Protein AF-0000000068952227 (afdb_homodimer)

InterPro domains:
  IPR003741 LUD domain [PF02589] (68-292)
  IPR004452 L-lactate oxidation iron-sulfur protein LutB/LldF [PTHR47153] (4-468)
  IPR004452 L-lactate oxidation iron-sulfur protein LutB/LldF [TIGR00273] (17-452)
  IPR009051 Alpha-helical ferredoxin [G3DSA:1.10.1060.10] (301-396)
  IPR017896 4Fe-4S ferredoxin-type, iron-sulphur binding domain [PF13183] (306-374)
  IPR017896 4Fe-4S ferredoxin-type, iron-sulphur binding domain [PS51379] (298-331)
  IPR017900 4Fe-4S ferredoxin, iron-sulphur binding, conserved site [PS00198] (310-321)
  IPR024185 5-formyltetrahydrofolate cyclo-ligase-like domain superfamily [G3DSA:3.40.50.10420] (62-292)
  IPR024569 Lactate utilization protein B, C-terminal [PF11870] (392-466)
  IPR037171 NagB/RpiA transferase-like [SSF100950] (61-293)

pLDDT: mean 91.01, std 7.11, range [60.09, 98.81]

Radius of gyration: 35.57 Å; Cα contacts (8 Å, |Δi|>4): 1748; chains: 2; bounding box: 78×137×65 Å

Foldseek 3Di:
DDFPLVCLVVLLVVLLPDPLLLVLLVVLLVQLVVLLVVLCVVDPLVVLLVVLLVQLVVCLVPLVVLVVLLQVQQVVQPAHEAEAAALCRLLVVVLVVCVVQVWQEEEEEADLSCQRNVNQVSCVVVNHHYAYDHPQQNLCVLVVNHAAQARQRRNSSDDQVVSQVSCCVRVVDDRDRDPVVSVVSSCVVCVVSLQPGQEAEYEALAAESNNSKGKDAHQDPVVVSRFKRHQEYEYEYASSRYGHHVVSVVSCQCQQCSLQRSDSGHNDIDIGGHADDDPDDIGHNHYYYYYYHLQLVVPRPDPQVLLSSASRSCNQLSPAPLCSSRTRVSSRGSDRGLSCLLVVCSRPNCLSNVCSLVSHPLPQVSQVSGSNNRRSSVSSVVSVVVCLVVVSDDPVVNVVVVVVVVQVVPVVSVQVVVQVVLVVLCVCCPPVQWHQADPDPCRVVNVVHIDGRDDDHDPVVVVVVVVVVD/DDFDLVCLVVLLVVLLPDPLLLVLLVVLLVQLVVLLVVLCVVDPLVVLLVVLLVQLVVCLVPLVVLVVLLQVQQVVQPAHEAEAAALCRLLVVVLVVCVVQVWQEEEEEADLSCQRNVNQVSCVVVNHHYAYDHPQQNLCVLVVNHAAQARQRRNSSDDQVVSQVSCCVRVVDDRDRDPVVSVVSSCVVCVVSLQPGQEAEYEALAAESNNSKGKDAHQDPVVVSRFKRHQEYEYEYASSRYGHHVVSVVSCQCQQCSLQRSDSGHNDIDIGGHADDDPDDIGHNHYYYYYYHLQLVVPRPDPQVLLSSASRSCNQLSQAPLCSSRTRVSSRGSDGGLSCLLVVCSRPNCLSNVCSLVSHPLPQVSQVSGSNNRRSSVSSVVSVVVCLVVVSDDPVVNVVVVVVVVQVVPVVSVQVVVQVVLVVLQVCCPPVQWHQADPDPCRVVNVVHIDGRDDDGDPVVVVVVVVVVD

Organism: Cupriavidus necator (strain ATCC 17699 / DSM 428 / KCTC 22496 / NCIMB 10442 / H16 / Stanier 337) (NCBI:txid381666)

Nearest PDB structures (foldseek):
  3hpg-assembly3_C  TM=3.834E-01  e=1.490E+00  Visna/maedi virus EV1 KV1772
  3hpg-assembly3_B-2  TM=3.946E-01  e=1.490E+00  Visna/maedi virus EV1 KV1772
  3hpg-assembly2_F  TM=3.941E-01  e=2.392E+00  Visna/maedi virus EV1 KV1772
  3hpg-assembly3_C  TM=3.834E-01  e=1.506E+00  Visna/maedi virus EV1 KV1772
  3hpg-assembly3_B-2  TM=3.946E-01  e=1.506E+00  Visna/maedi virus EV1 KV1772

Secondary structure (DSSP, 8-state):
----GGGHHHHHHHHHH-HHHHHHHHHHHHHHHHHHHHHGGGTTHHHHHHHHHHHHHHHHHTHHHHHHHHHHHHHHTT-EEEEESSHHHHHHHHHHHHHHTT--EEEE---HHHHHTTHHHHHHHTT-EEEE-SHHHHHHHHTTSPPPS-SSSTTTTS-HHHHHHHHHHHH-S----SHHHHHHHHHHHHHHHHHH-SEEEE--SEEETTTTEEEEEESSTHHHHHHHSSSEEEEEEEGGGEESSHHHHHHHHHHHHHHHTS-SS-SEEEEE-SSPPTT--SS-SEEEEEEE-TTGGGGTTSTTGGGGG-----HHHHT-TTHHHH-SGGG-SS--HHHHHHHHHHHH-GGG-TTGGGS-----HHHHH-TT---HHHHHHHHHHHHHHTT-S-HHHHHHHHHHHHHHT-HHHHHHHHHHHHHHHHHHTTTTTEE----GGGHHHHTTSPEEPP-SS-HHHHHHHHHHH-/----GGGHHHHHHHHHH-HHHHHHHHHHHHHHHHHHHHHGGGTTHHHHHHHHHHHHHHHHHTHHHHHHHHHHHHHHTT-EEEEESSHHHHHHHHHHHHHHTT--EEEE---HHHHHTTHHHHHHHTT-EEEE-SHHHHHHHHTTSPPPS-SSSTTTTS-HHHHHHHHHHHH-S----SHHHHHHHHHHHHHHHHHH-SEEEE--SEEETTTTEEEEEESSTHHHHHHHSSSEEEEEEEGGGEESSHHHHHHHHHHHHHHHTS-SS-SEEEEE-SSPPTT--SS-SEEEEEEE-TTGGGGTTSTTGGGGG-----HHHHT-TTHHHH-SGGG-SS--HHHHHHHHHHHH-GGG-TTGGGS-----HHHHH-TT---HHHHHHHHHHHHHHTT-S-HHHHHHHHHHHHHHT-HHHHHHHHHHHHHHHHHHTTTTTEE----THHHHHHTT-PEEPP-SS-HHHHHHHHHHH-

Structure (mmCIF, N/CA/C/O backbone):
data_AF-0000000068952227-model_v1
#
loop_
_entity.id
_entity.type
_entity.pdbx_description
1 polymer 'Iron-sulfur cluster-binding protein'
#
loop_
_atom_site.group_PDB
_atom_site.id
_atom_site.type_symbol
_atom_site.label_atom_id
_atom_site.label_alt_id
_atom_site.label_comp_id
_atom_site.label_asym_id
_atom_site.label_entity_id
_atom_site.label_seq_id
_atom_site.pdbx_PDB_ins_code
_atom_site.Cartn_x
_atom_site.Cartn_y
_atom_site.Cartn_z
_atom_site.occupancy
_atom_site.B_iso_or_equiv
_atom_site.auth_seq_id
_atom_site.auth_comp_id
_atom_site.auth_asym_id
_atom_site.auth_atom_id
_atom_site.pdbx_PDB_model_num
ATOM 1 N N . MET A 1 1 ? 6.074 18.766 21.266 1 69.19 1 MET A N 1
ATOM 2 C CA . MET A 1 1 ? 6.312 20.203 21.172 1 69.19 1 MET A CA 1
ATOM 3 C C . MET A 1 1 ? 5.527 20.969 22.25 1 69.19 1 MET A C 1
ATOM 5 O O . MET A 1 1 ? 4.391 20.609 22.547 1 69.19 1 MET A O 1
ATOM 9 N N . GLN A 1 2 ? 6.215 21.953 22.828 1 68.75 2 GLN A N 1
ATOM 10 C CA . GLN A 1 2 ? 5.523 22.812 23.797 1 68.75 2 GLN A CA 1
ATOM 11 C C . GLN A 1 2 ? 4.562 23.766 23.094 1 68.75 2 GLN A C 1
ATOM 13 O O . GLN A 1 2 ? 4.824 24.203 21.969 1 68.75 2 GLN A O 1
ATOM 18 N N . VAL A 1 3 ? 3.49 24.031 23.766 1 80.5 3 VAL A N 1
ATOM 19 C CA . VAL A 1 3 ? 2.461 24.891 23.188 1 80.5 3 VAL A CA 1
ATOM 20 C C . VAL A 1 3 ? 2.838 26.359 23.406 1 80.5 3 VAL A C 1
ATOM 22 O O . VAL A 1 3 ? 3.051 26.781 24.547 1 80.5 3 VAL A O 1
ATOM 25 N N . HIS A 1 4 ? 2.994 27.109 22.344 1 80.19 4 HIS A N 1
ATOM 26 C CA . HIS A 1 4 ? 3.307 28.531 22.406 1 80.19 4 HIS A CA 1
ATOM 27 C C . HIS A 1 4 ? 2.24 29.359 21.703 1 80.19 4 HIS A C 1
ATOM 29 O O . HIS A 1 4 ? 2.537 30.422 21.141 1 80.19 4 HIS A O 1
ATOM 35 N N . SER A 1 5 ? 1.084 28.953 21.766 1 82 5 SER A N 1
ATOM 36 C CA . SER A 1 5 ? 0.002 29.578 21.016 1 82 5 SER A CA 1
ATOM 37 C C . SER A 1 5 ? -0.412 30.906 21.625 1 82 5 SER A C 1
ATOM 39 O O . SER A 1 5 ? -1.033 31.75 20.969 1 82 5 SER A O 1
ATOM 41 N N . MET A 1 6 ? -0.014 31.109 22.859 1 77.69 6 MET A N 1
ATOM 42 C CA . MET A 1 6 ? -0.333 32.375 23.531 1 77.69 6 MET A CA 1
ATOM 43 C C . MET A 1 6 ? 0.535 33.5 22.984 1 77.69 6 MET A C 1
ATOM 45 O O . MET A 1 6 ? 0.228 34.688 23.203 1 77.69 6 MET A O 1
ATOM 49 N N . GLU A 1 7 ? 1.501 33.156 22.25 1 80.62 7 GLU A N 1
ATOM 50 C CA . GLU A 1 7 ? 2.412 34.156 21.688 1 80.62 7 GLU A CA 1
ATOM 51 C C . GLU A 1 7 ? 2.104 34.406 20.219 1 80.62 7 GLU A C 1
ATOM 53 O O . GLU A 1 7 ? 2.947 34.938 19.484 1 80.62 7 GLU A O 1
ATOM 58 N N . PHE A 1 8 ? 0.999 34.125 19.797 1 85.5 8 PHE A N 1
ATOM 59 C CA . PHE A 1 8 ? 0.621 34.125 18.391 1 85.5 8 PHE A CA 1
ATOM 60 C C . PHE A 1 8 ? 0.834 35.531 17.797 1 85.5 8 PHE A C 1
ATOM 62 O O . PHE A 1 8 ? 1.459 35.656 16.734 1 85.5 8 PHE A O 1
ATOM 69 N N . LYS A 1 9 ? 0.343 36.562 18.422 1 82.62 9 LYS A N 1
ATOM 70 C CA . LYS A 1 9 ? 0.411 37.906 17.875 1 82.62 9 LYS A CA 1
ATOM 71 C C . LYS A 1 9 ? 1.858 38.375 17.719 1 82.62 9 LYS A C 1
ATOM 73 O O . LYS A 1 9 ? 2.232 38.906 16.672 1 82.62 9 LYS A O 1
ATOM 78 N N . ALA A 1 10 ? 2.576 38.156 18.703 1 81.94 10 ALA A N 1
ATOM 79 C CA . ALA A 1 10 ? 3.984 38.531 18.656 1 81.94 10 ALA A CA 1
ATOM 80 C C . ALA A 1 10 ? 4.723 37.75 17.562 1 81.94 10 ALA A C 1
ATOM 82 O O . ALA A 1 10 ? 5.52 38.344 16.828 1 81.94 10 ALA A O 1
ATOM 83 N N . ARG A 1 11 ? 4.461 36.531 17.5 1 86.06 11 ARG A N 1
ATOM 84 C CA . ARG A 1 11 ? 5.113 35.688 16.5 1 86.06 11 ARG A CA 1
ATOM 85 C C . ARG A 1 11 ? 4.676 36.062 15.094 1 86.06 11 ARG A C 1
ATOM 87 O O . ARG A 1 11 ? 5.488 36.094 14.172 1 86.06 11 ARG A O 1
ATOM 94 N N . ALA A 1 12 ? 3.467 36.375 14.961 1 86.12 12 ALA A N 1
ATOM 95 C CA . ALA A 1 12 ? 2.945 36.781 13.656 1 86.12 12 ALA A CA 1
ATOM 96 C C . ALA A 1 12 ? 3.641 38.062 13.172 1 86.12 12 ALA A C 1
ATOM 98 O O . ALA A 1 12 ? 3.979 38.156 11.984 1 86.12 12 ALA A O 1
ATOM 99 N N . GLY A 1 13 ? 3.795 39 14.047 1 83.94 13 GLY A N 1
ATOM 100 C CA . GLY A 1 13 ? 4.488 40.219 13.68 1 83.94 13 GLY A CA 1
ATOM 101 C C . GLY A 1 13 ? 5.898 39.969 13.18 1 83.94 13 GLY A C 1
ATOM 102 O O . GLY A 1 13 ? 6.316 40.562 12.18 1 83.94 13 GLY A O 1
ATOM 103 N N . GLN A 1 14 ? 6.539 39.156 13.844 1 84.56 14 GLN A N 1
ATOM 104 C CA . GLN A 1 14 ? 7.902 38.812 13.453 1 84.56 14 GLN A CA 1
ATOM 105 C C . GLN A 1 14 ? 7.934 38.125 12.086 1 84.56 14 GLN A C 1
ATOM 107 O O . GLN A 1 14 ? 8.812 38.406 11.273 1 84.56 14 GLN A O 1
ATOM 112 N N . LYS A 1 15 ? 7.055 37.312 11.859 1 87.88 15 LYS A N 1
ATOM 113 C CA . LYS A 1 15 ? 7.023 36.562 10.609 1 87.88 15 LYS A CA 1
ATOM 114 C C . LYS A 1 15 ? 6.633 37.438 9.43 1 87.88 15 LYS A C 1
ATOM 116 O O . LYS A 1 15 ? 7.121 37.25 8.312 1 87.88 15 LYS A O 1
ATOM 121 N N . LEU A 1 16 ? 5.781 38.438 9.648 1 87 16 LEU A N 1
ATOM 122 C CA . LEU A 1 16 ? 5.371 39.344 8.602 1 87 16 LEU A CA 1
ATOM 123 C C . LEU A 1 16 ? 6.547 40.219 8.148 1 87 16 LEU A C 1
ATOM 125 O O . LEU A 1 16 ? 6.602 40.625 6.996 1 87 16 LEU A O 1
ATOM 129 N N . ALA A 1 17 ? 7.473 40.344 9 1 86.31 17 ALA A N 1
ATOM 130 C CA . ALA A 1 17 ? 8.625 41.188 8.703 1 86.31 17 ALA A CA 1
ATOM 131 C C . ALA A 1 17 ? 9.734 40.375 8.031 1 86.31 17 ALA A C 1
ATOM 133 O O . ALA A 1 17 ? 10.68 40.938 7.484 1 86.31 17 ALA A O 1
ATOM 134 N N . ASP A 1 18 ? 9.602 39.094 8.062 1 89.69 18 ASP A N 1
ATOM 135 C CA . ASP A 1 18 ? 10.609 38.219 7.492 1 89.69 18 ASP A CA 1
ATOM 136 C C . ASP A 1 18 ? 10.453 38.125 5.977 1 89.69 18 ASP A C 1
ATOM 138 O O . ASP A 1 18 ? 9.688 37.281 5.484 1 89.69 18 ASP A O 1
ATOM 142 N N . GLN A 1 19 ? 11.312 38.844 5.234 1 88.38 19 GLN A N 1
ATOM 143 C CA . GLN A 1 19 ? 11.188 38.938 3.785 1 88.38 19 GLN A CA 1
ATOM 144 C C . GLN A 1 19 ? 11.453 37.562 3.123 1 88.38 19 GLN A C 1
ATOM 146 O O . GLN A 1 19 ? 10.812 37.219 2.137 1 88.38 19 GLN A O 1
ATOM 151 N N . ARG A 1 20 ? 12.367 36.938 3.598 1 87.81 20 ARG A N 1
ATOM 152 C CA . ARG A 1 20 ? 12.688 35.625 3.049 1 87.81 20 ARG A CA 1
ATOM 153 C C . ARG A 1 20 ? 11.516 34.656 3.215 1 87.81 20 ARG A C 1
ATOM 155 O O . ARG A 1 20 ? 11.18 33.906 2.293 1 87.81 20 ARG A O 1
ATOM 162 N N . LEU A 1 21 ? 10.922 34.656 4.336 1 88.62 21 LEU A N 1
ATOM 163 C CA . LEU A 1 21 ? 9.758 33.812 4.59 1 88.62 21 LEU A CA 1
ATOM 164 C C . LEU A 1 21 ? 8.617 34.156 3.65 1 88.62 21 LEU A C 1
ATOM 166 O O . LEU A 1 21 ? 7.934 33.281 3.129 1 88.62 21 LEU A O 1
ATOM 170 N N . GLN A 1 22 ? 8.414 35.469 3.461 1 89.69 22 GLN A N 1
ATOM 171 C CA . GLN A 1 22 ? 7.336 35.938 2.59 1 89.69 22 GLN A CA 1
ATOM 172 C C . GLN A 1 22 ? 7.512 35.375 1.171 1 89.69 22 GLN A C 1
ATOM 174 O O . GLN A 1 22 ? 6.543 35 0.526 1 89.69 22 GLN A O 1
ATOM 179 N N . GLN A 1 23 ? 8.688 35.375 0.732 1 89 23 GLN A N 1
ATOM 180 C CA . GLN A 1 23 ? 8.977 34.906 -0.608 1 89 23 GLN A CA 1
ATOM 181 C C . GLN A 1 23 ? 8.734 33.375 -0.702 1 89 23 GLN A C 1
ATOM 183 O O . GLN A 1 23 ? 8.18 32.906 -1.689 1 89 23 GLN A O 1
ATOM 188 N N . ASN A 1 24 ? 9.156 32.688 0.295 1 87.12 24 ASN A N 1
ATOM 189 C CA . ASN A 1 24 ? 8.977 31.234 0.316 1 87.12 24 ASN A CA 1
ATOM 190 C C . ASN A 1 24 ? 7.504 30.844 0.334 1 87.12 24 ASN A C 1
ATOM 192 O O . ASN A 1 24 ? 7.082 29.938 -0.387 1 87.12 24 ASN A O 1
ATOM 196 N N . LEU A 1 25 ? 6.762 31.516 1.122 1 88.44 25 LEU A N 1
ATOM 197 C CA . LEU A 1 25 ? 5.344 31.188 1.28 1 88.44 25 LEU A CA 1
ATOM 198 C C . LEU A 1 25 ? 4.574 31.5 0.001 1 88.44 25 LEU A C 1
ATOM 200 O O . LEU A 1 25 ? 3.652 30.766 -0.365 1 88.44 25 LEU A O 1
ATOM 204 N N . LYS A 1 26 ? 4.926 32.562 -0.626 1 86.12 26 LYS A N 1
ATOM 205 C CA . LYS A 1 26 ? 4.273 32.906 -1.886 1 86.12 26 LYS A CA 1
ATOM 206 C C . LYS A 1 26 ? 4.492 31.828 -2.936 1 86.12 26 LYS A C 1
ATOM 208 O O . LYS A 1 26 ? 3.555 31.438 -3.635 1 86.12 26 LYS A O 1
ATOM 213 N N . LYS A 1 27 ? 5.625 31.391 -3.021 1 83.5 27 LYS A N 1
ATOM 214 C CA . LYS A 1 27 ? 5.961 30.344 -3.986 1 83.5 27 LYS A CA 1
ATOM 215 C C . LYS A 1 27 ? 5.211 29.047 -3.682 1 83.5 27 LYS A C 1
ATOM 217 O O . LYS A 1 27 ? 4.699 28.391 -4.59 1 83.5 27 LYS A O 1
ATOM 222 N N . LEU A 1 28 ? 5.199 28.688 -2.504 1 80.88 28 LEU A N 1
ATOM 223 C CA . LEU A 1 28 ? 4.586 27.438 -2.076 1 80.88 28 LEU A CA 1
ATOM 224 C C . LEU A 1 28 ? 3.08 27.453 -2.322 1 80.88 28 LEU A C 1
ATOM 226 O O . LEU A 1 28 ? 2.518 26.484 -2.838 1 80.88 28 LEU A O 1
ATOM 230 N N . SER A 1 29 ? 2.564 28.547 -1.882 1 80.62 29 SER A N 1
ATOM 231 C CA . SER A 1 29 ? 1.116 28.656 -2.02 1 80.62 29 SER A CA 1
ATOM 232 C C . SER A 1 29 ? 0.691 28.547 -3.48 1 80.62 29 SER A C 1
ATOM 234 O O . SER A 1 29 ? -0.261 27.844 -3.809 1 80.62 29 SER A O 1
ATOM 236 N N . THR A 1 30 ? 1.425 29.172 -4.293 1 84.12 30 THR A N 1
ATOM 237 C CA . THR A 1 30 ? 1.101 29.141 -5.715 1 84.12 30 THR A CA 1
ATOM 238 C C . THR A 1 30 ? 1.24 27.719 -6.27 1 84.12 30 THR A C 1
ATOM 240 O O . THR A 1 30 ? 0.386 27.25 -7.027 1 84.12 30 THR A O 1
ATOM 243 N N . LYS A 1 31 ? 2.186 27.094 -5.828 1 87.75 31 LYS A N 1
ATOM 244 C CA . LYS A 1 31 ? 2.449 25.75 -6.332 1 87.75 31 LYS A CA 1
ATOM 245 C C . LYS A 1 31 ? 1.376 24.766 -5.867 1 87.75 31 LYS A C 1
ATOM 247 O O . LYS A 1 31 ? 0.794 24.047 -6.68 1 87.75 31 LYS A O 1
ATOM 252 N N . PHE A 1 32 ? 1.093 24.719 -4.621 1 90.69 32 PHE A N 1
ATOM 253 C CA . PHE A 1 32 ? 0.146 23.766 -4.062 1 90.69 32 PHE A CA 1
ATOM 254 C C . PHE A 1 32 ? -1.274 24.078 -4.52 1 90.69 32 PHE A C 1
ATOM 256 O O . PHE A 1 32 ? -2.047 23.172 -4.832 1 90.69 32 PHE A O 1
ATOM 263 N N . VAL A 1 33 ? -1.568 25.375 -4.527 1 93.81 33 VAL A N 1
ATOM 264 C CA . VAL A 1 33 ? -2.92 25.797 -4.883 1 93.81 33 VAL A CA 1
ATOM 265 C C . VAL A 1 33 ? -3.191 25.484 -6.352 1 93.81 33 VAL A C 1
ATOM 267 O O . VAL A 1 33 ? -4.242 24.922 -6.688 1 93.81 33 VAL A O 1
ATOM 270 N N . THR A 1 34 ? -2.26 25.781 -7.184 1 93.88 34 THR A N 1
ATOM 271 C CA . THR A 1 34 ? -2.426 25.547 -8.609 1 93.88 34 THR A CA 1
ATOM 272 C C . THR A 1 34 ? -2.441 24.047 -8.906 1 93.88 34 THR A C 1
ATOM 274 O O . THR A 1 34 ? -3.256 23.578 -9.703 1 93.88 34 THR A O 1
ATOM 277 N N . ALA A 1 35 ? -1.554 23.344 -8.312 1 92.81 35 ALA A N 1
ATOM 278 C CA . ALA A 1 35 ? -1.483 21.906 -8.531 1 92.81 35 ALA A CA 1
ATOM 279 C C . ALA A 1 35 ? -2.779 21.219 -8.102 1 92.81 35 ALA A C 1
ATOM 281 O O . ALA A 1 35 ? -3.277 20.328 -8.789 1 92.81 35 ALA A O 1
ATOM 282 N N . ARG A 1 36 ? -3.283 21.578 -6.984 1 95.75 36 ARG A N 1
ATOM 283 C CA . ARG A 1 36 ? -4.543 21.016 -6.512 1 95.75 36 ARG A CA 1
ATOM 284 C C . ARG A 1 36 ? -5.684 21.328 -7.473 1 95.75 36 ARG A C 1
ATOM 286 O O . ARG A 1 36 ? -6.52 20.469 -7.758 1 95.75 36 ARG A O 1
ATOM 293 N N . ALA A 1 37 ? -5.719 22.594 -7.875 1 95.19 37 ALA A N 1
ATOM 294 C CA . ALA A 1 37 ? -6.785 23.031 -8.773 1 95.19 37 ALA A CA 1
ATOM 295 C C . ALA A 1 37 ? -6.82 22.172 -10.039 1 95.19 37 ALA A C 1
ATOM 297 O O . ALA A 1 37 ? -7.898 21.812 -10.523 1 95.19 37 ALA A O 1
ATOM 298 N N . ASP A 1 38 ? -5.715 21.828 -10.492 1 93.62 38 ASP A N 1
ATOM 299 C CA . ASP A 1 38 ? -5.617 21 -11.695 1 93.62 38 ASP A CA 1
ATOM 300 C C . ASP A 1 38 ? -5.988 19.547 -11.398 1 93.62 38 ASP A C 1
ATOM 302 O O . ASP A 1 38 ? -6.719 18.922 -12.164 1 93.62 38 ASP A O 1
ATOM 306 N N . ALA A 1 39 ? -5.539 19.078 -10.328 1 93.38 39 ALA A N 1
ATOM 307 C CA . ALA A 1 39 ? -5.691 17.672 -9.984 1 93.38 39 ALA A CA 1
ATOM 308 C C . ALA A 1 39 ? -7.152 17.328 -9.711 1 93.38 39 ALA A C 1
ATOM 310 O O . ALA A 1 39 ? -7.613 16.234 -10.023 1 93.38 39 ALA A O 1
ATOM 311 N N . ILE A 1 40 ? -7.918 18.188 -9.156 1 94.56 40 ILE A N 1
ATOM 312 C CA . ILE A 1 40 ? -9.273 17.859 -8.734 1 94.56 40 ILE A CA 1
ATOM 313 C C . ILE A 1 40 ? -10.211 17.906 -9.938 1 94.56 40 ILE A C 1
ATOM 315 O O . ILE A 1 40 ? -11.344 17.422 -9.867 1 94.56 40 ILE A O 1
ATOM 319 N N . ARG A 1 41 ? -9.75 18.375 -11.039 1 92.5 41 ARG A N 1
ATOM 320 C CA . ARG A 1 41 ? -10.555 18.406 -12.258 1 92.5 41 ARG A CA 1
ATOM 321 C C . ARG A 1 41 ? -10.742 16.984 -12.812 1 92.5 41 ARG A C 1
ATOM 323 O O . ARG A 1 41 ? -11.695 16.734 -13.555 1 92.5 41 ARG A O 1
ATOM 330 N N . ASP A 1 42 ? -9.883 16.141 -12.469 1 89.25 42 ASP A N 1
ATOM 331 C CA . ASP A 1 42 ? -9.883 14.789 -13.008 1 89.25 42 ASP A CA 1
ATOM 332 C C . ASP A 1 42 ? -11 13.953 -12.383 1 89.25 42 ASP A C 1
ATOM 334 O O . ASP A 1 42 ? -11.289 12.852 -12.844 1 89.25 42 ASP A O 1
ATOM 338 N N . ILE A 1 43 ? -11.664 14.5 -11.344 1 91.5 43 ILE A N 1
ATOM 339 C CA . ILE A 1 43 ? -12.719 13.758 -10.664 1 91.5 43 ILE A CA 1
ATOM 340 C C . ILE A 1 43 ? -13.914 14.672 -10.414 1 91.5 43 ILE A C 1
ATOM 342 O O . ILE A 1 43 ? -13.82 15.891 -10.602 1 91.5 43 ILE A O 1
ATOM 346 N N . ASP A 1 44 ? -15.031 14.062 -10.094 1 95.25 44 ASP A N 1
ATOM 347 C CA . ASP A 1 44 ? -16.125 14.852 -9.523 1 95.25 44 ASP A CA 1
ATOM 348 C C . ASP A 1 44 ? -15.859 15.164 -8.055 1 95.25 44 ASP A C 1
ATOM 350 O O . ASP A 1 44 ? -16.328 14.453 -7.164 1 95.25 44 ASP A O 1
ATOM 354 N N . PHE A 1 45 ? -15.188 16.219 -7.867 1 96.75 45 PHE A N 1
ATOM 355 C CA . PHE A 1 45 ? -14.688 16.562 -6.543 1 96.75 45 PHE A CA 1
ATOM 356 C C . PHE A 1 45 ? -15.836 16.672 -5.543 1 96.75 45 PHE A C 1
ATOM 358 O O . PHE A 1 45 ? -15.758 16.125 -4.445 1 96.75 45 PHE A O 1
ATOM 365 N N . ASP A 1 46 ? -16.891 17.297 -5.922 1 96.69 46 ASP A N 1
ATOM 366 C CA . ASP A 1 46 ? -18 17.547 -5.004 1 96.69 46 ASP A CA 1
ATOM 367 C C . ASP A 1 46 ? -18.672 16.234 -4.609 1 96.69 46 ASP A C 1
ATOM 369 O O . ASP A 1 46 ? -18.953 16 -3.432 1 96.69 46 ASP A O 1
ATOM 373 N N . ALA A 1 47 ? -18.828 15.406 -5.543 1 97.19 47 ALA A N 1
ATOM 374 C CA . ALA A 1 47 ? -19.453 14.117 -5.242 1 97.19 47 ALA A CA 1
ATOM 375 C C . ALA A 1 47 ? -18.531 13.258 -4.375 1 97.19 47 ALA A C 1
ATOM 377 O O . ALA A 1 47 ? -19 12.555 -3.475 1 97.19 47 ALA A O 1
ATOM 378 N N . THR A 1 48 ? -17.281 13.289 -4.68 1 96.5 48 THR A N 1
ATOM 379 C CA . THR A 1 48 ? -16.328 12.461 -3.949 1 96.5 48 THR A CA 1
ATOM 380 C C . THR A 1 48 ? -16.172 12.961 -2.516 1 96.5 48 THR A C 1
ATOM 382 O O . THR A 1 48 ? -16.031 12.164 -1.587 1 96.5 48 THR A O 1
ATOM 385 N N . ARG A 1 49 ? -16.125 14.281 -2.307 1 97.44 49 ARG A N 1
ATOM 386 C CA . ARG A 1 49 ? -15.969 14.805 -0.951 1 97.44 49 ARG A CA 1
ATOM 387 C C . ARG A 1 49 ? -17.203 14.492 -0.105 1 97.44 49 ARG A C 1
ATOM 389 O O . ARG A 1 49 ? -17.078 14.242 1.097 1 97.44 49 ARG A O 1
ATOM 396 N N . GLU A 1 50 ? -18.406 14.477 -0.766 1 97.88 50 GLU A N 1
ATOM 397 C CA . GLU A 1 50 ? -19.609 14.094 -0.032 1 97.88 50 GLU A CA 1
ATOM 398 C C . GLU A 1 50 ? -19.562 12.617 0.362 1 97.88 50 GLU A C 1
ATOM 400 O O . GLU A 1 50 ? -20.016 12.25 1.446 1 97.88 50 GLU A O 1
ATOM 405 N N . ALA A 1 51 ? -19.078 11.859 -0.531 1 97.38 51 ALA A N 1
ATOM 406 C CA . ALA A 1 51 ? -18.906 10.445 -0.216 1 97.38 51 ALA A CA 1
ATOM 407 C C . ALA A 1 51 ? -17.938 10.258 0.953 1 97.38 51 ALA A C 1
ATOM 409 O O . ALA A 1 51 ? -18.172 9.43 1.835 1 97.38 51 ALA A O 1
ATOM 410 N N . LEU A 1 52 ? -16.891 11 0.958 1 98.12 52 LEU A N 1
ATOM 411 C CA . LEU A 1 52 ? -15.922 10.906 2.045 1 98.12 52 LEU A CA 1
ATOM 412 C C . LEU A 1 52 ? -16.547 11.359 3.363 1 98.12 52 LEU A C 1
ATOM 414 O O . LEU A 1 52 ? -16.328 10.727 4.402 1 98.12 52 LEU A O 1
ATOM 418 N N . LYS A 1 53 ? -17.266 12.453 3.279 1 98.38 53 LYS A N 1
ATOM 419 C CA . LYS A 1 53 ? -17.953 12.938 4.469 1 98.38 53 LYS A CA 1
ATOM 420 C C . LYS A 1 53 ? -18.828 11.836 5.082 1 98.38 53 LYS A C 1
ATOM 422 O O . LYS A 1 53 ? -18.766 11.594 6.289 1 98.38 53 LYS A O 1
ATOM 427 N N . GLU A 1 54 ? -19.562 11.195 4.246 1 98.06 54 GLU A N 1
ATOM 428 C CA . GLU A 1 54 ? -20.469 10.141 4.715 1 98.06 54 GLU A CA 1
ATOM 429 C C . GLU A 1 54 ? -19.688 8.992 5.348 1 98.06 54 GLU A C 1
ATOM 431 O O . GLU A 1 54 ? -20.078 8.469 6.395 1 98.06 54 GLU A O 1
ATOM 436 N N . ARG A 1 55 ? -18.656 8.633 4.789 1 97.06 55 ARG A N 1
ATOM 437 C CA . ARG A 1 55 ? -17.844 7.512 5.266 1 97.06 55 ARG A CA 1
ATOM 438 C C . ARG A 1 55 ? -17.156 7.852 6.578 1 97.06 55 ARG A C 1
ATOM 440 O O . ARG A 1 55 ? -17.078 7.02 7.484 1 97.06 55 ARG A O 1
ATOM 447 N N . ARG A 1 56 ? -16.672 9.062 6.676 1 98.12 56 ARG A N 1
ATOM 448 C CA . ARG A 1 56 ? -16.016 9.484 7.91 1 98.12 56 ARG A CA 1
ATOM 449 C C . ARG A 1 56 ? -17.031 9.602 9.055 1 98.12 56 ARG A C 1
ATOM 451 O O . ARG A 1 56 ? -16.734 9.227 10.188 1 98.12 56 ARG A O 1
ATOM 458 N N . ASP A 1 57 ? -18.156 10.086 8.727 1 97.75 57 ASP A N 1
ATOM 459 C CA . ASP A 1 57 ? -19.203 10.188 9.742 1 97.75 57 ASP A CA 1
ATOM 460 C C . ASP A 1 57 ? -19.609 8.805 10.258 1 97.75 57 ASP A C 1
ATOM 462 O O . ASP A 1 57 ? -19.781 8.609 11.461 1 97.75 57 ASP A O 1
ATOM 466 N N . ARG A 1 58 ? -19.734 7.922 9.375 1 96 58 ARG A N 1
ATOM 467 C CA . ARG A 1 58 ? -20.078 6.559 9.766 1 96 58 ARG A CA 1
ATOM 468 C C . ARG A 1 58 ? -19.016 5.973 10.695 1 96 58 ARG A C 1
ATOM 470 O O . ARG A 1 58 ? -19.344 5.305 11.68 1 96 58 ARG A O 1
ATOM 477 N N . ALA A 1 59 ? -17.828 6.176 10.406 1 97.25 59 ALA A N 1
ATOM 478 C CA . ALA A 1 59 ? -16.734 5.676 11.234 1 97.25 59 ALA A CA 1
ATOM 479 C C . ALA A 1 59 ? -16.75 6.32 12.617 1 97.25 59 ALA A C 1
ATOM 481 O O . ALA A 1 59 ? -16.547 5.641 13.633 1 97.25 59 ALA A O 1
ATOM 482 N N . LEU A 1 60 ? -17.031 7.641 12.656 1 97.56 60 LEU A N 1
ATOM 483 C CA . LEU A 1 60 ? -16.969 8.391 13.906 1 97.56 60 LEU A CA 1
ATOM 484 C C . LEU A 1 60 ? -18.188 8.086 14.773 1 97.56 60 LEU A C 1
ATOM 486 O O . LEU A 1 60 ? -18.094 8.102 16 1 97.56 60 LEU A O 1
ATOM 490 N N . GLU A 1 61 ? -19.297 7.766 14.164 1 95.5 61 GLU A N 1
ATOM 491 C CA . GLU A 1 61 ? -20.531 7.473 14.898 1 95.5 61 GLU A CA 1
ATOM 492 C C . GLU A 1 61 ? -20.406 6.156 15.656 1 95.5 61 GLU A C 1
ATOM 494 O O . GLU A 1 61 ? -21.031 5.98 16.703 1 95.5 61 GLU A O 1
ATOM 499 N N . ASN A 1 62 ? -19.641 5.246 15.156 1 96.25 62 ASN A N 1
ATOM 500 C CA . ASN A 1 62 ? -19.422 3.953 15.797 1 96.25 62 ASN A CA 1
ATOM 501 C C . ASN A 1 62 ? -17.938 3.709 16.047 1 96.25 62 ASN A C 1
ATOM 503 O O . ASN A 1 62 ? -17.406 2.631 15.75 1 96.25 62 ASN A O 1
ATOM 507 N N . LEU A 1 63 ? -17.344 4.738 16.547 1 97.62 63 LEU A N 1
ATOM 508 C CA . LEU A 1 63 ? -15.883 4.727 16.703 1 97.62 63 LEU A CA 1
ATOM 509 C C . LEU A 1 63 ? -15.438 3.562 17.578 1 97.62 63 LEU A C 1
ATOM 511 O O . LEU A 1 63 ? -14.469 2.869 17.25 1 97.62 63 LEU A O 1
ATOM 515 N N . ASP A 1 64 ? -16.125 3.328 18.672 1 96.94 64 ASP A N 1
ATOM 516 C CA . ASP A 1 64 ? -15.766 2.273 19.609 1 96.94 64 ASP A CA 1
ATOM 517 C C . ASP A 1 64 ? -15.844 0.898 18.953 1 96.94 64 ASP A C 1
ATOM 519 O O . ASP A 1 64 ? -14.961 0.061 19.141 1 96.94 64 ASP A O 1
ATOM 523 N N . VAL A 1 65 ? -16.828 0.69 18.094 1 97.94 65 VAL A N 1
ATOM 524 C CA . VAL A 1 65 ? -17.016 -0.584 17.422 1 97.94 65 VAL A CA 1
ATOM 525 C C . VAL A 1 65 ? -15.883 -0.822 16.422 1 97.94 65 VAL A C 1
ATOM 527 O O . VAL A 1 65 ? -15.312 -1.915 16.375 1 97.94 65 VAL A O 1
ATOM 530 N N . TRP A 1 66 ? -15.594 0.177 15.711 1 98.25 66 TRP A N 1
ATOM 531 C CA . TRP A 1 66 ? -14.57 0.025 14.688 1 98.25 66 TRP A CA 1
ATOM 532 C C . TRP A 1 66 ? -13.188 -0.132 15.305 1 98.25 66 TRP A C 1
ATOM 534 O O . TRP A 1 66 ? -12.336 -0.861 14.781 1 98.25 66 TRP A O 1
ATOM 544 N N . LEU A 1 67 ? -12.93 0.564 16.406 1 98.62 67 LEU A N 1
ATOM 545 C CA . LEU A 1 67 ? -11.656 0.406 17.094 1 98.62 67 LEU A CA 1
ATOM 546 C C . LEU A 1 67 ? -11.523 -0.999 17.672 1 98.62 67 LEU A C 1
ATOM 548 O O . LEU A 1 67 ? -10.445 -1.591 17.641 1 98.62 67 LEU A O 1
ATOM 552 N N . ALA A 1 68 ? -12.609 -1.518 18.203 1 98.62 68 ALA A N 1
ATOM 553 C CA . ALA A 1 68 ? -12.594 -2.887 18.719 1 98.62 68 ALA A CA 1
ATOM 554 C C . ALA A 1 68 ? -12.359 -3.889 17.594 1 98.62 68 ALA A C 1
ATOM 556 O O . ALA A 1 68 ? -11.602 -4.852 17.766 1 98.62 68 ALA A O 1
ATOM 557 N N . THR A 1 69 ? -13.062 -3.648 16.469 1 97.81 69 THR A N 1
ATOM 558 C CA . THR A 1 69 ? -12.875 -4.5 15.297 1 97.81 69 THR A CA 1
ATOM 559 C C . THR A 1 69 ? -11.438 -4.441 14.805 1 97.81 69 THR A C 1
ATOM 561 O O . THR A 1 69 ? -10.852 -5.465 14.453 1 97.81 69 THR A O 1
ATOM 564 N N . PHE A 1 70 ? -10.906 -3.303 14.82 1 98.44 70 PHE A N 1
ATOM 565 C CA . PHE A 1 70 ? -9.508 -3.123 14.422 1 98.44 70 PHE A CA 1
ATOM 566 C C . PHE A 1 70 ? -8.578 -3.906 15.336 1 98.44 70 PHE A C 1
ATOM 568 O O . PHE A 1 70 ? -7.699 -4.625 14.867 1 98.44 70 PHE A O 1
ATOM 575 N N . GLU A 1 71 ? -8.734 -3.695 16.594 1 98.62 71 GLU A N 1
ATOM 576 C CA . GLU A 1 71 ? -7.883 -4.387 17.562 1 98.62 71 GLU A CA 1
ATOM 577 C C . GLU A 1 71 ? -7.957 -5.898 17.375 1 98.62 71 GLU A C 1
ATOM 579 O O . GLU A 1 71 ? -6.93 -6.582 17.406 1 98.62 71 GLU A O 1
ATOM 584 N N . GLU A 1 72 ? -9.117 -6.406 17.219 1 97.69 72 GLU A N 1
ATOM 585 C CA . GLU A 1 72 ? -9.312 -7.84 17.031 1 97.69 72 GLU A CA 1
ATOM 586 C C . GLU A 1 72 ? -8.57 -8.344 15.805 1 97.69 72 GLU A C 1
ATOM 588 O O . GLU A 1 72 ? -7.824 -9.328 15.875 1 97.69 72 GLU A O 1
ATOM 593 N N . ASN A 1 73 ? -8.75 -7.645 14.727 1 95.81 73 ASN A N 1
ATOM 594 C CA . ASN A 1 73 ? -8.156 -8.094 13.477 1 95.81 73 ASN A CA 1
ATOM 595 C C . ASN A 1 73 ? -6.641 -7.91 13.477 1 95.81 73 ASN A C 1
ATOM 597 O O . ASN A 1 73 ? -5.91 -8.734 12.93 1 95.81 73 ASN A O 1
ATOM 601 N N . ALA A 1 74 ? -6.164 -6.816 14.055 1 97.62 74 ALA A N 1
ATOM 602 C CA . ALA A 1 74 ? -4.727 -6.59 14.164 1 97.62 74 ALA A CA 1
ATOM 603 C C . ALA A 1 74 ? -4.07 -7.641 15.047 1 97.62 74 ALA A C 1
ATOM 605 O O . ALA A 1 74 ? -2.99 -8.148 14.727 1 97.62 74 ALA A O 1
ATOM 606 N N . THR A 1 75 ? -4.73 -7.945 16.125 1 97.19 75 THR A N 1
ATOM 607 C CA . THR A 1 75 ? -4.203 -8.945 17.047 1 97.19 75 THR A CA 1
ATOM 608 C C . THR A 1 75 ? -4.188 -10.328 16.406 1 97.19 75 THR A C 1
ATOM 610 O O . THR A 1 75 ? -3.238 -11.094 16.594 1 97.19 75 THR A O 1
ATOM 613 N N . LYS A 1 76 ? -5.23 -10.633 15.695 1 93 76 LYS A N 1
ATOM 614 C CA . LYS A 1 76 ? -5.293 -11.898 14.977 1 93 76 LYS A CA 1
ATOM 615 C C . LYS A 1 76 ? -4.109 -12.055 14.023 1 93 76 LYS A C 1
ATOM 617 O O . LYS A 1 76 ? -3.641 -13.172 13.789 1 93 76 LYS A O 1
ATOM 622 N N . ARG A 1 77 ? -3.615 -10.984 13.609 1 92.38 77 ARG A N 1
ATOM 623 C CA . ARG A 1 77 ? -2.512 -11.008 12.656 1 92.38 77 ARG A CA 1
ATOM 624 C C . ARG A 1 77 ? -1.169 -10.906 13.375 1 92.38 77 ARG A C 1
ATOM 626 O O . ARG A 1 77 ? -0.127 -10.766 12.727 1 92.38 77 ARG A O 1
ATOM 633 N N . GLY A 1 78 ? -1.177 -10.828 14.688 1 93.62 78 GLY A N 1
ATOM 634 C CA . GLY A 1 78 ? 0.056 -10.93 15.453 1 93.62 78 GLY A CA 1
ATOM 635 C C . GLY A 1 78 ? 0.541 -9.602 15.992 1 93.62 78 GLY A C 1
ATOM 636 O O . GLY A 1 78 ? 1.571 -9.531 16.672 1 93.62 78 GLY A O 1
ATOM 637 N N . ALA A 1 79 ? -0.189 -8.531 15.719 1 97.38 79 ALA A N 1
ATOM 638 C CA . ALA A 1 79 ? 0.21 -7.227 16.234 1 97.38 79 ALA A CA 1
ATOM 639 C C . ALA A 1 79 ? -0.372 -6.988 17.625 1 97.38 79 ALA A C 1
ATOM 641 O O . ALA A 1 79 ? -1.293 -7.688 18.047 1 97.38 79 ALA A O 1
ATOM 642 N N . THR A 1 80 ? 0.24 -6.078 18.297 1 98.5 80 THR A N 1
ATOM 643 C CA . THR A 1 80 ? -0.285 -5.621 19.578 1 98.5 80 THR A CA 1
ATOM 644 C C . THR A 1 80 ? -0.856 -4.211 19.469 1 98.5 80 THR A C 1
ATOM 646 O O . THR A 1 80 ? -0.19 -3.307 18.953 1 98.5 80 THR A O 1
ATOM 649 N N . VAL A 1 81 ? -2.076 -4.074 19.953 1 98.81 81 VAL A N 1
ATOM 650 C CA . VAL A 1 81 ? -2.721 -2.766 19.906 1 98.81 81 VAL A CA 1
ATOM 651 C C . VAL A 1 81 ? -2.781 -2.166 21.312 1 98.81 81 VAL A C 1
ATOM 653 O O . VAL A 1 81 ? -3.297 -2.793 22.234 1 98.81 81 VAL A O 1
ATOM 656 N N . LEU A 1 82 ? -2.242 -0.994 21.438 1 98.81 82 LEU A N 1
ATOM 657 C CA . LEU A 1 82 ? -2.248 -0.269 22.703 1 98.81 82 LEU A CA 1
ATOM 658 C C . LEU A 1 82 ? -2.996 1.053 22.578 1 98.81 82 LEU A C 1
ATOM 660 O O . LEU A 1 82 ? -2.893 1.729 21.547 1 98.81 82 LEU A O 1
ATOM 664 N N . PHE A 1 83 ? -3.732 1.403 23.594 1 98.56 83 PHE A N 1
ATOM 665 C CA . PHE A 1 83 ? -4.492 2.648 23.609 1 98.56 83 PHE A CA 1
ATOM 666 C C . PHE A 1 83 ? -3.906 3.625 24.625 1 98.56 83 PHE A C 1
ATOM 668 O O . PHE A 1 83 ? -3.539 3.229 25.734 1 98.56 83 PHE A O 1
ATOM 675 N N . ALA A 1 84 ? -3.756 4.82 24.172 1 98.5 84 ALA A N 1
ATOM 676 C CA . ALA A 1 84 ? -3.268 5.887 25.047 1 98.5 84 ALA A CA 1
ATOM 677 C C . ALA A 1 84 ? -4.324 6.973 25.219 1 98.5 84 ALA A C 1
ATOM 679 O O . ALA A 1 84 ? -4.855 7.5 24.25 1 98.5 84 ALA A O 1
ATOM 680 N N . GLU A 1 85 ? -4.578 7.324 26.406 1 97.25 85 GLU A N 1
ATOM 681 C CA . GLU A 1 85 ? -5.555 8.367 26.688 1 97.25 85 GLU A CA 1
ATOM 682 C C . GLU A 1 85 ? -4.984 9.758 26.406 1 97.25 85 GLU A C 1
ATOM 684 O O . GLU A 1 85 ? -5.676 10.609 25.844 1 97.25 85 GLU A O 1
ATOM 689 N N . THR A 1 86 ? -3.756 9.961 26.891 1 96.38 86 THR A N 1
ATOM 690 C CA . THR A 1 86 ? -3.084 11.234 26.656 1 96.38 86 THR A CA 1
ATOM 691 C C . THR A 1 86 ? -1.864 11.047 25.75 1 96.38 86 THR A C 1
ATOM 693 O O . THR A 1 86 ? -1.423 9.922 25.531 1 96.38 86 THR A O 1
ATOM 696 N N . THR A 1 87 ? -1.38 12.156 25.266 1 95.44 87 THR A N 1
ATOM 697 C CA . THR A 1 87 ? -0.163 12.094 24.469 1 95.44 87 THR A CA 1
ATOM 698 C C . THR A 1 87 ? 1.024 11.656 25.312 1 95.44 87 THR A C 1
ATOM 700 O O . THR A 1 87 ? 1.93 10.977 24.828 1 95.44 87 THR A O 1
ATOM 703 N N . ALA A 1 88 ? 1.039 12.039 26.531 1 96.19 88 ALA A N 1
ATOM 704 C CA . ALA A 1 88 ? 2.076 11.586 27.453 1 96.19 88 ALA A CA 1
ATOM 705 C C . ALA A 1 88 ? 2.021 10.07 27.641 1 96.19 88 ALA A C 1
ATOM 707 O O . ALA A 1 88 ? 3.061 9.406 27.703 1 96.19 88 ALA A O 1
ATOM 708 N N . ASP A 1 89 ? 0.788 9.594 27.781 1 97.94 89 ASP A N 1
ATOM 709 C CA . ASP A 1 89 ? 0.609 8.148 27.859 1 97.94 89 ASP A CA 1
ATOM 710 C C . ASP A 1 89 ? 1.163 7.453 26.625 1 97.94 89 ASP A C 1
ATOM 712 O O . ASP A 1 89 ? 1.788 6.395 26.719 1 97.94 89 ASP A O 1
ATOM 716 N N . ALA A 1 90 ? 0.879 8.016 25.5 1 98.12 90 ALA A N 1
ATOM 717 C CA . ALA A 1 90 ? 1.354 7.438 24.25 1 98.12 90 ALA A CA 1
ATOM 718 C C . ALA A 1 90 ? 2.877 7.375 24.219 1 98.12 90 ALA A C 1
ATOM 720 O O . ALA A 1 90 ? 3.455 6.359 23.812 1 98.12 90 ALA A O 1
ATOM 721 N N . ALA A 1 91 ? 3.521 8.453 24.578 1 98.06 91 ALA A N 1
ATOM 722 C CA . ALA A 1 91 ? 4.98 8.492 24.625 1 98.06 91 ALA A CA 1
ATOM 723 C C . ALA A 1 91 ? 5.523 7.434 25.594 1 98.06 91 ALA A C 1
ATOM 725 O O . ALA A 1 91 ? 6.52 6.77 25.297 1 98.06 91 ALA A O 1
ATOM 726 N N . ARG A 1 92 ? 4.887 7.309 26.688 1 97.69 92 ARG A N 1
ATOM 727 C CA . ARG A 1 92 ? 5.293 6.316 27.672 1 97.69 92 ARG A CA 1
ATOM 728 C C . ARG A 1 92 ? 5.188 4.902 27.094 1 97.69 92 ARG A C 1
ATOM 730 O O . ARG A 1 92 ? 6.074 4.078 27.312 1 97.69 92 ARG A O 1
ATOM 737 N N . LEU A 1 93 ? 4.078 4.648 26.438 1 98.56 93 LEU A N 1
ATOM 738 C CA . LEU A 1 93 ? 3.881 3.328 25.859 1 98.56 93 LEU A CA 1
ATOM 739 C C . LEU A 1 93 ? 4.98 3.006 24.859 1 98.56 93 LEU A C 1
ATOM 741 O O . LEU A 1 93 ? 5.512 1.892 24.844 1 98.56 93 LEU A O 1
ATOM 745 N N . VAL A 1 94 ? 5.32 3.934 24 1 98.56 94 VAL A N 1
ATOM 746 C CA . VAL A 1 94 ? 6.379 3.709 23.016 1 98.56 94 VAL A CA 1
ATOM 747 C C . VAL A 1 94 ? 7.711 3.5 23.734 1 98.56 94 VAL A C 1
ATOM 749 O O . VAL A 1 94 ? 8.508 2.65 23.344 1 98.56 94 VAL A O 1
ATOM 752 N N . ALA A 1 95 ? 7.961 4.266 24.781 1 98.19 95 ALA A N 1
ATOM 753 C CA . ALA A 1 95 ? 9.164 4.109 25.594 1 98.19 95 ALA A CA 1
ATOM 754 C C . ALA A 1 95 ? 9.242 2.713 26.203 1 98.19 95 ALA A C 1
ATOM 756 O O . ALA A 1 95 ? 10.312 2.102 26.234 1 98.19 95 ALA A O 1
ATOM 757 N N . GLU A 1 96 ? 8.148 2.262 26.703 1 98.44 96 GLU A N 1
ATOM 758 C CA . GLU A 1 96 ? 8.102 0.928 27.297 1 98.44 96 GLU A CA 1
ATOM 759 C C . GLU A 1 96 ? 8.398 -0.148 26.25 1 98.44 96 GLU A C 1
ATOM 761 O O . GLU A 1 96 ? 9.062 -1.144 26.562 1 98.44 96 GLU A O 1
ATOM 766 N N . ILE A 1 97 ? 7.848 0.013 25.047 1 98.56 97 ILE A N 1
ATOM 767 C CA . ILE A 1 97 ? 8.148 -0.909 23.953 1 98.56 97 ILE A CA 1
ATOM 768 C C . ILE A 1 97 ? 9.648 -0.923 23.703 1 98.56 97 ILE A C 1
ATOM 770 O O . ILE A 1 97 ? 10.25 -1.989 23.547 1 98.56 97 ILE A O 1
ATOM 774 N N . ALA A 1 98 ? 10.273 0.258 23.594 1 98.38 98 ALA A N 1
ATOM 775 C CA . ALA A 1 98 ? 11.719 0.365 23.375 1 98.38 98 ALA A CA 1
ATOM 776 C C . ALA A 1 98 ? 12.5 -0.345 24.469 1 98.38 98 ALA A C 1
ATOM 778 O O . ALA A 1 98 ? 13.469 -1.058 24.203 1 98.38 98 ALA A O 1
ATOM 779 N N . GLN A 1 99 ? 12.062 -0.151 25.688 1 97.94 99 GLN A N 1
ATOM 780 C CA . GLN A 1 99 ? 12.719 -0.793 26.828 1 97.94 99 GLN A CA 1
ATOM 781 C C . GLN A 1 99 ? 12.57 -2.311 26.766 1 97.94 99 GLN A C 1
ATOM 783 O O . GLN A 1 99 ? 13.539 -3.043 26.953 1 97.94 99 GLN A O 1
ATOM 788 N N . LYS A 1 100 ? 11.406 -2.732 26.547 1 98.19 100 LYS A N 1
ATOM 789 C CA . LYS A 1 100 ? 11.094 -4.156 26.484 1 98.19 100 LYS A CA 1
ATOM 790 C C . LYS A 1 100 ? 11.984 -4.879 25.484 1 98.19 100 LYS A C 1
ATOM 792 O O . LYS A 1 100 ? 12.406 -6.012 25.719 1 98.19 100 LYS A O 1
ATOM 797 N N . HIS A 1 101 ? 12.242 -4.242 24.391 1 97.88 101 HIS A N 1
ATOM 798 C CA . HIS A 1 101 ? 12.953 -4.922 23.312 1 97.88 101 HIS A CA 1
ATOM 799 C C . HIS A 1 101 ? 14.414 -4.473 23.234 1 97.88 101 HIS A C 1
ATOM 801 O O . HIS A 1 101 ? 15.102 -4.727 22.25 1 97.88 101 HIS A O 1
ATOM 807 N N . GLY A 1 102 ? 14.859 -3.68 24.172 1 97.69 102 GLY A N 1
ATOM 808 C CA . GLY A 1 102 ? 16.25 -3.264 24.25 1 97.69 102 GLY A CA 1
ATOM 809 C C . GLY A 1 102 ? 16.672 -2.379 23.078 1 97.69 102 GLY A C 1
ATOM 810 O O . GLY A 1 102 ? 17.75 -2.553 22.516 1 97.69 102 GLY A O 1
ATOM 811 N N . VAL A 1 103 ? 15.789 -1.449 22.688 1 97.94 103 VAL A N 1
ATOM 812 C CA . VAL A 1 103 ? 16.016 -0.582 21.531 1 97.94 103 VAL A CA 1
ATOM 813 C C . VAL A 1 103 ? 17.047 0.492 21.891 1 97.94 103 VAL A C 1
ATOM 815 O O . VAL A 1 103 ? 16.922 1.156 22.922 1 97.94 103 VAL A O 1
ATOM 818 N N . LYS A 1 104 ? 18.047 0.646 21.031 1 97.69 104 LYS A N 1
ATOM 819 C CA . LYS A 1 104 ? 19.047 1.69 21.219 1 97.69 104 LYS A CA 1
ATOM 820 C C . LYS A 1 104 ? 18.875 2.801 20.172 1 97.69 104 LYS A C 1
ATOM 822 O O . LYS A 1 104 ? 19.266 3.945 20.422 1 97.69 104 LYS A O 1
ATOM 827 N N . LYS A 1 105 ? 18.391 2.461 19.078 1 97.81 105 LYS A N 1
ATOM 828 C CA . LYS A 1 105 ? 18.234 3.41 17.984 1 97.81 105 LYS A CA 1
ATOM 829 C C . LYS A 1 105 ? 16.875 3.254 17.312 1 97.81 105 LYS A C 1
ATOM 831 O O . LYS A 1 105 ? 16.484 2.143 16.953 1 97.81 105 LYS A O 1
ATOM 836 N N . VAL A 1 106 ? 16.156 4.363 17.109 1 98 106 VAL A N 1
ATOM 837 C CA . VAL A 1 106 ? 14.852 4.43 16.453 1 98 106 VAL A CA 1
ATOM 838 C C . VAL A 1 106 ? 14.953 5.281 15.195 1 98 106 VAL A C 1
ATOM 840 O O . VAL A 1 106 ? 15.625 6.316 15.188 1 98 106 VAL A O 1
ATOM 843 N N . ILE A 1 107 ? 14.414 4.844 14.109 1 96.94 107 ILE A N 1
ATOM 844 C CA . ILE A 1 107 ? 14.227 5.688 12.938 1 96.94 107 ILE A CA 1
ATOM 845 C C . ILE A 1 107 ? 12.734 5.977 12.734 1 96.94 107 ILE A C 1
ATOM 847 O O . ILE A 1 107 ? 11.891 5.109 12.977 1 96.94 107 ILE A O 1
ATOM 851 N N . LYS A 1 108 ? 12.438 7.168 12.359 1 95.81 108 LYS A N 1
ATOM 852 C CA . LYS A 1 108 ? 11.062 7.609 12.18 1 95.81 108 LYS A CA 1
ATOM 853 C C . LYS A 1 108 ? 10.789 8.008 10.734 1 95.81 108 LYS A C 1
ATOM 855 O O . LYS A 1 108 ? 11.586 8.734 10.125 1 95.81 108 LYS A O 1
ATOM 860 N N . SER A 1 109 ? 9.766 7.477 10.164 1 92.19 109 SER A N 1
ATOM 861 C CA . SER A 1 109 ? 9.391 7.898 8.812 1 92.19 109 SER A CA 1
ATOM 862 C C . SER A 1 109 ? 8.82 9.312 8.812 1 92.19 109 SER A C 1
ATOM 864 O O . SER A 1 109 ? 9.398 10.227 8.219 1 92.19 109 SER A O 1
ATOM 866 N N . LYS A 1 110 ? 7.582 9.711 9.125 1 87.94 110 LYS A N 1
ATOM 867 C CA . LYS A 1 110 ? 6.898 10.984 9.344 1 87.94 110 LYS A CA 1
ATOM 868 C C . LYS A 1 110 ? 5.609 10.781 10.141 1 87.94 110 LYS A C 1
ATOM 870 O O . LYS A 1 110 ? 4.805 9.906 9.812 1 87.94 110 LYS A O 1
ATOM 875 N N . SER A 1 111 ? 5.578 11.602 11.164 1 90.81 111 SER A N 1
ATOM 876 C CA . SER A 1 111 ? 4.371 11.5 11.977 1 90.81 111 SER A CA 1
ATOM 877 C C . SER A 1 111 ? 4.141 12.773 12.781 1 90.81 111 SER A C 1
ATOM 879 O O . SER A 1 111 ? 4.977 13.156 13.609 1 90.81 111 SER A O 1
ATOM 881 N N . MET A 1 112 ? 3.008 13.328 12.625 1 89.38 112 MET A N 1
ATOM 882 C CA . MET A 1 112 ? 2.654 14.523 13.391 1 89.38 112 MET A CA 1
ATOM 883 C C . MET A 1 112 ? 2.25 14.156 14.812 1 89.38 112 MET A C 1
ATOM 885 O O . MET A 1 112 ? 2.5 14.922 15.742 1 89.38 112 MET A O 1
ATOM 889 N N . VAL A 1 113 ? 1.731 13.047 14.961 1 93.31 113 VAL A N 1
ATOM 890 C CA . VAL A 1 113 ? 1.297 12.617 16.281 1 93.31 113 VAL A CA 1
ATOM 891 C C . VAL A 1 113 ? 2.512 12.422 17.188 1 93.31 113 VAL A C 1
ATOM 893 O O . VAL A 1 113 ? 2.445 12.68 18.391 1 93.31 113 VAL A O 1
ATOM 896 N N . THR A 1 114 ? 3.592 12 16.609 1 94 114 THR A N 1
ATOM 897 C CA . THR A 1 114 ? 4.793 11.828 17.422 1 94 114 THR A CA 1
ATOM 898 C C . THR A 1 114 ? 5.328 13.172 17.891 1 94 114 THR A C 1
ATOM 900 O O . THR A 1 114 ? 6.027 13.25 18.906 1 94 114 THR A O 1
ATOM 903 N N . GLU A 1 115 ? 4.969 14.219 17.125 1 90 115 GLU A N 1
ATOM 904 C CA . GLU A 1 115 ? 5.297 15.562 17.578 1 90 115 GLU A CA 1
ATOM 905 C C . GLU A 1 115 ? 4.41 15.984 18.75 1 90 115 GLU A C 1
ATOM 907 O O . GLU A 1 115 ? 4.883 16.625 19.703 1 90 115 GLU A O 1
ATOM 912 N N . GLU A 1 116 ? 3.16 15.602 18.625 1 89.44 116 GLU A N 1
ATOM 913 C CA . GLU A 1 116 ? 2.248 15.883 19.734 1 89.44 116 GLU A CA 1
ATOM 914 C C . GLU A 1 116 ? 2.771 15.289 21.047 1 89.44 116 GLU A C 1
ATOM 916 O O . GLU A 1 116 ? 2.607 15.891 22.109 1 89.44 116 GLU A O 1
ATOM 921 N N . MET A 1 117 ? 3.414 14.203 20.891 1 93.06 117 MET A N 1
ATOM 922 C CA . MET A 1 117 ? 3.76 13.453 22.094 1 93.06 117 MET A CA 1
ATOM 923 C C . MET A 1 117 ? 5.219 13.68 22.469 1 93.06 117 MET A C 1
ATOM 925 O O . MET A 1 117 ? 5.715 13.078 23.422 1 93.06 117 MET A O 1
ATOM 929 N N . ARG A 1 118 ? 5.953 14.461 21.766 1 93.06 118 ARG A N 1
ATOM 930 C CA . ARG A 1 118 ? 7.359 14.758 22.031 1 93.06 118 ARG A CA 1
ATOM 931 C C . ARG A 1 118 ? 8.18 13.484 22.156 1 93.06 118 ARG A C 1
ATOM 933 O O . ARG A 1 118 ? 8.922 13.312 23.125 1 93.06 118 ARG A O 1
ATOM 940 N N . LEU A 1 119 ? 7.945 12.68 21.219 1 95.81 119 LEU A N 1
ATOM 941 C CA . LEU A 1 119 ? 8.5 11.328 21.297 1 95.81 119 LEU A CA 1
ATOM 942 C C . LEU A 1 119 ? 10.023 11.367 21.312 1 95.81 119 LEU A C 1
ATOM 944 O O . LEU A 1 119 ? 10.656 10.656 22.094 1 95.81 119 LEU A O 1
ATOM 948 N N . ASN A 1 120 ? 10.625 12.203 20.438 1 95.5 120 ASN A N 1
ATOM 949 C CA . ASN A 1 120 ? 12.086 12.266 20.375 1 95.5 120 ASN A CA 1
ATOM 950 C C . ASN A 1 120 ? 12.695 12.633 21.719 1 95.5 120 ASN A C 1
ATOM 952 O O . ASN A 1 120 ? 13.727 12.078 22.109 1 95.5 120 ASN A O 1
ATOM 956 N N . GLN A 1 121 ? 12.102 13.547 22.359 1 94.44 121 GLN A N 1
ATOM 957 C CA . GLN A 1 121 ? 12.594 13.977 23.672 1 94.44 121 GLN A CA 1
ATOM 958 C C . GLN A 1 121 ? 12.477 12.852 24.688 1 94.44 121 GLN A C 1
ATOM 960 O O . GLN A 1 121 ? 13.414 12.586 25.453 1 94.44 121 GLN A O 1
ATOM 965 N N . VAL A 1 122 ? 11.336 12.227 24.734 1 96.69 122 VAL A N 1
ATOM 966 C CA . VAL A 1 122 ? 11.07 11.164 25.688 1 96.69 122 VAL A CA 1
ATOM 967 C C . VAL A 1 122 ? 12.062 10.016 25.469 1 96.69 122 VAL A C 1
ATOM 969 O O . VAL A 1 122 ? 12.641 9.5 26.438 1 96.69 122 VAL A O 1
ATOM 972 N N . LEU A 1 123 ? 12.273 9.617 24.281 1 97.31 123 LEU A N 1
ATOM 973 C CA . LEU A 1 123 ? 13.219 8.547 23.984 1 97.31 123 LEU A CA 1
ATOM 974 C C . LEU A 1 123 ? 14.648 8.969 24.328 1 97.31 123 LEU A C 1
ATOM 976 O O . LEU A 1 123 ? 15.43 8.164 24.828 1 97.31 123 LEU A O 1
ATOM 980 N N . GLY A 1 124 ? 14.977 10.211 24.062 1 96.38 124 GLY A N 1
ATOM 981 C CA . GLY A 1 124 ? 16.297 10.727 24.406 1 96.38 124 GLY A CA 1
ATOM 982 C C . GLY A 1 124 ? 16.594 10.656 25.891 1 96.38 124 GLY A C 1
ATOM 983 O O . GLY A 1 124 ? 17.734 10.359 26.281 1 96.38 124 GLY A O 1
ATOM 984 N N . GLU A 1 125 ? 15.648 10.93 26.609 1 95.62 125 GLU A N 1
ATOM 985 C CA . GLU A 1 125 ? 15.805 10.906 28.062 1 95.62 125 GLU A CA 1
ATOM 986 C C . GLU A 1 125 ? 16.094 9.5 28.562 1 95.62 125 GLU A C 1
ATOM 988 O O . GLU A 1 125 ? 16.672 9.32 29.641 1 95.62 125 GLU A O 1
ATOM 993 N N . MET A 1 126 ? 15.82 8.555 27.781 1 95.44 126 MET A N 1
ATOM 994 C CA . MET A 1 126 ? 16.062 7.164 28.156 1 95.44 126 MET A CA 1
ATOM 995 C C . MET A 1 126 ? 17.328 6.633 27.469 1 95.44 126 MET A C 1
ATOM 997 O O . MET A 1 126 ? 17.625 5.441 27.578 1 95.44 126 MET A O 1
ATOM 1001 N N . GLY A 1 127 ? 17.938 7.469 26.703 1 96.19 127 GLY A N 1
ATOM 1002 C CA . GLY A 1 127 ? 19.188 7.078 26.062 1 96.19 127 GLY A CA 1
ATOM 1003 C C . GLY A 1 127 ? 18.984 6.41 24.719 1 96.19 127 GLY A C 1
ATOM 1004 O O . GLY A 1 127 ? 19.875 5.734 24.219 1 96.19 127 GLY A O 1
ATOM 1005 N N . VAL A 1 128 ? 17.812 6.516 24.188 1 97.5 128 VAL A N 1
ATOM 1006 C CA . VAL A 1 128 ? 17.516 5.969 22.875 1 97.5 128 VAL A CA 1
ATOM 1007 C C . VAL A 1 128 ? 17.656 7.059 21.812 1 97.5 128 VAL A C 1
ATOM 1009 O O . VAL A 1 128 ? 17.062 8.133 21.938 1 97.5 128 VAL A O 1
ATOM 1012 N N . GLN A 1 129 ? 18.438 6.789 20.828 1 97.06 129 GLN A N 1
ATOM 1013 C CA . GLN A 1 129 ? 18.625 7.742 19.75 1 97.06 129 GLN A CA 1
ATOM 1014 C C . GLN A 1 129 ? 17.469 7.676 18.75 1 97.06 129 GLN A C 1
ATOM 1016 O O . GLN A 1 129 ? 17.109 6.594 18.281 1 97.06 129 GLN A O 1
ATOM 1021 N N . SER A 1 130 ? 16.875 8.781 18.516 1 96.81 130 SER A N 1
ATOM 1022 C CA . SER A 1 130 ? 15.812 8.875 17.516 1 96.81 130 SER A CA 1
ATOM 1023 C C . SER A 1 130 ? 16.25 9.703 16.312 1 96.81 130 SER A C 1
ATOM 1025 O O . SER A 1 130 ? 16.719 10.836 16.453 1 96.81 130 SER A O 1
ATOM 1027 N N . ILE A 1 131 ? 16.047 9.148 15.125 1 96.5 131 ILE A N 1
ATOM 1028 C CA . ILE A 1 131 ? 16.484 9.82 13.906 1 96.5 131 ILE A CA 1
ATOM 1029 C C . ILE A 1 131 ? 15.305 9.984 12.953 1 96.5 131 ILE A C 1
ATOM 1031 O O . ILE A 1 131 ? 14.625 9.008 12.625 1 96.5 131 ILE A O 1
ATOM 1035 N N . GLU A 1 132 ? 15.102 11.234 12.539 1 95.12 132 GLU A N 1
ATOM 1036 C CA . GLU A 1 132 ? 14.117 11.5 11.492 1 95.12 132 GLU A CA 1
ATOM 1037 C C . GLU A 1 132 ? 14.648 11.078 10.117 1 95.12 132 GLU A C 1
ATOM 1039 O O . GLU A 1 132 ? 15.789 11.367 9.773 1 95.12 132 GLU A O 1
ATOM 1044 N N . THR A 1 133 ? 13.766 10.398 9.32 1 92.81 133 THR A N 1
ATOM 1045 C CA . THR A 1 133 ? 14.273 9.922 8.039 1 92.81 133 THR A CA 1
ATOM 1046 C C . THR A 1 133 ? 13.508 10.57 6.883 1 92.81 133 THR A C 1
ATOM 1048 O O . THR A 1 133 ? 13.898 10.422 5.723 1 92.81 133 THR A O 1
ATOM 1051 N N . ASP A 1 134 ? 12.461 11.219 7.176 1 90.94 134 ASP A N 1
ATOM 1052 C CA . ASP A 1 134 ? 11.898 12.156 6.203 1 90.94 134 ASP A CA 1
ATOM 1053 C C . ASP A 1 134 ? 12.82 13.352 6 1 90.94 134 ASP A C 1
ATOM 1055 O O . ASP A 1 134 ? 13.289 13.953 6.973 1 90.94 134 ASP A O 1
ATOM 1059 N N . LEU A 1 135 ? 13.047 13.742 4.805 1 90 135 LEU A N 1
ATOM 1060 C CA . LEU A 1 135 ? 14.047 14.773 4.535 1 90 135 LEU A CA 1
ATOM 1061 C C . LEU A 1 135 ? 13.695 16.078 5.262 1 90 135 LEU A C 1
ATOM 1063 O O . LEU A 1 135 ? 14.555 16.688 5.887 1 90 135 LEU A O 1
ATOM 1067 N N . GLY A 1 136 ? 12.43 16.484 5.117 1 91.38 136 GLY A N 1
ATOM 1068 C CA . GLY A 1 136 ? 12.016 17.703 5.805 1 91.38 136 GLY A CA 1
ATOM 1069 C C . GLY A 1 136 ? 12.188 17.625 7.309 1 91.38 136 GLY A C 1
ATOM 1070 O O . GLY A 1 136 ? 12.703 18.562 7.93 1 91.38 136 GLY A O 1
ATOM 1071 N N . GLU A 1 137 ? 11.781 16.547 7.855 1 92.81 137 GLU A N 1
ATOM 1072 C CA . GLU A 1 137 ? 11.875 16.359 9.297 1 92.81 137 GLU A CA 1
ATOM 1073 C C . GLU A 1 137 ? 13.328 16.234 9.742 1 92.81 137 GLU A C 1
ATOM 1075 O O . GLU A 1 137 ? 13.688 16.656 10.844 1 92.81 137 GLU A O 1
ATOM 1080 N N . TYR A 1 138 ? 14.125 15.586 8.938 1 94.44 138 TYR A N 1
ATOM 1081 C CA . TYR A 1 138 ? 15.547 15.461 9.234 1 94.44 138 TYR A CA 1
ATOM 1082 C C . TYR A 1 138 ? 16.219 16.828 9.305 1 94.44 138 TYR A C 1
ATOM 1084 O O . TYR A 1 138 ? 16.984 17.109 10.234 1 94.44 138 TYR A O 1
ATOM 1092 N N . ILE A 1 139 ? 15.906 17.641 8.32 1 94.62 139 ILE A N 1
ATOM 1093 C CA . ILE A 1 139 ? 16.469 18.984 8.266 1 94.62 139 ILE A CA 1
ATOM 1094 C C . ILE A 1 139 ? 16.109 19.75 9.539 1 94.62 139 ILE A C 1
ATOM 1096 O O . ILE A 1 139 ? 16.969 20.422 10.133 1 94.62 139 ILE A O 1
ATOM 1100 N N . LEU A 1 140 ? 14.891 19.594 9.961 1 94.44 140 LEU A N 1
ATOM 1101 C CA . LEU A 1 140 ? 14.445 20.266 11.172 1 94.44 140 LEU A CA 1
ATOM 1102 C C . LEU A 1 140 ? 15.156 19.703 12.398 1 94.44 140 LEU A C 1
ATOM 1104 O O . LEU A 1 140 ? 15.531 20.453 13.305 1 94.44 140 LEU A O 1
ATOM 1108 N N . GLN A 1 141 ? 15.32 18.422 12.414 1 94.44 141 GLN A N 1
ATOM 1109 C CA . GLN A 1 141 ? 15.961 17.766 13.555 1 94.44 141 GLN A CA 1
ATOM 1110 C C . GLN A 1 141 ? 17.391 18.25 13.727 1 94.44 141 GLN A C 1
ATOM 1112 O O . GLN A 1 141 ? 17.828 18.562 14.844 1 94.44 141 GLN A O 1
ATOM 1117 N N . ILE A 1 142 ? 18.109 18.344 12.602 1 95.69 142 ILE A N 1
ATOM 1118 C CA . ILE A 1 142 ? 19.531 18.688 12.719 1 95.69 142 ILE A CA 1
ATOM 1119 C C . ILE A 1 142 ? 19.672 20.203 12.891 1 95.69 142 ILE A C 1
ATOM 1121 O O . ILE A 1 142 ? 20.75 20.703 13.195 1 95.69 142 ILE A O 1
ATOM 1125 N N . ASN A 1 143 ? 18.609 20.891 12.656 1 95.19 143 ASN A N 1
ATOM 1126 C CA . ASN A 1 143 ? 18.562 22.312 12.969 1 95.19 143 ASN A CA 1
ATOM 1127 C C . ASN A 1 143 ? 18.016 22.578 14.359 1 95.19 143 ASN A C 1
ATOM 1129 O O . ASN A 1 143 ? 17.062 23.344 14.523 1 95.19 143 ASN A O 1
ATOM 1133 N N . ASP A 1 144 ? 18.531 21.891 15.312 1 92.75 144 ASP A N 1
ATOM 1134 C CA . ASP A 1 144 ? 18.219 22.062 16.734 1 92.75 144 ASP A CA 1
ATOM 1135 C C . ASP A 1 144 ? 16.766 21.688 17.016 1 92.75 144 ASP A C 1
ATOM 1137 O O . ASP A 1 144 ? 16.078 22.359 17.781 1 92.75 144 ASP A O 1
ATOM 1141 N N . SER A 1 145 ? 16.234 20.734 16.297 1 91.31 145 SER A N 1
ATOM 1142 C CA . SER A 1 145 ? 14.891 20.188 16.516 1 91.31 145 SER A CA 1
ATOM 1143 C C . SER A 1 145 ? 13.828 21.281 16.375 1 91.31 145 SER A C 1
ATOM 1145 O O . SER A 1 145 ? 12.961 21.422 17.25 1 91.31 145 SER A O 1
ATOM 1147 N N . GLU A 1 146 ? 13.992 22.016 15.336 1 89.25 146 GLU A N 1
ATOM 1148 C CA . GLU A 1 146 ? 12.984 23.031 15.008 1 89.25 146 GLU A CA 1
ATOM 1149 C C . GLU A 1 146 ? 11.641 22.391 14.688 1 89.25 146 GLU A C 1
ATOM 1151 O O . GLU A 1 146 ? 11.586 21.328 14.07 1 89.25 146 GLU A O 1
ATOM 1156 N N . PRO A 1 147 ? 10.57 23 15.148 1 88.25 147 PRO A N 1
ATOM 1157 C CA . PRO A 1 147 ? 9.258 22.453 14.805 1 88.25 147 PRO A CA 1
ATOM 1158 C C . PRO A 1 147 ? 8.898 22.641 13.336 1 88.25 147 PRO A C 1
ATOM 1160 O O . PRO A 1 147 ? 9.375 23.578 12.695 1 88.25 147 PRO A O 1
ATOM 1163 N N . PRO A 1 148 ? 8.07 21.766 12.883 1 89.5 148 PRO A N 1
ATOM 1164 C CA . PRO A 1 148 ? 7.633 21.922 11.492 1 89.5 148 PRO A CA 1
ATOM 1165 C C . PRO A 1 148 ? 6.723 23.125 11.289 1 89.5 148 PRO A C 1
ATOM 1167 O O . PRO A 1 148 ? 5.965 23.5 12.195 1 89.5 148 PRO A O 1
ATOM 1170 N N . SER A 1 149 ? 6.82 23.703 10.078 1 89.31 149 SER A N 1
ATOM 1171 C CA . SER A 1 149 ? 5.996 24.875 9.781 1 89.31 149 SER A CA 1
ATOM 1172 C C . SER A 1 149 ? 4.828 24.5 8.867 1 89.31 149 SER A C 1
ATOM 1174 O O . SER A 1 149 ? 3.975 25.344 8.578 1 89.31 149 SER A O 1
ATOM 1176 N N . HIS A 1 150 ? 4.812 23.312 8.398 1 88.62 150 HIS A N 1
ATOM 1177 C CA . HIS A 1 150 ? 3.785 22.781 7.512 1 88.62 150 HIS A CA 1
ATOM 1178 C C . HIS A 1 150 ? 3.615 21.281 7.715 1 88.62 150 HIS A C 1
ATOM 1180 O O . HIS A 1 150 ? 4.582 20.578 8.016 1 88.62 150 HIS A O 1
ATOM 1186 N N . ILE A 1 151 ? 2.463 20.75 7.453 1 85.81 151 ILE A N 1
ATOM 1187 C CA . ILE A 1 151 ? 2.217 19.359 7.789 1 85.81 151 ILE A CA 1
ATOM 1188 C C . ILE A 1 151 ? 2.719 18.453 6.66 1 85.81 151 ILE A C 1
ATOM 1190 O O . ILE A 1 151 ? 3.072 17.297 6.895 1 85.81 151 ILE A O 1
ATOM 1194 N N . ILE A 1 152 ? 2.729 18.938 5.418 1 85.69 152 ILE A N 1
ATOM 1195 C CA . ILE A 1 152 ? 3.162 18.156 4.27 1 85.69 152 ILE A CA 1
ATOM 1196 C C . ILE A 1 152 ? 4.617 18.484 3.939 1 85.69 152 ILE A C 1
ATOM 1198 O O . ILE A 1 152 ? 5.43 17.578 3.742 1 85.69 152 ILE A O 1
ATOM 1202 N N . ALA A 1 153 ? 4.965 19.766 3.912 1 86.38 153 ALA A N 1
ATOM 1203 C CA . ALA A 1 153 ? 6.305 20.281 3.65 1 86.38 153 ALA A CA 1
ATOM 1204 C C . ALA A 1 153 ? 6.875 20.969 4.879 1 86.38 153 ALA A C 1
ATOM 1206 O O . ALA A 1 153 ? 6.898 22.203 4.945 1 86.38 153 ALA A O 1
ATOM 1207 N N . PRO A 1 154 ? 7.508 20.25 5.672 1 85.94 154 PRO A N 1
ATOM 1208 C CA . PRO A 1 154 ? 7.824 20.766 7.004 1 85.94 154 PRO A CA 1
ATOM 1209 C C . PRO A 1 154 ? 8.836 21.906 6.965 1 85.94 154 PRO A C 1
ATOM 1211 O O . PRO A 1 154 ? 8.852 22.766 7.859 1 85.94 154 PRO A O 1
ATOM 1214 N N . VAL A 1 155 ? 9.641 22.031 5.945 1 88.06 155 VAL A N 1
ATOM 1215 C CA . VAL A 1 155 ? 10.75 22.969 5.961 1 88.06 155 VAL A CA 1
ATOM 1216 C C . VAL A 1 155 ? 10.484 24.094 4.949 1 88.06 155 VAL A C 1
ATOM 1218 O O . VAL A 1 155 ? 11.422 24.75 4.484 1 88.06 155 VAL A O 1
ATOM 1221 N N . VAL A 1 156 ? 9.266 24.328 4.715 1 84.94 156 VAL A N 1
ATOM 1222 C CA . VAL A 1 156 ? 8.898 25.266 3.666 1 84.94 156 VAL A CA 1
ATOM 1223 C C . VAL A 1 156 ? 9.391 26.672 4.035 1 84.94 156 VAL A C 1
ATOM 1225 O O . VAL A 1 156 ? 9.57 27.516 3.16 1 84.94 156 VAL A O 1
ATOM 1228 N N . HIS A 1 157 ? 9.68 26.938 5.281 1 86.94 157 HIS A N 1
ATOM 1229 C CA . HIS A 1 157 ? 10.094 28.25 5.75 1 86.94 157 HIS A CA 1
ATOM 1230 C C . HIS A 1 157 ? 11.562 28.516 5.465 1 86.94 157 HIS A C 1
ATOM 1232 O O . HIS A 1 157 ? 12.047 29.641 5.625 1 86.94 157 HIS A O 1
ATOM 1238 N N . LYS A 1 158 ? 12.195 27.516 5.016 1 89.19 158 LYS A N 1
ATOM 1239 C CA . LYS A 1 158 ? 13.609 27.656 4.691 1 89.19 158 LYS A CA 1
ATOM 1240 C C . LYS A 1 158 ? 13.844 27.547 3.189 1 89.19 158 LYS A C 1
ATOM 1242 O O . LYS A 1 158 ? 13.141 26.797 2.502 1 89.19 158 LYS A O 1
ATOM 1247 N N . ASP A 1 159 ? 14.844 28.266 2.723 1 89 159 ASP A N 1
ATOM 1248 C CA . ASP A 1 159 ? 15.188 28.141 1.309 1 89 159 ASP A CA 1
ATOM 1249 C C . ASP A 1 159 ? 16.375 27.219 1.106 1 89 159 ASP A C 1
ATOM 1251 O O . ASP A 1 159 ? 16.953 26.719 2.074 1 89 159 ASP A O 1
ATOM 1255 N N . LYS A 1 160 ? 16.703 27.031 -0.122 1 89.81 160 LYS A N 1
ATOM 1256 C CA . LYS A 1 160 ? 17.734 26.062 -0.506 1 89.81 160 LYS A CA 1
ATOM 1257 C C . LYS A 1 160 ? 19.094 26.453 0.055 1 89.81 160 LYS A C 1
ATOM 1259 O O . LYS A 1 160 ? 19.875 25.594 0.464 1 89.81 160 LYS A O 1
ATOM 1264 N N . ASP A 1 161 ? 19.375 27.719 0.08 1 92.25 161 ASP A N 1
ATOM 1265 C CA . ASP A 1 161 ? 20.688 28.188 0.539 1 92.25 161 ASP A CA 1
ATOM 1266 C C . ASP A 1 161 ? 20.859 27.953 2.037 1 92.25 161 ASP A C 1
ATOM 1268 O O . ASP A 1 161 ? 21.938 27.562 2.492 1 92.25 161 ASP A O 1
ATOM 1272 N N . GLU A 1 162 ? 19.812 28.203 2.756 1 92.56 162 GLU A N 1
ATOM 1273 C CA . GLU A 1 162 ? 19.844 27.953 4.195 1 92.56 162 GLU A CA 1
ATOM 1274 C C . GLU A 1 162 ? 20.094 26.469 4.488 1 92.56 162 GLU A C 1
ATOM 1276 O O . GLU A 1 162 ? 20.844 26.125 5.406 1 92.56 162 GLU A O 1
ATOM 1281 N N . ILE A 1 163 ? 19.516 25.641 3.758 1 93.94 163 ILE A N 1
ATOM 1282 C CA . ILE A 1 163 ? 19.641 24.203 3.951 1 93.94 163 ILE A CA 1
ATOM 1283 C C . ILE A 1 163 ? 21.047 23.75 3.557 1 93.94 163 ILE A C 1
ATOM 1285 O O . ILE A 1 163 ? 21.641 22.906 4.223 1 93.94 163 ILE A O 1
ATOM 1289 N N . ALA A 1 164 ? 21.531 24.328 2.479 1 95.69 164 ALA A N 1
ATOM 1290 C CA . ALA A 1 164 ? 22.891 24.031 2.045 1 95.69 164 ALA A CA 1
ATOM 1291 C C . ALA A 1 164 ? 23.891 24.375 3.139 1 95.69 164 ALA A C 1
ATOM 1293 O O . ALA A 1 164 ? 24.812 23.594 3.404 1 95.69 164 ALA A O 1
ATOM 1294 N N . ASP A 1 165 ? 23.703 25.484 3.721 1 96.12 165 ASP A N 1
ATOM 1295 C CA . ASP A 1 165 ? 24.578 25.906 4.805 1 96.12 165 ASP A CA 1
ATOM 1296 C C . ASP A 1 165 ? 24.484 24.969 5.996 1 96.12 165 ASP A C 1
ATOM 1298 O O . ASP A 1 165 ? 25.5 24.625 6.617 1 96.12 165 ASP A O 1
ATOM 1302 N N . LEU A 1 166 ? 23.281 24.641 6.289 1 96.06 166 LEU A N 1
ATOM 1303 C CA . LEU A 1 166 ? 23.047 23.719 7.395 1 96.06 166 LEU A CA 1
ATOM 1304 C C . LEU A 1 166 ? 23.734 22.375 7.145 1 96.06 166 LEU A C 1
ATOM 1306 O O . LEU A 1 166 ? 24.375 21.828 8.039 1 96.06 166 LEU A O 1
ATOM 1310 N N . PHE A 1 167 ? 23.594 21.828 5.98 1 96.44 167 PHE A N 1
ATOM 1311 C CA . PHE A 1 167 ? 24.219 20.562 5.629 1 96.44 167 PHE A CA 1
ATOM 1312 C C . PHE A 1 167 ? 25.734 20.641 5.754 1 96.44 167 PHE A C 1
ATOM 1314 O O . PHE A 1 167 ? 26.359 19.734 6.309 1 96.44 167 PHE A O 1
ATOM 1321 N N . ALA A 1 168 ? 26.25 21.672 5.258 1 96.69 168 ALA A N 1
ATOM 1322 C CA . ALA A 1 168 ? 27.703 21.844 5.336 1 96.69 168 ALA A CA 1
ATOM 1323 C C . ALA A 1 168 ? 28.172 21.875 6.789 1 96.69 168 ALA A C 1
ATOM 1325 O O . ALA A 1 168 ? 29.188 21.266 7.129 1 96.69 168 ALA A O 1
ATOM 1326 N N . ARG A 1 169 ? 27.5 22.531 7.562 1 96.38 169 ARG A N 1
ATOM 1327 C CA . ARG A 1 169 ? 27.859 22.688 8.969 1 96.38 169 ARG A CA 1
ATOM 1328 C C . ARG A 1 169 ? 27.734 21.375 9.727 1 96.38 169 ARG A C 1
ATOM 1330 O O . ARG A 1 169 ? 28.609 21.016 10.508 1 96.38 169 ARG A O 1
ATOM 1337 N N . VAL A 1 170 ? 26.656 20.641 9.484 1 96.06 170 VAL A N 1
ATOM 1338 C CA . VAL A 1 170 ? 26.312 19.484 10.297 1 96.06 170 VAL A CA 1
ATOM 1339 C C . VAL A 1 170 ? 26.984 18.234 9.727 1 96.06 170 VAL A C 1
ATOM 1341 O O . VAL A 1 170 ? 27.422 17.359 10.477 1 96.06 170 VAL A O 1
ATOM 1344 N N . HIS A 1 171 ? 26.984 18.109 8.398 1 95.38 171 HIS A N 1
ATOM 1345 C CA . HIS A 1 171 ? 27.531 16.922 7.762 1 95.38 171 HIS A CA 1
ATOM 1346 C C . HIS A 1 171 ? 29.047 16.984 7.648 1 95.38 171 HIS A C 1
ATOM 1348 O O . HIS A 1 171 ? 29.703 15.977 7.41 1 95.38 171 HIS A O 1
ATOM 1354 N N . HIS A 1 172 ? 29.594 18.203 7.785 1 95.44 172 HIS A N 1
ATOM 1355 C CA . HIS A 1 172 ? 31.031 18.422 7.652 1 95.44 172 HIS A CA 1
ATOM 1356 C C . HIS A 1 172 ? 31.531 17.984 6.281 1 95.44 172 HIS A C 1
ATOM 1358 O O . HIS A 1 172 ? 32.531 17.266 6.18 1 95.44 172 HIS A O 1
ATOM 1364 N N . LYS A 1 173 ? 30.781 18.234 5.293 1 94.81 173 LYS A N 1
ATOM 1365 C CA . LYS A 1 173 ? 31.094 18.016 3.887 1 94.81 173 LYS A CA 1
ATOM 1366 C C . LYS A 1 173 ? 31.078 19.312 3.096 1 94.81 173 LYS A C 1
ATOM 1368 O O . LYS A 1 173 ? 30.547 20.328 3.57 1 94.81 173 LYS A O 1
ATOM 1373 N N . PRO A 1 174 ? 31.719 19.328 1.917 1 95.38 174 PRO A N 1
ATOM 1374 C CA . PRO A 1 174 ? 31.672 20.547 1.103 1 95.38 174 PRO A CA 1
ATOM 1375 C C . PRO A 1 174 ? 30.234 21 0.794 1 95.38 174 PRO A C 1
ATOM 1377 O O . PRO A 1 174 ? 29.359 20.156 0.546 1 95.38 174 PRO A O 1
ATOM 1380 N N . ARG A 1 175 ? 30.078 22.312 0.83 1 95.75 175 ARG A N 1
ATOM 1381 C CA . ARG A 1 175 ? 28.766 22.891 0.564 1 95.75 175 ARG A CA 1
ATOM 1382 C C . ARG A 1 175 ? 28.312 22.594 -0.861 1 95.75 175 ARG A C 1
ATOM 1384 O O . ARG A 1 175 ? 29.062 22.812 -1.815 1 95.75 175 ARG A O 1
ATOM 1391 N N . LEU A 1 176 ? 27.109 22.094 -0.983 1 93.31 176 LEU A N 1
ATOM 1392 C CA . LEU A 1 176 ? 26.5 21.828 -2.279 1 93.31 176 LEU A CA 1
ATOM 1393 C C . LEU A 1 176 ? 25.391 22.828 -2.578 1 93.31 176 LEU A C 1
ATOM 1395 O O . LEU A 1 176 ? 24.859 23.453 -1.662 1 93.31 176 LEU A O 1
ATOM 1399 N N . THR A 1 177 ? 25.094 23.078 -3.877 1 88.75 177 THR A N 1
ATOM 1400 C CA . THR A 1 177 ? 24.109 24.109 -4.199 1 88.75 177 THR A CA 1
ATOM 1401 C C . THR A 1 177 ? 22.984 23.516 -5.039 1 88.75 177 THR A C 1
ATOM 1403 O O . THR A 1 177 ? 21.953 24.172 -5.23 1 88.75 177 THR A O 1
ATOM 1406 N N . GLU A 1 178 ? 23.141 22.359 -5.508 1 89.69 178 GLU A N 1
ATOM 1407 C CA . GLU A 1 178 ? 22.094 21.75 -6.32 1 89.69 178 GLU A CA 1
ATOM 1408 C C . GLU A 1 178 ? 21.266 20.781 -5.504 1 89.69 178 GLU A C 1
ATOM 1410 O O . GLU A 1 178 ? 21.812 19.938 -4.789 1 89.69 178 GLU A O 1
ATOM 1415 N N . ILE A 1 179 ? 19.922 20.844 -5.641 1 86.62 179 ILE A N 1
ATOM 1416 C CA . ILE A 1 179 ? 18.969 20.109 -4.824 1 86.62 179 ILE A CA 1
ATOM 1417 C C . ILE A 1 179 ? 19.203 18.594 -4.988 1 86.62 179 ILE A C 1
ATOM 1419 O O . ILE A 1 179 ? 19.281 17.859 -4.004 1 86.62 179 ILE A O 1
ATOM 1423 N N . PRO A 1 180 ? 19.406 18.078 -6.203 1 82.62 180 PRO A N 1
ATOM 1424 C CA . PRO A 1 180 ? 19.609 16.641 -6.328 1 82.62 180 PRO A CA 1
ATOM 1425 C C . PRO A 1 180 ? 20.859 16.156 -5.598 1 82.62 180 PRO A C 1
ATOM 1427 O O . PRO A 1 180 ? 20.859 15.086 -4.996 1 82.62 180 PRO A O 1
ATOM 1430 N N . GLU A 1 181 ? 21.875 16.984 -5.645 1 88.38 181 GLU A N 1
ATOM 1431 C CA . GLU A 1 181 ? 23.109 16.625 -4.965 1 88.38 181 GLU A CA 1
ATOM 1432 C C . GLU A 1 181 ? 22.953 16.672 -3.449 1 88.38 181 GLU A C 1
ATOM 1434 O O . GLU A 1 181 ? 23.484 15.828 -2.732 1 88.38 181 GLU A O 1
ATOM 1439 N N . MET A 1 182 ? 22.266 17.656 -2.986 1 90.5 182 MET A N 1
ATOM 1440 C CA . MET A 1 182 ? 22.016 17.797 -1.555 1 90.5 182 MET A CA 1
ATOM 1441 C C . MET A 1 182 ? 21.188 16.625 -1.033 1 90.5 182 MET A C 1
ATOM 1443 O O . MET A 1 182 ? 21.453 16.109 0.052 1 90.5 182 MET A O 1
ATOM 1447 N N . THR A 1 183 ? 20.219 16.25 -1.783 1 87.12 183 THR A N 1
ATOM 1448 C CA . THR A 1 183 ? 19.375 15.117 -1.411 1 87.12 183 THR A CA 1
ATOM 1449 C C . THR A 1 183 ? 20.188 13.828 -1.365 1 87.12 183 THR A C 1
ATOM 1451 O O . THR A 1 183 ? 20 13 -0.467 1 87.12 183 THR A O 1
ATOM 1454 N N . ARG A 1 184 ? 21.031 13.641 -2.32 1 84.69 184 ARG A N 1
ATOM 1455 C CA . ARG A 1 184 ? 21.906 12.469 -2.338 1 84.69 184 ARG A CA 1
ATOM 1456 C C . ARG A 1 184 ? 22.797 12.438 -1.104 1 84.69 184 ARG A C 1
ATOM 1458 O O . ARG A 1 184 ? 23.016 11.375 -0.516 1 84.69 184 ARG A O 1
ATOM 1465 N N . GLU A 1 185 ? 23.312 13.539 -0.77 1 90.56 185 GLU A N 1
ATOM 1466 C CA . GLU A 1 185 ? 24.156 13.641 0.424 1 90.56 185 GLU A CA 1
ATOM 1467 C C . GLU A 1 185 ? 23.391 13.227 1.673 1 90.56 185 GLU A C 1
ATOM 1469 O O . GLU A 1 185 ? 23.891 12.453 2.49 1 90.56 185 GLU A O 1
ATOM 1474 N N . ALA A 1 186 ? 22.188 13.758 1.796 1 90.31 186 ALA A N 1
ATOM 1475 C CA . ALA A 1 186 ? 21.359 13.398 2.939 1 90.31 186 ALA A CA 1
ATOM 1476 C C . ALA A 1 186 ? 21.109 11.891 2.98 1 90.31 186 ALA A C 1
ATOM 1478 O O . ALA A 1 186 ? 21.109 11.281 4.055 1 90.31 186 ALA A O 1
ATOM 1479 N N . ARG A 1 187 ? 20.922 11.328 1.854 1 85.31 187 ARG A N 1
ATOM 1480 C CA . ARG A 1 187 ? 20.719 9.883 1.744 1 85.31 187 ARG A CA 1
ATOM 1481 C C . ARG A 1 187 ? 21.938 9.117 2.24 1 85.31 187 ARG A C 1
ATOM 1483 O O . ARG A 1 187 ? 21.797 8.133 2.971 1 85.31 187 ARG A O 1
ATOM 1490 N N . GLU A 1 188 ? 23.016 9.555 1.805 1 87 188 GLU A N 1
ATOM 1491 C CA . GLU A 1 188 ? 24.266 8.891 2.18 1 87 188 GLU A CA 1
ATOM 1492 C C . GLU A 1 188 ? 24.484 8.961 3.686 1 87 188 GLU A C 1
ATOM 1494 O O . GLU A 1 188 ? 24.969 8 4.293 1 87 188 GLU A O 1
ATOM 1499 N N . VAL A 1 189 ? 24.109 10.023 4.176 1 91.12 189 VAL A N 1
ATOM 1500 C CA . VAL A 1 189 ? 24.328 10.242 5.605 1 91.12 189 VAL A CA 1
ATOM 1501 C C . VAL A 1 189 ? 23.344 9.383 6.406 1 91.12 189 VAL A C 1
ATOM 1503 O O . VAL A 1 189 ? 23.688 8.867 7.473 1 91.12 189 VAL A O 1
ATOM 1506 N N . LEU A 1 190 ? 22.172 9.164 5.875 1 90.75 190 LEU A N 1
ATOM 1507 C CA . LEU A 1 190 ? 21.094 8.531 6.645 1 90.75 190 LEU A CA 1
ATOM 1508 C C . LEU A 1 190 ? 21.094 7.027 6.426 1 90.75 190 LEU A C 1
ATOM 1510 O O . LEU A 1 190 ? 20.5 6.281 7.215 1 90.75 190 LEU A O 1
ATOM 1514 N N . ARG A 1 191 ? 21.656 6.516 5.371 1 85.19 191 ARG A N 1
ATOM 1515 C CA . ARG A 1 191 ? 21.578 5.109 4.992 1 85.19 191 ARG A CA 1
ATOM 1516 C C . ARG A 1 191 ? 22.094 4.211 6.117 1 85.19 191 ARG A C 1
ATOM 1518 O O . ARG A 1 191 ? 21.438 3.236 6.48 1 85.19 191 ARG A O 1
ATOM 1525 N N . PRO A 1 192 ? 23.234 4.562 6.695 1 88 192 PRO A N 1
ATOM 1526 C CA . PRO A 1 192 ? 23.703 3.717 7.793 1 88 192 PRO A CA 1
ATOM 1527 C C . PRO A 1 192 ? 22.734 3.693 8.977 1 88 192 PRO A C 1
ATOM 1529 O O . PRO A 1 192 ? 22.688 2.703 9.711 1 88 192 PRO A O 1
ATOM 1532 N N . GLU A 1 193 ? 22.031 4.785 9.141 1 90.69 193 GLU A N 1
ATOM 1533 C CA . GLU A 1 193 ? 21.078 4.863 10.242 1 90.69 193 GLU A CA 1
ATOM 1534 C C . GLU A 1 193 ? 19.938 3.871 10.047 1 90.69 193 GLU A C 1
ATOM 1536 O O . GLU A 1 193 ? 19.469 3.26 11.008 1 90.69 193 GLU A O 1
ATOM 1541 N N . PHE A 1 194 ? 19.516 3.688 8.836 1 87.38 194 PHE A N 1
ATOM 1542 C CA . PHE A 1 194 ? 18.469 2.719 8.516 1 87.38 194 PHE A CA 1
ATOM 1543 C C . PHE A 1 194 ? 18.922 1.305 8.852 1 87.38 194 PHE A C 1
ATOM 1545 O O . PHE A 1 194 ? 18.156 0.52 9.422 1 87.38 194 PHE A O 1
ATOM 1552 N N . LEU A 1 195 ? 20.109 1.007 8.602 1 83.62 195 LEU A N 1
ATOM 1553 C CA . LEU A 1 195 ? 20.641 -0.348 8.719 1 83.62 195 LEU A CA 1
ATOM 1554 C C . LEU A 1 195 ? 20.875 -0.715 10.18 1 83.62 195 LEU A C 1
ATOM 1556 O O . LEU A 1 195 ? 20.812 -1.891 10.547 1 83.62 195 LEU A O 1
ATOM 1560 N N . SER A 1 196 ? 21.078 0.269 10.953 1 91 196 SER A N 1
ATOM 1561 C CA . SER A 1 196 ? 21.453 -0.012 12.328 1 91 196 SER A CA 1
ATOM 1562 C C . SER A 1 196 ? 20.281 0.19 13.281 1 91 196 SER A C 1
ATOM 1564 O O . SER A 1 196 ? 20.391 -0.045 14.484 1 91 196 SER A O 1
ATOM 1566 N N . ALA A 1 197 ? 19.172 0.564 12.773 1 94.81 197 ALA A N 1
ATOM 1567 C CA . ALA A 1 197 ? 18.031 0.881 13.633 1 94.81 197 ALA A CA 1
ATOM 1568 C C . ALA A 1 197 ? 17.391 -0.39 14.18 1 94.81 197 ALA A C 1
ATOM 1570 O O . ALA A 1 197 ? 17.266 -1.39 13.469 1 94.81 197 ALA A O 1
ATOM 1571 N N . ASP A 1 198 ? 16.953 -0.3 15.414 1 96.75 198 ASP A N 1
ATOM 1572 C CA . ASP A 1 198 ? 16.297 -1.416 16.078 1 96.75 198 ASP A CA 1
ATOM 1573 C C . ASP A 1 198 ? 14.773 -1.328 15.914 1 96.75 198 ASP A C 1
ATOM 1575 O O . ASP A 1 198 ? 14.078 -2.348 15.953 1 96.75 198 ASP A O 1
ATOM 1579 N N . MET A 1 199 ? 14.305 -0.119 15.805 1 97.88 199 MET A N 1
ATOM 1580 C CA . MET A 1 199 ? 12.867 0.118 15.797 1 97.88 199 MET A CA 1
ATOM 1581 C C . MET A 1 199 ? 12.5 1.205 14.797 1 97.88 199 MET A C 1
ATOM 1583 O O . MET A 1 199 ? 13.188 2.221 14.695 1 97.88 199 MET A O 1
ATOM 1587 N N . GLY A 1 200 ? 11.562 0.875 14.016 1 97.44 200 GLY A N 1
ATOM 1588 C CA . GLY A 1 200 ? 10.969 1.87 13.141 1 97.44 200 GLY A CA 1
ATOM 1589 C C . GLY A 1 200 ? 9.641 2.402 13.656 1 97.44 200 GLY A C 1
ATOM 1590 O O . GLY A 1 200 ? 8.805 1.637 14.141 1 97.44 200 GLY A O 1
ATOM 1591 N N . VAL A 1 201 ? 9.477 3.723 13.641 1 97.75 201 VAL A N 1
ATOM 1592 C CA . VAL A 1 201 ? 8.227 4.348 14.039 1 97.75 201 VAL A CA 1
ATOM 1593 C C . VAL A 1 201 ? 7.598 5.062 12.844 1 97.75 201 VAL A C 1
ATOM 1595 O O . VAL A 1 201 ? 8.258 5.863 12.18 1 97.75 201 VAL A O 1
ATOM 1598 N N . THR A 1 202 ? 6.441 4.695 12.633 1 96 202 THR A N 1
ATOM 1599 C CA . THR A 1 202 ? 5.711 5.355 11.555 1 96 202 THR A CA 1
ATOM 1600 C C . THR A 1 202 ? 4.445 6.023 12.094 1 96 202 THR A C 1
ATOM 1602 O O . THR A 1 202 ? 4.039 5.773 13.234 1 96 202 THR A O 1
ATOM 1605 N N . GLY A 1 203 ? 3.891 6.953 11.344 1 95.25 203 GLY A N 1
ATOM 1606 C CA . GLY A 1 203 ? 2.527 7.395 11.586 1 95.25 203 GLY A CA 1
ATOM 1607 C C . GLY A 1 203 ? 1.484 6.473 10.992 1 95.25 203 GLY A C 1
ATOM 1608 O O . GLY A 1 203 ? 1.725 5.27 10.836 1 95.25 203 GLY A O 1
ATOM 1609 N N . GLY A 1 204 ? 0.394 6.898 10.859 1 96.5 204 GLY A N 1
ATOM 1610 C CA . GLY A 1 204 ? -0.728 6.238 10.211 1 96.5 204 GLY A CA 1
ATOM 1611 C C . GLY A 1 204 ? -1.765 7.211 9.672 1 96.5 204 GLY A C 1
ATOM 1612 O O . GLY A 1 204 ? -2.477 7.852 10.453 1 96.5 204 GLY A O 1
ATOM 1613 N N . ASN A 1 205 ? -1.729 7.25 8.359 1 97.5 205 ASN A N 1
ATOM 1614 C CA . ASN A 1 205 ? -2.756 8.109 7.777 1 97.5 205 ASN A CA 1
ATOM 1615 C C . ASN A 1 205 ? -4.16 7.613 8.117 1 97.5 205 ASN A C 1
ATOM 1617 O O . ASN A 1 205 ? -5.047 8.414 8.414 1 97.5 205 ASN A O 1
ATOM 1621 N N . PHE A 1 206 ? -4.297 6.312 8.039 1 98.38 206 PHE A N 1
ATOM 1622 C CA . PHE A 1 206 ? -5.52 5.656 8.484 1 98.38 206 PHE A CA 1
ATOM 1623 C C . PHE A 1 206 ? -5.227 4.242 8.977 1 98.38 206 PHE A C 1
ATOM 1625 O O . PHE A 1 206 ? -4.203 3.654 8.617 1 98.38 206 PHE A O 1
ATOM 1632 N N . ILE A 1 207 ? -6.047 3.791 9.797 1 98.44 207 ILE A N 1
ATOM 1633 C CA . ILE A 1 207 ? -6.074 2.373 10.141 1 98.44 207 ILE A CA 1
ATOM 1634 C C . ILE A 1 207 ? -7.379 1.747 9.641 1 98.44 207 ILE A C 1
ATOM 1636 O O . ILE A 1 207 ? -8.43 2.391 9.664 1 98.44 207 ILE A O 1
ATOM 1640 N N . ILE A 1 208 ? -7.32 0.551 9.18 1 98.06 208 ILE A N 1
ATOM 1641 C CA . ILE A 1 208 ? -8.461 -0.104 8.555 1 98.06 208 ILE A CA 1
ATOM 1642 C C . ILE A 1 208 ? -8.977 -1.219 9.461 1 98.06 208 ILE A C 1
ATOM 1644 O O . ILE A 1 208 ? -8.281 -2.211 9.695 1 98.06 208 ILE A O 1
ATOM 1648 N N . ALA A 1 209 ? -10.203 -1.142 9.875 1 98 209 ALA A N 1
ATOM 1649 C CA . ALA A 1 209 ? -10.781 -2.053 10.859 1 98 209 ALA A CA 1
ATOM 1650 C C . ALA A 1 209 ? -10.891 -3.469 10.297 1 98 209 ALA A C 1
ATOM 1652 O O . ALA A 1 209 ? -10.531 -4.438 10.977 1 98 209 ALA A O 1
ATOM 1653 N N . GLU A 1 210 ? -11.289 -3.664 9.086 1 93.94 210 GLU A N 1
ATOM 1654 C CA . GLU A 1 210 ? -11.594 -4.984 8.539 1 93.94 210 GLU A CA 1
ATOM 1655 C C . GLU A 1 210 ? -10.32 -5.809 8.352 1 93.94 210 GLU A C 1
ATOM 1657 O O . GLU A 1 210 ? -10.367 -7.043 8.383 1 93.94 210 GLU A O 1
ATOM 1662 N N . THR A 1 211 ? -9.203 -5.098 8.227 1 95 211 THR A N 1
ATOM 1663 C CA . THR A 1 211 ? -8 -5.852 7.898 1 95 211 THR A CA 1
ATOM 1664 C C . THR A 1 211 ? -6.996 -5.793 9.047 1 95 211 THR A C 1
ATOM 1666 O O . THR A 1 211 ? -6.047 -6.574 9.094 1 95 211 THR A O 1
ATOM 1669 N N . GLY A 1 212 ? -7.188 -4.84 9.945 1 97.06 212 GLY A N 1
ATOM 1670 C CA . GLY A 1 212 ? -6.195 -4.641 10.984 1 97.06 212 GLY A CA 1
ATOM 1671 C C . GLY A 1 212 ? -4.898 -4.047 10.469 1 97.06 212 GLY A C 1
ATOM 1672 O O . GLY A 1 212 ? -3.814 -4.391 10.953 1 97.06 212 GLY A O 1
ATOM 1673 N N . SER A 1 213 ? -4.992 -3.125 9.469 1 97.56 213 SER A N 1
ATOM 1674 C CA . SER A 1 213 ? -3.824 -2.584 8.781 1 97.56 213 SER A CA 1
ATOM 1675 C C . SER A 1 213 ? -3.658 -1.095 9.062 1 97.56 213 SER A C 1
ATOM 1677 O O . SER A 1 213 ? -4.617 -0.421 9.453 1 97.56 213 SER A O 1
ATOM 1679 N N . VAL A 1 214 ? -2.463 -0.618 8.898 1 97.94 214 VAL A N 1
ATOM 1680 C CA . VAL A 1 214 ? -2.219 0.82 8.867 1 97.94 214 VAL A CA 1
ATOM 1681 C C . VAL A 1 214 ? -1.859 1.249 7.441 1 97.94 214 VAL A C 1
ATOM 1683 O O . VAL A 1 214 ? -1.129 0.545 6.742 1 97.94 214 VAL A O 1
ATOM 1686 N N . ALA A 1 215 ? -2.514 2.32 7.012 1 97.5 215 ALA A N 1
ATOM 1687 C CA . ALA A 1 215 ? -2.223 2.916 5.711 1 97.5 215 ALA A CA 1
ATOM 1688 C C . ALA A 1 215 ? -1.232 4.07 5.844 1 97.5 215 ALA A C 1
ATOM 1690 O O . ALA A 1 215 ? -1.428 4.973 6.664 1 97.5 215 ALA A O 1
ATOM 1691 N N . VAL A 1 216 ? -0.17 4.012 5.07 1 95.75 216 VAL A N 1
ATOM 1692 C CA . VAL A 1 216 ? 0.833 5.07 5.07 1 95.75 216 VAL A CA 1
ATOM 1693 C C . VAL A 1 216 ? 0.955 5.664 3.668 1 95.75 216 VAL A C 1
ATOM 1695 O O . VAL A 1 216 ? 1.171 4.938 2.695 1 95.75 216 VAL A O 1
ATOM 1698 N N . VAL A 1 217 ? 0.799 6.953 3.57 1 94.31 217 VAL A N 1
ATOM 1699 C CA . VAL A 1 217 ? 0.842 7.699 2.318 1 94.31 217 VAL A CA 1
ATOM 1700 C C . VAL A 1 217 ? 2.035 8.648 2.324 1 94.31 217 VAL A C 1
ATOM 1702 O O . VAL A 1 217 ? 2.131 9.531 3.182 1 94.31 217 VAL A O 1
ATOM 1705 N N . THR A 1 218 ? 3.002 8.438 1.393 1 91.19 218 THR A N 1
ATOM 1706 C CA . THR A 1 218 ? 4.191 9.281 1.387 1 91.19 218 THR A CA 1
ATOM 1707 C C . THR A 1 218 ? 4.793 9.359 -0.014 1 91.19 218 THR A C 1
ATOM 1709 O O . THR A 1 218 ? 4.5 8.523 -0.869 1 91.19 218 THR A O 1
ATOM 1712 N N . ASN A 1 219 ? 5.504 10.422 -0.242 1 87.75 219 ASN A N 1
ATOM 1713 C CA . ASN A 1 219 ? 6.195 10.562 -1.519 1 87.75 219 ASN A CA 1
ATOM 1714 C C . ASN A 1 219 ? 7.66 10.148 -1.414 1 87.75 219 ASN A C 1
ATOM 1716 O O . ASN A 1 219 ? 8.359 10.055 -2.426 1 87.75 219 ASN A O 1
ATOM 1720 N N . GLU A 1 220 ? 8.055 9.852 -0.201 1 84.94 220 GLU A N 1
ATOM 1721 C CA . GLU A 1 220 ? 9.43 9.406 0.019 1 84.94 220 GLU A CA 1
ATOM 1722 C C . GLU A 1 220 ? 9.477 7.91 0.32 1 84.94 220 GLU A C 1
ATOM 1724 O O . GLU A 1 220 ? 8.625 7.383 1.034 1 84.94 220 GLU A O 1
ATOM 1729 N N . GLY A 1 221 ? 10.484 7.277 -0.155 1 82.94 221 GLY A N 1
ATOM 1730 C CA . GLY A 1 221 ? 10.617 5.836 -0.009 1 82.94 221 GLY A CA 1
ATOM 1731 C C . GLY A 1 221 ? 11.133 5.422 1.357 1 82.94 221 GLY A C 1
ATOM 1732 O O . GLY A 1 221 ? 11.203 4.227 1.663 1 82.94 221 GLY A O 1
ATOM 1733 N N . ASN A 1 222 ? 11.391 6.355 2.25 1 85.81 222 ASN A N 1
ATOM 1734 C CA . ASN A 1 222 ? 11.938 6.043 3.566 1 85.81 222 ASN A CA 1
ATOM 1735 C C . ASN A 1 222 ? 11 5.129 4.359 1 85.81 222 ASN A C 1
ATOM 1737 O O . ASN A 1 222 ? 11.453 4.375 5.219 1 85.81 222 ASN A O 1
ATOM 1741 N N . GLU A 1 223 ? 9.758 5.195 4.074 1 87.25 223 GLU A N 1
ATOM 1742 C CA . GLU A 1 223 ? 8.789 4.375 4.789 1 87.25 223 GLU A CA 1
ATOM 1743 C C . GLU A 1 223 ? 9.07 2.889 4.598 1 87.25 223 GLU A C 1
ATOM 1745 O O . GLU A 1 223 ? 8.969 2.105 5.543 1 87.25 223 GLU A O 1
ATOM 1750 N N . GLY A 1 224 ? 9.406 2.531 3.412 1 83.88 224 GLY A N 1
ATOM 1751 C CA . GLY A 1 224 ? 9.703 1.136 3.133 1 83.88 224 GLY A CA 1
ATOM 1752 C C . GLY A 1 224 ? 10.859 0.598 3.947 1 83.88 224 GLY A C 1
ATOM 1753 O O . GLY A 1 224 ? 10.82 -0.539 4.422 1 83.88 224 GLY A O 1
ATOM 1754 N N . MET A 1 225 ? 11.789 1.375 4.145 1 85.56 225 MET A N 1
ATOM 1755 C CA . MET A 1 225 ? 12.953 0.96 4.93 1 85.56 225 MET A CA 1
ATOM 1756 C C . MET A 1 225 ? 12.641 0.996 6.422 1 85.56 225 MET A C 1
ATOM 1758 O O . MET A 1 225 ? 13.062 0.111 7.168 1 85.56 225 MET A O 1
ATOM 1762 N N . CYS A 1 226 ? 11.82 1.946 6.789 1 90.06 226 CYS A N 1
ATOM 1763 C CA . CYS A 1 226 ? 11.492 2.146 8.195 1 90.06 226 CYS A CA 1
ATOM 1764 C C . CYS A 1 226 ? 10.617 1.015 8.719 1 90.06 226 CYS A C 1
ATOM 1766 O O . CYS A 1 226 ? 10.633 0.709 9.914 1 90.06 226 CYS A O 1
ATOM 1768 N N . THR A 1 227 ? 9.938 0.359 7.867 1 91 227 THR A N 1
ATOM 1769 C CA . THR A 1 227 ? 8.938 -0.606 8.328 1 91 227 THR A CA 1
ATOM 1770 C C . THR A 1 227 ? 9.461 -2.033 8.164 1 91 227 THR A C 1
ATOM 1772 O O . THR A 1 227 ? 8.93 -2.963 8.773 1 91 227 THR A O 1
ATOM 1775 N N . VAL A 1 228 ? 10.531 -2.191 7.383 1 85.94 228 VAL A N 1
ATOM 1776 C CA . VAL A 1 228 ? 10.93 -3.553 7.039 1 85.94 228 VAL A CA 1
ATOM 1777 C C . VAL A 1 228 ? 12.25 -3.891 7.727 1 85.94 228 VAL A C 1
ATOM 1779 O O . VAL A 1 228 ? 12.469 -5.031 8.141 1 85.94 228 VAL A O 1
ATOM 1782 N N . MET A 1 229 ? 13.117 -2.967 7.875 1 86.75 229 MET A N 1
ATOM 1783 C CA . MET A 1 229 ? 14.492 -3.254 8.281 1 86.75 229 MET A CA 1
ATOM 1784 C C . MET A 1 229 ? 14.586 -3.455 9.789 1 86.75 229 MET A C 1
ATOM 1786 O O . MET A 1 229 ? 15.234 -4.395 10.25 1 86.75 229 MET A O 1
ATOM 1790 N N . PRO A 1 230 ? 13.93 -2.6 10.578 1 92.38 230 PRO A N 1
ATOM 1791 C CA . PRO A 1 230 ? 14.047 -2.775 12.023 1 92.38 230 PRO A CA 1
ATOM 1792 C C . PRO A 1 230 ? 13.281 -3.998 12.531 1 92.38 230 PRO A C 1
ATOM 1794 O O . PRO A 1 230 ? 12.281 -4.395 11.938 1 92.38 230 PRO A O 1
ATOM 1797 N N . ARG A 1 231 ? 13.711 -4.516 13.602 1 93.31 231 ARG A N 1
ATOM 1798 C CA . ARG A 1 231 ? 13.086 -5.707 14.156 1 93.31 231 ARG A CA 1
ATOM 1799 C C . ARG A 1 231 ? 11.758 -5.367 14.82 1 93.31 231 ARG A C 1
ATOM 1801 O O . ARG A 1 231 ? 10.914 -6.246 15.023 1 93.31 231 ARG A O 1
ATOM 1808 N N . VAL A 1 232 ? 11.586 -4.07 15.219 1 97.06 232 VAL A N 1
ATOM 1809 C CA . VAL A 1 232 ? 10.344 -3.619 15.844 1 97.06 232 VAL A CA 1
ATOM 1810 C C . VAL A 1 232 ? 9.734 -2.486 15.016 1 97.06 232 VAL A C 1
ATOM 1812 O O . VAL A 1 232 ? 10.438 -1.558 14.609 1 97.06 232 VAL A O 1
ATOM 1815 N N . HIS A 1 233 ? 8.461 -2.607 14.727 1 97.5 233 HIS A N 1
ATOM 1816 C CA . HIS A 1 233 ? 7.727 -1.539 14.055 1 97.5 233 HIS A CA 1
ATOM 1817 C C . HIS A 1 233 ? 6.59 -1.023 14.93 1 97.5 233 HIS A C 1
ATOM 1819 O O . HIS A 1 233 ? 5.762 -1.806 15.406 1 97.5 233 HIS A O 1
ATOM 1825 N N . VAL A 1 234 ? 6.551 0.272 15.148 1 98.5 234 VAL A N 1
ATOM 1826 C CA . VAL A 1 234 ? 5.484 0.902 15.922 1 98.5 234 VAL A CA 1
ATOM 1827 C C . VAL A 1 234 ? 4.762 1.934 15.055 1 98.5 234 VAL A C 1
ATOM 1829 O O . VAL A 1 234 ? 5.367 2.906 14.602 1 98.5 234 VAL A O 1
ATOM 1832 N N . ALA A 1 235 ? 3.549 1.716 14.828 1 98.25 235 ALA A N 1
ATOM 1833 C CA . ALA A 1 235 ? 2.705 2.709 14.164 1 98.25 235 ALA A CA 1
ATOM 1834 C C . ALA A 1 235 ? 1.903 3.512 15.188 1 98.25 235 ALA A C 1
ATOM 1836 O O . ALA A 1 235 ? 1.183 2.939 16 1 98.25 235 ALA A O 1
ATOM 1837 N N . VAL A 1 236 ? 1.995 4.844 15.109 1 98.38 236 VAL A N 1
ATOM 1838 C CA . VAL A 1 236 ? 1.298 5.719 16.047 1 98.38 236 VAL A CA 1
ATOM 1839 C C . VAL A 1 236 ? 0.315 6.609 15.289 1 98.38 236 VAL A C 1
ATOM 1841 O O . VAL A 1 236 ? 0.689 7.273 14.32 1 98.38 236 VAL A O 1
ATOM 1844 N N . THR A 1 237 ? -0.929 6.617 15.719 1 98 237 THR A N 1
ATOM 1845 C CA . THR A 1 237 ? -1.903 7.488 15.07 1 98 237 THR A CA 1
ATOM 1846 C C . THR A 1 237 ? -3.084 7.766 16 1 98 237 THR A C 1
ATOM 1848 O O . THR A 1 237 ? -3.152 7.227 17.109 1 98 237 THR A O 1
ATOM 1851 N N . GLY A 1 238 ? -3.904 8.695 15.648 1 97.62 238 GLY A N 1
ATOM 1852 C CA . GLY A 1 238 ? -5.086 9.023 16.422 1 97.62 238 GLY A CA 1
ATOM 1853 C C . GLY A 1 238 ? -6.223 8.031 16.234 1 97.62 238 GLY A C 1
ATOM 1854 O O . GLY A 1 238 ? -6.355 7.434 15.172 1 97.62 238 GLY A O 1
ATOM 1855 N N . ILE A 1 239 ? -7.051 7.93 17.203 1 98.12 239 ILE A N 1
ATOM 1856 C CA . ILE A 1 239 ? -8.156 6.973 17.203 1 98.12 239 ILE A CA 1
ATOM 1857 C C . ILE A 1 239 ? -9.172 7.352 16.141 1 98.12 239 ILE A C 1
ATOM 1859 O O . ILE A 1 239 ? -9.883 6.492 15.609 1 98.12 239 ILE A O 1
ATOM 1863 N N . GLU A 1 240 ? -9.227 8.625 15.773 1 97.44 240 GLU A N 1
ATOM 1864 C CA . GLU A 1 240 ? -10.234 9.102 14.828 1 97.44 240 GLU A CA 1
ATOM 1865 C C . GLU A 1 240 ? -9.891 8.672 13.406 1 97.44 240 GLU A C 1
ATOM 1867 O O . GLU A 1 240 ? -10.734 8.766 12.508 1 97.44 240 GLU A O 1
ATOM 1872 N N . LYS A 1 241 ? -8.703 8.109 13.203 1 97.9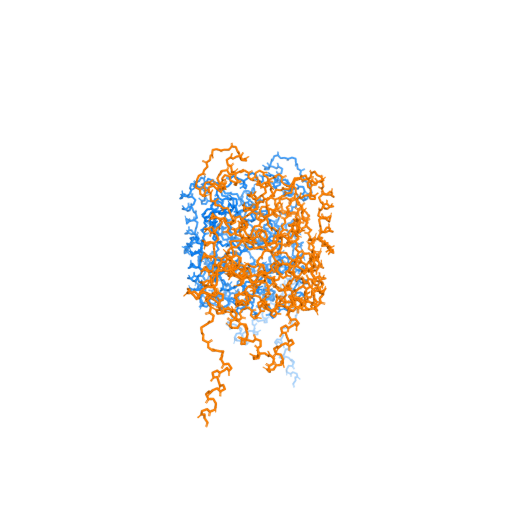4 241 LYS A N 1
ATOM 1873 C CA . LYS A 1 241 ? -8.219 7.777 11.867 1 97.94 241 LYS A CA 1
ATOM 1874 C C . LYS A 1 241 ? -8.68 6.387 11.445 1 97.94 241 LYS A C 1
ATOM 1876 O O . LYS A 1 241 ? -8.211 5.852 10.438 1 97.94 241 LYS A O 1
ATOM 1881 N N . VAL A 1 242 ? -9.625 5.789 12.086 1 98.38 242 VAL A N 1
ATOM 1882 C CA . VAL A 1 242 ? -10.086 4.445 11.758 1 98.38 242 VAL A CA 1
ATOM 1883 C C . VAL A 1 242 ? -11.102 4.512 10.617 1 98.38 242 VAL A C 1
ATOM 1885 O O . VAL A 1 242 ? -11.945 5.402 10.578 1 98.38 242 VAL A O 1
ATOM 1888 N N . LEU A 1 243 ? -10.945 3.723 9.617 1 98.06 243 LEU A N 1
ATOM 1889 C CA . LEU A 1 243 ? -11.914 3.459 8.562 1 98.06 243 LEU A CA 1
ATOM 1890 C C . LEU A 1 243 ? -12.391 2.012 8.617 1 98.06 243 LEU A C 1
ATOM 1892 O O . LEU A 1 243 ? -11.609 1.101 8.883 1 98.06 243 LEU A O 1
ATOM 1896 N N . PRO A 1 244 ? -13.656 1.771 8.352 1 96.88 244 PRO A N 1
ATOM 1897 C CA . PRO A 1 244 ? -14.195 0.414 8.469 1 96.88 244 PRO A CA 1
ATOM 1898 C C . PRO A 1 244 ? -13.641 -0.537 7.414 1 96.88 244 PRO A C 1
ATOM 1900 O O . PRO A 1 244 ? -13.289 -1.678 7.73 1 96.88 244 PRO A O 1
ATOM 1903 N N . THR A 1 245 ? -13.562 -0.024 6.078 1 94.12 245 THR A N 1
ATOM 1904 C CA . THR A 1 245 ? -13.281 -0.964 5 1 94.12 245 THR A CA 1
ATOM 1905 C C . THR A 1 245 ? -12.227 -0.399 4.051 1 94.12 245 THR A C 1
ATOM 1907 O O . THR A 1 245 ? -11.922 0.794 4.094 1 94.12 245 THR A O 1
ATOM 1910 N N . LEU A 1 246 ? -11.758 -1.243 3.129 1 92.69 246 LEU A N 1
ATOM 1911 C CA . LEU A 1 246 ? -10.828 -0.845 2.076 1 92.69 246 LEU A CA 1
ATOM 1912 C C . LEU A 1 246 ? -11.508 0.088 1.078 1 92.69 246 LEU A C 1
ATOM 1914 O O . LEU A 1 246 ? -10.859 0.975 0.512 1 92.69 246 LEU A O 1
ATOM 1918 N N . GLU A 1 247 ? -12.727 -0.078 0.862 1 90.06 247 GLU A N 1
ATOM 1919 C CA . GLU A 1 247 ? -13.477 0.817 -0.017 1 90.06 247 GLU A CA 1
ATOM 1920 C C . GLU A 1 247 ? -13.5 2.24 0.536 1 90.06 247 GLU A C 1
ATOM 1922 O O . GLU A 1 247 ? -13.422 3.207 -0.224 1 90.06 247 GLU A O 1
ATOM 1927 N N . ASP A 1 248 ? -13.664 2.322 1.888 1 95.88 248 ASP A N 1
ATOM 1928 C CA . ASP A 1 248 ? -13.586 3.637 2.518 1 95.88 248 ASP A CA 1
ATOM 1929 C C . ASP A 1 248 ? -12.227 4.285 2.252 1 95.88 248 ASP A C 1
ATOM 1931 O O . ASP A 1 248 ? -12.148 5.477 1.942 1 95.88 248 ASP A O 1
ATOM 1935 N N . LEU A 1 249 ? -11.203 3.461 2.365 1 96.81 249 LEU A N 1
ATOM 1936 C CA . LEU A 1 249 ? -9.852 3.951 2.135 1 96.81 249 LEU A CA 1
ATOM 1937 C C . LEU A 1 249 ? -9.68 4.414 0.692 1 96.81 249 LEU A C 1
ATOM 1939 O O . LEU A 1 249 ? -9.016 5.418 0.433 1 96.81 249 LEU A O 1
ATOM 1943 N N . ALA A 1 250 ? -10.234 3.703 -0.253 1 93.62 250 ALA A N 1
ATOM 1944 C CA . ALA A 1 250 ? -10.141 4.082 -1.659 1 93.62 250 ALA A CA 1
ATOM 1945 C C . ALA A 1 250 ? -10.711 5.477 -1.892 1 93.62 250 ALA A C 1
ATOM 1947 O O . ALA A 1 250 ? -10.164 6.258 -2.676 1 93.62 250 ALA A O 1
ATOM 1948 N N . THR A 1 251 ? -11.766 5.789 -1.229 1 95.06 251 THR A N 1
ATOM 1949 C CA . THR A 1 251 ? -12.391 7.105 -1.353 1 95.06 251 THR A CA 1
ATOM 1950 C C . THR A 1 251 ? -11.469 8.188 -0.807 1 95.06 251 THR A C 1
ATOM 1952 O O . THR A 1 251 ? -11.305 9.242 -1.428 1 95.06 251 THR A O 1
ATOM 1955 N N . VAL A 1 252 ? -10.859 7.91 0.342 1 97.06 252 VAL A N 1
ATOM 1956 C CA . VAL A 1 252 ? -9.914 8.852 0.93 1 97.06 252 VAL A CA 1
ATOM 1957 C C . VAL A 1 252 ? -8.766 9.109 -0.041 1 97.06 252 VAL A C 1
ATOM 1959 O O . VAL A 1 252 ? -8.359 10.25 -0.25 1 97.06 252 VAL A O 1
ATOM 1962 N N . MET A 1 253 ? -8.281 8.062 -0.672 1 95.62 253 MET A N 1
ATOM 1963 C CA . MET A 1 253 ? -7.078 8.141 -1.493 1 95.62 253 MET A CA 1
ATOM 1964 C C . MET A 1 253 ? -7.355 8.883 -2.797 1 95.62 253 MET A C 1
ATOM 1966 O O . MET A 1 253 ? -6.434 9.406 -3.424 1 95.62 253 MET A O 1
ATOM 1970 N N . ARG A 1 254 ? -8.578 9.008 -3.188 1 94.31 254 ARG A N 1
ATOM 1971 C CA . ARG A 1 254 ? -8.93 9.773 -4.375 1 94.31 254 ARG A CA 1
ATOM 1972 C C . ARG A 1 254 ? -8.875 11.273 -4.094 1 94.31 254 ARG A C 1
ATOM 1974 O O . ARG A 1 254 ? -8.797 12.078 -5.023 1 94.31 254 ARG A O 1
ATOM 1981 N N . LEU A 1 255 ? -8.891 11.594 -2.814 1 97.06 255 LEU A N 1
ATOM 1982 C CA . LEU A 1 255 ? -8.977 13.008 -2.455 1 97.06 255 LEU A CA 1
ATOM 1983 C C . LEU A 1 255 ? -7.688 13.484 -1.789 1 97.06 255 LEU A C 1
ATOM 1985 O O . LEU A 1 255 ? -7.219 14.586 -2.055 1 97.06 255 LEU A O 1
ATOM 1989 N N . LEU A 1 256 ? -7.051 12.648 -0.971 1 97.38 256 LEU A N 1
ATOM 1990 C CA . LEU A 1 256 ? -5.961 13.062 -0.096 1 97.38 256 LEU A CA 1
ATOM 1991 C C . LEU A 1 256 ? -4.766 13.555 -0.91 1 97.38 256 LEU A C 1
ATOM 1993 O O . LEU A 1 256 ? -4.352 14.703 -0.776 1 97.38 256 LEU A O 1
ATOM 1997 N N . PRO A 1 257 ? -4.227 12.758 -1.842 1 95.44 257 PRO A N 1
ATOM 1998 C CA . PRO A 1 257 ? -3.051 13.242 -2.574 1 95.44 257 PRO A CA 1
ATOM 1999 C C . PRO A 1 257 ? -3.365 14.43 -3.477 1 95.44 257 PRO A C 1
ATOM 2001 O O . PRO A 1 257 ? -2.541 15.336 -3.617 1 95.44 257 PRO A O 1
ATOM 2004 N N . ARG A 1 258 ? -4.574 14.508 -4.066 1 95.88 258 ARG A N 1
ATOM 2005 C CA . ARG A 1 258 ? -4.973 15.617 -4.926 1 95.88 258 ARG A CA 1
ATOM 2006 C C . ARG A 1 258 ? -5.059 16.922 -4.137 1 95.88 258 ARG A C 1
ATOM 2008 O O . ARG A 1 258 ? -4.645 17.969 -4.625 1 95.88 258 ARG A O 1
ATOM 2015 N N . SER A 1 259 ? -5.523 16.781 -2.93 1 96.94 259 SER A N 1
ATOM 2016 C CA . SER A 1 259 ? -5.727 17.969 -2.109 1 96.94 259 SER A CA 1
ATOM 2017 C C . SER A 1 259 ? -4.43 18.406 -1.44 1 96.94 259 SER A C 1
ATOM 2019 O O . SER A 1 259 ? -4.246 19.594 -1.15 1 96.94 259 SER A O 1
ATOM 2021 N N . ALA A 1 260 ? -3.564 17.453 -1.188 1 94.94 260 ALA A N 1
ATOM 2022 C CA . ALA A 1 260 ? -2.326 17.75 -0.468 1 94.94 260 ALA A CA 1
ATOM 2023 C C . ALA A 1 260 ? -1.259 18.297 -1.408 1 94.94 260 ALA A C 1
ATOM 2025 O O . ALA A 1 260 ? -0.755 19.406 -1.203 1 94.94 260 ALA A O 1
ATOM 2026 N N . THR A 1 261 ? -0.931 17.531 -2.494 1 91.5 261 THR A N 1
ATOM 2027 C CA . THR A 1 261 ? 0.207 17.891 -3.336 1 91.5 261 THR A CA 1
ATOM 2028 C C . THR A 1 261 ? -0.214 18 -4.797 1 91.5 261 THR A C 1
ATOM 2030 O O . THR A 1 261 ? 0.63 18.156 -5.684 1 91.5 261 THR A O 1
ATOM 2033 N N . GLY A 1 262 ? -1.472 17.812 -5.051 1 92.44 262 GLY A N 1
ATOM 2034 C CA . GLY A 1 262 ? -1.954 17.922 -6.418 1 92.44 262 GLY A CA 1
ATOM 2035 C C . GLY A 1 262 ? -1.629 16.719 -7.266 1 92.44 262 GLY A C 1
ATOM 2036 O O . GLY A 1 262 ? -1.538 16.812 -8.492 1 92.44 262 GLY A O 1
ATOM 2037 N N . GLN A 1 263 ? -1.432 15.617 -6.664 1 89.19 263 GLN A N 1
ATOM 2038 C CA . GLN A 1 263 ? -1.145 14.359 -7.348 1 89.19 263 GLN A CA 1
ATOM 2039 C C . GLN A 1 263 ? -2.354 13.43 -7.32 1 89.19 263 GLN A C 1
ATOM 2041 O O . GLN A 1 263 ? -3.102 13.406 -6.34 1 89.19 263 GLN A O 1
ATOM 2046 N N . ALA A 1 264 ? -2.525 12.711 -8.367 1 88.56 264 ALA A N 1
ATOM 2047 C CA . ALA A 1 264 ? -3.602 11.719 -8.352 1 88.56 264 ALA A CA 1
ATOM 2048 C C . ALA A 1 264 ? -3.406 10.711 -7.223 1 88.56 264 ALA A C 1
ATOM 2050 O O . ALA A 1 264 ? -4.379 10.258 -6.617 1 88.56 264 ALA A O 1
ATOM 2051 N N . ILE A 1 265 ? -2.143 10.328 -6.953 1 90.25 265 ILE A N 1
ATOM 2052 C CA . ILE A 1 265 ? -1.737 9.445 -5.867 1 90.25 265 ILE A CA 1
ATOM 2053 C C . ILE A 1 265 ? -0.286 9.727 -5.488 1 90.25 265 ILE A C 1
ATOM 2055 O O . ILE A 1 265 ? 0.467 10.312 -6.273 1 90.25 265 ILE A O 1
ATOM 2059 N N . SER A 1 266 ? 0.017 9.383 -4.328 1 89.38 266 SER A N 1
ATOM 2060 C CA . SER A 1 266 ? 1.397 9.562 -3.889 1 89.38 266 SER A CA 1
ATOM 2061 C C . SER A 1 266 ? 2.316 8.523 -4.512 1 89.38 266 SER A C 1
ATOM 2063 O O . SER A 1 266 ? 1.849 7.512 -5.047 1 89.38 266 SER A O 1
ATOM 2065 N N . ASN A 1 267 ? 3.611 8.766 -4.422 1 88.44 267 ASN A N 1
ATOM 2066 C CA . ASN A 1 267 ? 4.586 7.844 -4.988 1 88.44 267 ASN A CA 1
ATOM 2067 C C . ASN A 1 267 ? 4.527 6.48 -4.309 1 88.44 267 ASN A C 1
ATOM 2069 O O . ASN A 1 267 ? 4.676 5.445 -4.961 1 88.44 267 ASN A O 1
ATOM 2073 N N . TYR A 1 268 ? 4.305 6.574 -3 1 89 268 TYR A N 1
ATOM 2074 C CA . TYR A 1 268 ? 4.215 5.359 -2.199 1 89 268 TYR A CA 1
ATOM 2075 C C . TYR A 1 268 ? 2.936 5.348 -1.368 1 89 268 TYR A C 1
ATOM 2077 O O . TYR A 1 268 ? 2.668 6.285 -0.616 1 89 268 TYR A O 1
ATOM 2085 N N . PHE A 1 269 ? 2.18 4.402 -1.591 1 91.94 269 PHE A N 1
ATOM 2086 C CA . PHE A 1 269 ? 1.02 4.082 -0.769 1 91.94 269 PHE A CA 1
ATOM 2087 C C . PHE A 1 269 ? 1.072 2.637 -0.292 1 91.94 269 PHE A C 1
ATOM 2089 O O . PHE A 1 269 ? 1.093 1.71 -1.104 1 91.94 269 PHE A O 1
ATOM 2096 N N . SER A 1 270 ? 1.073 2.473 1.085 1 93 270 SER A N 1
ATOM 2097 C CA . SER A 1 270 ? 1.278 1.132 1.627 1 93 270 SER A CA 1
ATOM 2098 C C . SER A 1 270 ? 0.233 0.798 2.686 1 93 270 SER A C 1
ATOM 2100 O O . SER A 1 270 ? -0.164 1.664 3.469 1 93 270 SER A O 1
ATOM 2102 N N . LEU A 1 271 ? -0.214 -0.427 2.637 1 93.81 271 LEU A N 1
ATOM 2103 C CA . LEU A 1 271 ? -0.946 -1.034 3.744 1 93.81 271 LEU A CA 1
ATOM 2104 C C . LEU A 1 271 ? -0.081 -2.059 4.469 1 93.81 271 LEU A C 1
ATOM 2106 O O . LEU A 1 271 ? 0.381 -3.029 3.865 1 93.81 271 LEU A O 1
ATOM 2110 N N . LEU A 1 272 ? 0.176 -1.832 5.707 1 94.31 272 LEU A N 1
ATOM 2111 C CA . LEU A 1 272 ? 1.021 -2.691 6.531 1 94.31 272 LEU A CA 1
ATOM 2112 C C . LEU A 1 272 ? 0.188 -3.439 7.566 1 94.31 272 LEU A C 1
ATOM 2114 O O . LEU A 1 272 ? -0.549 -2.822 8.336 1 94.31 272 LEU A O 1
ATOM 2118 N N . THR A 1 273 ? 0.377 -4.758 7.562 1 93.19 273 THR A N 1
ATOM 2119 C CA . THR A 1 273 ? -0.481 -5.598 8.391 1 93.19 273 THR A CA 1
ATOM 2120 C C . THR A 1 273 ? 0.345 -6.629 9.156 1 93.19 273 THR A C 1
ATOM 2122 O O . THR A 1 273 ? 0.899 -7.555 8.555 1 93.19 273 THR A O 1
ATOM 2125 N N . GLY A 1 274 ? 0.475 -6.496 10.445 1 91.12 274 GLY A N 1
ATOM 2126 C CA . GLY A 1 274 ? 1.114 -7.484 11.297 1 91.12 274 GLY A CA 1
ATOM 2127 C C . GLY A 1 274 ? 2.6 -7.637 11.031 1 91.12 274 GLY A C 1
ATOM 2128 O O . GLY A 1 274 ? 3.119 -7.082 10.062 1 91.12 274 GLY A O 1
ATOM 2129 N N . PRO A 1 275 ? 3.244 -8.297 11.938 1 90.94 275 PRO A N 1
ATOM 2130 C CA . PRO A 1 275 ? 4.664 -8.617 11.766 1 90.94 275 PRO A CA 1
ATOM 2131 C C . PRO A 1 275 ? 4.895 -9.781 10.812 1 90.94 275 PRO A C 1
ATOM 2133 O O . PRO A 1 275 ? 3.936 -10.375 10.312 1 90.94 275 PRO A O 1
ATOM 2136 N N . ARG A 1 276 ? 6.133 -10 10.539 1 81.94 276 ARG A N 1
ATOM 2137 C CA . ARG A 1 276 ? 6.469 -11.125 9.672 1 81.94 276 ARG A CA 1
ATOM 2138 C C . ARG A 1 276 ? 6.031 -12.445 10.289 1 81.94 276 ARG A C 1
ATOM 2140 O O . ARG A 1 276 ? 6.094 -12.617 11.508 1 81.94 276 ARG A O 1
ATOM 2147 N N . ALA A 1 277 ? 5.473 -13.312 9.438 1 73.88 277 ALA A N 1
ATOM 2148 C CA . ALA A 1 277 ? 5.078 -14.641 9.898 1 73.88 277 ALA A CA 1
ATOM 2149 C C . ALA A 1 277 ? 6.297 -15.531 10.102 1 73.88 277 ALA A C 1
ATOM 2151 O O . ALA A 1 277 ? 7.418 -15.156 9.758 1 73.88 277 ALA A O 1
ATOM 2152 N N . GLU A 1 278 ? 5.836 -16.703 10.742 1 67.38 278 GLU A N 1
ATOM 2153 C CA . GLU A 1 278 ? 6.906 -17.688 10.93 1 67.38 278 GLU A CA 1
ATOM 2154 C C . GLU A 1 278 ? 7.453 -18.156 9.586 1 67.38 278 GLU A C 1
ATOM 2156 O O . GLU A 1 278 ? 6.688 -18.5 8.688 1 67.38 278 GLU A O 1
ATOM 2161 N N . GLY A 1 279 ? 8.656 -17.969 9.242 1 64.75 279 GLY A N 1
ATOM 2162 C CA . GLY A 1 279 ? 9.266 -18.438 8 1 64.75 279 GLY A CA 1
ATOM 2163 C C . GLY A 1 279 ? 9.523 -17.312 7.012 1 64.75 279 GLY A C 1
ATOM 2164 O O . GLY A 1 279 ? 10.203 -17.5 6.008 1 64.75 279 GLY A O 1
ATOM 2165 N N . GLU A 1 280 ? 8.859 -16.203 7.324 1 69 280 GLU A N 1
ATOM 2166 C CA . GLU A 1 280 ? 9.117 -15.062 6.449 1 69 280 GLU A CA 1
ATOM 2167 C C . GLU A 1 280 ? 10.414 -14.359 6.824 1 69 280 GLU A C 1
ATOM 2169 O O . GLU A 1 280 ? 10.727 -14.211 8.008 1 69 280 GLU A O 1
ATOM 2174 N N . ARG A 1 281 ? 11.141 -13.961 5.793 1 67.62 281 ARG A N 1
ATOM 2175 C CA . ARG A 1 281 ? 12.5 -13.469 6.004 1 67.62 281 ARG A CA 1
ATOM 2176 C C . ARG A 1 281 ? 12.492 -11.984 6.371 1 67.62 281 ARG A C 1
ATOM 2178 O O . ARG A 1 281 ? 13.227 -11.562 7.266 1 67.62 281 ARG A O 1
ATOM 2185 N N . ASP A 1 282 ? 11.688 -11.25 5.648 1 75.06 282 ASP A N 1
ATOM 2186 C CA . ASP A 1 282 ? 11.781 -9.805 5.797 1 75.06 282 ASP A CA 1
ATOM 2187 C C . ASP A 1 282 ? 10.531 -9.242 6.477 1 75.06 282 ASP A C 1
ATOM 2189 O O . ASP A 1 282 ? 9.445 -9.82 6.371 1 75.06 282 ASP A O 1
ATOM 2193 N N . GLY A 1 283 ? 10.852 -8.148 7.324 1 81.19 283 GLY A N 1
ATOM 2194 C CA . GLY A 1 283 ? 9.797 -7.512 8.102 1 81.19 283 GLY A CA 1
ATOM 2195 C C . GLY A 1 283 ? 10.078 -7.508 9.594 1 81.19 283 GLY A C 1
ATOM 2196 O O . GLY A 1 283 ? 10.969 -8.219 10.062 1 81.19 283 GLY A O 1
ATOM 2197 N N . PRO A 1 284 ? 9.289 -6.758 10.281 1 90.75 284 PRO A N 1
ATOM 2198 C CA . PRO A 1 284 ? 9.516 -6.664 11.727 1 90.75 284 PRO A CA 1
ATOM 2199 C C . PRO A 1 284 ? 9.109 -7.934 12.469 1 90.75 284 PRO A C 1
ATOM 2201 O O . PRO A 1 284 ? 8.141 -8.594 12.086 1 90.75 284 PRO A O 1
ATOM 2204 N N . GLU A 1 285 ? 9.875 -8.266 13.492 1 91.38 285 GLU A N 1
ATOM 2205 C CA . GLU A 1 285 ? 9.547 -9.383 14.375 1 91.38 285 GLU A CA 1
ATOM 2206 C C . GLU A 1 285 ? 8.344 -9.047 15.258 1 91.38 285 GLU A C 1
ATOM 2208 O O . GLU A 1 285 ? 7.578 -9.938 15.633 1 91.38 285 GLU A O 1
ATOM 2213 N N . HIS A 1 286 ? 8.297 -7.789 15.578 1 95.31 286 HIS A N 1
ATOM 2214 C CA . HIS A 1 286 ? 7.203 -7.293 16.406 1 95.31 286 HIS A CA 1
ATOM 2215 C C . HIS A 1 286 ? 6.562 -6.055 15.797 1 95.31 286 HIS A C 1
ATOM 2217 O O . HIS A 1 286 ? 7.258 -5.199 15.242 1 95.31 286 HIS A O 1
ATOM 2223 N N . MET A 1 287 ? 5.266 -6.043 15.891 1 97.25 287 MET A N 1
ATOM 2224 C CA . MET A 1 287 ? 4.547 -4.871 15.406 1 97.25 287 MET A CA 1
ATOM 2225 C C . MET A 1 287 ? 3.57 -4.355 16.453 1 97.25 287 MET A C 1
ATOM 2227 O O . MET A 1 287 ? 2.836 -5.137 17.062 1 97.25 287 MET A O 1
ATOM 2231 N N . TYR A 1 288 ? 3.572 -3.041 16.703 1 98.62 288 TYR A N 1
ATOM 2232 C CA . TYR A 1 288 ? 2.686 -2.391 17.656 1 98.62 288 TYR A CA 1
ATOM 2233 C C . TYR A 1 288 ? 1.89 -1.273 16.984 1 98.62 288 TYR A C 1
ATOM 2235 O O . TYR A 1 288 ? 2.402 -0.579 16.109 1 98.62 288 TYR A O 1
ATOM 2243 N N . PHE A 1 289 ? 0.676 -1.193 17.406 1 98.75 289 PHE A N 1
ATOM 2244 C CA . PHE A 1 289 ? -0.129 -0.004 17.156 1 98.75 289 PHE A CA 1
ATOM 2245 C C . PHE A 1 289 ? -0.364 0.774 18.438 1 98.75 289 PHE A C 1
ATOM 2247 O O . PHE A 1 289 ? -0.829 0.212 19.438 1 98.75 289 PHE A O 1
ATOM 2254 N N . VAL A 1 290 ? 0.006 2.008 18.422 1 98.81 290 VAL A N 1
ATOM 2255 C CA . VAL A 1 290 ? -0.34 2.891 19.531 1 98.81 290 VAL A CA 1
ATOM 2256 C C . VAL A 1 290 ? -1.388 3.904 19.078 1 98.81 290 VAL A C 1
ATOM 2258 O O . VAL A 1 290 ? -1.082 4.824 18.312 1 98.81 290 VAL A O 1
ATOM 2261 N N . LEU A 1 291 ? -2.592 3.768 19.547 1 98.75 291 LEU A N 1
ATOM 2262 C CA . LEU A 1 291 ? -3.717 4.621 19.188 1 98.75 291 LEU A CA 1
ATOM 2263 C C . LEU A 1 291 ? -3.957 5.691 20.25 1 98.75 291 LEU A C 1
ATOM 2265 O O . LEU A 1 291 ? -4.238 5.371 21.406 1 98.75 291 LEU A O 1
ATOM 2269 N N . VAL A 1 292 ? -3.932 6.926 19.781 1 98.19 292 VAL A N 1
ATOM 2270 C CA . VAL A 1 292 ? -3.893 8.047 20.719 1 98.19 292 VAL A CA 1
ATOM 2271 C C . VAL A 1 292 ? -5.242 8.758 20.734 1 98.19 292 VAL A C 1
ATOM 2273 O O . VAL A 1 292 ? -5.742 9.172 19.672 1 98.19 292 VAL A O 1
ATOM 2276 N N . ASP A 1 293 ? -5.863 8.898 21.844 1 97.12 293 ASP A N 1
ATOM 2277 C CA . ASP A 1 293 ? -7.035 9.75 22 1 97.12 293 ASP A CA 1
ATOM 2278 C C . ASP A 1 293 ? -6.637 11.227 22.062 1 97.12 293 ASP A C 1
ATOM 2280 O O . ASP A 1 293 ? -6.918 12 21.156 1 97.12 293 ASP A O 1
ATOM 2284 N N . GLY A 1 294 ? -5.781 11.539 23.141 1 93.62 294 GLY A N 1
ATOM 2285 C CA . GLY A 1 294 ? -5.246 12.891 23.234 1 93.62 294 GLY A CA 1
ATOM 2286 C C . GLY A 1 294 ? -6.32 13.961 23.188 1 93.62 294 GLY A C 1
ATOM 2287 O O . GLY A 1 294 ? -6.102 15.047 22.656 1 93.62 294 GLY A O 1
ATOM 2288 N N . GLY A 1 295 ? -7.527 13.703 23.625 1 93.44 295 GLY A N 1
ATOM 2289 C CA . GLY A 1 295 ? -8.609 14.672 23.641 1 93.44 295 GLY A CA 1
ATOM 2290 C C . GLY A 1 295 ? -9.594 14.5 22.5 1 93.44 295 GLY A C 1
ATOM 2291 O O . GLY A 1 295 ? -10.648 15.141 22.484 1 93.44 295 GLY A O 1
ATOM 2292 N N . ARG A 1 296 ? -9.359 13.617 21.609 1 95.25 296 ARG A N 1
ATOM 2293 C CA . ARG A 1 296 ? -10.172 13.43 20.406 1 95.25 296 ARG A CA 1
ATOM 2294 C C . ARG A 1 296 ? -11.578 12.953 20.766 1 95.25 296 ARG A C 1
ATOM 2296 O O . ARG A 1 296 ? -12.555 13.406 20.188 1 95.25 296 ARG A O 1
ATOM 2303 N N . THR A 1 297 ? -11.695 12.078 21.719 1 94.44 297 THR A N 1
ATOM 2304 C CA . THR A 1 297 ? -13.008 11.57 22.125 1 94.44 297 THR A CA 1
ATOM 2305 C C . THR A 1 297 ? -13.883 12.703 22.656 1 94.44 297 THR A C 1
ATOM 2307 O O . THR A 1 297 ? -15.109 12.648 22.547 1 94.44 297 THR A O 1
ATOM 2310 N N . GLY A 1 298 ? -13.266 13.719 23.203 1 92.69 298 GLY A N 1
ATOM 2311 C CA . GLY A 1 298 ? -14 14.852 23.75 1 92.69 298 GLY A CA 1
ATOM 2312 C C . GLY A 1 298 ? -14.758 15.633 22.688 1 92.69 298 GLY A C 1
ATOM 2313 O O . GLY A 1 298 ? -15.703 16.359 23 1 92.69 298 GLY A O 1
ATOM 2314 N N . LEU A 1 299 ? -14.367 15.445 21.453 1 95.56 299 LEU A N 1
ATOM 2315 C CA . LEU A 1 299 ? -15.008 16.172 20.375 1 95.56 299 LEU A CA 1
ATOM 2316 C C . LEU A 1 299 ? -16.234 15.414 19.859 1 95.56 299 LEU A C 1
ATOM 2318 O O . LEU A 1 299 ? -17.078 15.992 19.172 1 95.56 299 LEU A O 1
ATOM 2322 N N . ILE A 1 300 ? -16.266 14.164 20.125 1 95.19 300 ILE A N 1
ATOM 2323 C CA . ILE A 1 300 ? -17.344 13.32 19.609 1 95.19 300 ILE A CA 1
ATOM 2324 C C . ILE A 1 300 ? -18.672 13.727 20.234 1 95.19 300 ILE A C 1
ATOM 2326 O O . ILE A 1 300 ? -18.766 13.875 21.453 1 95.19 300 ILE A O 1
ATOM 2330 N N . GLY A 1 301 ? -19.688 13.898 19.469 1 93.62 301 GLY A N 1
ATOM 2331 C CA . GLY A 1 301 ? -21.016 14.25 19.953 1 93.62 301 GLY A CA 1
ATOM 2332 C C . GLY A 1 301 ? -21.156 15.734 20.234 1 93.62 301 GLY A C 1
ATOM 2333 O O . GLY A 1 301 ? -22.25 16.203 20.578 1 93.62 301 GLY A O 1
ATOM 2334 N N . GLY A 1 302 ? -20.094 16.516 20.078 1 93.44 302 GLY A N 1
ATOM 2335 C CA . GLY A 1 302 ? -20.125 17.938 20.375 1 93.44 302 GLY A CA 1
ATOM 2336 C C . GLY A 1 302 ? -20.094 18.812 19.141 1 93.44 302 GLY A C 1
ATOM 2337 O O . GLY A 1 302 ? -20.25 18.312 18.016 1 93.44 302 GLY A O 1
ATOM 2338 N N . ASP A 1 303 ? -19.828 20.109 19.375 1 94.12 303 ASP A N 1
ATOM 2339 C CA . ASP A 1 303 ? -19.875 21.141 18.344 1 94.12 303 ASP A CA 1
ATOM 2340 C C . ASP A 1 303 ? -18.719 20.969 17.344 1 94.12 303 ASP A C 1
ATOM 2342 O O . ASP A 1 303 ? -18.797 21.422 16.203 1 94.12 303 ASP A O 1
ATOM 2346 N N . PHE A 1 304 ? -17.734 20.266 17.812 1 96.75 304 PHE A N 1
ATOM 2347 C CA . PHE A 1 304 ? -16.516 20.281 17.016 1 96.75 304 PHE A CA 1
ATOM 2348 C C . PHE A 1 304 ? -16.219 18.906 16.453 1 96.75 304 PHE A C 1
ATOM 2350 O O . PHE A 1 304 ? -15.109 18.641 15.969 1 96.75 304 PHE A O 1
ATOM 2357 N N . GLN A 1 305 ? -17.156 18 16.438 1 96.94 305 GLN A N 1
ATOM 2358 C CA . GLN A 1 305 ? -16.984 16.625 15.961 1 96.94 305 GLN A CA 1
ATOM 2359 C C . GLN A 1 305 ? -16.547 16.594 14.5 1 96.94 305 GLN A C 1
ATOM 2361 O O . GLN A 1 305 ? -15.75 15.734 14.109 1 96.94 305 GLN A O 1
ATOM 2366 N N . GLU A 1 306 ? -17.031 17.516 13.734 1 97.5 306 GLU A N 1
ATOM 2367 C CA . GLU A 1 306 ? -16.75 17.531 12.297 1 97.5 306 GLU A CA 1
ATOM 2368 C C . GLU A 1 306 ? -15.258 17.672 12.023 1 97.5 306 GLU A C 1
ATOM 2370 O O . GLU A 1 306 ? -14.773 17.266 10.969 1 97.5 306 GLU A O 1
ATOM 2375 N N . MET A 1 307 ? -14.57 18.219 13 1 97.88 307 MET A N 1
ATOM 2376 C CA . MET A 1 307 ? -13.133 18.406 12.828 1 97.88 307 MET A CA 1
ATOM 2377 C C . MET A 1 307 ? -12.422 17.047 12.742 1 97.88 307 MET A C 1
ATOM 2379 O O . MET A 1 307 ? -11.344 16.953 12.164 1 97.88 307 MET A O 1
ATOM 2383 N N . LEU A 1 308 ? -13.023 16.016 13.273 1 98 308 LEU A N 1
ATOM 2384 C CA . LEU A 1 308 ? -12.406 14.688 13.336 1 98 308 LEU A CA 1
ATOM 2385 C C . LEU A 1 308 ? -12.453 14 11.977 1 98 308 LEU A C 1
ATOM 2387 O O . LEU A 1 308 ? -11.797 12.977 11.773 1 98 308 LEU A O 1
ATOM 2391 N N . ARG A 1 309 ? -13.125 14.625 10.969 1 98.12 309 ARG A N 1
ATOM 2392 C CA . ARG A 1 309 ? -13.133 14.094 9.609 1 98.12 309 ARG A CA 1
ATOM 2393 C C . ARG A 1 309 ? -11.812 14.383 8.898 1 98.12 309 ARG A C 1
ATOM 2395 O O . ARG A 1 309 ? -11.539 13.812 7.844 1 98.12 309 ARG A O 1
ATOM 2402 N N . CYS A 1 310 ? -11 15.219 9.477 1 97.69 310 CYS A N 1
ATOM 2403 C CA . CYS A 1 310 ? -9.805 15.742 8.82 1 97.69 310 CYS A CA 1
ATOM 2404 C C . CYS A 1 310 ? -8.906 14.609 8.344 1 97.69 310 CYS A C 1
ATOM 2406 O O . CYS A 1 310 ? -8.641 13.664 9.086 1 97.69 310 CYS A O 1
ATOM 2408 N N . ILE A 1 311 ? -8.422 14.742 7.117 1 97.44 311 ILE A N 1
ATOM 2409 C CA . ILE A 1 311 ? -7.562 13.703 6.57 1 97.44 311 ILE A CA 1
ATOM 2410 C C . ILE A 1 311 ? -6.129 14.219 6.473 1 97.44 311 ILE A C 1
ATOM 2412 O O . ILE A 1 311 ? -5.281 13.602 5.824 1 97.44 311 ILE A O 1
ATOM 2416 N N . ARG A 1 312 ? -5.902 15.422 6.992 1 96.38 312 ARG A N 1
ATOM 2417 C CA . ARG A 1 312 ? -4.586 16.031 7.156 1 96.38 312 ARG A CA 1
ATOM 2418 C C . ARG A 1 312 ? -3.92 16.266 5.801 1 96.38 312 ARG A C 1
ATOM 2420 O O . ARG A 1 312 ? -2.734 15.977 5.629 1 96.38 312 ARG A O 1
ATOM 2427 N N . CYS A 1 313 ? -4.695 16.812 4.859 1 96.38 313 CYS A N 1
ATOM 2428 C CA . CYS A 1 313 ? -4.152 17.047 3.525 1 96.38 313 CYS A CA 1
ATOM 2429 C C . CYS A 1 313 ? -3.473 18.406 3.436 1 96.38 313 CYS A C 1
ATOM 2431 O O . CYS A 1 313 ? -2.678 18.641 2.525 1 96.38 313 CYS A O 1
ATOM 2433 N N . GLY A 1 314 ? -3.9 19.359 4.309 1 95.19 314 GLY A N 1
ATOM 2434 C CA . GLY A 1 314 ? -3.25 20.656 4.332 1 95.19 314 GLY A CA 1
ATOM 2435 C C . GLY A 1 314 ? -3.828 21.641 3.326 1 95.19 314 GLY A C 1
ATOM 2436 O O . GLY A 1 314 ? -3.371 22.781 3.225 1 95.19 314 GLY A O 1
ATOM 2437 N N . ALA A 1 315 ? -4.887 21.281 2.605 1 96.75 315 ALA A N 1
ATOM 2438 C CA . ALA A 1 315 ? -5.48 22.188 1.623 1 96.75 315 ALA A CA 1
ATOM 2439 C C . ALA A 1 315 ? -5.98 23.469 2.285 1 96.75 315 ALA A C 1
ATOM 2441 O O . ALA A 1 315 ? -5.867 24.562 1.715 1 96.75 315 ALA A O 1
ATOM 2442 N N . CYS A 1 316 ? -6.52 23.359 3.469 1 96.38 316 CYS A N 1
ATOM 2443 C CA . CYS A 1 316 ? -7.035 24.531 4.184 1 96.38 316 CYS A CA 1
ATOM 2444 C C . CYS A 1 316 ? -5.918 25.516 4.488 1 96.38 316 CYS A C 1
ATOM 2446 O O . CYS A 1 316 ? -6.121 26.734 4.395 1 96.38 316 CYS A O 1
ATOM 2448 N N . MET A 1 317 ? -4.793 25.031 4.801 1 94.5 317 MET A N 1
ATOM 2449 C CA . MET A 1 317 ? -3.648 25.891 5.098 1 94.5 317 MET A CA 1
ATOM 2450 C C . MET A 1 317 ? -3.143 26.578 3.832 1 94.5 317 MET A C 1
ATOM 2452 O O . MET A 1 317 ? -2.914 27.781 3.83 1 94.5 317 MET A O 1
ATOM 2456 N N . ASN A 1 318 ? -3.068 25.797 2.809 1 94.31 318 ASN A N 1
ATOM 2457 C CA . ASN A 1 318 ? -2.498 26.312 1.564 1 94.31 318 ASN A CA 1
ATOM 2458 C C . ASN A 1 318 ? -3.355 27.406 0.959 1 94.31 318 ASN A C 1
ATOM 2460 O O . ASN A 1 318 ? -2.848 28.281 0.251 1 94.31 318 ASN A O 1
ATOM 2464 N N . HIS A 1 319 ? -4.617 27.422 1.275 1 95.12 319 HIS A N 1
ATOM 2465 C CA . HIS A 1 319 ? -5.535 28.391 0.681 1 95.12 319 HIS A CA 1
ATOM 2466 C C . HIS A 1 319 ? -5.887 29.484 1.669 1 95.12 319 HIS A C 1
ATOM 2468 O O . HIS A 1 319 ? -6.676 30.391 1.353 1 95.12 319 HIS A O 1
ATOM 2474 N N . CYS A 1 320 ? -5.383 29.422 2.859 1 95 320 CYS A N 1
ATOM 2475 C CA . CYS A 1 320 ? -5.684 30.406 3.898 1 95 320 CYS A CA 1
ATOM 2476 C C . CYS A 1 320 ? -4.836 31.656 3.729 1 95 320 CYS A C 1
ATOM 2478 O O . CYS A 1 320 ? -3.607 31.594 3.799 1 95 320 CYS A O 1
ATOM 2480 N N . PRO A 1 321 ? -5.41 32.781 3.543 1 92.19 321 PRO A N 1
ATOM 2481 C CA . PRO A 1 321 ? -4.637 34.031 3.363 1 92.19 321 PRO A CA 1
ATOM 2482 C C . PRO A 1 321 ? -3.785 34.375 4.586 1 92.19 321 PRO A C 1
ATOM 2484 O O . PRO A 1 321 ? -2.695 34.938 4.445 1 92.19 321 PRO A O 1
ATOM 2487 N N . VAL A 1 322 ? -4.273 34.062 5.762 1 93 322 VAL A N 1
ATOM 2488 C CA . VAL A 1 322 ? -3.525 34.344 6.984 1 93 322 VAL A CA 1
ATOM 2489 C C . VAL A 1 322 ? -2.271 33.469 7.031 1 93 322 VAL A C 1
ATOM 2491 O O . VAL A 1 322 ? -1.165 33.969 7.238 1 93 322 VAL A O 1
ATOM 2494 N N . TYR A 1 323 ? -2.426 32.156 6.828 1 93.25 323 TYR A N 1
ATOM 2495 C CA . TYR A 1 323 ? -1.279 31.25 6.824 1 93.25 323 TYR A CA 1
ATOM 2496 C C . TYR A 1 323 ? -0.254 31.688 5.781 1 93.25 323 TYR A C 1
ATOM 2498 O O . TYR A 1 323 ? 0.953 31.641 6.035 1 93.25 323 TYR A O 1
ATOM 2506 N N . GLN A 1 324 ? -0.697 32.062 4.629 1 92.06 324 GLN A N 1
ATOM 2507 C CA . GLN A 1 324 ? 0.175 32.438 3.516 1 92.06 324 GLN A CA 1
ATOM 2508 C C . GLN A 1 324 ? 1.055 33.625 3.871 1 92.06 324 GLN A C 1
ATOM 2510 O O . GLN A 1 324 ? 2.07 33.875 3.217 1 92.06 324 GLN A O 1
ATOM 2515 N N . LYS A 1 325 ? 0.665 34.312 4.902 1 90.62 325 LYS A N 1
ATOM 2516 C CA . LYS A 1 325 ? 1.425 35.5 5.266 1 90.62 325 LYS A CA 1
ATOM 2517 C C . LYS A 1 325 ? 2.289 35.25 6.496 1 90.62 325 LYS A C 1
ATOM 2519 O O . LYS A 1 325 ? 3.387 35.781 6.617 1 90.62 325 LYS A O 1
ATOM 2524 N N . ILE A 1 326 ? 1.811 34.406 7.398 1 91.19 326 ILE A N 1
ATOM 2525 C CA . ILE A 1 326 ? 2.527 34.344 8.664 1 91.19 326 ILE A CA 1
ATOM 2526 C C . ILE A 1 326 ? 3.221 33 8.797 1 91.19 326 ILE A C 1
ATOM 2528 O O . ILE A 1 326 ? 4.078 32.812 9.664 1 91.19 326 ILE A O 1
ATOM 2532 N N . GLY A 1 327 ? 2.859 32 8.016 1 90.31 327 GLY A N 1
ATOM 2533 C CA . GLY A 1 327 ? 3.482 30.703 8.078 1 90.31 327 GLY A CA 1
ATOM 2534 C C . GLY A 1 327 ? 3.016 29.875 9.266 1 90.31 327 GLY A C 1
ATOM 2535 O O . GLY A 1 327 ? 2.166 30.312 10.039 1 90.31 327 GLY A O 1
ATOM 2536 N N . GLY A 1 328 ? 3.627 28.75 9.484 1 91.19 328 GLY A N 1
ATOM 2537 C CA . GLY A 1 328 ? 3.139 27.781 10.453 1 91.19 328 GLY A CA 1
ATOM 2538 C C . GLY A 1 328 ? 3.668 28.016 11.852 1 91.19 328 GLY A C 1
ATOM 2539 O O . GLY A 1 328 ? 3.002 27.688 12.836 1 91.19 328 GLY A O 1
ATOM 2540 N N . HIS A 1 329 ? 4.816 28.578 12 1 90.19 329 HIS A N 1
ATOM 2541 C CA . HIS A 1 329 ? 5.453 28.734 13.297 1 90.19 329 HIS A CA 1
ATOM 2542 C C . HIS A 1 329 ? 4.672 29.688 14.195 1 90.19 329 HIS A C 1
ATOM 2544 O O . HIS A 1 329 ? 4.664 29.531 15.422 1 90.19 329 HIS A O 1
ATOM 2550 N N . ALA A 1 330 ? 4.02 30.531 13.586 1 90.44 330 ALA A N 1
ATOM 2551 C CA . ALA A 1 330 ? 3.279 31.531 14.352 1 90.44 330 ALA A CA 1
ATOM 2552 C C . ALA A 1 330 ? 2.152 30.875 15.156 1 90.44 330 ALA A C 1
ATOM 2554 O O . ALA A 1 330 ? 1.767 31.391 16.203 1 90.44 330 ALA A O 1
ATOM 2555 N N . TYR A 1 331 ? 1.699 29.797 14.719 1 91.62 331 TYR A N 1
ATOM 2556 C CA . TYR A 1 331 ? 0.566 29.141 15.367 1 91.62 331 TYR A CA 1
ATOM 2557 C C . TYR A 1 331 ? 0.991 28.469 16.672 1 91.62 331 TYR A C 1
ATOM 2559 O O . TYR A 1 331 ? 0.153 28.172 17.516 1 91.62 331 TYR A O 1
ATOM 2567 N N . GLY A 1 332 ? 2.254 28.125 16.797 1 87.75 332 GLY A N 1
ATOM 2568 C CA . GLY A 1 332 ? 2.842 27.859 18.109 1 87.75 332 GLY A CA 1
ATOM 2569 C C . GLY A 1 332 ? 2.703 26.406 18.531 1 87.75 332 GLY A C 1
ATOM 2570 O O . GLY A 1 332 ? 2.975 26.078 19.688 1 87.75 332 GLY A O 1
ATOM 2571 N N . TRP A 1 333 ? 2.193 25.594 17.734 1 87.44 333 TRP A N 1
ATOM 2572 C CA . TRP A 1 333 ? 2.105 24.172 18.078 1 87.44 333 TRP A CA 1
ATOM 2573 C C . TRP A 1 333 ? 2.148 23.312 16.812 1 87.44 333 TRP A C 1
ATOM 2575 O O . TRP A 1 333 ? 2.602 23.766 15.758 1 87.44 333 TRP A O 1
ATOM 2585 N N . VAL A 1 334 ? 1.723 22.078 16.906 1 85.56 334 VAL A N 1
ATOM 2586 C CA . VAL A 1 334 ? 1.947 21.031 15.914 1 85.56 334 VAL A CA 1
ATOM 2587 C C . VAL A 1 334 ? 1.143 21.328 14.648 1 85.56 334 VAL A C 1
ATOM 2589 O O . VAL A 1 334 ? 1.624 21.125 13.531 1 85.56 334 VAL A O 1
ATOM 2592 N N . TYR A 1 335 ? -0.062 21.859 14.844 1 90.81 335 TYR A N 1
ATOM 2593 C CA . TYR A 1 335 ? -0.954 22.016 13.703 1 90.81 335 TYR A CA 1
ATOM 2594 C C . TYR A 1 335 ? -1.127 23.484 13.352 1 90.81 335 TYR A C 1
ATOM 2596 O O . TYR A 1 335 ? -1.607 24.281 14.172 1 90.81 335 TYR A O 1
ATOM 2604 N N . PRO A 1 336 ? -0.746 23.844 12.188 1 92.75 336 PRO A N 1
ATOM 2605 C CA . PRO A 1 336 ? -0.923 25.234 11.742 1 92.75 336 PRO A CA 1
ATOM 2606 C C . PRO A 1 336 ? -2.176 25.422 10.891 1 92.75 336 PRO A C 1
ATOM 2608 O O . PRO A 1 336 ? -2.885 24.453 10.609 1 92.75 336 PRO A O 1
ATOM 2611 N N . GLY A 1 337 ? -2.459 26.688 10.656 1 93.56 337 GLY A N 1
ATOM 2612 C CA . GLY A 1 337 ? -3.539 26.984 9.727 1 93.56 337 GLY A CA 1
ATOM 2613 C C . GLY A 1 337 ? -4.914 26.828 10.344 1 93.56 337 GLY A C 1
ATOM 2614 O O . GLY A 1 337 ? -5.043 26.688 11.562 1 93.56 337 GLY A O 1
ATOM 2615 N N . PRO A 1 338 ? -5.895 26.875 9.445 1 95.69 338 PRO A N 1
ATOM 2616 C CA . PRO A 1 338 ? -7.273 26.766 9.93 1 95.69 338 PRO A CA 1
ATOM 2617 C C . PRO A 1 338 ? -7.527 25.484 10.719 1 95.69 338 PRO A C 1
ATOM 2619 O O . PRO A 1 338 ? -8.18 25.516 11.766 1 95.69 338 PRO A O 1
ATOM 2622 N N . MET A 1 339 ? -7.047 24.422 10.219 1 95.25 339 MET A N 1
ATOM 2623 C CA . MET A 1 339 ? -7.25 23.172 10.945 1 95.25 339 MET A CA 1
ATOM 2624 C C . MET A 1 339 ? -6.609 23.234 12.328 1 95.25 339 MET A C 1
ATOM 2626 O O . MET A 1 339 ? -7.215 22.828 13.312 1 95.25 339 MET A O 1
ATOM 2630 N N . GLY A 1 340 ? -5.414 23.766 12.383 1 94.44 340 GLY A N 1
ATOM 2631 C CA . GLY A 1 340 ? -4.742 23.891 13.664 1 94.44 340 GLY A CA 1
ATOM 2632 C C . GLY A 1 340 ? -5.449 24.844 14.617 1 94.44 340 GLY A C 1
ATOM 2633 O O . GLY A 1 340 ? -5.465 24.625 15.828 1 94.44 340 GLY A O 1
ATOM 2634 N N . SER A 1 341 ? -6.023 25.891 14.07 1 95.75 341 SER A N 1
ATOM 2635 C CA . SER A 1 341 ? -6.719 26.891 14.875 1 95.75 341 SER A CA 1
ATOM 2636 C C . SER A 1 341 ? -7.969 26.312 15.523 1 95.75 341 SER A C 1
ATOM 2638 O O . SER A 1 341 ? -8.484 26.859 16.5 1 95.75 341 SER A O 1
ATOM 2640 N N . VAL A 1 342 ? -8.43 25.219 14.977 1 95.44 342 VAL A N 1
ATOM 2641 C CA . VAL A 1 342 ? -9.578 24.547 15.586 1 95.44 342 VAL A CA 1
ATOM 2642 C C . VAL A 1 342 ? -9.086 23.406 16.469 1 95.44 342 VAL A C 1
ATOM 2644 O O . VAL A 1 342 ? -9.562 23.234 17.594 1 95.44 342 VAL A O 1
ATOM 2647 N N . LEU A 1 343 ? -8.094 22.672 16.031 1 93.69 343 LEU A N 1
ATOM 2648 C CA . LEU A 1 343 ? -7.645 21.469 16.703 1 93.69 343 LEU A CA 1
ATOM 2649 C C . LEU A 1 343 ? -6.871 21.812 17.984 1 93.69 343 LEU A C 1
ATOM 2651 O O . LEU A 1 343 ? -7.055 21.172 19.016 1 93.69 343 LEU A O 1
ATOM 2655 N N . THR A 1 344 ? -5.996 22.812 17.891 1 92.75 344 THR A N 1
ATOM 2656 C CA . THR A 1 344 ? -5.129 23.125 19.016 1 92.75 344 THR A CA 1
ATOM 2657 C C . THR A 1 344 ? -5.949 23.5 20.25 1 92.75 344 THR A C 1
ATOM 2659 O O . THR A 1 344 ? -5.789 22.906 21.312 1 92.75 344 THR A O 1
ATOM 2662 N N . PRO A 1 345 ? -6.875 24.422 20.141 1 92.75 345 PRO A N 1
ATOM 2663 C CA . PRO A 1 345 ? -7.699 24.719 21.312 1 92.75 345 PRO A CA 1
ATOM 2664 C C . PRO A 1 345 ? -8.516 23.531 21.781 1 92.75 345 PRO A C 1
ATOM 2666 O O . PRO A 1 345 ? -8.773 23.375 22.984 1 92.75 345 PRO A O 1
ATOM 2669 N N . SER A 1 346 ? -8.867 22.656 20.891 1 90.56 346 SER A N 1
ATOM 2670 C CA . SER A 1 346 ? -9.641 21.469 21.25 1 90.56 346 SER A CA 1
ATOM 2671 C C . SER A 1 346 ? -8.805 20.484 22.062 1 90.56 346 SER A C 1
ATOM 2673 O O . SER A 1 346 ? -9.328 19.781 22.922 1 90.56 346 SER A O 1
ATOM 2675 N N . TYR A 1 347 ? -7.559 20.453 21.766 1 88.94 347 TYR A N 1
ATOM 2676 C CA . TYR A 1 347 ? -6.695 19.469 22.391 1 88.94 347 TYR A CA 1
ATOM 2677 C C . TYR A 1 347 ? -6.07 20.016 23.672 1 88.94 347 TYR A C 1
ATOM 2679 O O . TYR A 1 347 ? -5.914 19.281 24.656 1 88.94 347 TYR A O 1
ATOM 2687 N N . VAL A 1 348 ? -5.75 21.312 23.672 1 88.56 348 VAL A N 1
ATOM 2688 C CA . VAL A 1 348 ? -4.98 21.844 24.797 1 88.56 348 VAL A CA 1
ATOM 2689 C C . VAL A 1 348 ? -5.863 22.766 25.625 1 88.56 348 VAL A C 1
ATOM 2691 O O . VAL A 1 348 ? -5.445 23.234 26.688 1 88.56 348 VAL A O 1
ATOM 2694 N N . GLY A 1 349 ? -7.004 23.031 25.188 1 89.81 349 GLY A N 1
ATOM 2695 C CA . GLY A 1 349 ? -7.902 23.938 25.875 1 89.81 349 GLY A CA 1
ATOM 2696 C C . GLY A 1 349 ? -7.941 25.328 25.25 1 89.81 349 GLY A C 1
ATOM 2697 O O . GLY A 1 349 ? -6.902 25.875 24.859 1 89.81 349 GLY A O 1
ATOM 2698 N N . LEU A 1 350 ? -9.07 25.859 25.219 1 91.75 350 LEU A N 1
ATOM 2699 C CA . LEU A 1 350 ? -9.305 27.156 24.578 1 91.75 350 LEU A CA 1
ATOM 2700 C C . LEU A 1 350 ? -8.539 28.266 25.297 1 91.75 350 LEU A C 1
ATOM 2702 O O . LEU A 1 350 ? -8.047 29.188 24.672 1 91.75 350 LEU A O 1
ATOM 2706 N N . ALA A 1 351 ? -8.336 28.141 26.609 1 91.38 351 ALA A N 1
ATOM 2707 C CA . ALA A 1 351 ? -7.648 29.141 27.422 1 91.38 351 ALA A CA 1
ATOM 2708 C C . ALA A 1 351 ? -6.156 29.172 27.109 1 91.38 351 ALA A C 1
ATOM 2710 O O . ALA A 1 351 ? -5.492 30.188 27.328 1 91.38 351 ALA A O 1
ATOM 2711 N N . ASN A 1 352 ? -5.711 28.109 26.547 1 90.5 352 ASN A N 1
ATOM 2712 C CA . ASN A 1 352 ? -4.289 28.016 26.234 1 90.5 352 ASN A CA 1
ATOM 2713 C C . ASN A 1 352 ? -4.008 28.359 24.781 1 90.5 352 ASN A C 1
ATOM 2715 O O . ASN A 1 352 ? -2.871 28.25 24.312 1 90.5 352 ASN A O 1
ATOM 2719 N N . ALA A 1 353 ? -4.992 28.766 24.078 1 91.94 353 ALA A N 1
ATOM 2720 C CA . ALA A 1 353 ? -4.867 29.109 22.672 1 91.94 353 ALA A CA 1
ATOM 2721 C C . ALA A 1 353 ? -5.844 30.219 22.281 1 91.94 353 ALA A C 1
ATOM 2723 O O . ALA A 1 353 ? -6.562 30.109 21.297 1 91.94 353 ALA A O 1
ATOM 2724 N N . ILE A 1 354 ? -5.875 31.25 22.984 1 89.5 354 ILE A N 1
ATOM 2725 C CA . ILE A 1 354 ? -6.918 32.25 22.953 1 89.5 354 ILE A CA 1
ATOM 2726 C C . ILE A 1 354 ? -6.867 33 21.609 1 89.5 354 ILE A C 1
ATOM 2728 O O . ILE A 1 354 ? -7.898 33.469 21.109 1 89.5 354 ILE A O 1
ATOM 2732 N N . ASP A 1 355 ? -5.766 33.125 21 1 90.56 355 ASP A N 1
ATOM 2733 C CA . ASP A 1 355 ? -5.613 33.969 19.828 1 90.56 355 ASP A CA 1
ATOM 2734 C C . ASP A 1 355 ? -5.887 33.156 18.547 1 90.56 355 ASP A C 1
ATOM 2736 O O . ASP A 1 355 ? -6.137 33.75 17.484 1 90.56 355 ASP A O 1
ATOM 2740 N N . LEU A 1 356 ? -5.828 31.859 18.594 1 93.19 356 LEU A N 1
ATOM 2741 C CA . LEU A 1 356 ? -5.871 31.031 17.391 1 93.19 356 LEU A CA 1
ATOM 2742 C C . LEU A 1 356 ? -7.215 31.156 16.688 1 93.19 356 LEU A C 1
ATOM 2744 O O . LEU A 1 356 ? -7.273 31.25 15.461 1 93.19 356 LEU A O 1
ATOM 2748 N N . PRO A 1 357 ? -8.336 31.219 17.453 1 92.88 357 PRO A N 1
ATOM 2749 C CA . PRO A 1 357 ? -9.617 31.406 16.766 1 92.88 357 PRO A CA 1
ATOM 2750 C C . PRO A 1 357 ? -9.688 32.719 16.016 1 92.88 357 PRO A C 1
ATOM 2752 O O . PRO A 1 357 ? -10.492 32.875 15.086 1 92.88 357 PRO A O 1
ATOM 2755 N N . GLN A 1 358 ? -8.812 33.688 16.359 1 90.31 358 GLN A N 1
ATOM 2756 C CA . GLN A 1 358 ? -8.805 35 15.719 1 90.31 358 GLN A CA 1
ATOM 2757 C C . GLN A 1 358 ? -7.895 35.031 14.5 1 90.31 358 GLN A C 1
ATOM 2759 O O . GLN A 1 358 ? -7.91 35.969 13.719 1 90.31 358 GLN A O 1
ATOM 2764 N N . ALA A 1 359 ? -7.152 33.969 14.312 1 91.31 359 ALA A N 1
ATOM 2765 C CA . ALA A 1 359 ? -6.215 33.875 13.195 1 91.31 359 ALA A CA 1
ATOM 2766 C C . ALA A 1 359 ? -6.938 33.5 11.898 1 91.31 359 ALA A C 1
ATOM 2768 O O . ALA A 1 359 ? -6.539 32.562 11.203 1 91.31 359 ALA A O 1
ATOM 2769 N N . ALA A 1 360 ? -8.008 34.25 11.641 1 91.38 360 ALA A N 1
ATOM 2770 C CA . ALA A 1 360 ? -8.844 33.938 10.477 1 91.38 360 ALA A CA 1
ATOM 2771 C C . ALA A 1 360 ? -9.594 35.188 10 1 91.38 360 ALA A C 1
ATOM 2773 O O . ALA A 1 360 ? -10.055 36 10.812 1 91.38 360 ALA A O 1
ATOM 2774 N N . THR A 1 361 ? -9.719 35.312 8.703 1 88.31 361 THR A N 1
ATOM 2775 C CA . THR A 1 361 ? -10.516 36.375 8.125 1 88.31 361 THR A CA 1
ATOM 2776 C C . THR A 1 361 ? -11.984 35.969 8.023 1 88.31 361 THR A C 1
ATOM 2778 O O . THR A 1 361 ? -12.852 36.812 7.812 1 88.31 361 THR A O 1
ATOM 2781 N N . MET A 1 362 ? -12.219 34.781 8.172 1 90.94 362 MET A N 1
ATOM 2782 C CA . MET A 1 362 ? -13.555 34.188 8.078 1 90.94 362 MET A CA 1
ATOM 2783 C C . MET A 1 362 ? -14.062 34.219 6.641 1 90.94 362 MET A C 1
ATOM 2785 O O . MET A 1 362 ? -15.266 34.375 6.406 1 90.94 362 MET A O 1
ATOM 2789 N N . CYS A 1 363 ? -13.164 34.125 5.605 1 92.25 363 CYS A N 1
ATOM 2790 C CA . CYS A 1 363 ? -13.516 34.219 4.191 1 92.25 363 CYS A CA 1
ATOM 2791 C C . CYS A 1 363 ? -14.18 32.938 3.697 1 92.25 363 CYS A C 1
ATOM 2793 O O . CYS A 1 363 ? -14.82 32.938 2.645 1 92.25 363 CYS A O 1
ATOM 2795 N N . GLY A 1 364 ? -13.922 31.844 4.418 1 93.94 364 GLY A N 1
ATOM 2796 C CA . GLY A 1 364 ? -14.625 30.609 4.094 1 93.94 364 GLY A CA 1
ATOM 2797 C C . GLY A 1 364 ? -13.906 29.781 3.045 1 93.94 364 GLY A C 1
ATOM 2798 O O . GLY A 1 364 ? -14.375 28.703 2.678 1 93.94 364 GLY A O 1
ATOM 2799 N N . GLU A 1 365 ? -12.781 30.172 2.543 1 95 365 GLU A N 1
ATOM 2800 C CA . GLU A 1 365 ? -12.055 29.422 1.527 1 95 365 GLU A CA 1
ATOM 2801 C C . GLU A 1 365 ? -11.719 28.016 2.021 1 95 365 GLU A C 1
ATOM 2803 O O . GLU A 1 365 ? -11.766 27.047 1.253 1 95 365 GLU A O 1
ATOM 2808 N N . CYS A 1 366 ? -11.344 27.953 3.266 1 96.62 366 CYS A N 1
ATOM 2809 C CA . CYS A 1 366 ? -11.016 26.656 3.842 1 96.62 366 CYS A CA 1
ATOM 2810 C C . CYS A 1 366 ? -12.211 25.703 3.773 1 96.62 366 CYS A C 1
ATOM 2812 O O . CYS A 1 366 ? -12.039 24.5 3.566 1 96.62 366 CYS A O 1
ATOM 2814 N N . ASN A 1 367 ? -13.461 26.188 3.906 1 97.25 367 ASN A N 1
ATOM 2815 C CA . ASN A 1 367 ? -14.664 25.391 3.729 1 97.25 367 ASN A CA 1
ATOM 2816 C C . ASN A 1 367 ? -14.773 24.844 2.311 1 97.25 367 ASN A C 1
ATOM 2818 O O . ASN A 1 367 ? -15.109 23.672 2.117 1 97.25 367 ASN A O 1
ATOM 2822 N N . ARG A 1 368 ? -14.477 25.672 1.431 1 96.19 368 ARG A N 1
ATOM 2823 C CA . ARG A 1 368 ? -14.68 25.344 0.02 1 96.19 368 ARG A CA 1
ATOM 2824 C C . ARG A 1 368 ? -13.695 24.281 -0.445 1 96.19 368 ARG A C 1
ATOM 2826 O O . ARG A 1 368 ? -14.055 23.391 -1.212 1 96.19 368 ARG A O 1
ATOM 2833 N N . VAL A 1 369 ? -12.516 24.312 0.021 1 97.19 369 VAL A N 1
ATOM 2834 C CA . VAL A 1 369 ? -11.469 23.469 -0.547 1 97.19 369 VAL A CA 1
ATOM 2835 C C . VAL A 1 369 ? -11.344 22.188 0.261 1 97.19 369 VAL A C 1
ATOM 2837 O O . VAL A 1 369 ? -10.695 21.219 -0.18 1 97.19 369 VAL A O 1
ATOM 2840 N N . CYS A 1 370 ? -11.953 22.094 1.429 1 98.19 370 CYS A N 1
ATOM 2841 C CA . CYS A 1 370 ? -11.781 20.922 2.287 1 98.19 370 CYS A CA 1
ATOM 2842 C C . CYS A 1 370 ? -12.344 19.672 1.625 1 98.19 370 CYS A C 1
ATOM 2844 O O . CYS A 1 370 ? -13.547 19.594 1.354 1 98.19 370 CYS A O 1
ATOM 2846 N N . PRO A 1 371 ? -11.539 18.672 1.421 1 98.25 371 PRO A N 1
ATOM 2847 C CA . PRO A 1 371 ? -12.047 17.453 0.801 1 98.25 371 PRO A CA 1
ATOM 2848 C C . PRO A 1 371 ? -12.93 16.625 1.743 1 98.25 371 PRO A C 1
ATOM 2850 O O . PRO A 1 371 ? -13.641 15.727 1.3 1 98.25 371 PRO A O 1
ATOM 2853 N N . ALA A 1 372 ? -12.914 16.891 2.998 1 98.25 372 ALA A N 1
ATOM 2854 C CA . ALA A 1 372 ? -13.688 16.141 3.982 1 98.25 372 ALA A CA 1
ATOM 2855 C C . ALA A 1 372 ? -14.906 16.938 4.441 1 98.25 372 ALA A C 1
ATOM 2857 O O . ALA A 1 372 ? -15.555 16.594 5.43 1 98.25 372 ALA A O 1
ATOM 2858 N N . SER A 1 373 ? -15.172 18.094 3.822 1 98.06 373 SER A N 1
ATOM 2859 C CA . SER A 1 373 ? -16.359 18.922 4.043 1 98.06 373 SER A CA 1
ATOM 2860 C C . SER A 1 373 ? -16.422 19.422 5.484 1 98.06 373 SER A C 1
ATOM 2862 O O . SER A 1 373 ? -17.484 19.391 6.113 1 98.06 373 SER A O 1
ATOM 2864 N N . ILE A 1 374 ? -15.352 19.766 6.016 1 98.38 374 ILE A N 1
ATOM 2865 C CA . ILE A 1 374 ? -15.32 20.359 7.352 1 98.38 374 ILE A CA 1
ATOM 2866 C C . ILE A 1 374 ? -15.602 21.844 7.273 1 98.38 374 ILE A C 1
ATOM 2868 O O . ILE A 1 374 ? -14.953 22.578 6.516 1 98.38 374 ILE A O 1
ATOM 2872 N N . PRO A 1 375 ? -16.562 22.312 7.965 1 97.94 375 PRO A N 1
ATOM 2873 C CA . PRO A 1 375 ? -16.844 23.75 7.973 1 97.94 375 PRO A CA 1
ATOM 2874 C C . PRO A 1 375 ? -15.945 24.531 8.922 1 97.94 375 PRO A C 1
ATOM 2876 O O . PRO A 1 375 ? -16.406 25.031 9.938 1 97.94 375 PRO A O 1
ATOM 2879 N N . LEU A 1 376 ? -14.742 24.703 8.523 1 97.94 376 LEU A N 1
ATOM 2880 C CA . LEU A 1 376 ? -13.703 25.25 9.391 1 97.94 376 LEU A CA 1
ATOM 2881 C C . LEU A 1 376 ? -14.031 26.672 9.828 1 97.94 376 LEU A C 1
ATOM 2883 O O . LEU A 1 376 ? -13.875 27 11.008 1 97.94 376 LEU A O 1
ATOM 2887 N N . SER A 1 377 ? -14.523 27.484 8.891 1 96.81 377 SER A N 1
ATOM 2888 C CA . SER A 1 377 ? -14.852 28.859 9.25 1 96.81 377 SER A CA 1
ATOM 2889 C C . SER A 1 377 ? -15.977 28.906 10.281 1 96.81 377 SER A C 1
ATOM 2891 O O . SER A 1 377 ? -15.953 29.734 11.195 1 96.81 377 SER A O 1
ATOM 2893 N N . ASP A 1 378 ? -16.875 28.016 10.148 1 96.81 378 ASP A N 1
ATOM 2894 C CA . ASP A 1 378 ? -17.984 27.938 11.109 1 96.81 378 ASP A CA 1
ATOM 2895 C C . ASP A 1 378 ? -17.484 27.469 12.477 1 96.81 378 ASP A C 1
ATOM 2897 O O . ASP A 1 378 ? -17.953 27.969 13.508 1 96.81 378 ASP A O 1
ATOM 2901 N N . LEU A 1 379 ? -16.625 26.562 12.453 1 97.69 379 LEU A N 1
ATOM 2902 C CA . LEU A 1 379 ? -16.062 26.062 13.711 1 97.69 379 LEU A CA 1
ATOM 2903 C C . LEU A 1 379 ? -15.258 27.141 14.414 1 97.69 379 LEU A C 1
ATOM 2905 O O . LEU A 1 379 ? -15.297 27.25 15.641 1 97.69 379 LEU A O 1
ATOM 2909 N N . LEU A 1 380 ? -14.539 27.891 13.641 1 97.06 380 LEU A N 1
ATOM 2910 C CA . LEU A 1 380 ? -13.781 29 14.211 1 97.06 380 LEU A CA 1
ATOM 2911 C C . LEU A 1 380 ? -14.711 30.031 14.828 1 97.06 380 LEU A C 1
ATOM 2913 O O . LEU A 1 380 ? -14.422 30.578 15.898 1 97.06 380 LEU A O 1
ATOM 2917 N N . ARG A 1 381 ? -15.758 30.344 14.164 1 95.81 381 ARG A N 1
ATOM 2918 C CA . ARG A 1 381 ? -16.75 31.266 14.711 1 95.81 381 ARG A CA 1
ATOM 2919 C C . ARG A 1 381 ? -17.312 30.734 16.031 1 95.81 381 ARG A C 1
ATOM 2921 O O . ARG A 1 381 ? -17.484 31.5 16.984 1 95.81 381 ARG A O 1
ATOM 2928 N N . LYS A 1 382 ? -17.562 29.484 16.062 1 96.06 382 LYS A N 1
ATOM 2929 C CA . LYS A 1 382 ? -18.062 28.875 17.281 1 96.06 382 LYS A CA 1
ATOM 2930 C C . LYS A 1 382 ? -17.062 29 18.422 1 96.06 382 LYS A C 1
ATOM 2932 O O . LYS A 1 382 ? -17.438 29.203 19.578 1 96.06 382 LYS A O 1
ATOM 2937 N N . LEU A 1 383 ? -15.82 28.875 18.109 1 96.19 383 LEU A N 1
ATOM 2938 C CA . LEU A 1 383 ? -14.781 29.031 19.125 1 96.19 383 LEU A CA 1
ATOM 2939 C C . LEU A 1 383 ? -14.75 30.453 19.656 1 96.19 383 LEU A C 1
ATOM 2941 O O . LEU A 1 383 ? -14.555 30.672 20.859 1 96.19 383 LEU A O 1
ATOM 2945 N N . ARG A 1 384 ? -14.922 31.406 18.797 1 93.62 384 ARG A N 1
ATOM 2946 C CA . ARG A 1 384 ? -14.984 32.812 19.234 1 93.62 384 ARG A CA 1
ATOM 2947 C C . ARG A 1 384 ? -16.172 33.031 20.156 1 93.62 384 ARG A C 1
ATOM 2949 O O . ARG A 1 384 ? -16.047 33.75 21.156 1 93.62 384 ARG A O 1
ATOM 2956 N N . GLU A 1 385 ? -17.234 32.406 19.828 1 93.94 385 GLU A N 1
ATOM 2957 C CA . GLU A 1 385 ? -18.422 32.5 20.672 1 93.94 385 GLU A CA 1
ATOM 2958 C C . GLU A 1 385 ? -18.156 31.906 22.047 1 93.94 385 GLU A C 1
ATOM 2960 O O . GLU A 1 385 ? -18.516 32.5 23.062 1 93.94 385 GLU A O 1
ATOM 2965 N N . LYS A 1 386 ? -17.562 30.812 22.031 1 94.56 386 LYS A N 1
ATOM 2966 C CA . LYS A 1 386 ? -17.25 30.156 23.297 1 94.56 386 LYS A CA 1
ATOM 2967 C C . LYS A 1 386 ? -16.297 31 24.125 1 94.56 386 LYS A C 1
ATOM 2969 O O . LYS A 1 386 ? -16.375 30.984 25.359 1 94.56 386 LYS A O 1
ATOM 2974 N N . GLN A 1 387 ? -15.398 31.672 23.516 1 92.94 387 GLN A N 1
ATOM 2975 C CA . GLN A 1 387 ? -14.477 32.562 24.219 1 92.94 387 GLN A CA 1
ATOM 2976 C C . GLN A 1 387 ? -15.242 33.656 24.938 1 92.94 387 GLN A C 1
ATOM 2978 O O . GLN A 1 387 ? -14.914 34 26.062 1 92.94 387 GLN A O 1
ATOM 2983 N N . MET A 1 388 ? -16.203 34.156 24.266 1 90 388 MET A N 1
ATOM 2984 C CA . MET A 1 388 ? -17 35.219 24.844 1 90 388 MET A CA 1
ATOM 2985 C C . MET A 1 388 ? -17.859 34.719 25.984 1 90 388 MET A C 1
ATOM 2987 O O . MET A 1 388 ? -17.938 35.344 27.047 1 90 388 MET A O 1
ATOM 2991 N N . GLU A 1 389 ? -18.375 33.594 25.812 1 91.31 389 GLU A N 1
ATOM 2992 C CA . GLU A 1 389 ? -19.234 33 26.844 1 91.31 389 GLU A CA 1
ATOM 2993 C C . GLU A 1 389 ? -18.438 32.688 28.109 1 91.31 389 GLU A C 1
ATOM 2995 O O . GLU A 1 389 ? -18.969 32.812 29.219 1 91.31 389 GLU A O 1
ATOM 3000 N N . ARG A 1 390 ? -17.219 32.344 27.906 1 92.62 390 ARG A N 1
ATOM 3001 C CA . ARG A 1 390 ? -16.406 31.922 29.031 1 92.62 390 ARG A CA 1
ATOM 3002 C C . ARG A 1 390 ? -15.617 33.094 29.609 1 92.62 390 ARG A C 1
ATOM 3004 O O . ARG A 1 390 ? -14.836 32.906 30.547 1 92.62 390 ARG A O 1
ATOM 3011 N N . GLY A 1 391 ? -15.703 34.188 29 1 90.62 391 GLY A N 1
ATOM 3012 C CA . GLY A 1 391 ? -15.031 35.375 29.516 1 90.62 391 GLY A CA 1
ATOM 3013 C C . GLY A 1 391 ? -13.531 35.344 29.25 1 90.62 391 GLY A C 1
ATOM 3014 O O . GLY A 1 391 ? -12.758 35.875 30.062 1 90.62 391 GLY A O 1
ATOM 3015 N N . LEU A 1 392 ? -13.164 34.75 28.203 1 90.88 392 LEU A N 1
ATOM 3016 C CA . LEU A 1 392 ? -11.734 34.625 27.922 1 90.88 392 LEU A CA 1
ATOM 3017 C C . LEU A 1 392 ? -11.227 35.812 27.094 1 90.88 392 LEU A C 1
ATOM 3019 O O . LEU A 1 392 ? -10.039 35.906 26.797 1 90.88 392 LEU A O 1
ATOM 3023 N N . ARG A 1 393 ? -12.094 36.781 26.844 1 87.94 393 ARG A N 1
ATOM 3024 C CA . ARG A 1 393 ? -11.719 38 26.156 1 87.94 393 ARG A CA 1
ATOM 3025 C C . ARG A 1 393 ? -11.586 39.156 27.125 1 87.94 393 ARG A C 1
ATOM 3027 O O . ARG A 1 393 ? -12.188 39.156 28.203 1 87.94 393 ARG A O 1
ATOM 3034 N N . PRO A 1 394 ? -10.797 40.094 26.656 1 84.62 394 PRO A N 1
ATOM 3035 C CA . PRO A 1 394 ? -10.672 41.25 27.562 1 84.62 394 PRO A CA 1
ATOM 3036 C C . PRO A 1 394 ? -12.016 41.906 27.891 1 84.62 394 PRO A C 1
ATOM 3038 O O . PRO A 1 394 ? -12.883 42 27.016 1 84.62 394 PRO A O 1
ATOM 3041 N N . TRP A 1 395 ? -12.07 42.281 29.156 1 86.25 395 TRP A N 1
ATOM 3042 C CA . TRP A 1 395 ? -13.336 42.844 29.641 1 86.25 395 TRP A CA 1
ATOM 3043 C C . TRP A 1 395 ? -13.711 44.094 28.875 1 86.25 395 TRP A C 1
ATOM 3045 O O . TRP A 1 395 ? -14.891 44.375 28.656 1 86.25 395 TRP A O 1
ATOM 3055 N N . GLN A 1 396 ? -12.758 44.875 28.422 1 86.25 396 GLN A N 1
ATOM 3056 C CA . GLN A 1 396 ? -13.023 46.094 27.656 1 86.25 396 GLN A CA 1
ATOM 3057 C C . GLN A 1 396 ? -13.758 45.75 26.344 1 86.25 396 GLN A C 1
ATOM 3059 O O . GLN A 1 396 ? -14.664 46.5 25.953 1 86.25 396 GLN A O 1
ATOM 3064 N N . GLU A 1 397 ? -13.32 44.719 25.859 1 84.88 397 GLU A N 1
ATOM 3065 C CA . GLU A 1 397 ? -13.953 44.281 24.609 1 84.88 397 GLU A CA 1
ATOM 3066 C C . GLU A 1 397 ? -15.391 43.844 24.844 1 84.88 397 GLU A C 1
ATOM 3068 O O . GLU A 1 397 ? -16.281 44.188 24.062 1 84.88 397 GLU A O 1
ATOM 3073 N N . ARG A 1 398 ? -15.578 43.125 25.828 1 86.12 398 ARG A N 1
ATOM 3074 C CA . ARG A 1 398 ? -16.906 42.625 26.156 1 86.12 398 ARG A CA 1
ATOM 3075 C C . ARG A 1 398 ? -17.859 43.781 26.484 1 86.12 398 ARG A C 1
ATOM 3077 O O . ARG A 1 398 ? -19 43.812 26.031 1 86.12 398 ARG A O 1
ATOM 3084 N N . PHE A 1 399 ? -17.328 44.688 27.141 1 88.19 399 PHE A N 1
ATOM 3085 C CA . PHE A 1 399 ? -18.125 45.844 27.5 1 88.19 399 PHE A CA 1
ATOM 3086 C C . PHE A 1 399 ? -18.438 46.688 26.266 1 88.19 399 PHE A C 1
ATOM 3088 O O . PHE A 1 399 ? -19.562 47.156 26.094 1 88.19 399 PHE A O 1
ATOM 3095 N N . ALA A 1 400 ? -17.469 46.938 25.516 1 87.19 400 ALA A N 1
ATOM 3096 C CA . ALA A 1 400 ? -17.641 47.688 24.297 1 87.19 400 ALA A CA 1
ATOM 3097 C C . ALA A 1 400 ? -18.719 47.094 23.406 1 87.19 400 ALA A C 1
ATOM 3099 O O . ALA A 1 400 ? -19.547 47.812 22.828 1 87.19 400 ALA A O 1
ATOM 3100 N N . LEU A 1 401 ? -18.688 45.844 23.312 1 87.56 401 LEU A N 1
ATOM 3101 C CA . LEU A 1 401 ? -19.672 45.156 22.469 1 87.56 401 LEU A CA 1
ATOM 3102 C C . LEU A 1 401 ? -21.062 45.25 23.078 1 87.56 401 LEU A C 1
ATOM 3104 O O . LEU A 1 401 ? -22.047 45.375 22.344 1 87.56 401 LEU A O 1
ATOM 3108 N N . GLN A 1 402 ? -21.109 45.125 24.328 1 86.94 402 GLN A N 1
ATOM 3109 C CA . GLN A 1 402 ? -22.391 45.281 25.016 1 86.94 402 GLN A CA 1
ATOM 3110 C C . GLN A 1 402 ? -22.938 46.719 24.812 1 86.94 402 GLN A C 1
ATOM 3112 O O . GLN A 1 402 ? -24.125 46.875 24.562 1 86.94 402 GLN A O 1
ATOM 3117 N N . ALA A 1 403 ? -22.078 47.625 24.953 1 90.69 403 ALA A N 1
ATOM 3118 C CA . ALA A 1 403 ? -22.469 49 24.75 1 90.69 403 ALA A CA 1
ATOM 3119 C C . ALA A 1 403 ? -22.938 49.25 23.312 1 90.69 403 ALA A C 1
ATOM 3121 O O . ALA A 1 403 ? -23.922 49.938 23.094 1 90.69 403 ALA A O 1
ATOM 3122 N N . TRP A 1 404 ? -22.188 48.75 22.5 1 89.06 404 TRP A N 1
ATOM 3123 C CA . TRP A 1 404 ? -22.578 48.844 21.094 1 89.06 404 TRP A CA 1
ATOM 3124 C C . TRP A 1 404 ? -23.938 48.219 20.859 1 89.06 404 TRP A C 1
ATOM 3126 O O . TRP A 1 404 ? -24.781 48.781 20.156 1 89.06 404 TRP A O 1
ATOM 3136 N N . GLY A 1 405 ? -24.094 47.094 21.406 1 90.31 405 GLY A N 1
ATOM 3137 C CA . GLY A 1 405 ? -25.391 46.438 21.281 1 90.31 405 GLY A CA 1
ATOM 3138 C C . GLY A 1 405 ? -26.531 47.25 21.844 1 90.31 405 GLY A C 1
ATOM 3139 O O . GLY A 1 405 ? -27.625 47.281 21.266 1 90.31 405 GLY A O 1
ATOM 3140 N N . TYR A 1 406 ? -26.297 47.812 22.922 1 91.38 406 TYR A N 1
ATOM 3141 C CA . TYR A 1 406 ? -27.281 48.656 23.578 1 91.38 406 TYR A CA 1
ATOM 3142 C C . TYR A 1 406 ? -27.672 49.812 22.688 1 91.38 406 TYR A C 1
ATOM 3144 O O . TYR A 1 406 ? -28.859 50.125 22.516 1 91.38 406 TYR A O 1
ATOM 3152 N N . VAL A 1 407 ? -26.734 50.406 22.031 1 92.06 407 VAL A N 1
ATOM 3153 C CA . VAL A 1 407 ? -26.953 51.562 21.172 1 92.06 407 VAL A CA 1
ATOM 3154 C C . VAL A 1 407 ? -27.609 51.125 19.875 1 92.06 407 VAL A C 1
ATOM 3156 O O . VAL A 1 407 ? -28.547 51.781 19.391 1 92.06 407 VAL A O 1
ATOM 3159 N N . ALA A 1 408 ? -27.219 50.062 19.422 1 91.25 408 ALA A N 1
ATOM 3160 C CA . ALA A 1 408 ? -27.672 49.594 18.109 1 91.25 408 ALA A CA 1
ATOM 3161 C C . ALA A 1 408 ? -29.125 49.125 18.156 1 91.25 408 ALA A C 1
ATOM 3163 O O . ALA A 1 408 ? -29.828 49.156 17.141 1 91.25 408 ALA A O 1
ATOM 3164 N N . LYS A 1 409 ? -29.578 48.844 19.312 1 92.38 409 LYS A N 1
ATOM 3165 C CA . LYS A 1 409 ? -30.953 48.375 19.469 1 92.38 409 LYS A CA 1
ATOM 3166 C C . LYS A 1 409 ? -31.906 49.531 19.672 1 92.38 409 LYS A C 1
ATOM 3168 O O . LYS A 1 409 ? -33.125 49.344 19.703 1 92.38 409 LYS A O 1
ATOM 3173 N N . ARG A 1 410 ? -31.344 50.656 19.797 1 93.75 410 ARG A N 1
ATOM 3174 C CA . ARG A 1 410 ? -32.125 51.875 20.031 1 93.75 410 ARG A CA 1
ATOM 3175 C C . ARG A 1 410 ? -31.953 52.875 18.922 1 93.75 410 ARG A C 1
ATOM 3177 O O . ARG A 1 410 ? -31.016 53.688 18.953 1 93.75 410 ARG A O 1
ATOM 3184 N N . PRO A 1 411 ? -32.875 52.969 18.016 1 89.62 411 PRO A N 1
ATOM 3185 C CA . PRO A 1 411 ? -32.719 53.75 16.781 1 89.62 411 PRO A CA 1
ATOM 3186 C C . PRO A 1 411 ? -32.375 55.219 17.031 1 89.62 411 PRO A C 1
ATOM 3188 O O . PRO A 1 411 ? -31.547 55.781 16.328 1 89.62 411 PRO A O 1
ATOM 3191 N N . GLU A 1 412 ? -33.094 55.875 17.953 1 89.88 412 GLU A N 1
ATOM 3192 C CA . GLU A 1 412 ? -32.844 57.281 18.219 1 89.88 412 GLU A CA 1
ATOM 3193 C C . GLU A 1 412 ? -31.438 57.5 18.781 1 89.88 412 GLU A C 1
ATOM 3195 O O . GLU A 1 412 ? -30.719 58.438 18.375 1 89.88 412 GLU A O 1
ATOM 3200 N N . LEU A 1 413 ? -31.109 56.625 19.656 1 92.44 413 LEU A N 1
ATOM 3201 C CA . LEU A 1 413 ? -29.781 56.719 20.25 1 92.44 413 LEU A CA 1
ATOM 3202 C C . LEU A 1 413 ? -28.703 56.406 19.203 1 92.44 413 LEU A C 1
ATOM 3204 O O . LEU A 1 413 ? -27.641 57.031 19.203 1 92.44 413 LEU A O 1
ATOM 3208 N N . TYR A 1 414 ? -28.953 55.438 18.422 1 91.38 414 TYR A N 1
ATOM 3209 C CA . TYR A 1 414 ? -28.047 55.062 17.344 1 91.38 414 TYR A CA 1
ATOM 3210 C C . TYR A 1 414 ? -27.828 56.219 16.391 1 91.38 414 TYR A C 1
ATOM 3212 O O . TYR A 1 414 ? -26.688 56.5 15.984 1 91.38 414 TYR A O 1
ATOM 3220 N N . ALA A 1 415 ? -28.891 56.844 16.031 1 87.81 415 ALA A N 1
ATOM 3221 C CA . ALA A 1 415 ? -28.797 58 15.117 1 87.81 415 ALA A CA 1
ATOM 3222 C C . ALA A 1 415 ? -27.969 59.125 15.727 1 87.81 415 ALA A C 1
ATOM 3224 O O . ALA A 1 415 ? -27.156 59.719 15.047 1 87.81 415 ALA A O 1
ATOM 3225 N N . PHE A 1 416 ? -28.297 59.344 16.906 1 89.44 416 PHE A N 1
ATOM 3226 C CA . PHE A 1 416 ? -27.578 60.406 17.625 1 89.44 416 PHE A CA 1
ATOM 3227 C C . PHE A 1 416 ? -26.109 60.062 17.734 1 89.44 416 PHE A C 1
ATOM 3229 O O . PHE A 1 416 ? -25.25 60.906 17.422 1 89.44 416 PHE A O 1
ATOM 3236 N N . ALA A 1 417 ? -25.797 58.844 18.125 1 90.5 417 ALA A N 1
ATOM 3237 C CA . ALA A 1 417 ? -24.422 58.406 18.312 1 90.5 417 ALA A CA 1
ATOM 3238 C C . ALA A 1 417 ? -23.656 58.406 16.984 1 90.5 417 ALA A C 1
ATOM 3240 O O . ALA A 1 417 ? -22.484 58.781 16.953 1 90.5 417 ALA A O 1
ATOM 3241 N N . THR A 1 418 ? -24.281 58.031 16 1 88.12 418 THR A N 1
ATOM 3242 C CA . THR A 1 418 ? -23.641 58 14.695 1 88.12 418 THR A CA 1
ATOM 324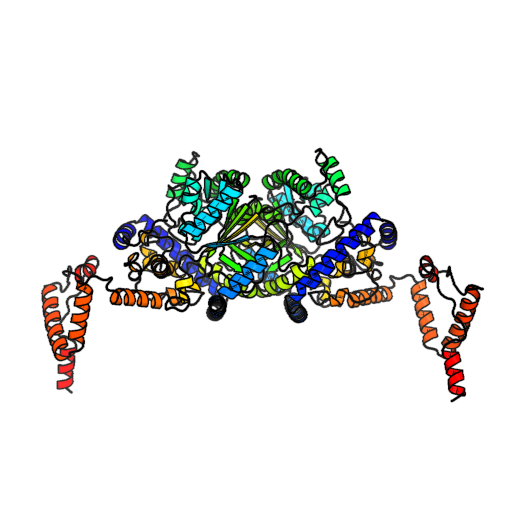3 C C . THR A 1 418 ? -23.375 59.406 14.18 1 88.12 418 THR A C 1
ATOM 3245 O O . THR A 1 418 ? -22.375 59.625 13.508 1 88.12 418 THR A O 1
ATOM 3248 N N . ARG A 1 419 ? -24.281 60.25 14.461 1 85.5 419 ARG A N 1
ATOM 3249 C CA . ARG A 1 419 ? -24.094 61.656 14.062 1 85.5 419 ARG A CA 1
ATOM 3250 C C . ARG A 1 419 ? -22.875 62.25 14.75 1 85.5 419 ARG A C 1
ATOM 3252 O O . ARG A 1 419 ? -22.047 62.906 14.109 1 85.5 419 ARG A O 1
ATOM 3259 N N . ILE A 1 420 ? -22.891 61.969 15.977 1 87.38 420 ILE A N 1
ATOM 3260 C CA . ILE A 1 420 ? -21.781 62.5 16.766 1 87.38 420 ILE A CA 1
ATOM 3261 C C . ILE A 1 420 ? -20.484 61.844 16.328 1 87.38 420 ILE A C 1
ATOM 3263 O O . ILE A 1 420 ? -19.453 62.531 16.203 1 87.38 420 ILE A O 1
ATOM 3267 N N . GLY A 1 421 ? -20.531 60.562 16.141 1 86.25 421 GLY A N 1
ATOM 3268 C CA . GLY A 1 421 ? -19.359 59.844 15.695 1 86.25 421 GLY A CA 1
ATOM 3269 C C . GLY A 1 421 ? -18.844 60.312 14.344 1 86.25 421 GLY A C 1
ATOM 3270 O O . GLY A 1 421 ? -17.641 60.5 14.164 1 86.25 421 GLY A O 1
ATOM 3271 N N . ALA A 1 422 ? -19.766 60.469 13.477 1 84.94 422 ALA A N 1
ATOM 3272 C CA . ALA A 1 422 ? -19.406 60.969 12.141 1 84.94 422 ALA A CA 1
ATOM 3273 C C . ALA A 1 422 ? -18.797 62.344 12.211 1 84.94 422 ALA A C 1
ATOM 3275 O O . ALA A 1 422 ? -17.844 62.656 11.477 1 84.94 422 ALA A O 1
ATOM 3276 N N . TRP A 1 423 ? -19.406 63.125 13.023 1 84.19 423 TRP A N 1
ATOM 3277 C CA . TRP A 1 423 ? -18.906 64.5 13.203 1 84.19 423 TRP A CA 1
ATOM 3278 C C . TRP A 1 423 ? -17.5 64.5 13.773 1 84.19 423 TRP A C 1
ATOM 3280 O O . TRP A 1 423 ? -16.609 65.188 13.273 1 84.19 423 TRP A O 1
ATOM 3290 N N . LEU A 1 424 ? -17.328 63.688 14.797 1 85.62 424 LEU A N 1
ATOM 3291 C CA . LEU A 1 424 ? -16.031 63.594 15.438 1 85.62 424 LEU A CA 1
ATOM 3292 C C . LEU A 1 424 ? -14.977 63.062 14.469 1 85.62 424 LEU A C 1
ATOM 3294 O O . LEU A 1 424 ? -13.859 63.594 14.414 1 85.62 424 LEU A O 1
ATOM 3298 N N . LEU A 1 425 ? -15.273 62.062 13.734 1 86.38 425 LEU A N 1
ATOM 3299 C CA . LEU A 1 425 ? -14.352 61.469 12.766 1 86.38 425 LEU A CA 1
ATOM 3300 C C . LEU A 1 425 ? -14.07 62.469 11.633 1 86.38 425 LEU A C 1
ATOM 3302 O O . LEU A 1 425 ? -12.953 62.5 11.109 1 86.38 425 LEU A O 1
ATOM 3306 N N . GLY A 1 426 ? -15.07 63.094 11.266 1 83.88 426 GLY A N 1
ATOM 3307 C CA . GLY A 1 426 ? -14.891 64.125 10.266 1 83.88 426 GLY A CA 1
ATOM 3308 C C . GLY A 1 426 ? -13.898 65.188 10.688 1 83.88 426 GLY A C 1
ATOM 3309 O O . GLY A 1 426 ? -13.086 65.688 9.883 1 83.88 426 GLY A O 1
ATOM 3310 N N . ARG A 1 427 ? -14.031 65.5 11.828 1 85.25 427 ARG A N 1
ATOM 3311 C CA . ARG A 1 427 ? -13.133 66.562 12.359 1 85.25 427 ARG A CA 1
ATOM 3312 C C . ARG A 1 427 ? -11.711 66 12.5 1 85.25 427 ARG A C 1
ATOM 3314 O O . ARG A 1 427 ? -10.742 66.75 12.391 1 85.25 427 ARG A O 1
ATOM 3321 N N . MET A 1 428 ? -11.625 64.75 12.844 1 85.38 428 MET A N 1
ATOM 3322 C CA . MET A 1 428 ? -10.32 64.125 13.016 1 85.38 428 MET A CA 1
ATOM 3323 C C . MET A 1 428 ? -9.586 64.062 11.68 1 85.38 428 MET A C 1
ATOM 3325 O O . MET A 1 428 ? -8.359 64 11.641 1 85.38 428 MET A O 1
ATOM 3329 N N . GLY A 1 429 ? -10.219 63.906 10.617 1 84.5 429 GLY A N 1
ATOM 3330 C CA . GLY A 1 429 ? -9.625 63.781 9.297 1 84.5 429 GLY A CA 1
ATOM 3331 C C . GLY A 1 429 ? -8.93 65.062 8.836 1 84.5 429 GLY A C 1
ATOM 3332 O O . GLY A 1 429 ? -8.07 65 7.953 1 84.5 429 GLY A O 1
ATOM 3333 N N . GLY A 1 430 ? -9.234 66.125 9.367 1 78.5 430 GLY A N 1
ATOM 3334 C CA . GLY A 1 430 ? -8.633 67.375 9 1 78.5 430 GLY A CA 1
ATOM 3335 C C . GLY A 1 430 ? -8.922 67.812 7.574 1 78.5 430 GLY A C 1
ATOM 3336 O O . GLY A 1 430 ? -9.992 67.5 7.039 1 78.5 430 GLY A O 1
ATOM 3337 N N . SER A 1 431 ? -7.93 68.5 7.082 1 79.62 431 SER A N 1
ATOM 3338 C CA . SER A 1 431 ? -8.062 69 5.719 1 79.62 431 SER A CA 1
ATOM 3339 C C . SER A 1 431 ? -7.879 67.875 4.695 1 79.62 431 SER A C 1
ATOM 3341 O O . SER A 1 431 ? -8.445 67.938 3.602 1 79.62 431 SER A O 1
ATOM 3343 N N . ASN A 1 432 ? -7.211 66.812 5.125 1 80.88 432 ASN A N 1
ATOM 3344 C CA . ASN A 1 432 ? -6.883 65.75 4.191 1 80.88 432 ASN A CA 1
ATOM 3345 C C . ASN A 1 432 ? -7.941 64.625 4.203 1 80.88 432 ASN A C 1
ATOM 3347 O O . ASN A 1 432 ? -7.879 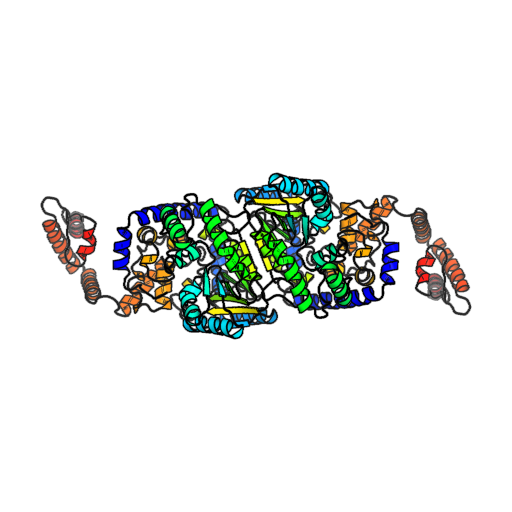63.719 3.408 1 80.88 432 ASN A O 1
ATOM 3351 N N . LYS A 1 433 ? -8.883 64.75 5.039 1 84 433 LYS A N 1
ATOM 3352 C CA . LYS A 1 433 ? -10 63.812 5.164 1 84 433 LYS A CA 1
ATOM 3353 C C . LYS A 1 433 ? -9.5 62.375 5.402 1 84 433 LYS A C 1
ATOM 3355 O O . LYS A 1 433 ? -10.078 61.438 4.891 1 84 433 LYS A O 1
ATOM 3360 N N . LEU A 1 434 ? -8.32 62.25 5.953 1 86.62 434 LEU A N 1
ATOM 3361 C CA . LEU A 1 434 ? -7.754 60.938 6.277 1 86.62 434 LEU A CA 1
ATOM 3362 C C . LEU A 1 434 ? -7.379 60.875 7.754 1 86.62 434 LEU A C 1
ATOM 3364 O O . LEU A 1 434 ? -6.828 61.812 8.312 1 86.62 434 LEU A O 1
ATOM 3368 N N . ILE A 1 435 ? -7.773 59.844 8.359 1 86.88 435 ILE A N 1
ATOM 3369 C CA . ILE A 1 435 ? -7.434 59.562 9.75 1 86.88 435 ILE A CA 1
ATOM 3370 C C . ILE A 1 435 ? -6.262 58.594 9.82 1 86.88 435 ILE A C 1
ATOM 3372 O O . ILE A 1 435 ? -6.402 57.406 9.469 1 86.88 435 ILE A O 1
ATOM 3376 N N . ALA A 1 436 ? -5.184 59 10.242 1 83.69 436 ALA A N 1
ATOM 3377 C CA . ALA A 1 436 ? -3.955 58.219 10.258 1 83.69 436 ALA A CA 1
ATOM 3378 C C . ALA A 1 436 ? -3.857 57.375 11.523 1 83.69 436 ALA A C 1
ATOM 3380 O O . ALA A 1 436 ? -3.188 56.344 11.539 1 83.69 436 ALA A O 1
ATOM 3381 N N . SER A 1 437 ? -4.391 57.875 12.602 1 81.69 437 SER A N 1
ATOM 3382 C CA . SER A 1 437 ? -4.262 57.125 13.844 1 81.69 437 SER A CA 1
ATOM 3383 C C . SER A 1 437 ? -5.527 57.219 14.688 1 81.69 437 SER A C 1
ATOM 3385 O O . SER A 1 437 ? -6.016 58.312 14.945 1 81.69 437 SER A O 1
ATOM 3387 N N . LEU A 1 438 ? -6.078 56.156 14.93 1 77.94 438 LEU A N 1
ATOM 3388 C CA . LEU A 1 438 ? -7.211 56.062 15.836 1 77.94 438 LEU A CA 1
ATOM 3389 C C . LEU A 1 438 ? -6.762 55.594 17.219 1 77.94 438 LEU A C 1
ATOM 3391 O O . LEU A 1 438 ? -5.801 54.812 17.344 1 77.94 438 LEU A O 1
ATOM 3395 N N . PRO A 1 439 ? -7.379 56.125 18.266 1 74.75 439 PRO A N 1
ATOM 3396 C CA . PRO A 1 439 ? -7.004 55.688 19.609 1 74.75 439 PRO A CA 1
ATOM 3397 C C . PRO A 1 439 ? -7.598 54.344 19.984 1 74.75 439 PRO A C 1
ATOM 3399 O O . PRO A 1 439 ? -8.477 53.844 19.281 1 74.75 439 PRO A O 1
ATOM 3402 N N . MET A 1 440 ? -6.957 53.656 20.922 1 67.06 440 MET A N 1
ATOM 3403 C CA . MET A 1 440 ? -7.465 52.469 21.578 1 67.06 440 MET A CA 1
ATOM 3404 C C . MET A 1 440 ? -7.652 51.344 20.562 1 67.06 440 MET A C 1
ATOM 3406 O O . MET A 1 440 ? -6.758 51.062 19.766 1 67.06 440 MET A O 1
ATOM 3410 N N . ALA A 1 441 ? -8.836 50.844 20.5 1 67.38 441 ALA A N 1
ATOM 3411 C CA . ALA A 1 441 ? -9.109 49.688 19.672 1 67.38 441 ALA A CA 1
ATOM 3412 C C . ALA A 1 441 ? -8.93 50 18.188 1 67.38 441 ALA A C 1
ATOM 3414 O O . ALA A 1 441 ? -8.672 49.094 17.375 1 67.38 441 ALA A O 1
ATOM 3415 N N . GLY A 1 442 ? -8.992 51.25 17.922 1 69.06 442 GLY A N 1
ATOM 3416 C CA . GLY A 1 442 ? -8.836 51.656 16.531 1 69.06 442 GLY A CA 1
ATOM 3417 C C . GLY A 1 442 ? -7.383 51.719 16.094 1 69.06 442 GLY A C 1
ATOM 3418 O O . GLY A 1 442 ? -7.094 51.781 14.891 1 69.06 442 GLY A O 1
ATOM 3419 N N . LYS A 1 443 ? -6.555 51.719 17.062 1 70.88 443 LYS A N 1
ATOM 3420 C CA . LYS A 1 443 ? -5.137 51.844 16.734 1 70.88 443 LYS A CA 1
ATOM 3421 C C . LYS A 1 443 ? -4.676 50.688 15.828 1 70.88 443 LYS A C 1
ATOM 3423 O O . LYS A 1 443 ? -3.918 50.906 14.883 1 70.88 443 LYS A O 1
ATOM 3428 N N . GLY A 1 444 ? -5.203 49.594 16.125 1 69.88 444 GLY A N 1
ATOM 3429 C CA . GLY A 1 444 ? -4.824 48.438 15.32 1 69.88 444 GLY A CA 1
ATOM 3430 C C . GLY A 1 444 ? -5.242 48.562 13.867 1 69.88 444 GLY A C 1
ATOM 3431 O O . GLY A 1 444 ? -4.504 48.156 12.969 1 69.88 444 GLY A O 1
ATOM 3432 N N . TRP A 1 445 ? -6.281 49.219 13.75 1 70.94 445 TRP A N 1
ATOM 3433 C CA . TRP A 1 445 ? -6.816 49.375 12.406 1 70.94 445 TRP A CA 1
ATOM 3434 C C . TRP A 1 445 ? -5.996 50.406 11.617 1 70.94 445 TRP A C 1
ATOM 3436 O O . TRP A 1 445 ? -5.758 50.219 10.422 1 70.94 445 TRP A O 1
ATOM 3446 N N . THR A 1 446 ? -5.543 51.375 12.289 1 72 446 THR A N 1
ATOM 3447 C CA . THR A 1 446 ? -4.883 52.469 11.586 1 72 446 THR A CA 1
ATOM 3448 C C . THR A 1 446 ? -3.371 52.25 11.57 1 72 446 THR A C 1
ATOM 3450 O O . THR A 1 446 ? -2.635 53.062 11.016 1 72 446 THR A O 1
ATOM 3453 N N . GLU A 1 447 ? -2.971 51.219 12.109 1 72.44 447 GLU A N 1
ATOM 3454 C CA . GLU A 1 447 ? -1.536 50.969 12.102 1 72.44 447 GLU A CA 1
ATOM 3455 C C . GLU A 1 447 ? -1.043 50.625 10.695 1 72.44 447 GLU A C 1
ATOM 3457 O O . GLU A 1 447 ? 0.104 50.938 10.352 1 72.44 447 GLU A O 1
ATOM 3462 N N . THR A 1 448 ? -1.948 50.125 9.93 1 71.31 448 THR A N 1
ATOM 3463 C CA . THR A 1 448 ? -1.466 49.688 8.633 1 71.31 448 THR A CA 1
ATOM 3464 C C . THR A 1 448 ? -2.199 50.406 7.504 1 71.31 448 THR A C 1
ATOM 3466 O O . THR A 1 448 ? -1.868 50.25 6.328 1 71.31 448 THR A O 1
ATOM 3469 N N . ARG A 1 449 ? -3.215 51.188 7.855 1 76.75 449 ARG A N 1
ATOM 3470 C CA . ARG A 1 449 ? -3.979 51.844 6.809 1 76.75 449 ARG A CA 1
ATOM 3471 C C . ARG A 1 449 ? -4.582 53.156 7.324 1 76.75 449 ARG A C 1
ATOM 3473 O O . ARG A 1 449 ? -4.777 53.344 8.531 1 76.75 449 ARG A O 1
ATOM 3480 N N . ASP A 1 450 ? -4.703 54 6.379 1 78 450 ASP A N 1
ATOM 3481 C CA . ASP A 1 450 ? -5.426 55.25 6.672 1 78 450 ASP A CA 1
ATOM 3482 C C . ASP A 1 450 ? -6.93 55.031 6.512 1 78 450 ASP A C 1
ATOM 3484 O O . ASP A 1 450 ? -7.379 54.344 5.598 1 78 450 ASP A O 1
ATOM 3488 N N . MET A 1 451 ? -7.613 55.562 7.449 1 83.75 451 MET A N 1
ATOM 3489 C CA . MET A 1 451 ? -9.07 55.5 7.371 1 83.75 451 MET A CA 1
ATOM 3490 C C . MET A 1 451 ? -9.641 56.781 6.789 1 83.75 451 MET A C 1
ATOM 3492 O O . MET A 1 451 ? -9.328 57.875 7.258 1 83.75 451 MET A O 1
ATOM 3496 N N . PRO A 1 452 ? -10.391 56.625 5.816 1 83.12 452 PRO A N 1
ATOM 3497 C CA . PRO A 1 452 ? -11.039 57.844 5.289 1 83.12 452 PRO A CA 1
ATOM 3498 C C . PRO A 1 452 ? -12.023 58.469 6.273 1 83.12 452 PRO A C 1
ATOM 3500 O O . PRO A 1 452 ? -12.758 57.75 6.957 1 83.12 452 PRO A O 1
ATOM 3503 N N . ALA A 1 453 ? -11.93 59.75 6.422 1 84.19 453 ALA A N 1
ATOM 3504 C CA . ALA A 1 453 ? -12.891 60.469 7.258 1 84.19 453 ALA A CA 1
ATOM 3505 C C . ALA A 1 453 ? -14.258 60.531 6.578 1 84.19 453 ALA A C 1
ATOM 3507 O O . ALA A 1 453 ? -14.336 60.656 5.355 1 84.19 453 ALA A O 1
ATOM 3508 N N . PRO A 1 454 ? -15.266 60.219 7.387 1 81.25 454 PRO A N 1
ATOM 3509 C CA . PRO A 1 454 ? -16.594 60.344 6.785 1 81.25 454 PRO A CA 1
ATOM 3510 C C . PRO A 1 454 ? -16.859 61.719 6.227 1 81.25 454 PRO A C 1
ATOM 3512 O O . PRO A 1 454 ? -16.391 62.719 6.777 1 81.25 454 PRO A O 1
ATOM 3515 N N . SER A 1 455 ? -17.297 61.625 4.941 1 73.69 455 SER A N 1
ATOM 3516 C CA . SER A 1 455 ? -17.656 62.875 4.293 1 73.69 455 SER A CA 1
ATOM 3517 C C . SER A 1 455 ? -19.172 63.062 4.293 1 73.69 455 SER A C 1
ATOM 3519 O O . SER A 1 455 ? -19.922 62.156 3.957 1 73.69 455 SER A O 1
ATOM 3521 N N . GLY A 1 456 ? -19.562 64.125 5.031 1 71.31 456 GLY A N 1
ATOM 3522 C CA . GLY A 1 456 ? -20.938 64.562 4.801 1 71.31 456 GLY A CA 1
ATOM 3523 C C . GLY A 1 456 ? -21.875 64.062 5.895 1 71.31 456 GLY A C 1
ATOM 3524 O O . GLY A 1 456 ? -21.484 63.969 7.059 1 71.31 456 GLY A O 1
ATOM 3525 N N . ARG A 1 457 ? -23.141 63.875 5.531 1 76.81 457 ARG A N 1
ATOM 3526 C CA . ARG A 1 457 ? -24.234 63.531 6.422 1 76.81 457 ARG A CA 1
ATOM 3527 C C . ARG A 1 457 ? -24.375 62 6.535 1 76.81 457 ARG A C 1
ATOM 3529 O O . ARG A 1 457 ? -23.906 61.281 5.672 1 76.81 457 ARG A O 1
ATOM 3536 N N . THR A 1 458 ? -24.891 61.531 7.637 1 80.62 458 THR A N 1
ATOM 3537 C CA . THR A 1 458 ? -25.125 60.094 7.848 1 80.62 458 THR A CA 1
ATOM 3538 C C . THR A 1 458 ? -26.234 59.594 6.934 1 80.62 458 THR A C 1
ATOM 3540 O O . THR A 1 458 ? -27.047 60.375 6.445 1 80.62 458 THR A O 1
ATOM 3543 N N . PHE A 1 459 ? -26.219 58.406 6.605 1 80.69 459 PHE A N 1
ATOM 3544 C CA . PHE A 1 459 ? -27.266 57.781 5.793 1 80.69 459 PHE A CA 1
ATOM 3545 C C . PHE A 1 459 ? -28.641 58.094 6.371 1 80.69 459 PHE A C 1
ATOM 3547 O O . PHE A 1 459 ? -29.578 58.375 5.633 1 80.69 459 PHE A O 1
ATOM 3554 N N . ARG A 1 460 ? -28.766 57.969 7.66 1 80.31 460 ARG A N 1
ATOM 3555 C CA . ARG A 1 460 ? -30.047 58.188 8.305 1 80.31 460 ARG A CA 1
ATOM 3556 C C . ARG A 1 460 ? -30.547 59.625 8.078 1 80.31 460 ARG A C 1
ATOM 3558 O O . ARG A 1 460 ? -31.75 59.844 7.871 1 80.31 460 ARG A O 1
ATOM 3565 N N . GLU A 1 461 ? -29.625 60.5 8.148 1 79.12 461 GLU A N 1
ATOM 3566 C CA . GLU A 1 461 ? -29.984 61.875 7.902 1 79.12 461 GLU A CA 1
ATOM 3567 C C . GLU A 1 461 ? -30.438 62.094 6.457 1 79.12 461 GLU A C 1
ATOM 3569 O O . GLU A 1 461 ? -31.438 62.75 6.207 1 79.12 461 GLU A O 1
ATOM 3574 N N . LEU A 1 462 ? -29.75 61.438 5.594 1 80.06 462 LEU A N 1
ATOM 3575 C CA . LEU A 1 462 ? -30.078 61.562 4.176 1 80.06 462 LEU A CA 1
ATOM 3576 C C . LEU A 1 462 ? -31.422 60.906 3.869 1 80.06 462 LEU A C 1
ATOM 3578 O O . LEU A 1 462 ? -32.219 61.406 3.078 1 80.06 462 LEU A O 1
ATOM 3582 N N . TYR A 1 463 ? -31.562 59.812 4.465 1 83.25 463 TYR A N 1
ATOM 3583 C CA . TYR A 1 463 ? -32.812 59.062 4.254 1 83.25 463 TYR A CA 1
ATOM 3584 C C . TYR A 1 463 ? -34 59.875 4.758 1 83.25 463 TYR A C 1
ATOM 3586 O O . TYR A 1 463 ? -35.031 59.906 4.098 1 83.25 463 TYR A O 1
ATOM 3594 N N . LYS A 1 464 ? -33.906 60.438 5.969 1 80 464 LYS A N 1
ATOM 3595 C CA . LYS A 1 464 ? -34.969 61.25 6.543 1 80 464 LYS A CA 1
ATOM 3596 C C . LYS A 1 464 ? -35.312 62.438 5.648 1 80 464 LYS A C 1
ATOM 3598 O O . LYS A 1 464 ? -36.469 62.781 5.461 1 80 464 LYS A O 1
ATOM 3603 N N . GLU A 1 465 ? -34.312 62.969 5.148 1 81.31 465 GLU A N 1
ATOM 3604 C CA . GLU A 1 465 ? -34.5 64.125 4.262 1 81.31 465 GLU A CA 1
ATOM 3605 C C . GLU A 1 465 ? -35.219 63.719 2.979 1 81.31 465 GLU A C 1
ATOM 3607 O O . GLU A 1 465 ? -36.062 64.438 2.477 1 81.31 465 GLU A O 1
ATOM 3612 N N . ARG A 1 466 ? -34.75 62.625 2.447 1 79.25 466 ARG A N 1
ATOM 3613 C CA . ARG A 1 466 ? -35.344 62.125 1.207 1 79.25 466 ARG A CA 1
ATOM 3614 C C . ARG A 1 466 ? -36.812 61.719 1.431 1 79.25 466 ARG A C 1
ATOM 3616 O O . ARG A 1 466 ? -37.656 61.938 0.57 1 79.25 466 ARG A O 1
ATOM 3623 N N . ARG A 1 467 ? -37 61.156 2.547 1 76.75 467 ARG A N 1
ATOM 3624 C CA . ARG A 1 467 ? -38.344 60.75 2.838 1 76.75 467 ARG A CA 1
ATOM 3625 C C . ARG A 1 467 ? -39.25 61.938 3.066 1 76.75 467 ARG A C 1
ATOM 3627 O O . ARG A 1 467 ? -40.438 61.906 2.754 1 76.75 467 ARG A O 1
ATOM 3634 N N . ALA A 1 468 ? -38.781 63.031 3.637 1 72.69 468 ALA A N 1
ATOM 3635 C CA . ALA A 1 468 ? -39.594 64.25 3.814 1 72.69 468 ALA A CA 1
ATOM 3636 C C . ALA A 1 468 ? -39.906 64.875 2.471 1 72.69 468 ALA A C 1
ATOM 3638 O O . ALA A 1 468 ? -40.844 65.688 2.355 1 72.69 468 ALA A O 1
ATOM 3639 N N . ARG A 1 469 ? -39.094 64.438 1.637 1 69.38 469 ARG A N 1
ATOM 3640 C CA . ARG A 1 469 ? -39.344 65 0.302 1 69.38 469 ARG A CA 1
ATOM 3641 C C . ARG A 1 469 ? -40.281 64.062 -0.496 1 69.38 469 ARG A C 1
ATOM 3643 O O . ARG A 1 469 ? -40.875 64.5 -1.47 1 69.38 469 ARG A O 1
ATOM 3650 N N . LEU A 1 470 ? -40.5 62.906 -0.135 1 61.06 470 LEU A N 1
ATOM 3651 C CA . LEU A 1 470 ? -41.469 62.062 -0.787 1 61.06 470 LEU A CA 1
ATOM 3652 C C . LEU A 1 470 ? -42.844 62.188 -0.121 1 61.06 470 LEU A C 1
ATOM 3654 O O . LEU A 1 470 ? -43.875 62.156 -0.796 1 61.06 470 LEU A O 1
ATOM 3658 N N . MET B 1 1 ? 11.758 -20.047 -18.484 1 69.12 1 MET B N 1
ATOM 3659 C CA . MET B 1 1 ? 11.742 -21.5 -18.344 1 69.12 1 MET B CA 1
ATOM 3660 C C . MET B 1 1 ? 11.359 -22.172 -19.656 1 69.12 1 MET B C 1
ATOM 3662 O O . MET B 1 1 ? 10.5 -21.672 -20.375 1 69.12 1 MET B O 1
ATOM 3666 N N . GLN B 1 2 ? 12.078 -23.266 -19.953 1 68.25 2 GLN B N 1
ATOM 3667 C CA . GLN B 1 2 ? 11.727 -24.047 -21.141 1 68.25 2 GLN B CA 1
ATOM 3668 C C . GLN B 1 2 ? 10.445 -24.844 -20.906 1 68.25 2 GLN B C 1
ATOM 3670 O O . GLN B 1 2 ? 10.18 -25.281 -19.781 1 68.25 2 GLN B O 1
ATOM 3675 N N . VAL B 1 3 ? 9.711 -24.984 -21.953 1 80.12 3 VAL B N 1
ATOM 3676 C CA . VAL B 1 3 ? 8.438 -25.688 -21.859 1 80.12 3 VAL B CA 1
ATOM 3677 C C . VAL B 1 3 ? 8.672 -27.188 -21.953 1 80.12 3 VAL B C 1
ATOM 3679 O O . VAL B 1 3 ? 9.258 -27.672 -22.922 1 80.12 3 VAL B O 1
ATOM 3682 N N . HIS B 1 4 ? 8.289 -27.922 -20.938 1 80.19 4 HIS B N 1
ATOM 3683 C CA . HIS B 1 4 ? 8.406 -29.375 -20.906 1 80.19 4 HIS B CA 1
ATOM 3684 C C . HIS B 1 4 ? 7.051 -30.047 -20.703 1 80.19 4 HIS B C 1
ATOM 3686 O O . HIS B 1 4 ? 6.961 -31.109 -20.109 1 80.19 4 HIS B O 1
ATOM 3692 N N . SER B 1 5 ? 6.082 -29.5 -21.219 1 81.88 5 SER B N 1
ATOM 3693 C CA . SER B 1 5 ? 4.715 -29.953 -20.969 1 81.88 5 SER B CA 1
ATOM 3694 C C . SER B 1 5 ? 4.41 -31.234 -21.75 1 81.88 5 SER B C 1
ATOM 3696 O O . SER B 1 5 ? 3.471 -31.953 -21.406 1 81.88 5 SER B O 1
ATOM 3698 N N . MET B 1 6 ? 5.242 -31.516 -22.719 1 77.5 6 MET B N 1
ATOM 3699 C CA . MET B 1 6 ? 5.051 -32.719 -23.5 1 77.5 6 MET B CA 1
ATOM 3700 C C . MET B 1 6 ? 5.477 -33.969 -22.688 1 77.5 6 MET B C 1
ATOM 3702 O O . MET B 1 6 ? 5.133 -35.094 -23.047 1 77.5 6 MET B O 1
ATOM 3706 N N . GLU B 1 7 ? 6.109 -33.719 -21.625 1 80.44 7 GLU B N 1
ATOM 3707 C CA . GLU B 1 7 ? 6.582 -34.812 -20.766 1 80.44 7 GLU B CA 1
ATOM 3708 C C . GLU B 1 7 ? 5.688 -34.969 -19.547 1 80.44 7 GLU B C 1
ATOM 3710 O O . GLU B 1 7 ? 6.098 -35.594 -18.547 1 80.44 7 GLU B O 1
ATOM 3715 N N . PHE B 1 8 ? 4.555 -34.562 -19.609 1 85.31 8 PHE B N 1
ATOM 3716 C CA . PHE B 1 8 ? 3.652 -34.469 -18.469 1 85.31 8 PHE B CA 1
ATOM 3717 C C . PHE B 1 8 ? 3.428 -35.875 -17.875 1 85.31 8 PHE B C 1
ATOM 3719 O O . PHE B 1 8 ? 3.559 -36.062 -16.656 1 85.31 8 PHE B O 1
ATOM 3726 N N . LYS B 1 9 ? 3.086 -36.844 -18.672 1 82.38 9 LYS B N 1
ATOM 3727 C CA . LYS B 1 9 ? 2.756 -38.188 -18.172 1 82.38 9 LYS B CA 1
ATOM 3728 C C . LYS B 1 9 ? 3.947 -38.812 -17.469 1 82.38 9 LYS B C 1
ATOM 3730 O O . LYS B 1 9 ? 3.803 -39.375 -16.375 1 82.38 9 LYS B O 1
ATOM 3735 N N . ALA B 1 10 ? 5.027 -38.719 -18.078 1 81.69 10 ALA B N 1
ATOM 3736 C CA . ALA B 1 10 ? 6.238 -39.281 -17.484 1 81.69 10 ALA B CA 1
ATOM 3737 C C . ALA B 1 10 ? 6.574 -38.562 -16.172 1 81.69 10 ALA B C 1
ATOM 3739 O O . ALA B 1 10 ? 6.926 -39.219 -15.18 1 81.69 10 ALA B O 1
ATOM 3740 N N . ARG B 1 11 ? 6.473 -37.344 -16.172 1 85.81 11 ARG B N 1
ATOM 3741 C CA . ARG B 1 11 ? 6.773 -36.531 -14.984 1 85.81 11 ARG B CA 1
ATOM 3742 C C . ARG B 1 11 ? 5.77 -36.844 -13.875 1 85.81 11 ARG B C 1
ATOM 3744 O O . ARG B 1 11 ? 6.137 -36.906 -12.703 1 85.81 11 ARG B O 1
ATOM 3751 N N . ALA B 1 12 ? 4.574 -36.969 -14.242 1 85.81 12 ALA B N 1
ATOM 3752 C CA . ALA B 1 12 ? 3.527 -37.281 -13.266 1 85.81 12 ALA B CA 1
ATOM 3753 C C . ALA B 1 12 ? 3.803 -38.594 -12.578 1 85.81 12 ALA B C 1
ATOM 3755 O O . ALA B 1 12 ? 3.625 -38.719 -11.359 1 85.81 12 ALA B O 1
ATOM 3756 N N . GLY B 1 13 ? 4.176 -39.594 -13.336 1 83.5 13 GLY B N 1
ATOM 3757 C CA . GLY B 1 13 ? 4.5 -40.875 -12.758 1 83.5 13 GLY B CA 1
ATOM 3758 C C . GLY B 1 13 ? 5.613 -40.812 -11.727 1 83.5 13 GLY B C 1
ATOM 3759 O O . GLY B 1 13 ? 5.52 -41.406 -10.664 1 83.5 13 GLY B O 1
ATOM 3760 N N . GLN B 1 14 ? 6.566 -40.094 -12.062 1 84.25 14 GLN B N 1
ATOM 3761 C CA . GLN B 1 14 ? 7.695 -39.906 -11.156 1 84.25 14 GLN B CA 1
ATOM 3762 C C . GLN B 1 14 ? 7.266 -39.219 -9.867 1 84.25 14 GLN B C 1
ATOM 3764 O O . GLN B 1 14 ? 7.711 -39.594 -8.781 1 84.25 14 GLN B O 1
ATOM 3769 N N . LYS B 1 15 ? 6.477 -38.281 -9.984 1 87.5 15 LYS B N 1
ATOM 3770 C CA . LYS B 1 15 ? 6.047 -37.5 -8.836 1 87.5 15 LYS B CA 1
ATOM 3771 C C . LYS B 1 15 ? 5.113 -38.312 -7.934 1 87.5 15 LYS B C 1
ATOM 3773 O O . LYS B 1 15 ? 5.137 -38.156 -6.711 1 87.5 15 LYS B O 1
ATOM 3778 N N . LEU B 1 16 ? 4.293 -39.156 -8.5 1 86.81 16 LEU B N 1
ATOM 3779 C CA . LEU B 1 16 ? 3.389 -40 -7.727 1 86.81 16 LEU B CA 1
ATOM 3780 C C . LEU B 1 16 ? 4.168 -41 -6.867 1 86.81 16 LEU B C 1
ATOM 3782 O O . LEU B 1 16 ? 3.705 -41.375 -5.797 1 86.81 16 LEU B O 1
ATOM 3786 N N . ALA B 1 17 ? 5.324 -41.25 -7.281 1 85.81 17 ALA B N 1
ATOM 3787 C CA . ALA B 1 17 ? 6.145 -42.219 -6.57 1 85.81 17 ALA B CA 1
ATOM 3788 C C . ALA B 1 17 ? 6.992 -41.562 -5.496 1 85.81 17 ALA B C 1
ATOM 3790 O O . ALA B 1 17 ? 7.562 -42.219 -4.633 1 85.81 17 ALA B O 1
ATOM 3791 N N . ASP B 1 18 ? 7.047 -40.281 -5.539 1 89.5 18 ASP B N 1
ATOM 3792 C CA . ASP B 1 18 ? 7.852 -39.531 -4.59 1 89.5 18 ASP B CA 1
ATOM 3793 C C . ASP B 1 18 ? 7.121 -39.375 -3.258 1 89.5 18 ASP B C 1
ATOM 3795 O O . ASP B 1 18 ? 6.34 -38.438 -3.088 1 89.5 18 ASP B O 1
ATOM 3799 N N . GLN B 1 19 ? 7.512 -40.156 -2.246 1 88.12 19 GLN B N 1
ATOM 3800 C CA . GLN B 1 19 ? 6.809 -40.188 -0.968 1 88.12 19 GLN B CA 1
ATOM 3801 C C . GLN B 1 19 ? 6.965 -38.875 -0.219 1 88.12 19 GLN B C 1
ATOM 3803 O O . GLN B 1 19 ? 6.031 -38.406 0.438 1 88.12 19 GLN B O 1
ATOM 3808 N N . ARG B 1 20 ? 8.07 -38.375 -0.272 1 87.81 20 ARG B N 1
ATOM 3809 C CA . ARG B 1 20 ? 8.305 -37.094 0.389 1 87.81 20 ARG B CA 1
ATOM 3810 C C . ARG B 1 20 ? 7.434 -36 -0.207 1 87.81 20 ARG B C 1
ATOM 3812 O O . ARG B 1 20 ? 6.863 -35.188 0.523 1 87.81 20 ARG B O 1
ATOM 3819 N N . LEU B 1 21 ? 7.348 -35.938 -1.469 1 88.56 21 LEU B N 1
ATOM 3820 C CA . LEU B 1 21 ? 6.5 -34.969 -2.146 1 88.56 21 LEU B CA 1
ATOM 3821 C C . LEU B 1 21 ? 5.039 -35.156 -1.752 1 88.56 21 LEU B C 1
ATOM 3823 O O . LEU B 1 21 ? 4.328 -34.156 -1.521 1 88.56 21 LEU B O 1
ATOM 3827 N N . GLN B 1 22 ? 4.609 -36.406 -1.692 1 89.56 22 GLN B N 1
ATOM 3828 C CA . GLN B 1 22 ? 3.225 -36.688 -1.334 1 89.56 22 GLN B CA 1
ATOM 3829 C C . GLN B 1 22 ? 2.891 -36.156 0.052 1 89.56 22 GLN B C 1
ATOM 3831 O O . GLN B 1 22 ? 1.804 -35.594 0.265 1 89.56 22 GLN B O 1
ATOM 3836 N N . GLN B 1 23 ? 3.783 -36.281 0.918 1 88.88 23 GLN B N 1
ATOM 3837 C CA . GLN B 1 23 ? 3.576 -35.781 2.275 1 88.88 23 GLN B CA 1
ATOM 3838 C C . GLN B 1 23 ? 3.518 -34.281 2.305 1 88.88 23 GLN B C 1
ATOM 3840 O O . GLN B 1 23 ? 2.682 -33.688 3 1 88.88 23 GLN B O 1
ATOM 3845 N N . ASN B 1 24 ? 4.383 -33.656 1.581 1 87.19 24 ASN B N 1
ATOM 3846 C CA . ASN B 1 24 ? 4.418 -32.188 1.527 1 87.19 24 ASN B CA 1
ATOM 3847 C C . ASN B 1 24 ? 3.133 -31.625 0.933 1 87.19 24 ASN B C 1
ATOM 3849 O O . ASN B 1 24 ? 2.582 -30.641 1.452 1 87.19 24 ASN B O 1
ATOM 3853 N N . LEU B 1 25 ? 2.691 -32.188 -0.106 1 88.5 25 LEU B N 1
ATOM 3854 C CA . LEU B 1 25 ? 1.509 -31.703 -0.807 1 88.5 25 LEU B CA 1
ATOM 3855 C C . LEU B 1 25 ? 0.259 -31.875 0.049 1 88.5 25 LEU B C 1
ATOM 3857 O O . LEU B 1 25 ? -0.63 -31.031 0.035 1 88.5 25 LEU B O 1
ATOM 3861 N N . LYS B 1 26 ? 0.186 -32.969 0.736 1 86.12 26 LYS B N 1
ATOM 3862 C CA . LYS B 1 26 ? -0.951 -33.188 1.623 1 86.12 26 LYS B CA 1
ATOM 3863 C C . LYS B 1 26 ? -1.03 -32.125 2.701 1 86.12 26 LYS B C 1
ATOM 3865 O O . LYS B 1 26 ? -2.109 -31.594 2.977 1 86.12 26 LYS B O 1
ATOM 3870 N N . LYS B 1 27 ? 0.017 -31.812 3.254 1 83.5 27 LYS B N 1
ATOM 3871 C CA . LYS B 1 27 ? 0.074 -30.797 4.297 1 83.5 27 LYS B CA 1
ATOM 3872 C C . LYS B 1 27 ? -0.316 -29.422 3.75 1 83.5 27 LYS B C 1
ATOM 3874 O O . LYS B 1 27 ? -1.057 -28.688 4.395 1 83.5 27 LYS B O 1
ATOM 3879 N N . LEU B 1 28 ? 0.194 -29.094 2.66 1 80.81 28 LEU B N 1
ATOM 3880 C CA . LEU B 1 28 ? -0.032 -27.797 2.051 1 80.81 28 LEU B CA 1
ATOM 3881 C C . LEU B 1 28 ? -1.501 -27.609 1.683 1 80.81 28 LEU B C 1
ATOM 3883 O O . LEU B 1 28 ? -2.09 -26.562 1.958 1 80.81 28 LEU B O 1
ATOM 3887 N N . SER B 1 29 ? -1.943 -28.641 1.055 1 80.62 29 SER B N 1
ATOM 3888 C CA . SER B 1 29 ? -3.33 -28.547 0.606 1 80.62 29 SER B CA 1
ATOM 3889 C C . SER B 1 29 ? -4.281 -28.359 1.781 1 80.62 29 SER B C 1
ATOM 3891 O O . SER B 1 29 ? -5.184 -27.516 1.722 1 80.62 29 SER B O 1
ATOM 3893 N N . THR B 1 30 ? -4.02 -29.047 2.805 1 83.94 30 THR B N 1
ATOM 3894 C CA . THR B 1 30 ? -4.875 -28.922 3.982 1 83.94 30 THR B CA 1
ATOM 3895 C C . THR B 1 30 ? -4.781 -27.516 4.578 1 83.94 30 THR B C 1
ATOM 3897 O O . THR B 1 30 ? -5.801 -26.922 4.941 1 83.94 30 THR B O 1
ATOM 3900 N N . LYS B 1 31 ? -3.662 -27.047 4.57 1 87.88 31 LYS B N 1
ATOM 3901 C CA . LYS B 1 31 ? -3.449 -25.719 5.168 1 87.88 31 LYS B CA 1
ATOM 3902 C C . LYS B 1 31 ? -4.113 -24.625 4.34 1 87.88 31 LYS B C 1
ATOM 3904 O O . LYS B 1 31 ? -4.871 -23.812 4.871 1 87.88 31 LYS B O 1
ATOM 3909 N N . PHE B 1 32 ? -3.865 -24.578 3.08 1 90.88 32 PHE B N 1
ATOM 3910 C CA . PHE B 1 32 ? -4.379 -23.516 2.211 1 90.88 32 PHE B CA 1
ATOM 3911 C C . PHE B 1 32 ? -5.891 -23.641 2.057 1 90.88 32 PHE B C 1
ATOM 3913 O O . PHE B 1 32 ? -6.598 -22.625 2.059 1 90.88 32 PHE B O 1
ATOM 3920 N N . VAL B 1 33 ? -6.34 -24.891 1.915 1 93.88 33 VAL B N 1
ATOM 3921 C CA . VAL B 1 33 ? -7.762 -25.125 1.694 1 93.88 33 VAL B CA 1
ATOM 3922 C C . VAL B 1 33 ? -8.547 -24.719 2.941 1 93.88 33 VAL B C 1
ATOM 3924 O O . VAL B 1 33 ? -9.562 -24.031 2.846 1 93.88 33 VAL B O 1
ATOM 3927 N N . THR B 1 34 ? -8.078 -25.125 4.066 1 94 34 THR B N 1
ATOM 3928 C CA . THR B 1 34 ? -8.766 -24.812 5.316 1 94 34 THR B CA 1
ATOM 3929 C C . THR B 1 34 ? -8.703 -23.328 5.621 1 94 34 THR B C 1
ATOM 3931 O O . THR B 1 34 ? -9.695 -22.719 6.039 1 94 34 THR B O 1
ATOM 3934 N N . ALA B 1 35 ? -7.566 -22.766 5.445 1 92.94 35 ALA B N 1
ATOM 3935 C CA . ALA B 1 35 ? -7.398 -21.344 5.707 1 92.94 35 ALA B CA 1
ATOM 3936 C C . ALA B 1 35 ? -8.312 -20.516 4.816 1 92.94 35 ALA B C 1
ATOM 3938 O O . ALA B 1 35 ? -8.922 -19.547 5.277 1 92.94 35 ALA B O 1
ATOM 3939 N N . ARG B 1 36 ? -8.383 -20.828 3.58 1 95.81 36 ARG B N 1
ATOM 3940 C CA . ARG B 1 36 ? -9.266 -20.125 2.662 1 95.81 36 ARG B CA 1
ATOM 3941 C C . ARG B 1 36 ? -10.727 -20.266 3.082 1 95.81 36 ARG B C 1
ATOM 3943 O O . ARG B 1 36 ? -11.484 -19.297 3.035 1 95.81 36 ARG B O 1
ATOM 3950 N N . ALA B 1 37 ? -11.078 -21.484 3.402 1 95.25 37 ALA B N 1
ATOM 3951 C CA . ALA B 1 37 ? -12.461 -21.75 3.791 1 95.25 37 ALA B CA 1
ATOM 3952 C C . ALA B 1 37 ? -12.883 -20.875 4.961 1 95.25 37 ALA B C 1
ATOM 3954 O O . ALA B 1 37 ? -14.008 -20.359 4.988 1 95.25 37 ALA B O 1
ATOM 3955 N N . ASP B 1 38 ? -12.016 -20.672 5.828 1 93.62 38 ASP B N 1
ATOM 3956 C CA . ASP B 1 38 ? -12.297 -19.828 6.992 1 93.62 38 ASP B CA 1
ATOM 3957 C C . ASP B 1 38 ? -12.328 -18.359 6.613 1 93.62 38 ASP B C 1
ATOM 3959 O O . ASP B 1 38 ? -13.219 -17.625 7.051 1 93.62 38 ASP B O 1
ATOM 3963 N N . ALA B 1 39 ? -11.43 -17.969 5.828 1 93.44 39 ALA B N 1
ATOM 3964 C CA . ALA B 1 39 ? -11.258 -16.562 5.492 1 93.44 39 ALA B CA 1
ATOM 3965 C C . ALA B 1 39 ? -12.43 -16.047 4.668 1 93.44 39 ALA B C 1
ATOM 3967 O O . ALA B 1 39 ? -12.828 -14.883 4.809 1 93.44 39 ALA B O 1
ATOM 3968 N N . ILE B 1 40 ? -13.008 -16.812 3.828 1 94.62 40 ILE B N 1
ATOM 3969 C CA . ILE B 1 40 ? -14.031 -16.328 2.912 1 94.62 40 ILE B CA 1
ATOM 3970 C C . ILE B 1 40 ? -15.367 -16.203 3.645 1 94.62 40 ILE B C 1
ATOM 3972 O O . ILE B 1 40 ? -16.297 -15.586 3.141 1 94.62 40 ILE B O 1
ATOM 3976 N N . ARG B 1 41 ? -15.445 -16.703 4.82 1 92.56 41 ARG B N 1
ATOM 3977 C CA . ARG B 1 41 ? -16.656 -16.594 5.617 1 92.56 41 ARG B CA 1
ATOM 3978 C C . ARG B 1 41 ? -16.875 -15.156 6.09 1 92.56 41 ARG B C 1
ATOM 3980 O O . ARG B 1 41 ? -18 -14.758 6.402 1 92.56 41 ARG B O 1
ATOM 3987 N N . ASP B 1 42 ? -15.836 -14.453 6.148 1 89.25 42 ASP B N 1
ATOM 3988 C CA . ASP B 1 42 ? -15.883 -13.094 6.68 1 89.25 42 ASP B CA 1
ATOM 3989 C C . ASP B 1 42 ? -16.547 -12.133 5.691 1 89.25 42 ASP B C 1
ATOM 3991 O O . ASP B 1 42 ? -16.844 -10.984 6.031 1 89.25 42 ASP B O 1
ATOM 3995 N N . ILE B 1 43 ? -16.797 -12.602 4.457 1 91.5 43 ILE B N 1
ATOM 3996 C CA . ILE B 1 43 ? -17.391 -11.742 3.434 1 91.5 43 ILE B CA 1
ATOM 3997 C C . ILE B 1 43 ? -18.5 -12.5 2.701 1 91.5 43 ILE B C 1
ATOM 3999 O O . ILE B 1 43 ? -18.641 -13.719 2.875 1 91.5 43 ILE B O 1
ATOM 4003 N N . ASP B 1 44 ? -19.297 -11.766 1.979 1 95.25 44 ASP B N 1
ATOM 4004 C CA . ASP B 1 44 ? -20.172 -12.414 0.997 1 95.25 44 ASP B CA 1
ATOM 4005 C C . ASP B 1 44 ? -19.375 -12.805 -0.255 1 95.25 44 ASP B C 1
ATOM 4007 O O . ASP B 1 44 ? -19.359 -12.055 -1.236 1 95.25 44 ASP B O 1
ATOM 4011 N N . PHE B 1 45 ? -18.828 -13.938 -0.184 1 96.69 45 PHE B N 1
ATOM 4012 C CA . PHE B 1 45 ? -17.891 -14.383 -1.208 1 96.69 45 PHE B CA 1
ATOM 4013 C C . PHE B 1 45 ? -18.547 -14.367 -2.584 1 96.69 45 PHE B C 1
ATOM 4015 O O . PHE B 1 45 ? -17.969 -13.867 -3.547 1 96.69 45 PHE B O 1
ATOM 4022 N N . ASP B 1 46 ? -19.75 -14.836 -2.682 1 96.75 46 ASP B N 1
ATOM 4023 C CA . ASP B 1 46 ? -20.422 -14.953 -3.971 1 96.75 46 ASP B CA 1
ATOM 4024 C C . ASP B 1 46 ? -20.703 -13.578 -4.566 1 96.75 46 ASP B C 1
ATOM 4026 O O . ASP B 1 46 ? -20.469 -13.352 -5.754 1 96.75 46 ASP B O 1
ATOM 4030 N N . ALA B 1 47 ? -21.109 -12.727 -3.748 1 97.25 47 ALA B N 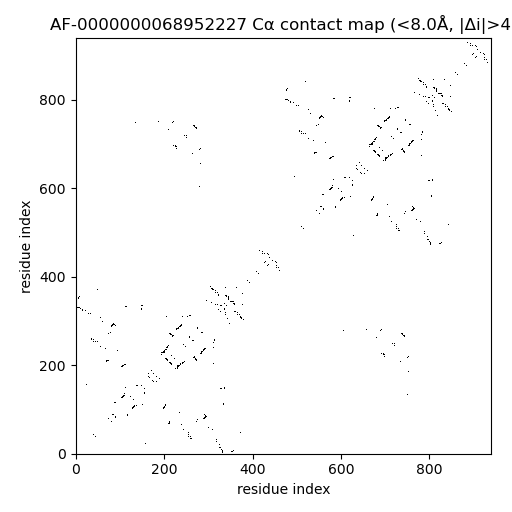1
ATOM 4031 C CA . ALA B 1 47 ? -21.391 -11.375 -4.234 1 97.25 47 ALA B CA 1
ATOM 4032 C C . ALA B 1 47 ? -20.094 -10.664 -4.641 1 97.25 47 ALA B C 1
ATOM 4034 O O . ALA B 1 47 ? -20.078 -9.938 -5.633 1 97.25 47 ALA B O 1
ATOM 4035 N N . THR B 1 48 ? -19.094 -10.852 -3.861 1 96.5 48 THR B N 1
ATOM 4036 C CA . THR B 1 48 ? -17.828 -10.18 -4.129 1 96.5 48 THR B CA 1
ATOM 4037 C C . THR B 1 48 ? -17.172 -10.734 -5.391 1 96.5 48 THR B C 1
ATOM 4039 O O . THR B 1 48 ? -16.578 -9.984 -6.168 1 96.5 48 THR B O 1
ATOM 4042 N N . ARG B 1 49 ? -17.219 -12.055 -5.602 1 97.44 49 ARG B N 1
ATOM 4043 C CA . ARG B 1 49 ? -16.609 -12.625 -6.797 1 97.44 49 ARG B CA 1
ATOM 4044 C C . ARG B 1 49 ? -17.344 -12.18 -8.055 1 97.44 49 ARG B C 1
ATOM 4046 O O . ARG B 1 49 ? -16.734 -11.984 -9.102 1 97.44 49 ARG B O 1
ATOM 4053 N N . GLU B 1 50 ? -18.719 -11.992 -7.926 1 97.88 50 GLU B N 1
ATOM 4054 C CA . GLU B 1 50 ? -19.469 -11.477 -9.07 1 97.88 50 GLU B CA 1
ATOM 4055 C C . GLU B 1 50 ? -19.078 -10.031 -9.375 1 97.88 50 GLU B C 1
ATOM 4057 O O . GLU B 1 50 ? -19 -9.633 -10.539 1 97.88 50 GLU B O 1
ATOM 4062 N N . ALA B 1 51 ? -18.875 -9.32 -8.344 1 97.38 51 ALA B N 1
ATOM 4063 C CA . ALA B 1 51 ? -18.406 -7.949 -8.523 1 97.38 51 ALA B CA 1
ATOM 4064 C C . ALA B 1 51 ? -17.047 -7.926 -9.211 1 97.38 51 ALA B C 1
ATOM 4066 O O . ALA B 1 51 ? -16.797 -7.098 -10.094 1 97.38 51 ALA B O 1
ATOM 4067 N N . LEU B 1 52 ? -16.188 -8.789 -8.82 1 98.12 52 LEU B N 1
ATOM 4068 C CA . LEU B 1 52 ? -14.859 -8.859 -9.43 1 98.12 52 LEU B CA 1
ATOM 4069 C C . LEU B 1 52 ? -14.961 -9.266 -10.898 1 98.12 52 LEU B C 1
ATOM 4071 O O . LEU B 1 52 ? -14.266 -8.695 -11.742 1 98.12 52 LEU B O 1
ATOM 4075 N N . LYS B 1 53 ? -15.789 -10.258 -11.141 1 98.38 53 LYS B N 1
ATOM 4076 C CA . LYS B 1 53 ? -16.016 -10.672 -12.523 1 98.38 53 LYS B CA 1
ATOM 4077 C C . LYS B 1 53 ? -16.406 -9.492 -13.398 1 98.38 53 LYS B C 1
ATOM 4079 O O . LYS B 1 53 ? -15.844 -9.289 -14.477 1 98.38 53 LYS B O 1
ATOM 4084 N N . GLU B 1 54 ? -17.344 -8.734 -12.906 1 98.06 54 GLU B N 1
ATOM 4085 C CA . GLU B 1 54 ? -17.828 -7.59 -13.664 1 98.06 54 GLU B CA 1
ATOM 4086 C C . GLU B 1 54 ? -16.719 -6.57 -13.898 1 98.06 54 GLU B C 1
ATOM 4088 O O . GLU B 1 54 ? -16.578 -6.031 -15 1 98.06 54 GLU B O 1
ATOM 4093 N N . ARG B 1 55 ? -15.961 -6.328 -12.969 1 97 55 ARG B N 1
ATOM 4094 C CA . ARG B 1 55 ? -14.891 -5.332 -13.055 1 97 55 ARG B CA 1
ATOM 4095 C C . ARG B 1 55 ? -13.781 -5.793 -13.992 1 97 55 ARG B C 1
ATOM 4097 O O . ARG B 1 55 ? -13.258 -5 -14.773 1 97 55 ARG B O 1
ATOM 4104 N N . ARG B 1 56 ? -13.453 -7.059 -13.922 1 98.12 56 ARG B N 1
ATOM 4105 C CA . ARG B 1 56 ? -12.43 -7.602 -14.812 1 98.12 56 ARG B CA 1
ATOM 4106 C C . ARG B 1 56 ? -12.906 -7.613 -16.25 1 98.12 56 ARG B C 1
ATOM 4108 O O . ARG B 1 56 ? -12.133 -7.312 -17.172 1 98.12 56 ARG B O 1
ATOM 4115 N N . ASP B 1 57 ? -14.125 -7.941 -16.422 1 97.75 57 ASP B N 1
ATOM 4116 C CA . ASP B 1 57 ? -14.688 -7.934 -17.781 1 97.75 57 ASP B CA 1
ATOM 4117 C C . ASP B 1 57 ? -14.664 -6.527 -18.375 1 97.75 57 ASP B C 1
ATOM 4119 O O . ASP B 1 57 ? -14.32 -6.348 -19.547 1 97.75 57 ASP B O 1
ATOM 4123 N N . ARG B 1 58 ? -15.016 -5.617 -17.594 1 95.88 58 ARG B N 1
ATOM 4124 C CA . ARG B 1 58 ? -15 -4.234 -18.047 1 95.88 58 ARG B CA 1
ATOM 4125 C C . ARG B 1 58 ? -13.586 -3.816 -18.469 1 95.88 58 ARG B C 1
ATOM 4127 O O . ARG B 1 58 ? -13.414 -3.139 -19.484 1 95.88 58 ARG B O 1
ATOM 4134 N N . ALA B 1 59 ? -12.648 -4.16 -17.734 1 97.19 59 ALA B N 1
ATOM 4135 C CA . ALA B 1 59 ? -11.258 -3.828 -18.031 1 97.19 59 ALA B CA 1
ATOM 4136 C C . ALA B 1 59 ? -10.812 -4.5 -19.328 1 97.19 59 ALA B C 1
ATOM 4138 O O . ALA B 1 59 ? -10.141 -3.881 -20.156 1 97.19 59 ALA B O 1
ATOM 4139 N N . LEU B 1 60 ? -11.219 -5.773 -19.516 1 97.5 60 LEU B N 1
ATOM 4140 C CA . LEU B 1 60 ? -10.766 -6.559 -20.656 1 97.5 60 LEU B CA 1
ATOM 4141 C C . LEU B 1 60 ? -11.484 -6.121 -21.938 1 97.5 60 LEU B C 1
ATOM 4143 O O . LEU B 1 60 ? -10.906 -6.184 -23.016 1 97.5 60 LEU B O 1
ATOM 4147 N N . GLU B 1 61 ? -12.695 -5.648 -21.797 1 95.44 61 GLU B N 1
ATOM 4148 C CA . GLU B 1 61 ? -13.484 -5.219 -22.953 1 95.44 61 GLU B CA 1
ATOM 4149 C C . GLU B 1 61 ? -12.898 -3.951 -23.578 1 95.44 61 GLU B C 1
ATOM 4151 O O . GLU B 1 61 ? -13.039 -3.727 -24.781 1 95.44 61 GLU B O 1
ATOM 4156 N N . ASN B 1 62 ? -12.289 -3.137 -22.781 1 96.19 62 ASN B N 1
ATOM 4157 C CA . ASN B 1 62 ? -11.664 -1.905 -23.25 1 96.19 62 ASN B CA 1
ATOM 4158 C C . ASN B 1 62 ? -10.18 -1.861 -22.891 1 96.19 62 ASN B C 1
ATOM 4160 O O . ASN B 1 62 ? -9.695 -0.849 -22.375 1 96.19 62 ASN B O 1
ATOM 4164 N N . LEU B 1 63 ? -9.57 -2.967 -23.125 1 97.62 63 LEU B N 1
ATOM 4165 C CA . LEU B 1 63 ? -8.195 -3.145 -22.688 1 97.62 63 LEU B CA 1
ATOM 4166 C C . LEU B 1 63 ? -7.281 -2.074 -23.281 1 97.62 63 LEU B C 1
ATOM 4168 O O . LEU B 1 63 ? -6.449 -1.5 -22.562 1 97.62 63 LEU B O 1
ATOM 4172 N N . ASP B 1 64 ? -7.449 -1.78 -24.547 1 96.94 64 ASP B N 1
ATOM 4173 C CA . ASP B 1 64 ? -6.602 -0.81 -25.234 1 96.94 64 ASP B CA 1
ATOM 4174 C C . ASP B 1 64 ? -6.758 0.583 -24.625 1 96.94 64 ASP B C 1
ATOM 4176 O O . ASP B 1 64 ? -5.77 1.293 -24.422 1 96.94 64 ASP B O 1
ATOM 4180 N N . VAL B 1 65 ? -7.957 0.942 -24.234 1 97.94 65 VAL B N 1
ATOM 4181 C CA . VAL B 1 65 ? -8.242 2.25 -23.656 1 97.94 65 VAL B CA 1
ATOM 4182 C C . VAL B 1 65 ? -7.57 2.365 -22.297 1 97.94 65 VAL B C 1
ATOM 4184 O O . VAL B 1 65 ? -6.934 3.377 -21.984 1 97.94 65 VAL B O 1
ATOM 4187 N N . TRP B 1 66 ? -7.719 1.352 -21.547 1 98.25 66 TRP B N 1
ATOM 4188 C CA . TRP B 1 66 ? -7.18 1.399 -20.188 1 98.25 66 TRP B CA 1
ATOM 4189 C C . TRP B 1 66 ? -5.656 1.36 -20.219 1 98.25 66 TRP B C 1
ATOM 4191 O O . TRP B 1 66 ? -5.004 1.988 -19.375 1 98.25 66 TRP B O 1
ATOM 4201 N N . LEU B 1 67 ? -5.082 0.601 -21.141 1 98.62 67 LEU B N 1
ATOM 4202 C CA . LEU B 1 67 ? -3.627 0.572 -21.266 1 98.62 67 LEU B CA 1
ATOM 4203 C C . LEU B 1 67 ? -3.094 1.932 -21.703 1 98.62 67 LEU B C 1
ATOM 4205 O O . LEU B 1 67 ? -2.049 2.379 -21.219 1 98.62 67 LEU B O 1
ATOM 4209 N N . ALA B 1 68 ? -3.797 2.576 -22.609 1 98.62 68 ALA B N 1
ATOM 4210 C CA . ALA B 1 68 ? -3.406 3.916 -23.031 1 98.62 68 ALA B CA 1
ATOM 4211 C C . ALA B 1 68 ? -3.51 4.91 -21.875 1 98.62 68 ALA B C 1
ATOM 4213 O O . ALA B 1 68 ? -2.635 5.762 -21.703 1 98.62 68 ALA B O 1
ATOM 4214 N N . THR B 1 69 ? -4.633 4.793 -21.141 1 97.81 69 THR B N 1
ATOM 4215 C CA . THR B 1 69 ? -4.816 5.648 -19.969 1 97.81 69 THR B CA 1
ATOM 4216 C C . THR B 1 69 ? -3.713 5.414 -18.953 1 97.81 69 THR B C 1
ATOM 4218 O O . THR B 1 69 ? -3.189 6.363 -18.359 1 97.81 69 THR B O 1
ATOM 4221 N N . PHE B 1 70 ? -3.371 4.219 -18.781 1 98.44 70 PHE B N 1
ATOM 4222 C CA . PHE B 1 70 ? -2.289 3.871 -17.859 1 98.44 70 PHE B CA 1
ATOM 4223 C C . PHE B 1 70 ? -0.977 4.504 -18.312 1 98.44 70 PHE B C 1
ATOM 4225 O O . PHE B 1 70 ? -0.269 5.117 -17.516 1 98.44 70 PHE B O 1
ATOM 4232 N N . GLU B 1 71 ? -0.64 4.277 -19.516 1 98.62 71 GLU B N 1
ATOM 4233 C CA . GLU B 1 71 ? 0.604 4.828 -20.047 1 98.62 71 GLU B CA 1
ATOM 4234 C C . GLU B 1 71 ? 0.661 6.34 -19.875 1 98.62 71 GLU B C 1
ATOM 4236 O O . GLU B 1 71 ? 1.693 6.887 -19.484 1 98.62 71 GLU B O 1
ATOM 4241 N N . GLU B 1 72 ? -0.394 6.996 -20.188 1 97.69 72 GLU B N 1
ATOM 42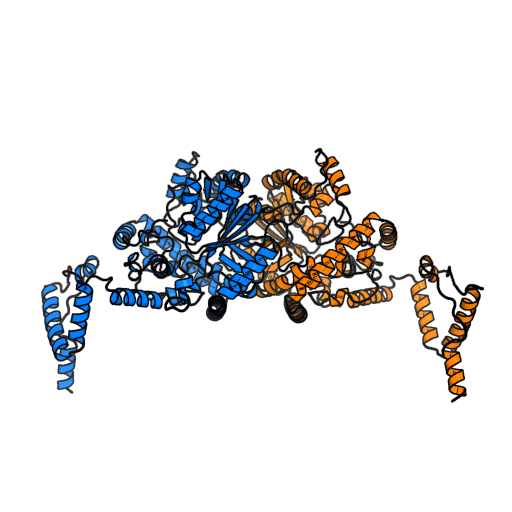42 C CA . GLU B 1 72 ? -0.461 8.445 -20.047 1 97.69 72 GLU B CA 1
ATOM 4243 C C . GLU B 1 72 ? -0.21 8.883 -18.609 1 97.69 72 GLU B C 1
ATOM 4245 O O . GLU B 1 72 ? 0.621 9.758 -18.359 1 97.69 72 GLU B O 1
ATOM 4250 N N . ASN B 1 73 ? -0.897 8.242 -17.719 1 95.81 73 ASN B N 1
ATOM 4251 C CA . ASN B 1 73 ? -0.795 8.648 -16.328 1 95.81 73 ASN B CA 1
ATOM 4252 C C . ASN B 1 73 ? 0.557 8.266 -15.727 1 95.81 73 ASN B C 1
ATOM 4254 O O . ASN B 1 73 ? 1.111 9.008 -14.914 1 95.81 73 ASN B O 1
ATOM 4258 N N . ALA B 1 74 ? 1.077 7.105 -16.094 1 97.62 74 ALA B N 1
ATOM 4259 C CA . ALA B 1 74 ? 2.396 6.691 -15.625 1 97.62 74 ALA B CA 1
ATOM 4260 C C . ALA B 1 74 ? 3.484 7.625 -16.156 1 97.62 74 ALA B C 1
ATOM 4262 O O . ALA B 1 74 ? 4.402 7.992 -15.414 1 97.62 74 ALA B O 1
ATOM 4263 N N . THR B 1 75 ? 3.354 7.992 -17.375 1 97.19 75 THR B N 1
ATOM 4264 C CA . THR B 1 75 ? 4.328 8.891 -18 1 97.19 75 THR B CA 1
ATOM 4265 C C . THR B 1 75 ? 4.266 10.273 -17.359 1 97.19 75 THR B C 1
ATOM 4267 O O . THR B 1 75 ? 5.301 10.906 -17.125 1 97.19 75 THR B O 1
ATOM 4270 N N . LYS B 1 76 ? 3.082 10.719 -17.109 1 93.06 76 LYS B N 1
ATOM 4271 C CA . LYS B 1 76 ? 2.9 12.008 -16.453 1 93.06 76 LYS B CA 1
ATOM 4272 C C . LYS B 1 76 ? 3.611 12.031 -15.094 1 93.06 76 LYS B C 1
ATOM 4274 O O . LYS B 1 76 ? 4.082 13.078 -14.656 1 93.06 76 LYS B O 1
ATOM 4279 N N . ARG B 1 77 ? 3.752 10.914 -14.555 1 92.38 77 ARG B N 1
ATOM 4280 C CA . ARG B 1 77 ? 4.375 10.82 -13.242 1 92.38 77 ARG B CA 1
ATOM 4281 C C . ARG B 1 77 ? 5.867 10.523 -13.359 1 92.38 77 ARG B C 1
ATOM 4283 O O . ARG B 1 77 ? 6.535 10.258 -12.359 1 92.38 77 ARG B O 1
ATOM 4290 N N . GLY B 1 78 ? 6.379 10.43 -14.562 1 93.62 78 GLY B N 1
ATOM 4291 C CA . GLY B 1 78 ? 7.816 10.352 -14.773 1 93.62 78 GLY B CA 1
ATOM 4292 C C . GLY B 1 78 ? 8.297 8.953 -15.109 1 93.62 78 GLY B C 1
ATOM 4293 O O . GLY B 1 78 ? 9.492 8.734 -15.32 1 93.62 78 GLY B O 1
ATOM 4294 N N . ALA B 1 79 ? 7.387 7.992 -15.18 1 97.38 79 ALA B N 1
ATOM 4295 C CA . ALA B 1 79 ? 7.785 6.629 -15.531 1 97.38 79 ALA B CA 1
ATOM 4296 C C . ALA B 1 79 ? 7.781 6.426 -17.047 1 97.38 79 ALA B C 1
ATOM 4298 O O . ALA B 1 79 ? 7.199 7.227 -17.781 1 97.38 79 ALA B O 1
ATOM 4299 N N . THR B 1 80 ? 8.492 5.43 -17.453 1 98.5 80 THR B N 1
ATOM 4300 C CA . THR B 1 80 ? 8.469 5.012 -18.844 1 98.5 80 THR B CA 1
ATOM 4301 C C . THR B 1 80 ? 7.719 3.693 -19 1 98.5 80 THR B C 1
ATOM 4303 O O . THR B 1 80 ? 8.008 2.723 -18.297 1 98.5 80 THR B O 1
ATOM 4306 N N . VAL B 1 81 ? 6.789 3.693 -19.938 1 98.81 81 VAL B N 1
ATOM 4307 C CA . VAL B 1 81 ? 6.012 2.482 -20.188 1 98.81 81 VAL B CA 1
ATOM 4308 C C . VAL B 1 81 ? 6.438 1.856 -21.516 1 98.81 81 VAL B C 1
ATOM 4310 O O . VAL B 1 81 ? 6.422 2.52 -22.547 1 98.81 81 VAL B O 1
ATOM 4313 N N . LEU B 1 82 ? 6.836 0.625 -21.453 1 98.81 82 LEU B N 1
ATOM 4314 C CA . LEU B 1 82 ? 7.242 -0.127 -22.641 1 98.81 82 LEU B CA 1
ATOM 4315 C C . LEU B 1 82 ? 6.336 -1.337 -22.844 1 98.81 82 LEU B C 1
ATOM 4317 O O . LEU B 1 82 ? 5.934 -1.992 -21.875 1 98.81 82 LEU B O 1
ATOM 4321 N N . PHE B 1 83 ? 6.027 -1.617 -24.078 1 98.56 83 PHE B N 1
ATOM 4322 C CA . PHE B 1 83 ? 5.184 -2.754 -24.438 1 98.56 83 PHE B CA 1
ATOM 4323 C C . PHE B 1 83 ? 5.992 -3.824 -25.156 1 98.56 83 PHE B C 1
ATOM 4325 O O . PHE B 1 83 ? 6.82 -3.512 -26.016 1 98.56 83 PHE B O 1
ATOM 4332 N N . ALA B 1 84 ? 5.789 -5.02 -24.703 1 98.5 84 ALA B N 1
ATOM 4333 C CA . ALA B 1 84 ? 6.441 -6.164 -25.344 1 98.5 84 ALA B CA 1
ATOM 4334 C C . ALA B 1 84 ? 5.414 -7.109 -25.953 1 98.5 84 ALA B C 1
ATOM 4336 O O . ALA B 1 84 ? 4.473 -7.535 -25.281 1 98.5 84 ALA B O 1
ATOM 4337 N N . GLU B 1 85 ? 5.605 -7.465 -27.156 1 97.25 85 GLU B N 1
ATOM 4338 C CA . GLU B 1 85 ? 4.699 -8.383 -27.844 1 97.25 85 GLU B CA 1
ATOM 4339 C C . GLU B 1 85 ? 4.922 -9.82 -27.375 1 97.25 85 GLU B C 1
ATOM 4341 O O . GLU B 1 85 ? 3.961 -10.562 -27.172 1 97.25 85 GLU B O 1
ATOM 4346 N N . THR B 1 86 ? 6.199 -10.195 -27.344 1 96.31 86 THR B N 1
ATOM 4347 C CA . THR B 1 86 ? 6.555 -11.539 -26.891 1 96.31 86 THR B CA 1
ATOM 4348 C C . THR B 1 86 ? 7.328 -11.484 -25.578 1 96.31 86 THR B C 1
ATOM 4350 O O . THR B 1 86 ? 7.781 -10.422 -25.172 1 96.31 86 THR B O 1
ATOM 4353 N N . THR B 1 87 ? 7.426 -12.648 -24.969 1 95.38 87 THR B N 1
ATOM 4354 C CA . THR B 1 87 ? 8.219 -12.719 -23.75 1 95.38 87 THR B CA 1
ATOM 4355 C C . THR B 1 87 ? 9.695 -12.461 -24.047 1 95.38 87 THR B C 1
ATOM 4357 O O . THR B 1 87 ? 10.406 -11.891 -23.219 1 95.38 87 THR B O 1
ATOM 4360 N N . ALA B 1 88 ? 10.148 -12.867 -25.156 1 96.19 88 ALA B N 1
ATOM 4361 C CA . ALA B 1 88 ? 11.516 -12.578 -25.578 1 96.19 88 ALA B CA 1
ATOM 4362 C C . ALA B 1 88 ? 11.734 -11.07 -25.719 1 96.19 88 ALA B C 1
ATOM 4364 O O . ALA B 1 88 ? 12.781 -10.555 -25.344 1 96.19 88 ALA B O 1
ATOM 4365 N N . ASP B 1 89 ? 10.742 -10.438 -26.328 1 97.94 89 ASP B N 1
ATOM 4366 C CA . ASP B 1 89 ? 10.805 -8.984 -26.438 1 97.94 89 ASP B CA 1
ATOM 4367 C C . ASP B 1 89 ? 10.898 -8.336 -25.062 1 97.94 89 ASP B C 1
ATOM 4369 O O . ASP B 1 89 ? 11.641 -7.367 -24.875 1 97.94 89 ASP B O 1
ATOM 4373 N N . ALA B 1 90 ? 10.117 -8.828 -24.172 1 98.12 90 ALA B N 1
ATOM 4374 C CA . ALA B 1 90 ? 10.125 -8.281 -22.812 1 98.12 90 ALA B CA 1
ATOM 4375 C C . ALA B 1 90 ? 11.5 -8.414 -22.172 1 98.12 90 ALA B C 1
ATOM 4377 O O . ALA B 1 90 ? 12 -7.473 -21.547 1 98.12 90 ALA B O 1
ATOM 4378 N N . ALA B 1 91 ? 12.102 -9.57 -22.281 1 98.06 91 ALA B N 1
ATOM 4379 C CA . ALA B 1 91 ? 13.438 -9.797 -21.75 1 98.06 91 ALA B CA 1
ATOM 4380 C C . ALA B 1 91 ? 14.445 -8.844 -22.391 1 98.06 91 ALA B C 1
ATOM 4382 O O . ALA B 1 91 ? 15.32 -8.305 -21.703 1 98.06 91 ALA B O 1
ATOM 4383 N N . ARG B 1 92 ? 14.32 -8.68 -23.641 1 97.69 92 ARG B N 1
ATOM 4384 C CA . ARG B 1 92 ? 15.211 -7.77 -24.359 1 97.69 92 ARG B CA 1
ATOM 4385 C C . ARG B 1 92 ? 15.07 -6.344 -23.844 1 97.69 92 ARG B C 1
ATOM 4387 O O . ARG B 1 92 ? 16.062 -5.645 -23.656 1 97.69 92 ARG B O 1
ATOM 4394 N N . LEU B 1 93 ? 13.828 -5.93 -23.672 1 98.56 93 LEU B N 1
ATOM 4395 C CA . LEU B 1 93 ? 13.586 -4.578 -23.172 1 98.56 93 LEU B CA 1
ATOM 4396 C C . LEU B 1 93 ? 14.234 -4.371 -21.812 1 98.56 93 LEU B C 1
ATOM 4398 O O . LEU B 1 93 ? 14.852 -3.334 -21.562 1 98.56 93 LEU B O 1
ATOM 4402 N N . VAL B 1 94 ? 14.078 -5.309 -20.906 1 98.56 94 VAL B N 1
ATOM 4403 C CA . VAL B 1 94 ? 14.68 -5.195 -19.594 1 98.56 94 VAL B CA 1
ATOM 4404 C C . VAL B 1 94 ? 16.203 -5.18 -19.719 1 98.56 94 VAL B C 1
ATOM 4406 O O . VAL B 1 94 ? 16.875 -4.43 -19 1 98.56 94 VAL B O 1
ATOM 4409 N N . ALA B 1 95 ? 16.75 -6 -20.594 1 98.19 95 ALA B N 1
ATOM 4410 C CA . ALA B 1 95 ? 18.188 -6.023 -20.844 1 98.19 95 ALA B CA 1
ATOM 4411 C C . ALA B 1 95 ? 18.672 -4.664 -21.344 1 98.19 95 ALA B C 1
ATOM 4413 O O . ALA B 1 95 ? 19.734 -4.199 -20.938 1 98.19 95 ALA B O 1
ATOM 4414 N N . GLU B 1 96 ? 17.953 -4.09 -22.234 1 98.44 96 GLU B N 1
ATOM 4415 C CA . GLU B 1 96 ? 18.312 -2.777 -22.766 1 98.44 96 GLU B CA 1
ATOM 4416 C C . GLU B 1 96 ? 18.297 -1.722 -21.656 1 98.44 96 GLU B C 1
ATOM 4418 O O . GLU B 1 96 ? 19.156 -0.828 -21.641 1 98.44 96 GLU B O 1
ATOM 4423 N N . ILE B 1 97 ? 17.297 -1.78 -20.781 1 98.56 97 ILE B N 1
ATOM 4424 C CA . ILE B 1 97 ? 17.266 -0.875 -19.625 1 98.56 97 ILE B CA 1
ATOM 4425 C C . ILE B 1 97 ? 18.516 -1.048 -18.781 1 98.56 97 ILE B C 1
ATOM 4427 O O . ILE B 1 97 ? 19.141 -0.063 -18.391 1 98.56 97 ILE B O 1
ATOM 4431 N N . ALA B 1 98 ? 18.891 -2.295 -18.469 1 98.38 98 ALA B N 1
ATOM 4432 C CA . ALA B 1 98 ? 20.094 -2.58 -17.703 1 98.38 98 ALA B CA 1
ATOM 4433 C C . ALA B 1 98 ? 21.328 -2.006 -18.375 1 98.38 98 ALA B C 1
ATOM 4435 O O . ALA B 1 98 ? 22.188 -1.417 -17.719 1 98.38 98 ALA B O 1
ATOM 4436 N N . GLN B 1 99 ? 21.406 -2.174 -19.672 1 97.94 99 GLN B N 1
ATOM 4437 C CA . GLN B 1 99 ? 22.531 -1.654 -20.438 1 97.94 99 GLN B CA 1
ATOM 4438 C C . GLN B 1 99 ? 22.578 -0.129 -20.391 1 97.94 99 GLN B C 1
ATOM 4440 O O . GLN B 1 99 ? 23.625 0.466 -20.156 1 97.94 99 GLN B O 1
ATOM 4445 N N . LYS B 1 100 ? 21.484 0.44 -20.641 1 98.19 100 LYS B N 1
ATOM 4446 C CA . LYS B 1 100 ? 21.359 1.896 -20.688 1 98.19 100 LYS B CA 1
ATOM 4447 C C . LYS B 1 100 ? 21.859 2.523 -19.391 1 98.19 100 LYS B C 1
ATOM 4449 O O . LYS B 1 100 ? 22.484 3.586 -19.406 1 98.19 100 LYS B O 1
ATOM 4454 N N . HIS B 1 101 ? 21.578 1.889 -18.297 1 97.81 101 HIS B N 1
ATOM 4455 C CA . HIS B 1 101 ? 21.875 2.496 -17.016 1 97.81 101 HIS B CA 1
ATOM 4456 C C . HIS B 1 101 ? 23.109 1.867 -16.375 1 97.81 101 HIS B C 1
ATOM 4458 O O . HIS B 1 101 ? 23.375 2.061 -15.188 1 97.81 101 HIS B O 1
ATOM 4464 N N . GLY B 1 102 ? 23.781 0.998 -17.078 1 97.62 102 GLY B N 1
ATOM 4465 C CA . GLY B 1 102 ? 25.031 0.405 -16.594 1 97.62 102 GLY B CA 1
ATOM 4466 C C . GLY B 1 102 ? 24.828 -0.493 -15.391 1 97.62 102 GLY B C 1
ATOM 4467 O O . GLY B 1 102 ? 25.609 -0.446 -14.445 1 97.62 102 GLY B O 1
ATOM 4468 N N . VAL B 1 103 ? 23.75 -1.296 -15.391 1 97.94 103 VAL B N 1
ATOM 4469 C CA . VAL B 1 103 ? 23.391 -2.154 -14.273 1 97.94 103 VAL B CA 1
ATOM 4470 C C . VAL B 1 103 ? 24.328 -3.361 -14.219 1 97.94 103 VAL B C 1
ATOM 4472 O O . VAL B 1 103 ? 24.547 -4.031 -15.234 1 97.94 103 VAL B O 1
ATOM 4475 N N . LYS B 1 104 ? 24.875 -3.609 -13.031 1 97.69 104 LYS B N 1
ATOM 4476 C CA . LYS B 1 104 ? 25.734 -4.781 -12.836 1 97.69 104 LYS B CA 1
ATOM 4477 C C . LYS B 1 104 ? 25.031 -5.832 -11.977 1 97.69 104 LYS B C 1
ATOM 4479 O O . LYS B 1 104 ? 25.328 -7.023 -12.086 1 97.69 104 LYS B O 1
ATOM 4484 N N . LYS B 1 105 ? 24.172 -5.398 -11.164 1 97.81 105 LYS B N 1
ATOM 4485 C CA . LYS B 1 105 ? 23.484 -6.293 -10.25 1 97.81 105 LYS B CA 1
ATOM 4486 C C . LYS B 1 105 ? 22 -5.945 -10.164 1 97.81 105 LYS B C 1
ATOM 4488 O O . LYS B 1 105 ? 21.641 -4.785 -9.961 1 97.81 105 LYS B O 1
ATOM 4493 N N . VAL B 1 106 ? 21.125 -6.945 -10.297 1 98 106 VAL B N 1
ATOM 4494 C CA . VAL B 1 106 ? 19.672 -6.828 -10.219 1 98 106 VAL B CA 1
ATOM 4495 C C . VAL B 1 106 ? 19.156 -7.652 -9.047 1 98 106 VAL B C 1
ATOM 4497 O O . VAL B 1 106 ? 19.625 -8.766 -8.805 1 98 106 VAL B O 1
ATOM 4500 N N . ILE B 1 107 ? 18.281 -7.117 -8.258 1 96.94 107 ILE B N 1
ATOM 4501 C CA . ILE B 1 107 ? 17.531 -7.895 -7.277 1 96.94 107 ILE B CA 1
ATOM 4502 C C . ILE B 1 107 ? 16.062 -7.984 -7.699 1 96.94 107 ILE B C 1
ATOM 4504 O O . ILE B 1 107 ? 15.508 -7.023 -8.242 1 96.94 107 ILE B O 1
ATOM 4508 N N . LYS B 1 108 ? 15.5 -9.117 -7.5 1 95.81 108 LYS B N 1
ATOM 4509 C CA . LYS B 1 108 ? 14.117 -9.375 -7.898 1 95.81 108 LYS B CA 1
ATOM 4510 C C . LYS B 1 108 ? 13.25 -9.695 -6.688 1 95.81 108 LYS B C 1
ATOM 4512 O O . LYS B 1 108 ? 13.625 -10.508 -5.84 1 95.81 108 LYS B O 1
ATOM 4517 N N . SER B 1 109 ? 12.148 -9.023 -6.555 1 92.25 109 SER B N 1
ATOM 4518 C CA . SER B 1 109 ? 11.227 -9.352 -5.477 1 92.25 109 SER B CA 1
ATOM 4519 C C . SER B 1 109 ? 10.516 -10.68 -5.742 1 92.25 109 SER B C 1
ATOM 4521 O O . SER B 1 109 ? 10.688 -11.641 -4.992 1 92.25 109 SER B O 1
ATOM 4523 N N . LYS B 1 110 ? 9.461 -10.914 -6.535 1 88.12 110 LYS B N 1
ATOM 4524 C CA . LYS B 1 110 ? 8.766 -12.094 -7.039 1 88.12 110 LYS B CA 1
ATOM 4525 C C . LYS B 1 110 ? 7.934 -11.758 -8.273 1 88.12 110 LYS B C 1
ATOM 4527 O O . LYS B 1 110 ? 7.191 -10.773 -8.273 1 88.12 110 LYS B O 1
ATOM 4532 N N . SER B 1 111 ? 8.211 -12.602 -9.242 1 90.88 111 SER B N 1
ATOM 4533 C CA . SER B 1 111 ? 7.453 -12.367 -10.469 1 90.88 111 SER B CA 1
ATOM 4534 C C . SER B 1 111 ? 7.398 -13.625 -11.328 1 90.88 111 SER B C 1
ATOM 4536 O O . SER B 1 111 ? 8.438 -14.133 -11.766 1 90.88 111 SER B O 1
ATOM 4538 N N . MET B 1 112 ? 6.234 -14.008 -11.656 1 89.25 112 MET B N 1
ATOM 4539 C CA . MET B 1 112 ? 6.062 -15.172 -12.531 1 89.25 112 MET B CA 1
ATOM 4540 C C . MET B 1 112 ? 6.309 -14.797 -13.984 1 89.25 112 MET B C 1
ATOM 4542 O O . MET B 1 112 ? 6.805 -15.609 -14.766 1 89.25 112 MET B O 1
ATOM 4546 N N . VAL B 1 113 ? 6.039 -13.641 -14.305 1 93.25 113 VAL B N 1
ATOM 4547 C CA . VAL B 1 113 ? 6.227 -13.188 -15.68 1 93.25 113 VAL B CA 1
ATOM 4548 C C . VAL B 1 113 ? 7.715 -13.18 -16.016 1 93.25 113 VAL B C 1
ATOM 4550 O O . VAL B 1 113 ? 8.102 -13.461 -17.156 1 93.25 113 VAL B O 1
ATOM 4553 N N . THR B 1 114 ? 8.523 -12.875 -15.047 1 94 114 THR B N 1
ATOM 4554 C CA . THR B 1 114 ? 9.961 -12.883 -15.305 1 94 114 THR B CA 1
ATOM 4555 C C . THR B 1 114 ? 10.461 -14.297 -15.555 1 94 114 THR B C 1
ATOM 4557 O O . THR B 1 114 ? 11.484 -14.492 -16.219 1 94 114 THR B O 1
ATOM 4560 N N . GLU B 1 115 ? 9.695 -15.273 -15.023 1 90 115 GLU B N 1
ATOM 4561 C CA . GLU B 1 115 ? 10 -16.656 -15.352 1 90 115 GLU B CA 1
ATOM 4562 C C . GLU B 1 115 ? 9.602 -17 -16.781 1 90 115 GLU B C 1
ATOM 4564 O O . GLU B 1 115 ? 10.328 -17.703 -17.484 1 90 115 GLU B O 1
ATOM 4569 N N . GLU B 1 116 ? 8.461 -16.469 -17.156 1 89.5 116 GLU B N 1
ATOM 4570 C CA . GLU B 1 116 ? 8.039 -16.656 -18.547 1 89.5 116 GLU B CA 1
ATOM 4571 C C . GLU B 1 116 ? 9.109 -16.172 -19.516 1 89.5 116 GLU B C 1
ATOM 4573 O O . GLU B 1 116 ? 9.305 -16.766 -20.578 1 89.5 116 GLU B O 1
ATOM 4578 N N . MET B 1 117 ? 9.773 -15.164 -19.094 1 93.06 117 MET B N 1
ATOM 4579 C CA . MET B 1 117 ? 10.656 -14.5 -20.047 1 93.06 117 MET B CA 1
ATOM 4580 C C . MET B 1 117 ? 12.109 -14.914 -19.812 1 93.06 117 MET B C 1
ATOM 4582 O O . MET B 1 117 ? 13.016 -14.414 -20.484 1 93.06 117 MET B O 1
ATOM 4586 N N . ARG B 1 118 ? 12.414 -15.766 -18.906 1 93.06 118 ARG B N 1
ATOM 4587 C CA . ARG B 1 118 ? 13.75 -16.25 -18.594 1 93.06 118 ARG B CA 1
ATOM 4588 C C . ARG B 1 118 ? 14.711 -15.094 -18.344 1 93.06 118 ARG B C 1
ATOM 4590 O O . ARG B 1 118 ? 15.797 -15.047 -18.938 1 93.06 118 ARG B O 1
ATOM 4597 N N . LEU B 1 119 ? 14.227 -14.242 -17.547 1 95.75 119 LEU B N 1
ATOM 4598 C CA . LEU B 1 119 ? 14.93 -12.984 -17.359 1 95.75 119 LEU B CA 1
ATOM 4599 C C . LEU B 1 119 ? 16.312 -13.219 -16.766 1 95.75 119 LEU B C 1
ATOM 4601 O O . LEU B 1 119 ? 17.297 -12.617 -17.203 1 95.75 119 LEU B O 1
ATOM 4605 N N . ASN B 1 120 ? 16.422 -14.094 -15.758 1 95.56 120 ASN B N 1
ATOM 4606 C CA . ASN B 1 120 ? 17.703 -14.344 -15.109 1 95.56 120 ASN B CA 1
ATOM 4607 C C . ASN B 1 120 ? 18.75 -14.828 -16.109 1 95.56 120 ASN B C 1
ATOM 4609 O O . ASN B 1 120 ? 19.906 -14.422 -16.047 1 95.56 120 ASN B O 1
ATOM 4613 N N . GLN B 1 121 ? 18.344 -15.672 -16.969 1 94.44 121 GLN B N 1
ATOM 4614 C CA . GLN B 1 121 ? 19.266 -16.203 -17.984 1 94.44 121 GLN B CA 1
ATOM 4615 C C . GLN B 1 121 ? 19.703 -15.094 -18.938 1 94.44 121 GLN B C 1
ATOM 4617 O O . GLN B 1 121 ? 20.891 -14.977 -19.234 1 94.44 121 GLN B O 1
ATOM 4622 N N . VAL B 1 122 ? 18.766 -14.336 -19.406 1 96.69 122 VAL B N 1
ATOM 4623 C CA . VAL B 1 122 ? 19.047 -13.273 -20.359 1 96.69 122 VAL B CA 1
ATOM 4624 C C . VAL B 1 122 ? 20.016 -12.266 -19.734 1 96.69 122 VAL B C 1
ATOM 4626 O O . VAL B 1 122 ? 20.984 -11.852 -20.375 1 96.69 122 VAL B O 1
ATOM 4629 N N . LEU B 1 123 ? 19.781 -11.859 -18.547 1 97.31 123 LEU B N 1
ATOM 4630 C CA . LEU B 1 123 ? 20.656 -10.914 -17.859 1 97.31 123 LEU B CA 1
ATOM 4631 C C . LEU B 1 123 ? 22.031 -11.523 -17.609 1 97.31 123 LEU B C 1
ATOM 4633 O O . LEU B 1 123 ? 23.047 -10.836 -17.75 1 97.31 123 LEU B O 1
ATOM 4637 N N . GLY B 1 124 ? 22.078 -12.781 -17.281 1 96.38 124 GLY B N 1
ATOM 4638 C CA . GLY B 1 124 ? 23.328 -13.477 -17.078 1 96.38 124 GLY B CA 1
ATOM 4639 C C . GLY B 1 124 ? 24.219 -13.484 -18.312 1 96.38 124 GLY B C 1
ATOM 4640 O O . GLY B 1 124 ? 25.438 -13.344 -18.219 1 96.38 124 GLY B O 1
ATOM 4641 N N . GLU B 1 125 ? 23.609 -13.656 -19.359 1 95.62 125 GLU B N 1
ATOM 4642 C CA . GLU B 1 125 ? 24.328 -13.695 -20.625 1 95.62 125 GLU B CA 1
ATOM 4643 C C . GLU B 1 125 ? 24.969 -12.344 -20.938 1 95.62 125 GLU B C 1
ATOM 4645 O O . GLU B 1 125 ? 25.953 -12.273 -21.688 1 95.62 125 GLU B O 1
ATOM 4650 N N . MET B 1 126 ? 24.531 -11.352 -20.312 1 95.38 126 MET B N 1
ATOM 4651 C CA . MET B 1 126 ? 25.078 -10.016 -20.531 1 95.38 126 MET B CA 1
ATOM 4652 C C . MET B 1 126 ? 26.016 -9.625 -19.391 1 95.38 126 MET B C 1
ATOM 4654 O O . MET B 1 126 ? 26.484 -8.492 -19.328 1 95.38 126 MET B O 1
ATOM 4658 N N . GLY B 1 127 ? 26.156 -10.523 -18.469 1 96.19 127 GLY B N 1
ATOM 4659 C CA . GLY B 1 127 ? 27.094 -10.281 -17.375 1 96.19 127 GLY B CA 1
ATOM 4660 C C . GLY B 1 127 ? 26.469 -9.555 -16.203 1 96.19 127 GLY B C 1
ATOM 4661 O O . GLY B 1 127 ? 27.172 -8.984 -15.367 1 96.19 127 GLY B O 1
ATOM 4662 N N . VAL B 1 128 ? 25.172 -9.5 -16.172 1 97.44 128 VAL B N 1
ATOM 4663 C CA . VAL B 1 128 ? 24.453 -8.875 -15.062 1 97.44 128 VAL B CA 1
ATOM 4664 C C . VAL B 1 128 ? 24.016 -9.945 -14.062 1 97.44 128 VAL B C 1
ATOM 4666 O O . VAL B 1 128 ? 23.391 -10.938 -14.445 1 97.44 128 VAL B O 1
ATOM 4669 N N . GLN B 1 129 ? 24.359 -9.75 -12.852 1 97.06 129 GLN B N 1
ATOM 4670 C CA . GLN B 1 129 ? 23.984 -10.688 -11.805 1 97.06 129 GLN B CA 1
ATOM 4671 C C . GLN B 1 129 ? 22.547 -10.438 -11.352 1 97.06 129 GLN B C 1
ATOM 4673 O O . GLN B 1 129 ? 22.172 -9.305 -11.039 1 97.06 129 GLN B O 1
ATOM 4678 N N . SER B 1 130 ? 21.766 -11.453 -11.398 1 96.81 130 SER B N 1
ATOM 4679 C CA . SER B 1 130 ? 20.391 -11.375 -10.914 1 96.81 130 SER B CA 1
ATOM 4680 C C . SER B 1 130 ? 20.203 -12.227 -9.656 1 96.81 130 SER B C 1
ATOM 4682 O O . SER B 1 130 ? 20.531 -13.414 -9.648 1 96.81 130 SER B O 1
ATOM 4684 N N . ILE B 1 131 ? 19.609 -11.625 -8.633 1 96.44 131 ILE B N 1
ATOM 4685 C CA . ILE B 1 131 ? 19.438 -12.32 -7.367 1 96.44 131 ILE B CA 1
ATOM 4686 C C . ILE B 1 131 ? 17.953 -12.297 -6.969 1 96.44 131 ILE B C 1
ATOM 4688 O O . ILE B 1 131 ? 17.344 -11.234 -6.914 1 96.44 131 ILE B O 1
ATOM 4692 N N . GLU B 1 132 ? 17.438 -13.508 -6.703 1 95.19 132 GLU B N 1
ATOM 4693 C CA . GLU B 1 132 ? 16.094 -13.609 -6.145 1 95.19 132 GLU B CA 1
ATOM 4694 C C . GLU B 1 132 ? 16.094 -13.227 -4.668 1 95.19 132 GLU B C 1
ATOM 4696 O O . GLU B 1 132 ? 16.953 -13.656 -3.9 1 95.19 132 GLU B O 1
ATOM 4701 N N . THR B 1 133 ? 15.062 -12.398 -4.258 1 92.81 133 THR B N 1
ATOM 4702 C CA . THR B 1 133 ? 15.078 -11.961 -2.869 1 92.81 133 THR B CA 1
ATOM 4703 C C . THR B 1 133 ? 13.844 -12.477 -2.127 1 92.81 133 THR B C 1
ATOM 4705 O O . THR B 1 133 ? 13.75 -12.352 -0.903 1 92.81 133 THR B O 1
ATOM 4708 N N . ASP B 1 134 ? 12.922 -13 -2.832 1 90.94 134 ASP B N 1
ATOM 4709 C CA . ASP B 1 134 ? 11.906 -13.82 -2.184 1 90.94 134 ASP B CA 1
ATOM 4710 C C . ASP B 1 134 ? 12.508 -15.125 -1.669 1 90.94 134 ASP B C 1
ATOM 4712 O O . ASP B 1 134 ? 13.242 -15.805 -2.391 1 90.94 134 ASP B O 1
ATOM 4716 N N . LEU B 1 135 ? 12.188 -15.508 -0.489 1 90.06 135 LEU B N 1
ATOM 4717 C CA . LEU B 1 135 ? 12.844 -16.656 0.125 1 90.06 135 LEU B CA 1
ATOM 4718 C C . LEU B 1 135 ? 12.648 -17.906 -0.716 1 90.06 135 LEU B C 1
ATOM 4720 O O . LEU B 1 135 ? 13.602 -18.656 -0.965 1 90.06 135 LEU B O 1
ATOM 4724 N N . GLY B 1 136 ? 11.383 -18.156 -1.091 1 91.31 136 GLY B N 1
ATOM 4725 C CA . GLY B 1 136 ? 11.125 -19.328 -1.913 1 91.31 136 GLY B CA 1
ATOM 4726 C C . GLY B 1 136 ? 11.891 -19.312 -3.227 1 91.31 136 GLY B C 1
ATOM 4727 O O . GLY B 1 136 ? 12.484 -20.328 -3.615 1 91.31 136 GLY B O 1
ATOM 4728 N N . GLU B 1 137 ? 11.883 -18.219 -3.869 1 92.75 137 GLU B N 1
ATOM 4729 C CA . GLU B 1 137 ? 12.562 -18.078 -5.152 1 92.75 137 GLU B CA 1
ATOM 4730 C C . GLU B 1 137 ? 14.078 -18.156 -4.977 1 92.75 137 GLU B C 1
ATOM 4732 O O . GLU B 1 137 ? 14.789 -18.656 -5.852 1 92.75 137 GLU B O 1
ATOM 4737 N N . TYR B 1 138 ? 14.57 -17.578 -3.895 1 94.44 138 TYR B N 1
ATOM 4738 C CA . TYR B 1 138 ? 15.992 -17.641 -3.605 1 94.44 138 TYR B CA 1
ATOM 4739 C C . TYR B 1 138 ? 16.453 -19.094 -3.439 1 94.44 138 TYR B C 1
ATOM 4741 O O . TYR B 1 138 ? 17.484 -19.484 -3.996 1 94.44 138 TYR B O 1
ATOM 4749 N N . ILE B 1 139 ? 15.672 -19.828 -2.676 1 94.56 139 ILE B N 1
ATOM 4750 C CA . ILE B 1 139 ? 15.992 -21.234 -2.438 1 94.56 139 ILE B CA 1
ATOM 4751 C C . ILE B 1 139 ? 16.078 -21.984 -3.77 1 94.56 139 ILE B C 1
ATOM 4753 O O . ILE B 1 139 ? 17 -22.766 -3.994 1 94.56 139 ILE B O 1
ATOM 4757 N N . LEU B 1 140 ? 15.156 -21.688 -4.637 1 94.44 140 LEU B N 1
ATOM 4758 C CA . LEU B 1 140 ? 15.148 -22.328 -5.945 1 94.44 140 LEU B CA 1
ATOM 4759 C C . LEU B 1 140 ? 16.359 -21.891 -6.77 1 94.44 140 LEU B C 1
ATOM 4761 O O . LEU B 1 140 ? 16.953 -22.719 -7.473 1 94.44 140 LEU B O 1
ATOM 4765 N N . GLN B 1 141 ? 16.672 -20.641 -6.688 1 94.44 141 GLN B N 1
ATOM 4766 C CA . GLN B 1 141 ? 17.797 -20.109 -7.465 1 94.44 141 GLN B CA 1
ATOM 4767 C C . GLN B 1 141 ? 19.109 -20.781 -7.059 1 94.44 141 GLN B C 1
ATOM 4769 O O . GLN B 1 141 ? 19.891 -21.172 -7.918 1 94.44 141 GLN B O 1
ATOM 4774 N N . ILE B 1 142 ? 19.297 -20.922 -5.738 1 95.69 142 ILE B N 1
ATOM 4775 C CA . ILE B 1 142 ? 20.578 -21.453 -5.293 1 95.69 142 ILE B CA 1
ATOM 4776 C C . ILE B 1 142 ? 20.578 -22.969 -5.438 1 95.69 142 ILE B C 1
ATOM 4778 O O . ILE B 1 142 ? 21.609 -23.625 -5.301 1 95.69 142 ILE B O 1
ATOM 4782 N N . ASN B 1 143 ? 19.438 -23.516 -5.66 1 95.19 143 ASN B N 1
ATOM 4783 C CA . ASN B 1 143 ? 19.344 -24.938 -5.996 1 95.19 143 ASN B CA 1
ATOM 4784 C C . ASN B 1 143 ? 19.359 -25.156 -7.504 1 95.19 143 ASN B C 1
ATOM 4786 O O . ASN B 1 143 ? 18.469 -25.797 -8.055 1 95.19 143 ASN B O 1
ATOM 4790 N N . ASP B 1 144 ? 20.297 -24.578 -8.148 1 92.75 144 ASP B N 1
ATOM 4791 C CA . ASP B 1 144 ? 20.562 -24.734 -9.57 1 92.75 144 ASP B CA 1
ATOM 4792 C C . ASP B 1 144 ? 19.406 -24.188 -10.414 1 92.75 144 ASP B C 1
ATOM 4794 O O . ASP B 1 144 ? 19 -24.797 -11.398 1 92.75 144 ASP B O 1
ATOM 4798 N N . SER B 1 145 ? 18.75 -23.156 -9.953 1 91.38 145 SER B N 1
ATOM 4799 C CA . SER B 1 145 ? 17.688 -22.453 -10.664 1 91.38 145 SER B CA 1
ATOM 4800 C C . SER B 1 145 ? 16.531 -23.406 -10.992 1 91.38 145 SER B C 1
ATOM 4802 O O . SER B 1 145 ? 16.078 -23.453 -12.133 1 91.38 145 SER B O 1
ATOM 4804 N N . GLU B 1 146 ? 16.172 -24.109 -9.984 1 89.38 146 GLU B N 1
ATOM 4805 C CA . GLU B 1 146 ? 15.008 -24.984 -10.109 1 89.38 146 GLU B CA 1
ATOM 4806 C C . GLU B 1 146 ? 13.734 -24.156 -10.336 1 89.38 146 GLU B C 1
ATOM 4808 O O . GLU B 1 146 ? 13.57 -23.078 -9.766 1 89.38 146 GLU B O 1
ATOM 4813 N N . PRO B 1 147 ? 12.867 -24.656 -11.203 1 88.31 147 PRO B N 1
ATOM 4814 C CA . PRO B 1 147 ? 11.609 -23.922 -11.406 1 88.31 147 PRO B CA 1
ATOM 4815 C C . PRO B 1 147 ? 10.672 -24.016 -10.203 1 88.31 147 PRO B C 1
ATOM 4817 O O . PRO B 1 147 ? 10.727 -25 -9.453 1 88.31 147 PRO B O 1
ATOM 4820 N N . PRO B 1 148 ? 9.859 -23.047 -10.094 1 89.62 148 PRO B N 1
ATOM 4821 C CA . PRO B 1 148 ? 8.883 -23.094 -9 1 89.62 148 PRO B CA 1
ATOM 4822 C C . PRO B 1 148 ? 7.816 -24.172 -9.211 1 89.62 148 PRO B C 1
ATOM 4824 O O . PRO B 1 148 ? 7.441 -24.453 -10.352 1 89.62 148 PRO B O 1
ATOM 4827 N N . SER B 1 149 ? 7.34 -24.719 -8.086 1 89.31 149 SER B N 1
ATOM 4828 C CA . SER B 1 149 ? 6.316 -25.75 -8.172 1 89.31 149 SER B CA 1
ATOM 4829 C C . SER B 1 149 ? 4.945 -25.219 -7.797 1 89.31 149 SER B C 1
ATOM 4831 O O . SER B 1 149 ? 3.941 -25.922 -7.895 1 89.31 149 SER B O 1
ATOM 4833 N N . HIS B 1 150 ? 4.891 -24.031 -7.328 1 88.69 150 HIS B N 1
ATOM 4834 C CA . HIS B 1 150 ? 3.676 -23.344 -6.91 1 88.69 150 HIS B CA 1
ATOM 4835 C C . HIS B 1 150 ? 3.797 -21.828 -7.129 1 88.69 150 HIS B C 1
ATOM 4837 O O . HIS B 1 150 ? 4.887 -21.266 -7.004 1 88.69 150 HIS B O 1
ATOM 4843 N N . ILE B 1 151 ? 2.717 -21.156 -7.336 1 85.94 151 ILE B N 1
ATOM 4844 C CA . ILE B 1 151 ? 2.811 -19.75 -7.707 1 85.94 151 ILE B CA 1
ATOM 4845 C C . ILE B 1 151 ? 2.932 -18.891 -6.449 1 85.94 151 ILE B C 1
ATOM 4847 O O . ILE B 1 151 ? 3.492 -17.781 -6.492 1 85.94 151 ILE B O 1
ATOM 4851 N N . ILE B 1 152 ? 2.391 -19.344 -5.312 1 85.62 152 ILE B N 1
ATOM 4852 C CA . ILE B 1 152 ? 2.426 -18.594 -4.062 1 85.62 152 ILE B CA 1
ATOM 4853 C C . ILE B 1 152 ? 3.57 -19.094 -3.186 1 85.62 152 ILE B C 1
ATOM 4855 O O . ILE B 1 152 ? 4.344 -18.297 -2.65 1 85.62 152 ILE B O 1
ATOM 4859 N N . ALA B 1 153 ? 3.711 -20.391 -3.062 1 86.19 153 ALA B N 1
ATOM 4860 C CA . ALA B 1 153 ? 4.758 -21.078 -2.303 1 86.19 153 ALA B CA 1
ATOM 4861 C C . ALA B 1 153 ? 5.672 -21.875 -3.225 1 86.19 153 ALA B C 1
ATOM 4863 O O . ALA B 1 153 ? 5.559 -23.109 -3.309 1 86.19 153 ALA B O 1
ATOM 4864 N N . PRO B 1 154 ? 6.648 -21.266 -3.674 1 85.81 154 PRO B N 1
ATOM 4865 C CA . PRO B 1 154 ? 7.398 -21.859 -4.785 1 85.81 154 PRO B CA 1
ATOM 4866 C C . PRO B 1 154 ? 8.156 -23.125 -4.379 1 85.81 154 PRO B C 1
ATOM 4868 O O . PRO B 1 154 ? 8.422 -23.984 -5.219 1 85.81 154 PRO B O 1
ATOM 4871 N N . VAL B 1 155 ? 8.477 -23.297 -3.131 1 87.88 155 VAL B N 1
ATOM 4872 C CA . VAL B 1 155 ? 9.359 -24.391 -2.73 1 87.88 155 VAL B CA 1
ATOM 4873 C C . VAL B 1 155 ? 8.578 -25.438 -1.939 1 87.88 155 VAL B C 1
ATOM 4875 O O . VAL B 1 155 ? 9.156 -26.188 -1.16 1 87.88 155 VAL B O 1
ATOM 4878 N N . VAL B 1 156 ? 7.352 -25.5 -2.207 1 84.88 156 VAL B N 1
ATOM 4879 C CA . VAL B 1 156 ? 6.48 -26.359 -1.414 1 84.88 156 VAL B CA 1
ATOM 4880 C C . VAL B 1 156 ? 6.891 -27.812 -1.597 1 84.88 156 VAL B C 1
ATOM 4882 O O . VAL B 1 156 ? 6.602 -28.656 -0.745 1 84.88 156 VAL B O 1
ATOM 4885 N N . HIS B 1 157 ? 7.609 -28.156 -2.635 1 86.88 157 HIS B N 1
ATOM 4886 C CA . HIS B 1 157 ? 7.996 -29.531 -2.941 1 86.88 157 HIS B CA 1
ATOM 4887 C C . HIS B 1 157 ? 9.195 -29.969 -2.1 1 86.88 157 HIS B C 1
ATOM 4889 O O . HIS B 1 157 ? 9.555 -31.141 -2.092 1 86.88 157 HIS B O 1
ATOM 4895 N N . LYS B 1 158 ? 9.711 -29.047 -1.409 1 89.25 158 LYS B N 1
ATOM 4896 C CA . LYS B 1 158 ? 10.852 -29.359 -0.553 1 89.25 158 LYS B CA 1
ATOM 4897 C C . LYS B 1 158 ? 10.477 -29.234 0.922 1 89.25 158 LYS B C 1
ATOM 4899 O O . LYS B 1 158 ? 9.656 -28.406 1.291 1 89.25 158 LYS B O 1
ATOM 4904 N N . ASP B 1 159 ? 11.094 -30.078 1.728 1 89 159 ASP B N 1
ATOM 4905 C CA . ASP B 1 159 ? 10.859 -29.969 3.164 1 89 159 ASP B CA 1
ATOM 4906 C C . ASP B 1 159 ? 11.984 -29.188 3.852 1 89 159 ASP B C 1
ATOM 4908 O O . ASP B 1 159 ? 12.953 -28.797 3.207 1 89 159 ASP B O 1
ATOM 4912 N N . LYS B 1 160 ? 11.82 -29.031 5.113 1 89.81 160 LYS B N 1
ATOM 4913 C CA . LYS B 1 160 ? 12.727 -28.188 5.898 1 89.81 160 LYS B CA 1
ATOM 4914 C C . LYS B 1 160 ? 14.133 -28.766 5.922 1 89.81 160 LYS B C 1
ATOM 4916 O O . LYS B 1 160 ? 15.117 -28.031 5.883 1 89.81 160 LYS B O 1
ATOM 4921 N N . ASP B 1 161 ? 14.234 -30.062 5.984 1 92.19 161 ASP B N 1
ATOM 4922 C CA . ASP B 1 161 ? 15.539 -30.688 6.074 1 92.19 161 ASP B CA 1
ATOM 4923 C C . ASP B 1 161 ? 16.328 -30.516 4.773 1 92.19 161 ASP B C 1
ATOM 4925 O O . ASP B 1 161 ? 17.531 -30.281 4.801 1 92.19 161 ASP B O 1
ATOM 4929 N N . GLU B 1 162 ? 15.641 -30.656 3.695 1 92.56 162 GLU B N 1
ATOM 4930 C CA . GLU B 1 162 ? 16.281 -30.453 2.4 1 92.56 162 GLU B CA 1
ATOM 4931 C C . GLU B 1 162 ? 16.797 -29.031 2.264 1 92.56 162 GLU B C 1
ATOM 4933 O O . GLU B 1 162 ? 17.891 -28.812 1.73 1 92.56 162 GLU B O 1
ATOM 4938 N N . ILE B 1 163 ? 16.094 -28.109 2.725 1 93.88 163 ILE B N 1
ATOM 4939 C CA . ILE B 1 163 ? 16.469 -26.703 2.641 1 93.88 163 ILE B CA 1
ATOM 4940 C C . ILE B 1 163 ? 17.641 -26.422 3.574 1 93.88 163 ILE B C 1
ATOM 4942 O O . ILE B 1 163 ? 18.562 -25.672 3.223 1 93.88 163 ILE B O 1
ATOM 4946 N N . ALA B 1 164 ? 17.578 -27.031 4.73 1 95.69 164 ALA B N 1
ATOM 4947 C CA . ALA B 1 164 ? 18.672 -26.906 5.68 1 95.69 164 ALA B CA 1
ATOM 4948 C C . ALA B 1 164 ? 19.984 -27.391 5.074 1 95.69 164 ALA B C 1
ATOM 4950 O O . ALA B 1 164 ? 21.031 -26.75 5.219 1 95.69 164 ALA B O 1
ATOM 4951 N N . ASP B 1 165 ? 19.891 -28.5 4.438 1 96.06 165 ASP B N 1
ATOM 4952 C CA . ASP B 1 165 ? 21.078 -29.062 3.783 1 96.06 165 ASP B CA 1
ATOM 4953 C C . ASP B 1 165 ? 21.578 -28.141 2.676 1 96.06 165 ASP B C 1
ATOM 4955 O O . ASP B 1 165 ? 22.781 -27.953 2.521 1 96.06 165 ASP B O 1
ATOM 4959 N N . LEU B 1 166 ? 20.641 -27.672 1.938 1 96 166 LEU B N 1
ATOM 4960 C CA . LEU B 1 166 ? 20.984 -26.766 0.853 1 96 166 LEU B CA 1
ATOM 4961 C C . LEU B 1 166 ? 21.688 -25.516 1.393 1 96 166 LEU B C 1
ATOM 4963 O O . LEU B 1 166 ? 22.703 -25.078 0.841 1 96 166 LEU B O 1
ATOM 4967 N N . PHE B 1 167 ? 21.172 -24.922 2.424 1 96.38 167 PHE B N 1
ATOM 4968 C CA . PHE B 1 167 ? 21.766 -23.734 3.023 1 96.38 167 PHE B CA 1
ATOM 4969 C C . PHE B 1 167 ? 23.172 -24.016 3.516 1 96.38 167 PHE B C 1
ATOM 4971 O O . PHE B 1 167 ? 24.094 -23.219 3.285 1 96.38 167 PHE B O 1
ATOM 4978 N N . ALA B 1 168 ? 23.312 -25.094 4.145 1 96.62 168 ALA B N 1
ATOM 4979 C CA . ALA B 1 168 ? 24.641 -25.453 4.645 1 96.62 168 ALA B CA 1
ATOM 4980 C C . ALA B 1 168 ? 25.641 -25.578 3.504 1 96.62 168 ALA B C 1
ATOM 4982 O O . ALA B 1 168 ? 26.781 -25.109 3.615 1 96.62 168 ALA B O 1
ATOM 4983 N N . ARG B 1 169 ? 25.266 -26.156 2.516 1 96.31 169 ARG B N 1
ATOM 4984 C CA . ARG B 1 169 ? 26.125 -26.406 1.368 1 96.31 169 ARG B CA 1
ATOM 4985 C C . ARG B 1 169 ? 26.484 -25.109 0.653 1 96.31 169 ARG B C 1
ATOM 4987 O O . ARG B 1 169 ? 27.641 -24.891 0.297 1 96.31 169 ARG B O 1
ATOM 4994 N N . VAL B 1 170 ? 25.5 -24.234 0.468 1 96 170 VAL B N 1
ATOM 4995 C CA . VAL B 1 170 ? 25.672 -23.062 -0.388 1 96 170 VAL B CA 1
ATOM 4996 C C . VAL B 1 170 ? 26.203 -21.906 0.432 1 96 170 VAL B C 1
ATOM 4998 O O . VAL B 1 170 ? 27.031 -21.109 -0.056 1 96 170 VAL B O 1
ATOM 5001 N N . HIS B 1 171 ? 25.703 -21.734 1.657 1 95.31 171 HIS B N 1
ATOM 5002 C CA . HIS B 1 171 ? 26.094 -20.609 2.484 1 95.31 171 HIS B CA 1
ATOM 5003 C C . HIS B 1 171 ? 27.422 -20.875 3.191 1 95.31 171 HIS B C 1
ATOM 5005 O O . HIS B 1 171 ? 28.047 -19.938 3.703 1 95.31 171 HIS B O 1
ATOM 5011 N N . HIS B 1 172 ? 27.812 -22.141 3.242 1 95.5 172 HIS B N 1
ATOM 5012 C CA . HIS B 1 172 ? 29.031 -22.531 3.928 1 95.5 172 HIS B CA 1
ATOM 5013 C C . HIS B 1 172 ? 29 -22.125 5.398 1 95.5 172 HIS B C 1
ATOM 5015 O O . HIS B 1 172 ? 29.953 -21.547 5.906 1 95.5 172 HIS B O 1
ATOM 5021 N N . LYS B 1 173 ? 27.906 -22.266 6.008 1 94.75 173 LYS B N 1
ATOM 5022 C CA . LYS B 1 173 ? 27.656 -22.047 7.43 1 94.75 173 LYS B CA 1
ATOM 5023 C C . LYS B 1 173 ? 27.141 -23.312 8.109 1 94.75 173 LYS B C 1
ATOM 5025 O O . LYS B 1 173 ? 26.734 -24.25 7.434 1 94.75 173 LYS B O 1
ATOM 5030 N N . PRO B 1 174 ? 27.266 -23.391 9.445 1 95.38 174 PRO B N 1
ATOM 5031 C CA . PRO B 1 174 ? 26.734 -24.562 10.133 1 95.38 174 PRO B CA 1
ATOM 5032 C C . PRO B 1 174 ? 25.25 -24.812 9.836 1 95.38 174 PRO B C 1
ATOM 5034 O O . PRO B 1 174 ? 24.469 -23.859 9.742 1 95.38 174 PRO B O 1
ATOM 5037 N N . ARG B 1 175 ? 24.953 -26.094 9.711 1 95.75 175 ARG B N 1
ATOM 5038 C CA . ARG B 1 175 ? 23.578 -26.484 9.414 1 95.75 175 ARG B CA 1
ATOM 5039 C C . ARG B 1 175 ? 22.641 -26.109 10.547 1 95.75 175 ARG B C 1
ATOM 5041 O O . ARG B 1 175 ? 22.906 -26.406 11.711 1 95.75 175 ARG B O 1
ATOM 5048 N N . LEU B 1 176 ? 21.578 -25.453 10.203 1 93.25 176 LEU B N 1
ATOM 5049 C CA . LEU B 1 176 ? 20.531 -25.062 11.156 1 93.25 176 LEU B CA 1
ATOM 5050 C C . LEU B 1 176 ? 19.281 -25.906 10.953 1 93.25 176 LEU B C 1
ATOM 5052 O O . LEU B 1 176 ? 19.078 -26.484 9.883 1 93.25 176 LEU B O 1
ATOM 5056 N N . THR B 1 177 ? 18.469 -26.094 12.016 1 88.69 177 THR B N 1
ATOM 5057 C CA . THR B 1 177 ? 17.312 -26.969 11.875 1 88.69 177 THR B CA 1
ATOM 5058 C C . THR B 1 177 ? 16.016 -26.219 12.219 1 88.69 177 THR B C 1
ATOM 5060 O O . THR B 1 177 ? 14.922 -26.734 11.961 1 88.69 177 THR B O 1
ATOM 5063 N N . GLU B 1 178 ? 16.125 -25.094 12.742 1 89.62 178 GLU B N 1
ATOM 5064 C CA . GLU B 1 178 ? 14.93 -24.328 13.094 1 89.62 178 GLU B CA 1
ATOM 5065 C C . GLU B 1 178 ? 14.625 -23.266 12.039 1 89.62 178 GLU B C 1
ATOM 5067 O O . GLU B 1 178 ? 15.516 -22.516 11.625 1 89.62 178 GLU B O 1
ATOM 5072 N N . ILE B 1 179 ? 13.344 -23.156 11.633 1 86.62 179 ILE B N 1
ATOM 5073 C CA . ILE B 1 179 ? 12.891 -22.328 10.531 1 86.62 179 ILE B CA 1
ATOM 5074 C C . ILE B 1 179 ? 13.234 -20.859 10.812 1 86.62 179 ILE B C 1
ATOM 5076 O O . ILE B 1 179 ? 13.797 -20.172 9.961 1 86.62 179 ILE B O 1
ATOM 5080 N N . PRO B 1 180 ? 13 -20.328 12.023 1 82.62 180 PRO B N 1
ATOM 5081 C CA . PRO B 1 180 ? 13.328 -18.922 12.258 1 82.62 180 PRO B CA 1
ATOM 5082 C C . PRO B 1 180 ? 14.82 -18.625 12.102 1 82.62 180 PRO B C 1
ATOM 5084 O O . PRO B 1 180 ? 15.195 -17.578 11.578 1 82.62 180 PRO B O 1
ATOM 5087 N N . GLU B 1 181 ? 15.602 -19.578 12.516 1 88.38 181 GLU B N 1
ATOM 5088 C CA . GLU B 1 181 ? 17.047 -19.406 12.398 1 88.38 181 GLU B CA 1
ATOM 5089 C C . GLU B 1 181 ? 17.5 -19.469 10.938 1 88.38 181 GLU B C 1
ATOM 5091 O O . GLU B 1 181 ? 18.375 -18.719 10.516 1 88.38 181 GLU B O 1
ATOM 5096 N N . MET B 1 182 ? 16.938 -20.359 10.219 1 90.56 182 MET B N 1
ATOM 5097 C CA . MET B 1 182 ? 17.266 -20.516 8.805 1 90.56 182 MET B CA 1
ATOM 5098 C C . MET B 1 182 ? 16.859 -19.266 8.023 1 90.56 182 MET B C 1
ATOM 5100 O O . MET B 1 182 ? 17.609 -18.812 7.148 1 90.56 182 MET B O 1
ATOM 5104 N N . THR B 1 183 ? 15.742 -18.734 8.336 1 87.19 183 THR B N 1
ATOM 5105 C CA . THR B 1 183 ? 15.266 -17.531 7.688 1 87.19 183 THR B CA 1
ATOM 5106 C C . THR B 1 183 ? 16.188 -16.344 8 1 87.19 183 THR B C 1
ATOM 5108 O O . THR B 1 183 ? 16.469 -15.531 7.129 1 87.19 183 THR B O 1
ATOM 5111 N N . ARG B 1 184 ? 16.594 -16.234 9.219 1 84.81 184 ARG B N 1
ATOM 5112 C CA . ARG B 1 184 ? 17.531 -15.195 9.617 1 84.81 184 ARG B CA 1
ATOM 5113 C C . ARG B 1 184 ? 18.844 -15.312 8.844 1 84.81 184 ARG B C 1
ATOM 5115 O O . ARG B 1 184 ? 19.406 -14.297 8.422 1 84.81 184 ARG B O 1
ATOM 5122 N N . GLU B 1 185 ? 19.312 -16.484 8.711 1 90.62 185 GLU B N 1
ATOM 5123 C CA . GLU B 1 185 ? 20.531 -16.719 7.949 1 90.62 185 GLU B CA 1
ATOM 5124 C C . GLU B 1 185 ? 20.391 -16.234 6.512 1 90.62 185 GLU B C 1
ATOM 5126 O O . GLU B 1 185 ? 21.266 -15.562 5.984 1 90.62 185 GLU B O 1
ATOM 5131 N N . ALA B 1 186 ? 19.281 -16.625 5.91 1 90.31 186 ALA B N 1
ATOM 5132 C CA . ALA B 1 186 ? 19.016 -16.188 4.539 1 90.31 186 ALA B CA 1
ATOM 5133 C C . ALA B 1 186 ? 19 -14.664 4.441 1 90.31 186 ALA B C 1
ATOM 5135 O O . ALA B 1 186 ? 19.516 -14.094 3.479 1 90.31 186 ALA B O 1
ATOM 5136 N N . ARG B 1 187 ? 18.453 -14.055 5.41 1 85.44 187 ARG B N 1
ATOM 5137 C CA . ARG B 1 187 ? 18.406 -12.602 5.469 1 85.44 187 ARG B CA 1
ATOM 5138 C C . ARG B 1 187 ? 19.797 -12.008 5.523 1 85.44 187 ARG B C 1
ATOM 5140 O O . ARG B 1 187 ? 20.094 -11.031 4.828 1 85.44 187 ARG B O 1
ATOM 5147 N N . GLU B 1 188 ? 20.562 -12.555 6.34 1 87.12 188 GLU B N 1
ATOM 5148 C CA . GLU B 1 188 ? 21.922 -12.07 6.512 1 87.12 188 GLU B CA 1
ATOM 5149 C C . GLU B 1 188 ? 22.719 -12.211 5.223 1 87.12 188 GLU B C 1
ATOM 5151 O O . GLU B 1 188 ? 23.516 -11.328 4.879 1 87.12 188 GLU B O 1
ATOM 5156 N N . VAL B 1 189 ? 22.453 -13.234 4.598 1 91.12 189 VAL B N 1
ATOM 5157 C CA . VAL B 1 189 ? 23.188 -13.508 3.365 1 91.12 189 VAL B CA 1
ATOM 5158 C C . VAL B 1 189 ? 22.719 -12.562 2.264 1 91.12 189 VAL B C 1
ATOM 5160 O O . VAL B 1 189 ? 23.516 -12.117 1.438 1 91.12 189 VAL B O 1
ATOM 5163 N N . LEU B 1 190 ? 21.469 -12.18 2.283 1 90.69 190 LEU B N 1
ATOM 5164 C CA . LEU B 1 190 ? 20.891 -11.438 1.171 1 90.69 190 LEU B CA 1
ATOM 5165 C C . LEU B 1 190 ? 20.984 -9.93 1.407 1 90.69 190 LEU B C 1
ATOM 5167 O O . LEU B 1 190 ? 20.859 -9.141 0.468 1 90.69 190 LEU B O 1
ATOM 5171 N N . ARG B 1 191 ? 21.141 -9.469 2.609 1 85.31 191 ARG B N 1
ATOM 5172 C CA . ARG B 1 191 ? 21.109 -8.055 2.965 1 85.31 191 ARG B CA 1
ATOM 5173 C C . ARG B 1 191 ? 22.125 -7.258 2.164 1 85.31 191 ARG B C 1
ATOM 5175 O O . ARG B 1 191 ? 21.812 -6.215 1.59 1 85.31 191 ARG B O 1
ATOM 5182 N N . PRO B 1 192 ? 23.359 -7.77 2.076 1 87.88 192 PRO B N 1
ATOM 5183 C CA . PRO B 1 192 ? 24.328 -7.02 1.282 1 87.88 192 PRO B CA 1
ATOM 5184 C C . PRO B 1 192 ? 23.938 -6.906 -0.188 1 87.88 192 PRO B C 1
ATOM 5186 O O . PRO B 1 192 ? 24.297 -5.934 -0.856 1 87.88 192 PRO B O 1
ATOM 5189 N N . GLU B 1 193 ? 23.219 -7.906 -0.643 1 90.56 193 GLU B N 1
ATOM 5190 C CA . GLU B 1 193 ? 22.781 -7.891 -2.035 1 90.56 193 GLU B CA 1
ATOM 5191 C C . GLU B 1 193 ? 21.797 -6.754 -2.285 1 90.56 193 GLU B C 1
ATOM 5193 O O . GLU B 1 193 ? 21.828 -6.113 -3.338 1 90.56 193 GLU B O 1
ATOM 5198 N N . PHE B 1 194 ? 20.953 -6.48 -1.339 1 87.25 194 PHE B N 1
ATOM 5199 C CA . PHE B 1 194 ? 20 -5.379 -1.438 1 87.25 194 PHE B CA 1
ATOM 5200 C C . PHE B 1 194 ? 20.734 -4.043 -1.531 1 87.25 194 PHE B C 1
ATOM 5202 O O . PHE B 1 194 ? 20.359 -3.182 -2.33 1 87.25 194 PHE B O 1
ATOM 5209 N N . LEU B 1 195 ? 21.75 -3.891 -0.828 1 83.44 195 LEU B N 1
ATOM 5210 C CA . LEU B 1 195 ? 22.453 -2.621 -0.689 1 83.44 195 LEU B CA 1
ATOM 5211 C C . LEU B 1 195 ? 23.297 -2.33 -1.924 1 83.44 195 LEU B C 1
ATOM 5213 O O . LEU B 1 195 ? 23.547 -1.169 -2.254 1 83.44 195 LEU B O 1
ATOM 5217 N N . SER B 1 196 ? 23.656 -3.357 -2.578 1 90.88 196 SER B N 1
ATOM 5218 C CA . SER B 1 196 ? 24.594 -3.17 -3.686 1 90.88 196 SER B CA 1
ATOM 5219 C C . SER B 1 196 ? 23.875 -3.244 -5.031 1 90.88 196 SER B C 1
ATOM 5221 O O . SER B 1 196 ? 24.5 -3.066 -6.078 1 90.88 196 SER B O 1
ATOM 5223 N N . ALA B 1 197 ? 22.609 -3.459 -5.016 1 94.81 197 ALA B N 1
ATOM 5224 C CA . ALA B 1 197 ? 21.875 -3.648 -6.262 1 94.81 197 ALA B CA 1
ATOM 5225 C C . ALA B 1 197 ? 21.672 -2.32 -6.984 1 94.81 197 ALA B C 1
ATOM 5227 O O . ALA B 1 197 ? 21.406 -1.295 -6.355 1 94.81 197 ALA B O 1
ATOM 5228 N N . ASP B 1 198 ? 21.766 -2.385 -8.289 1 96.69 198 ASP B N 1
ATOM 5229 C CA . ASP B 1 198 ? 21.562 -1.21 -9.141 1 96.69 198 ASP B CA 1
ATOM 5230 C C . ASP B 1 198 ? 20.109 -1.096 -9.594 1 96.69 198 ASP B C 1
ATOM 5232 O O . ASP B 1 198 ? 19.641 0.002 -9.883 1 96.69 198 ASP B O 1
ATOM 5236 N N . MET B 1 199 ? 19.5 -2.232 -9.711 1 97.81 199 MET B N 1
ATOM 5237 C CA . MET B 1 199 ? 18.156 -2.279 -10.281 1 97.81 199 MET B CA 1
ATOM 5238 C C . MET B 1 199 ? 17.281 -3.283 -9.539 1 97.81 199 MET B C 1
ATOM 5240 O O . MET B 1 199 ? 17.734 -4.375 -9.203 1 97.81 199 MET B O 1
ATOM 5244 N N . GLY B 1 200 ? 16.172 -2.809 -9.188 1 97.38 200 GLY B N 1
ATOM 5245 C CA . GLY B 1 200 ? 15.141 -3.693 -8.648 1 97.38 200 GLY B CA 1
ATOM 5246 C C . GLY B 1 200 ? 14.086 -4.066 -9.664 1 97.38 200 GLY B C 1
ATOM 5247 O O . GLY B 1 200 ? 13.617 -3.213 -10.422 1 97.38 200 GLY B O 1
ATOM 5248 N N . VAL B 1 201 ? 13.758 -5.355 -9.758 1 97.75 201 VAL B N 1
ATOM 5249 C CA . VAL B 1 201 ? 12.703 -5.824 -10.641 1 97.75 201 VAL B CA 1
ATOM 5250 C C . VAL B 1 201 ? 11.562 -6.422 -9.812 1 97.75 201 VAL B C 1
ATOM 5252 O O . VAL B 1 201 ? 11.797 -7.281 -8.961 1 97.75 201 VAL B O 1
ATOM 5255 N N . THR B 1 202 ? 10.477 -5.898 -10.07 1 96 202 THR B N 1
ATOM 5256 C CA . THR B 1 202 ? 9.297 -6.434 -9.398 1 96 202 THR B CA 1
ATOM 5257 C C . THR B 1 202 ? 8.281 -6.945 -10.406 1 96 202 THR B C 1
ATOM 5259 O O . THR B 1 202 ? 8.398 -6.676 -11.609 1 96 202 THR B O 1
ATOM 5262 N N . GLY B 1 203 ? 7.348 -7.766 -9.977 1 95.25 203 GLY B N 1
ATOM 5263 C CA . GLY B 1 203 ? 6.145 -8.031 -10.758 1 95.25 203 GLY B CA 1
ATOM 5264 C C . GLY B 1 203 ? 5.082 -6.961 -10.594 1 95.25 203 GLY B C 1
ATOM 5265 O O . GLY B 1 203 ? 5.395 -5.801 -10.32 1 95.25 203 GLY B O 1
ATOM 5266 N N . GLY B 1 204 ? 3.986 -7.242 -10.914 1 96.5 204 GLY B N 1
ATOM 5267 C CA . GLY B 1 204 ? 2.795 -6.426 -10.742 1 96.5 204 GLY B CA 1
ATOM 5268 C C . GLY B 1 204 ? 1.515 -7.238 -10.695 1 96.5 204 GLY B C 1
ATOM 5269 O O . GLY B 1 204 ? 1.091 -7.797 -11.711 1 96.5 204 GLY B O 1
ATOM 5270 N N . ASN B 1 205 ? 1.021 -7.25 -9.477 1 97.5 205 ASN B N 1
ATOM 5271 C CA . ASN B 1 205 ? -0.252 -7.957 -9.375 1 97.5 205 ASN B CA 1
ATOM 5272 C C . ASN B 1 205 ? -1.329 -7.293 -10.234 1 97.5 205 ASN B C 1
ATOM 5274 O O . ASN B 1 205 ? -2.123 -7.98 -10.875 1 97.5 205 ASN B O 1
ATOM 5278 N N . PHE B 1 206 ? -1.322 -5.977 -10.172 1 98.31 206 PHE B N 1
ATOM 5279 C CA . PHE B 1 206 ? -2.17 -5.18 -11.055 1 98.31 206 PHE B CA 1
ATOM 5280 C C . PHE B 1 206 ? -1.524 -3.832 -11.352 1 98.31 206 PHE B C 1
ATOM 5282 O O . PHE B 1 206 ? -0.663 -3.369 -10.602 1 98.31 206 PHE B O 1
ATOM 5289 N N . ILE B 1 207 ? -1.886 -3.295 -12.414 1 98.44 207 ILE B N 1
ATOM 5290 C CA . ILE B 1 207 ? -1.588 -1.896 -12.695 1 98.44 207 ILE B CA 1
ATOM 5291 C C . ILE B 1 207 ? -2.887 -1.093 -12.75 1 98.44 207 ILE B C 1
ATOM 5293 O O . ILE B 1 207 ? -3.916 -1.593 -13.211 1 98.44 207 ILE B O 1
ATOM 5297 N N . ILE B 1 208 ? -2.863 0.102 -12.273 1 98.06 208 ILE B N 1
ATOM 5298 C CA . ILE B 1 208 ? -4.066 0.916 -12.141 1 98.06 208 ILE B CA 1
ATOM 5299 C C . ILE B 1 208 ? -4.027 2.062 -13.148 1 98.06 208 ILE B C 1
ATOM 5301 O O . ILE B 1 208 ? -3.178 2.951 -13.055 1 98.06 208 ILE B O 1
ATOM 5305 N N . ALA B 1 209 ? -4.984 2.137 -14.016 1 98 209 ALA B N 1
ATOM 5306 C CA . ALA B 1 209 ? -5.004 3.086 -15.125 1 98 209 ALA B CA 1
ATOM 5307 C C . ALA B 1 209 ? -5.141 4.52 -14.617 1 98 209 ALA B C 1
ATOM 5309 O O . ALA B 1 209 ? -4.426 5.414 -15.07 1 98 209 ALA B O 1
ATOM 5310 N N . GLU B 1 210 ? -5.965 4.793 -13.656 1 93.94 210 GLU B N 1
ATOM 5311 C CA . GLU B 1 210 ? -6.285 6.156 -13.242 1 93.94 210 GLU B CA 1
ATOM 5312 C C . GLU B 1 210 ? -5.098 6.816 -12.547 1 93.94 210 GLU B C 1
ATOM 5314 O O . GLU B 1 210 ? -4.961 8.039 -12.57 1 93.94 210 GLU B O 1
ATOM 5319 N N . THR B 1 211 ? -4.227 5.965 -11.992 1 95 211 THR B N 1
ATOM 5320 C CA . THR B 1 211 ? -3.162 6.562 -11.195 1 95 211 THR B CA 1
ATOM 5321 C C . THR B 1 211 ? -1.803 6.344 -11.852 1 95 211 THR B C 1
ATOM 5323 O O . THR B 1 211 ? -0.821 6.996 -11.492 1 95 211 THR B O 1
ATOM 5326 N N . GLY B 1 212 ? -1.746 5.402 -12.781 1 97.06 212 GLY B N 1
ATOM 5327 C CA . GLY B 1 212 ? -0.454 5.047 -13.344 1 97.06 212 GLY B CA 1
ATOM 5328 C C . GLY B 1 212 ? 0.44 4.305 -12.367 1 97.06 212 GLY B C 1
ATOM 5329 O O . GLY B 1 212 ? 1.658 4.496 -12.367 1 97.06 212 GLY B O 1
ATOM 5330 N N . SER B 1 213 ? -0.162 3.432 -11.523 1 97.62 213 SER B N 1
ATOM 5331 C CA . SER B 1 213 ? 0.557 2.764 -10.438 1 97.62 213 SER B CA 1
ATOM 5332 C C . SER B 1 213 ? 0.628 1.257 -10.672 1 97.62 213 SER B C 1
ATOM 5334 O O . SER B 1 213 ? -0.174 0.702 -11.43 1 97.62 213 SER B O 1
ATOM 5336 N N . VAL B 1 214 ? 1.583 0.64 -10.055 1 97.88 214 VAL B N 1
ATOM 5337 C CA . VAL B 1 214 ? 1.607 -0.816 -9.961 1 97.88 214 VAL B CA 1
ATOM 5338 C C . VAL B 1 214 ? 1.312 -1.249 -8.523 1 97.88 214 VAL B C 1
ATOM 5340 O O . VAL B 1 214 ? 1.786 -0.627 -7.57 1 97.88 214 VAL B O 1
ATOM 5343 N N . ALA B 1 215 ? 0.407 -2.225 -8.422 1 97.5 215 ALA B N 1
ATOM 5344 C CA . ALA B 1 215 ? 0.075 -2.818 -7.129 1 97.5 215 ALA B CA 1
ATOM 5345 C C . ALA B 1 215 ? 0.876 -4.094 -6.887 1 97.5 215 ALA B C 1
ATOM 5347 O O . ALA B 1 215 ? 0.902 -4.988 -7.738 1 97.5 215 ALA B O 1
ATOM 5348 N N . VAL B 1 216 ? 1.545 -4.152 -5.758 1 95.75 216 VAL B N 1
ATOM 5349 C CA . VAL B 1 216 ? 2.318 -5.332 -5.383 1 95.75 216 VAL B CA 1
ATOM 5350 C C . VAL B 1 216 ? 1.79 -5.898 -4.066 1 95.75 216 VAL B C 1
ATOM 5352 O O . VAL B 1 216 ? 1.695 -5.18 -3.068 1 95.75 216 VAL B O 1
ATOM 5355 N N . VAL B 1 217 ? 1.447 -7.152 -4.074 1 94.38 217 VAL B N 1
ATOM 5356 C CA . VAL B 1 217 ? 0.89 -7.863 -2.93 1 94.38 217 VAL B CA 1
ATOM 5357 C C . VAL B 1 217 ? 1.855 -8.961 -2.482 1 94.38 217 VAL B C 1
ATOM 5359 O O . VAL B 1 217 ? 2.17 -9.867 -3.252 1 94.38 217 VAL B O 1
ATOM 5362 N N . THR B 1 218 ? 2.381 -8.844 -1.239 1 91.25 218 THR B N 1
ATOM 5363 C CA . THR B 1 218 ? 3.354 -9.836 -0.781 1 91.25 218 THR B CA 1
ATOM 5364 C C . THR B 1 218 ? 3.326 -9.953 0.74 1 91.25 218 THR B C 1
ATOM 5366 O O . THR B 1 218 ? 2.822 -9.062 1.43 1 91.25 218 THR B O 1
ATOM 5369 N N . ASN B 1 219 ? 3.75 -11.094 1.203 1 87.69 219 ASN B N 1
ATOM 5370 C CA . ASN B 1 219 ? 3.844 -11.289 2.645 1 87.69 219 ASN B CA 1
ATOM 5371 C C . ASN B 1 219 ? 5.266 -11.07 3.15 1 87.69 219 ASN B C 1
ATOM 5373 O O . ASN B 1 219 ? 5.504 -11.031 4.359 1 87.69 219 ASN B O 1
ATOM 5377 N N . GLU B 1 220 ? 6.156 -10.875 2.205 1 84.94 220 GLU B N 1
ATOM 5378 C CA . GLU B 1 220 ? 7.547 -10.617 2.564 1 84.94 220 GLU B CA 1
ATOM 5379 C C . GLU B 1 220 ? 7.906 -9.148 2.35 1 84.94 220 GLU B C 1
ATOM 5381 O O . GLU B 1 220 ? 7.484 -8.539 1.367 1 84.94 220 GLU B O 1
ATOM 5386 N N . GLY B 1 221 ? 8.711 -8.641 3.199 1 83 221 GLY B N 1
ATOM 5387 C CA . GLY B 1 221 ? 9.078 -7.23 3.158 1 83 221 GLY B CA 1
ATOM 5388 C C . GLY B 1 221 ? 10.141 -6.922 2.121 1 83 221 GLY B C 1
ATOM 5389 O O . GLY B 1 221 ? 10.484 -5.758 1.906 1 83 221 GLY B O 1
ATOM 5390 N N . ASN B 1 222 ? 10.602 -7.906 1.38 1 85.94 222 ASN B N 1
ATOM 5391 C CA . ASN B 1 222 ? 11.664 -7.699 0.399 1 85.94 222 ASN B CA 1
ATOM 5392 C C . ASN B 1 222 ? 11.25 -6.699 -0.675 1 85.94 222 ASN B C 1
ATOM 5394 O O . ASN B 1 222 ? 12.102 -6.027 -1.264 1 85.94 222 ASN B O 1
ATOM 5398 N N . GLU B 1 223 ? 10 -6.598 -0.917 1 87.31 223 GLU B N 1
ATOM 5399 C CA . GLU B 1 223 ? 9.5 -5.68 -1.938 1 87.31 223 GLU B CA 1
ATOM 5400 C C . GLU B 1 223 ? 9.875 -4.238 -1.609 1 87.31 223 GLU B C 1
ATOM 5402 O O . GLU B 1 223 ? 10.266 -3.473 -2.496 1 87.31 223 GLU B O 1
ATOM 5407 N N . GLY B 1 224 ? 9.75 -3.887 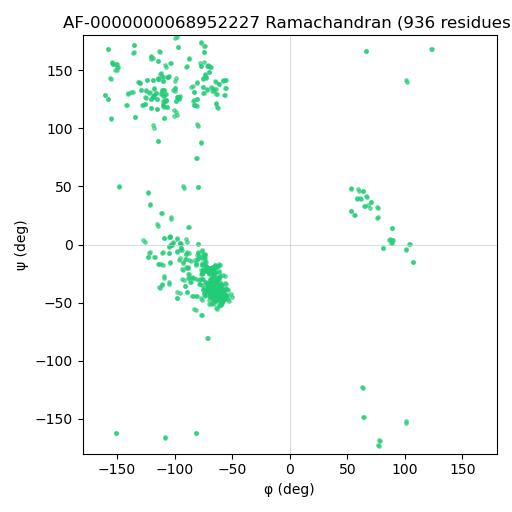-0.381 1 83.81 224 GLY B N 1
ATOM 5408 C CA . GLY B 1 224 ? 10.086 -2.533 0.033 1 83.81 224 GLY B CA 1
ATOM 5409 C C . GLY B 1 224 ? 11.539 -2.172 -0.232 1 83.81 224 GLY B C 1
ATOM 5410 O O . GLY B 1 224 ? 11.836 -1.052 -0.651 1 83.81 224 GLY B O 1
ATOM 5411 N N . MET B 1 225 ? 12.359 -3.068 -0.064 1 85.56 225 MET B N 1
ATOM 5412 C CA . MET B 1 225 ? 13.781 -2.828 -0.303 1 85.56 225 MET B CA 1
ATOM 5413 C C . MET B 1 225 ? 14.094 -2.863 -1.795 1 85.56 225 MET B C 1
ATOM 5415 O O . MET B 1 225 ? 14.898 -2.062 -2.283 1 85.56 225 MET B O 1
ATOM 5419 N N . CYS B 1 226 ? 13.375 -3.709 -2.488 1 90.06 226 CYS B N 1
ATOM 5420 C CA . CYS B 1 226 ? 13.609 -3.906 -3.914 1 90.06 226 CYS B CA 1
ATOM 5421 C C . CYS B 1 226 ? 13.172 -2.686 -4.715 1 90.06 226 CYS B C 1
ATOM 5423 O O . CYS B 1 226 ? 13.711 -2.418 -5.793 1 90.06 226 CYS B O 1
ATOM 5425 N N . THR B 1 227 ? 12.297 -1.93 -4.191 1 91 227 THR B N 1
ATOM 5426 C CA . THR B 1 227 ? 11.695 -0.86 -4.984 1 91 227 THR B CA 1
ATOM 5427 C C . THR B 1 227 ? 12.289 0.493 -4.594 1 91 227 THR B C 1
ATOM 5429 O O . THR B 1 227 ? 12.164 1.466 -5.344 1 91 227 THR B O 1
ATOM 5432 N N . VAL B 1 228 ? 12.961 0.543 -3.447 1 85.94 228 VAL B N 1
ATOM 5433 C CA . VAL B 1 228 ? 13.367 1.851 -2.938 1 85.94 228 VAL B CA 1
ATOM 5434 C C . VAL B 1 228 ? 14.883 1.999 -3.031 1 85.94 228 VAL B C 1
ATOM 5436 O O . VAL B 1 228 ? 15.391 3.092 -3.293 1 85.94 228 VAL B O 1
ATOM 5439 N N . MET B 1 229 ? 15.602 0.968 -2.854 1 86.62 229 MET B N 1
ATOM 5440 C CA . MET B 1 229 ? 17.047 1.066 -2.664 1 86.62 229 MET B CA 1
ATOM 5441 C C . MET B 1 229 ? 17.766 1.207 -4.004 1 86.62 229 MET B C 1
ATOM 5443 O O . MET B 1 229 ? 18.656 2.041 -4.148 1 86.62 229 MET B O 1
ATOM 5447 N N . PRO B 1 230 ? 17.391 0.416 -5 1 92.38 230 PRO B N 1
ATOM 5448 C CA . PRO B 1 230 ? 18.094 0.534 -6.277 1 92.38 230 PRO B CA 1
ATOM 5449 C C . PRO B 1 230 ? 17.766 1.829 -7.02 1 92.38 230 PRO B C 1
ATOM 5451 O O . PRO B 1 230 ? 16.656 2.367 -6.867 1 92.38 230 PRO B O 1
ATOM 5454 N N . ARG B 1 231 ? 18.641 2.256 -7.809 1 93.19 231 ARG B N 1
ATOM 5455 C CA . ARG B 1 231 ? 18.453 3.506 -8.531 1 93.19 231 ARG B CA 1
ATOM 5456 C C . ARG B 1 231 ? 17.469 3.324 -9.688 1 93.19 231 ARG B C 1
ATOM 5458 O O . ARG B 1 231 ? 16.891 4.297 -10.18 1 93.19 231 ARG B O 1
ATOM 5465 N N . VAL B 1 232 ? 17.297 2.051 -10.148 1 97.06 232 VAL B N 1
ATOM 5466 C CA . VAL B 1 232 ? 16.359 1.746 -11.227 1 97.06 232 VAL B CA 1
ATOM 5467 C C . VAL B 1 232 ? 15.336 0.724 -10.75 1 97.06 232 VAL B C 1
ATOM 5469 O O . VAL B 1 232 ? 15.695 -0.278 -10.125 1 97.06 232 VAL B O 1
ATOM 5472 N N . HIS B 1 233 ? 14.086 1.017 -10.984 1 97.5 233 HIS B N 1
ATOM 5473 C CA . HIS B 1 233 ? 13.016 0.071 -10.695 1 97.5 233 HIS B CA 1
ATOM 5474 C C . HIS B 1 233 ? 12.258 -0.315 -11.961 1 97.5 233 HIS B C 1
ATOM 5476 O O . HIS B 1 233 ? 11.797 0.555 -12.703 1 97.5 233 HIS B O 1
ATOM 5482 N N . VAL B 1 234 ? 12.148 -1.604 -12.211 1 98.5 234 VAL B N 1
ATOM 5483 C CA . VAL B 1 234 ? 11.406 -2.109 -13.359 1 98.5 234 VAL B CA 1
ATOM 5484 C C . VAL B 1 234 ? 10.266 -3.014 -12.883 1 98.5 234 VAL B C 1
ATOM 5486 O O . VAL B 1 234 ? 10.516 -4.047 -12.25 1 98.5 234 VAL B O 1
ATOM 5489 N N . ALA B 1 235 ? 9.102 -2.633 -13.156 1 98.25 235 ALA B N 1
ATOM 5490 C CA . ALA B 1 235 ? 7.945 -3.492 -12.914 1 98.25 235 ALA B CA 1
ATOM 5491 C C . ALA B 1 235 ? 7.52 -4.211 -14.188 1 98.25 235 ALA B C 1
ATOM 5493 O O . ALA B 1 235 ? 7.266 -3.572 -15.211 1 98.25 235 ALA B O 1
ATOM 5494 N N . VAL B 1 236 ? 7.406 -5.539 -14.117 1 98.38 236 VAL B N 1
ATOM 5495 C CA . VAL B 1 236 ? 7.031 -6.344 -15.273 1 98.38 236 VAL B CA 1
ATOM 5496 C C . VAL B 1 236 ? 5.723 -7.078 -14.992 1 98.38 236 VAL B C 1
ATOM 5498 O O . VAL B 1 236 ? 5.59 -7.758 -13.977 1 98.38 236 VAL B O 1
ATOM 5501 N N . THR B 1 237 ? 4.758 -6.934 -15.891 1 98 237 THR B N 1
ATOM 5502 C CA . THR B 1 237 ? 3.502 -7.652 -15.703 1 98 237 THR B CA 1
ATOM 5503 C C . THR B 1 237 ? 2.76 -7.801 -17.031 1 98 237 THR B C 1
ATOM 5505 O O . THR B 1 237 ? 3.203 -7.281 -18.062 1 98 237 THR B O 1
ATOM 5508 N N . GLY B 1 238 ? 1.753 -8.602 -17.062 1 97.62 238 GLY B N 1
ATOM 5509 C CA . GLY B 1 238 ? 0.944 -8.797 -18.25 1 97.62 238 GLY B CA 1
ATOM 5510 C C . GLY B 1 238 ? -0.031 -7.66 -18.5 1 97.62 238 GLY B C 1
ATOM 5511 O O . GLY B 1 238 ? -0.501 -7.02 -17.562 1 97.62 238 GLY B O 1
ATOM 5512 N N . ILE B 1 239 ? -0.384 -7.477 -19.719 1 98.12 239 ILE B N 1
ATOM 5513 C CA . ILE B 1 239 ? -1.257 -6.383 -20.125 1 98.12 239 ILE B CA 1
ATOM 5514 C C . ILE B 1 239 ? -2.658 -6.598 -19.562 1 98.12 239 ILE B C 1
ATOM 5516 O O . ILE B 1 239 ? -3.398 -5.637 -19.344 1 98.12 239 ILE B O 1
ATOM 5520 N N . GLU B 1 240 ? -3.02 -7.848 -19.297 1 97.5 240 GLU B N 1
ATOM 5521 C CA . GLU B 1 240 ? -4.371 -8.164 -18.828 1 97.5 240 GLU B CA 1
ATOM 5522 C C . GLU B 1 240 ? -4.57 -7.742 -17.375 1 97.5 240 GLU B C 1
ATOM 5524 O O . GLU B 1 240 ? -5.699 -7.703 -16.891 1 97.5 240 GLU B O 1
ATOM 5529 N N . LYS B 1 241 ? -3.502 -7.328 -16.719 1 97.94 241 LYS B N 1
ATOM 5530 C CA . LYS B 1 241 ? -3.549 -7.027 -15.281 1 97.94 241 LYS B CA 1
ATOM 5531 C C . LYS B 1 241 ? -3.957 -5.578 -15.047 1 97.94 241 LYS B C 1
ATOM 5533 O O . LYS B 1 241 ? -3.859 -5.078 -13.922 1 97.94 241 LYS B O 1
ATOM 5538 N N . VAL B 1 242 ? -4.48 -4.879 -15.992 1 98.38 242 VAL B N 1
ATOM 5539 C CA . VAL B 1 242 ? -4.855 -3.477 -15.836 1 98.38 242 VAL B CA 1
ATOM 5540 C C . VAL B 1 242 ? -6.242 -3.381 -15.195 1 98.38 242 VAL B C 1
ATOM 5542 O O . VAL B 1 242 ? -7.137 -4.16 -15.531 1 98.38 242 VAL B O 1
ATOM 5545 N N . LEU B 1 243 ? -6.387 -2.588 -14.203 1 98 243 LEU B N 1
ATOM 5546 C CA . LEU B 1 243 ? -7.656 -2.17 -13.617 1 98 243 LEU B CA 1
ATOM 5547 C C . LEU B 1 243 ? -7.883 -0.675 -13.82 1 98 243 LEU B C 1
ATOM 5549 O O . LEU B 1 243 ? -6.941 0.118 -13.727 1 98 243 LEU B O 1
ATOM 5553 N N . PRO B 1 244 ? -9.109 -0.269 -14.078 1 96.88 244 PRO B N 1
ATOM 5554 C CA . PRO B 1 244 ? -9.375 1.144 -14.359 1 96.88 244 PRO B CA 1
ATOM 5555 C C . PRO B 1 244 ? -9.164 2.041 -13.141 1 96.88 244 PRO B C 1
ATOM 5557 O O . PRO B 1 244 ? -8.57 3.115 -13.258 1 96.88 244 PRO B O 1
ATOM 5560 N N . THR B 1 245 ? -9.695 1.56 -11.898 1 94.12 245 THR B N 1
ATOM 5561 C CA . THR B 1 245 ? -9.742 2.484 -10.773 1 94.12 245 THR B CA 1
ATOM 5562 C C . THR B 1 245 ? -9.242 1.813 -9.5 1 94.12 245 THR B C 1
ATOM 5564 O O . THR B 1 245 ? -9.102 0.59 -9.453 1 94.12 245 THR B O 1
ATOM 5567 N N . LEU B 1 246 ? -9.086 2.615 -8.445 1 92.75 246 LEU B N 1
ATOM 5568 C CA . LEU B 1 246 ? -8.711 2.129 -7.117 1 92.75 246 LEU B CA 1
ATOM 5569 C C . LEU B 1 246 ? -9.844 1.317 -6.5 1 92.75 246 LEU B C 1
ATOM 5571 O O . LEU B 1 246 ? -9.594 0.372 -5.746 1 92.75 246 LEU B O 1
ATOM 5575 N N . GLU B 1 247 ? -11.016 1.648 -6.781 1 90.06 247 GLU B N 1
ATOM 5576 C CA . GLU B 1 247 ? -12.164 0.88 -6.293 1 90.06 247 GLU B CA 1
ATOM 5577 C C . GLU B 1 247 ? -12.148 -0.542 -6.848 1 90.06 247 GLU B C 1
ATOM 5579 O O . GLU B 1 247 ? -12.5 -1.492 -6.145 1 90.06 247 GLU B O 1
ATOM 5584 N N . ASP B 1 248 ? -11.773 -0.641 -8.156 1 95.94 248 ASP B N 1
ATOM 5585 C CA . ASP B 1 248 ? -11.617 -1.972 -8.734 1 95.94 248 ASP B CA 1
ATOM 5586 C C . ASP B 1 248 ? -10.57 -2.781 -7.973 1 95.94 248 ASP B C 1
ATOM 5588 O O . ASP B 1 248 ? -10.781 -3.963 -7.688 1 95.94 248 ASP B O 1
ATOM 5592 N N . LEU B 1 249 ? -9.484 -2.098 -7.645 1 96.75 249 LEU B N 1
ATOM 5593 C CA . LEU B 1 249 ? -8.414 -2.752 -6.906 1 96.75 249 LEU B CA 1
ATOM 5594 C C . LEU B 1 249 ? -8.891 -3.189 -5.527 1 96.75 249 LEU B C 1
ATOM 5596 O O . LEU B 1 249 ? -8.523 -4.266 -5.051 1 96.75 249 LEU B O 1
ATOM 5600 N N . ALA B 1 250 ? -9.68 -2.385 -4.867 1 93.62 250 ALA B N 1
ATOM 5601 C CA . ALA B 1 250 ? -10.203 -2.736 -3.549 1 93.62 250 ALA B CA 1
ATOM 5602 C C . ALA B 1 250 ? -11 -4.035 -3.602 1 93.62 250 ALA B C 1
ATOM 5604 O O . ALA B 1 250 ? -10.914 -4.859 -2.686 1 93.62 250 ALA B O 1
ATOM 5605 N N . THR B 1 251 ? -11.734 -4.227 -4.641 1 95 251 THR B N 1
ATOM 5606 C CA . THR B 1 251 ? -12.516 -5.445 -4.809 1 95 251 THR B CA 1
ATOM 5607 C C . THR B 1 251 ? -11.602 -6.656 -4.969 1 95 251 THR B C 1
ATOM 5609 O O . THR B 1 251 ? -11.836 -7.703 -4.359 1 95 251 THR B O 1
ATOM 5612 N N . VAL B 1 252 ? -10.562 -6.496 -5.777 1 97.06 252 VAL B N 1
ATOM 5613 C CA . VAL B 1 252 ? -9.594 -7.57 -5.961 1 97.06 252 VAL B CA 1
ATOM 5614 C C . VAL B 1 252 ? -8.969 -7.941 -4.617 1 97.06 252 VAL B C 1
ATOM 5616 O O . VAL B 1 252 ? -8.836 -9.125 -4.297 1 97.06 252 VAL B O 1
ATOM 5619 N N . MET B 1 253 ? -8.641 -6.953 -3.82 1 95.56 253 MET B N 1
ATOM 5620 C CA . MET B 1 253 ? -7.887 -7.164 -2.59 1 95.56 253 MET B CA 1
ATOM 5621 C C . MET B 1 253 ? -8.758 -7.824 -1.524 1 95.56 253 MET B C 1
ATOM 5623 O O . MET B 1 253 ? -8.234 -8.445 -0.592 1 95.56 253 MET B O 1
ATOM 5627 N N . ARG B 1 254 ? -10.031 -7.777 -1.653 1 94.38 254 ARG B N 1
ATOM 5628 C CA . ARG B 1 254 ? -10.93 -8.461 -0.726 1 94.38 254 ARG B CA 1
ATOM 5629 C C . ARG B 1 254 ? -10.961 -9.961 -1.004 1 94.38 254 ARG B C 1
ATOM 5631 O O . ARG B 1 254 ? -11.367 -10.75 -0.146 1 94.38 254 ARG B O 1
ATOM 5638 N N . LEU B 1 255 ? -10.508 -10.32 -2.189 1 97.06 255 LEU B N 1
ATOM 5639 C CA . LEU B 1 255 ? -10.633 -11.719 -2.592 1 97.06 255 LEU B CA 1
ATOM 5640 C C . LEU B 1 255 ? -9.258 -12.375 -2.705 1 97.06 255 LEU B C 1
ATOM 5642 O O . LEU B 1 255 ? -9.078 -13.523 -2.301 1 97.06 255 LEU B O 1
ATOM 5646 N N . LEU B 1 256 ? -8.234 -11.656 -3.178 1 97.38 256 LEU B N 1
ATOM 5647 C CA . LEU B 1 256 ? -6.953 -12.242 -3.555 1 97.38 256 LEU B CA 1
ATOM 5648 C C . LEU B 1 256 ? -6.258 -12.859 -2.346 1 97.38 256 LEU B C 1
ATOM 5650 O O . LEU B 1 256 ? -5.977 -14.055 -2.332 1 97.38 256 LEU B O 1
ATOM 5654 N N . PRO B 1 257 ? -6.039 -12.109 -1.258 1 95.44 257 PRO B N 1
ATOM 5655 C CA . PRO B 1 257 ? -5.324 -12.719 -0.131 1 95.44 257 PRO B CA 1
ATOM 5656 C C . PRO B 1 257 ? -6.125 -13.836 0.539 1 95.44 257 PRO B C 1
ATOM 5658 O O . PRO B 1 257 ? -5.547 -14.836 0.972 1 95.44 257 PRO B O 1
ATOM 5661 N N . ARG B 1 258 ? -7.461 -13.734 0.592 1 95.88 258 ARG B N 1
ATOM 5662 C CA . ARG B 1 258 ? -8.305 -14.758 1.195 1 95.88 258 ARG B CA 1
ATOM 5663 C C . ARG B 1 258 ? -8.234 -16.062 0.404 1 95.88 258 ARG B C 1
ATOM 5665 O O . ARG B 1 258 ? -8.188 -17.141 0.986 1 95.88 258 ARG B O 1
ATOM 5672 N N . SER B 1 259 ? -8.172 -15.891 -0.887 1 96.94 259 SER B N 1
ATOM 5673 C CA . SER B 1 259 ? -8.188 -17.062 -1.753 1 96.94 259 SER B CA 1
ATOM 5674 C C . SER B 1 259 ? -6.797 -17.688 -1.857 1 96.94 259 SER B C 1
ATOM 5676 O O . SER B 1 259 ? -6.668 -18.891 -2.082 1 96.94 259 SER B O 1
ATOM 5678 N N . ALA B 1 260 ? -5.781 -16.875 -1.724 1 95 260 ALA B N 1
ATOM 5679 C CA . ALA B 1 260 ? -4.406 -17.328 -1.896 1 95 260 ALA B CA 1
ATOM 5680 C C . ALA B 1 260 ? -3.887 -18 -0.622 1 95 260 ALA B C 1
ATOM 5682 O O . ALA B 1 260 ? -3.488 -19.156 -0.639 1 95 260 ALA B O 1
ATOM 5683 N N . THR B 1 261 ? -3.936 -17.25 0.529 1 91.56 261 THR B N 1
ATOM 5684 C CA . THR B 1 261 ? -3.283 -17.719 1.746 1 91.56 261 THR B CA 1
ATOM 5685 C C . THR B 1 261 ? -4.262 -17.719 2.916 1 91.56 261 THR B C 1
ATOM 5687 O O . THR B 1 261 ? -3.869 -17.969 4.059 1 91.56 261 THR B O 1
ATOM 5690 N N . GLY B 1 262 ? -5.484 -17.391 2.652 1 92.5 262 GLY B N 1
ATOM 5691 C CA . GLY B 1 262 ? -6.48 -17.391 3.713 1 92.5 262 GLY B CA 1
ATOM 5692 C C . GLY B 1 262 ? -6.363 -16.203 4.645 1 92.5 262 GLY B C 1
ATOM 5693 O O . GLY B 1 262 ? -6.785 -16.266 5.801 1 92.5 262 GLY B O 1
ATOM 5694 N N . GLN B 1 263 ? -5.789 -15.164 4.203 1 89.25 263 GLN B N 1
ATOM 5695 C CA . GLN B 1 263 ? -5.641 -13.93 4.977 1 89.25 263 GLN B CA 1
ATOM 5696 C C . GLN B 1 263 ? -6.609 -12.859 4.492 1 89.25 263 GLN B C 1
ATOM 5698 O O . GLN B 1 263 ? -6.891 -12.758 3.297 1 89.25 263 GLN B O 1
ATOM 5703 N N . ALA B 1 264 ? -7.086 -12.094 5.398 1 88.56 264 ALA B N 1
ATOM 5704 C CA . ALA B 1 264 ? -7.93 -10.977 4.98 1 88.56 264 ALA B CA 1
ATOM 5705 C C . ALA B 1 264 ? -7.172 -10.039 4.047 1 88.56 264 ALA B C 1
ATOM 5707 O O . ALA B 1 264 ? -7.75 -9.484 3.109 1 88.56 264 ALA B O 1
ATOM 5708 N N . ILE B 1 265 ? -5.875 -9.82 4.32 1 90.31 265 ILE B N 1
ATOM 5709 C CA . ILE B 1 265 ? -4.957 -9.023 3.51 1 90.31 265 ILE B CA 1
ATOM 5710 C C . ILE B 1 265 ? -3.523 -9.5 3.734 1 90.31 265 ILE B C 1
ATOM 5712 O O . ILE B 1 265 ? -3.229 -10.148 4.742 1 90.31 265 ILE B O 1
ATOM 5716 N N . SER B 1 266 ? -2.744 -9.234 2.801 1 89.5 266 SER B N 1
ATOM 5717 C CA . SER B 1 266 ? -1.339 -9.609 2.941 1 89.5 266 SER B CA 1
ATOM 5718 C C . SER B 1 266 ? -0.614 -8.672 3.904 1 89.5 266 SER B C 1
ATOM 5720 O O . SER B 1 266 ? -1.119 -7.598 4.23 1 89.5 266 SER B O 1
ATOM 5722 N N . ASN B 1 267 ? 0.569 -9.094 4.332 1 88.5 267 ASN B N 1
ATOM 5723 C CA . ASN B 1 267 ? 1.354 -8.289 5.262 1 88.5 267 ASN B CA 1
ATOM 5724 C C . ASN B 1 267 ? 1.744 -6.949 4.652 1 88.5 267 ASN B C 1
ATOM 5726 O O . ASN B 1 267 ? 1.749 -5.926 5.34 1 88.5 267 ASN B O 1
ATOM 5730 N N . TYR B 1 268 ? 2.053 -7.051 3.355 1 89.06 268 TYR B N 1
ATOM 5731 C CA . TYR B 1 268 ? 2.447 -5.855 2.619 1 89.06 268 TYR B CA 1
ATOM 5732 C C . TYR B 1 268 ? 1.622 -5.699 1.348 1 89.06 268 TYR B C 1
ATOM 5734 O O . TYR B 1 268 ? 1.558 -6.617 0.527 1 89.06 268 TYR B O 1
ATOM 5742 N N . PHE B 1 269 ? 0.966 -4.66 1.282 1 91.94 269 PHE B N 1
ATOM 5743 C CA . PHE B 1 269 ? 0.281 -4.219 0.073 1 91.94 269 PHE B CA 1
ATOM 5744 C C . PHE B 1 269 ? 0.708 -2.807 -0.305 1 91.94 269 PHE B C 1
ATOM 5746 O O . PHE B 1 269 ? 0.521 -1.866 0.471 1 91.94 269 PHE B O 1
ATOM 5753 N N . SER B 1 270 ? 1.282 -2.67 -1.562 1 93 270 SER B N 1
ATOM 5754 C CA . SER B 1 270 ? 1.857 -1.384 -1.941 1 93 270 SER B CA 1
ATOM 5755 C C . SER B 1 270 ? 1.372 -0.946 -3.318 1 93 270 SER B C 1
ATOM 5757 O O . SER B 1 270 ? 1.217 -1.772 -4.219 1 93 270 SER B O 1
ATOM 5759 N N . LEU B 1 271 ? 1.102 0.317 -3.414 1 93.75 271 LEU B N 1
ATOM 5760 C CA . LEU B 1 271 ? 0.953 0.982 -4.703 1 93.75 271 LEU B CA 1
ATOM 5761 C C . LEU B 1 271 ? 2.156 1.87 -5 1 93.75 271 LEU B C 1
ATOM 5763 O O . LEU B 1 271 ? 2.459 2.789 -4.234 1 93.75 271 LEU B O 1
ATOM 5767 N N . LEU B 1 272 ? 2.859 1.586 -6.039 1 94.31 272 LEU B N 1
ATOM 5768 C CA . LEU B 1 272 ? 4.062 2.311 -6.434 1 94.31 272 LEU B CA 1
ATOM 5769 C C . LEU B 1 272 ? 3.814 3.129 -7.699 1 94.31 272 LEU B C 1
ATOM 5771 O O . LEU B 1 272 ? 3.369 2.59 -8.711 1 94.31 272 LEU B O 1
ATOM 5775 N N . THR B 1 273 ? 4.152 4.41 -7.586 1 93.19 273 THR B N 1
ATOM 5776 C CA . THR B 1 273 ? 3.811 5.328 -8.664 1 93.19 273 THR B CA 1
ATOM 5777 C C . THR B 1 273 ? 4.996 6.227 -9.008 1 93.19 273 THR B C 1
ATOM 5779 O O . THR B 1 273 ? 5.379 7.09 -8.219 1 93.19 273 THR B O 1
ATOM 5782 N N . GLY B 1 274 ? 5.609 6.035 -10.148 1 91.12 274 GLY B N 1
ATOM 5783 C CA . GLY B 1 274 ? 6.66 6.906 -10.648 1 91.12 274 GLY B CA 1
ATOM 5784 C C . GLY B 1 274 ? 7.918 6.871 -9.805 1 91.12 274 GLY B C 1
ATOM 5785 O O . GLY B 1 274 ? 7.926 6.285 -8.719 1 91.12 274 GLY B O 1
ATOM 5786 N N . PRO B 1 275 ? 8.953 7.414 -10.359 1 90.88 275 PRO B N 1
ATOM 5787 C CA . PRO B 1 275 ? 10.219 7.551 -9.617 1 90.88 275 PRO B CA 1
ATOM 5788 C C . PRO B 1 275 ? 10.195 8.703 -8.617 1 90.88 275 PRO B C 1
ATOM 5790 O O . PRO B 1 275 ? 9.203 9.43 -8.531 1 90.88 275 PRO B O 1
ATOM 5793 N N . ARG B 1 276 ? 11.234 8.766 -7.875 1 81.56 276 ARG B N 1
ATOM 5794 C CA . ARG B 1 276 ? 11.344 9.859 -6.918 1 81.56 276 ARG B CA 1
ATOM 5795 C C . ARG B 1 276 ? 11.367 11.211 -7.629 1 81.56 276 ARG B C 1
ATOM 5797 O O . ARG B 1 276 ? 11.938 11.328 -8.719 1 81.56 276 ARG B O 1
ATOM 5804 N N . ALA B 1 277 ? 10.625 12.164 -7.043 1 73.62 277 ALA B N 1
ATOM 5805 C CA . ALA B 1 277 ? 10.625 13.516 -7.594 1 73.62 277 ALA B CA 1
ATOM 5806 C C . ALA B 1 277 ? 11.938 14.234 -7.273 1 73.62 277 ALA B C 1
ATOM 5808 O O . ALA B 1 277 ? 12.766 13.719 -6.516 1 73.62 277 ALA B O 1
ATOM 5809 N N . GLU B 1 278 ? 11.93 15.438 -8.016 1 67.25 278 GLU B N 1
ATOM 5810 C CA . GLU B 1 278 ? 13.102 16.266 -7.734 1 67.25 278 GLU B CA 1
ATOM 5811 C C . GLU B 1 278 ? 13.133 16.703 -6.273 1 67.25 278 GLU B C 1
ATOM 5813 O O . GLU B 1 278 ? 12.125 17.156 -5.738 1 67.25 278 GLU B O 1
ATOM 5818 N N . GLY B 1 279 ? 14.055 16.375 -5.48 1 64.38 279 GLY B N 1
ATOM 5819 C CA . GLY B 1 279 ? 14.18 16.781 -4.09 1 64.38 279 GLY B CA 1
ATOM 5820 C C . GLY B 1 279 ? 13.875 15.664 -3.111 1 64.38 279 GLY B C 1
ATOM 5821 O O . GLY B 1 279 ? 14.109 15.805 -1.911 1 64.38 279 GLY B O 1
ATOM 5822 N N . GLU B 1 280 ? 13.242 14.641 -3.691 1 68.56 280 GLU B N 1
ATOM 5823 C CA . GLU B 1 280 ? 12.977 13.5 -2.816 1 68.56 280 GLU B CA 1
ATOM 5824 C C . GLU B 1 280 ? 14.219 12.625 -2.666 1 68.56 280 GLU B C 1
ATOM 5826 O O . GLU B 1 280 ? 14.945 12.398 -3.635 1 68.56 280 GLU B O 1
ATOM 5831 N N . ARG B 1 281 ? 14.422 12.18 -1.446 1 67.06 281 ARG B N 1
ATOM 5832 C CA . ARG B 1 281 ? 15.672 11.508 -1.121 1 67.06 281 ARG B CA 1
ATOM 5833 C C . ARG B 1 281 ? 15.617 10.031 -1.483 1 67.06 281 ARG B C 1
ATOM 5835 O O . ARG B 1 281 ? 16.578 9.484 -2.035 1 67.06 281 ARG B O 1
ATOM 5842 N N . ASP B 1 282 ? 14.508 9.422 -1.139 1 75 282 ASP B N 1
ATOM 5843 C CA . ASP B 1 282 ? 14.461 7.973 -1.273 1 75 282 ASP B CA 1
ATOM 5844 C C . ASP B 1 282 ? 13.523 7.559 -2.406 1 75 282 ASP B C 1
ATOM 5846 O O . ASP B 1 282 ? 12.57 8.273 -2.723 1 75 282 ASP B O 1
ATOM 5850 N N . GLY B 1 283 ? 14.008 6.406 -3.1 1 81 283 GLY B N 1
ATOM 5851 C CA . GLY B 1 283 ? 13.281 5.895 -4.25 1 81 283 GLY B CA 1
ATOM 5852 C C . GLY B 1 283 ? 14.133 5.816 -5.504 1 81 283 GLY B C 1
ATOM 5853 O O . GLY B 1 283 ? 15.219 6.391 -5.562 1 81 283 GLY B O 1
ATOM 5854 N N . PRO B 1 284 ? 13.594 5.16 -6.465 1 90.75 284 PRO B N 1
ATOM 5855 C CA . PRO B 1 284 ? 14.359 4.996 -7.703 1 90.75 284 PRO B CA 1
ATOM 5856 C C . PRO B 1 284 ? 14.445 6.289 -8.516 1 90.75 284 PRO B C 1
ATOM 5858 O O . PRO B 1 284 ? 13.5 7.082 -8.531 1 90.75 284 PRO B O 1
ATOM 5861 N N . GLU B 1 285 ? 15.609 6.488 -9.141 1 91.25 285 GLU B N 1
ATOM 5862 C CA . GLU B 1 285 ? 15.805 7.613 -10.055 1 91.25 285 GLU B CA 1
ATOM 5863 C C . GLU B 1 285 ? 15.023 7.414 -11.352 1 91.25 285 GLU B C 1
ATOM 5865 O O . GLU B 1 285 ? 14.594 8.383 -11.977 1 91.25 285 GLU B O 1
ATOM 5870 N N . HIS B 1 286 ? 14.938 6.156 -11.703 1 95.19 286 HIS B N 1
ATOM 5871 C CA . HIS B 1 286 ? 14.219 5.777 -12.906 1 95.19 286 HIS B CA 1
ATOM 5872 C C . HIS B 1 286 ? 13.227 4.652 -12.633 1 95.19 286 HIS B C 1
ATOM 5874 O O . HIS B 1 286 ? 13.523 3.734 -11.867 1 95.19 286 HIS B O 1
ATOM 5880 N N . MET B 1 287 ? 12.094 4.809 -13.234 1 97.25 287 MET B N 1
ATOM 5881 C CA . MET B 1 287 ? 11.094 3.752 -13.109 1 97.25 287 MET B CA 1
ATOM 5882 C C . MET B 1 287 ? 10.555 3.34 -14.477 1 97.25 287 MET B C 1
ATOM 5884 O O . MET B 1 287 ? 10.234 4.195 -15.305 1 97.25 287 MET B O 1
ATOM 5888 N N . TYR B 1 288 ? 10.492 2.031 -14.727 1 98.62 288 TYR B N 1
ATOM 5889 C CA . TYR B 1 288 ? 9.984 1.474 -15.977 1 98.62 288 TYR B CA 1
ATOM 5890 C C . TYR B 1 288 ? 8.852 0.489 -15.711 1 98.62 288 TYR B C 1
ATOM 5892 O O . TYR B 1 288 ? 8.875 -0.244 -14.719 1 98.62 288 TYR B O 1
ATOM 5900 N N . PHE B 1 289 ? 7.898 0.556 -16.578 1 98.75 289 PHE B N 1
ATOM 5901 C CA . PHE B 1 289 ? 6.914 -0.512 -16.703 1 98.75 289 PHE B CA 1
ATOM 5902 C C . PHE B 1 289 ? 7.109 -1.286 -18 1 98.75 289 PHE B C 1
ATOM 5904 O O . PHE B 1 289 ? 7.152 -0.696 -19.078 1 98.75 289 PHE B O 1
ATOM 5911 N N . VAL B 1 290 ? 7.289 -2.559 -17.875 1 98.81 290 VAL B N 1
ATOM 5912 C CA . VAL B 1 290 ? 7.301 -3.42 -19.047 1 98.81 290 VAL B CA 1
ATOM 5913 C C .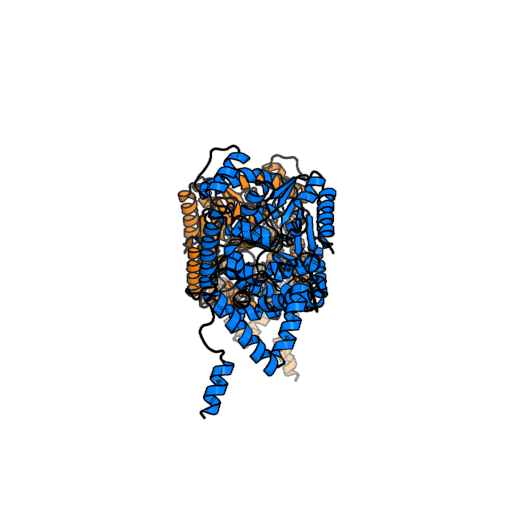 VAL B 1 290 ? 6.039 -4.277 -19.078 1 98.81 290 VAL B C 1
ATOM 5915 O O . VAL B 1 290 ? 5.891 -5.207 -18.281 1 98.81 290 VAL B O 1
ATOM 5918 N N . LEU B 1 291 ? 5.145 -3.998 -19.984 1 98.75 291 LEU B N 1
ATOM 5919 C CA . LEU B 1 291 ? 3.865 -4.688 -20.125 1 98.75 291 LEU B CA 1
ATOM 5920 C C . LEU B 1 291 ? 3.932 -5.746 -21.219 1 98.75 291 LEU B C 1
ATOM 5922 O O . LEU B 1 291 ? 4.184 -5.426 -22.375 1 98.75 291 LEU B O 1
ATOM 5926 N N . VAL B 1 292 ? 3.605 -6.957 -20.812 1 98.19 292 VAL B N 1
ATOM 5927 C CA . VAL B 1 292 ? 3.867 -8.102 -21.672 1 98.19 292 VAL B CA 1
ATOM 5928 C C . VAL B 1 292 ? 2.553 -8.633 -22.25 1 98.19 292 VAL B C 1
ATOM 5930 O O . VAL B 1 292 ? 1.629 -8.953 -21.5 1 98.19 292 VAL B O 1
ATOM 5933 N N . ASP B 1 293 ? 2.418 -8.727 -23.531 1 97.06 293 ASP B N 1
ATOM 5934 C CA . ASP B 1 293 ? 1.303 -9.43 -24.156 1 97.06 293 ASP B CA 1
ATOM 5935 C C . ASP B 1 293 ? 1.507 -10.938 -24.094 1 97.06 293 ASP B C 1
ATOM 5937 O O . ASP B 1 293 ? 0.792 -11.641 -23.391 1 97.06 293 ASP B O 1
ATOM 5941 N N . GLY B 1 294 ? 2.666 -11.391 -24.75 1 93.62 294 GLY B N 1
ATOM 5942 C CA . GLY B 1 294 ? 3.014 -12.797 -24.656 1 93.62 294 GLY B CA 1
ATOM 5943 C C . GLY B 1 294 ? 1.885 -13.719 -25.062 1 93.62 294 GLY B C 1
ATOM 5944 O O . GLY B 1 294 ? 1.729 -14.812 -24.516 1 93.62 294 GLY B O 1
ATOM 5945 N N . GLY B 1 295 ? 0.996 -13.336 -25.938 1 93.44 295 GLY B N 1
ATOM 5946 C CA . GLY B 1 295 ? -0.103 -14.156 -26.422 1 93.44 295 GLY B CA 1
ATOM 5947 C C . GLY B 1 295 ? -1.43 -13.82 -25.766 1 93.44 295 GLY B C 1
ATOM 5948 O O . GLY B 1 295 ? -2.479 -14.32 -26.188 1 93.44 295 GLY B O 1
ATOM 5949 N N . ARG B 1 296 ? -1.459 -12.945 -24.828 1 95.25 296 ARG B N 1
ATOM 5950 C CA . ARG B 1 296 ? -2.65 -12.625 -24.047 1 95.25 296 ARG B CA 1
ATOM 5951 C C . ARG B 1 296 ? -3.719 -11.977 -24.922 1 95.25 296 ARG B C 1
ATOM 5953 O O . ARG B 1 296 ? -4.906 -12.281 -24.781 1 95.25 296 ARG B O 1
ATOM 5960 N N . THR B 1 297 ? -3.334 -11.109 -25.812 1 94.38 297 THR B N 1
ATOM 5961 C CA . THR B 1 297 ? -4.297 -10.453 -26.688 1 94.38 297 THR B CA 1
ATOM 5962 C C . THR B 1 297 ? -5.023 -11.477 -27.562 1 94.38 297 THR B C 1
ATOM 5964 O O . THR B 1 297 ? -6.176 -11.258 -27.938 1 94.38 297 THR B O 1
ATOM 5967 N N . GLY B 1 298 ? -4.379 -12.57 -27.859 1 92.62 298 GLY B N 1
ATOM 5968 C CA . GLY B 1 298 ? -4.977 -13.617 -28.672 1 92.62 298 GLY B CA 1
ATOM 5969 C C . GLY B 1 298 ? -6.188 -14.258 -28.016 1 92.62 298 GLY B C 1
ATOM 5970 O O . GLY B 1 298 ? -7.02 -14.859 -28.703 1 92.62 298 GLY B O 1
ATOM 5971 N N . LEU B 1 299 ? -6.297 -14.094 -26.734 1 95.56 299 LEU B N 1
ATOM 5972 C CA . LEU B 1 299 ? -7.41 -14.695 -26.016 1 95.56 299 LEU B CA 1
ATOM 5973 C C . LEU B 1 299 ? -8.625 -13.773 -26 1 95.56 299 LEU B C 1
ATOM 5975 O O . LEU B 1 299 ? -9.742 -14.219 -25.734 1 95.56 299 LEU B O 1
ATOM 5979 N N . ILE B 1 300 ? -8.391 -12.547 -26.234 1 95.12 300 ILE B N 1
ATOM 5980 C CA . ILE B 1 300 ? -9.453 -11.555 -26.156 1 95.12 300 ILE B CA 1
ATOM 5981 C C . ILE B 1 300 ? -10.461 -11.797 -27.281 1 95.12 300 ILE B C 1
ATOM 5983 O O . ILE B 1 300 ? -10.086 -11.969 -28.438 1 95.12 300 ILE B O 1
ATOM 5987 N N . GLY B 1 301 ? -11.719 -11.82 -26.984 1 93.56 301 GLY B N 1
ATOM 5988 C CA . GLY B 1 301 ? -12.781 -12.016 -27.969 1 93.56 301 GLY B CA 1
ATOM 5989 C C . GLY B 1 301 ? -13 -13.469 -28.328 1 93.56 301 GLY B C 1
ATOM 5990 O O . GLY B 1 301 ? -13.922 -13.797 -29.078 1 93.56 301 GLY B O 1
ATOM 5991 N N . GLY B 1 302 ? -12.188 -14.359 -27.781 1 93.38 302 GLY B N 1
ATOM 5992 C CA . GLY B 1 302 ? -12.297 -15.773 -28.109 1 93.38 302 GLY B CA 1
ATOM 5993 C C . GLY B 1 302 ? -12.867 -16.609 -26.984 1 93.38 302 GLY B C 1
ATOM 5994 O O . GLY B 1 302 ? -13.383 -16.078 -26 1 93.38 302 GLY B O 1
ATOM 5995 N N . ASP B 1 303 ? -12.703 -17.953 -27.125 1 94.06 303 ASP B N 1
ATOM 5996 C CA . ASP B 1 303 ? -13.297 -18.938 -26.219 1 94.06 303 ASP B CA 1
ATOM 5997 C C . ASP B 1 303 ? -12.617 -18.891 -24.859 1 94.06 303 ASP B C 1
ATOM 5999 O O . ASP B 1 303 ? -13.203 -19.312 -23.859 1 94.06 303 ASP B O 1
ATOM 6003 N N . PHE B 1 304 ? -11.445 -18.344 -24.859 1 96.69 304 PHE B N 1
ATOM 6004 C CA . PHE B 1 304 ? -10.664 -18.5 -23.641 1 96.69 304 PHE B CA 1
ATOM 6005 C C . PHE B 1 304 ? -10.43 -17.141 -22.984 1 96.69 304 PHE B C 1
ATOM 6007 O O . PHE B 1 304 ? -9.586 -17.016 -22.094 1 96.69 304 PHE B O 1
ATOM 6014 N N . GLN B 1 305 ? -11.172 -16.125 -23.312 1 96.94 305 GLN B N 1
ATOM 6015 C CA . GLN B 1 305 ? -11.016 -14.773 -22.766 1 96.94 305 GLN B CA 1
ATOM 6016 C C . GLN B 1 305 ? -11.195 -14.758 -21.25 1 96.94 305 GLN B C 1
ATOM 6018 O O . GLN B 1 305 ? -10.523 -14.008 -20.547 1 96.94 305 GLN B O 1
ATOM 6023 N N . GLU B 1 306 ? -12.07 -15.586 -20.766 1 97.56 306 GLU B N 1
ATOM 6024 C CA . GLU B 1 306 ? -12.398 -15.594 -19.344 1 97.56 306 GLU B CA 1
ATOM 6025 C C . GLU B 1 306 ? -11.172 -15.93 -18.5 1 97.56 306 GLU B C 1
ATOM 6027 O O . GLU B 1 306 ? -11.094 -15.547 -17.328 1 97.56 306 GLU B O 1
ATOM 6032 N N . MET B 1 307 ? -10.227 -16.594 -19.141 1 97.88 307 MET B N 1
ATOM 6033 C CA . MET B 1 307 ? -9.008 -16.953 -18.422 1 97.88 307 MET B CA 1
ATOM 6034 C C . MET B 1 307 ? -8.227 -15.711 -18.016 1 97.88 307 MET B C 1
ATOM 6036 O O . MET B 1 307 ? -7.461 -15.734 -17.047 1 97.88 307 MET B O 1
ATOM 6040 N N . LEU B 1 308 ? -8.414 -14.602 -18.719 1 98 308 LEU B N 1
ATOM 6041 C CA . LEU B 1 308 ? -7.66 -13.375 -18.484 1 98 308 LEU B CA 1
ATOM 6042 C C . LEU B 1 308 ? -8.156 -12.656 -17.25 1 98 308 LEU B C 1
ATOM 6044 O O . LEU B 1 308 ? -7.508 -11.719 -16.766 1 98 308 LEU B O 1
ATOM 6048 N N . ARG B 1 309 ? -9.25 -13.156 -16.594 1 98.12 309 ARG B N 1
ATOM 6049 C CA . ARG B 1 309 ? -9.734 -12.594 -15.344 1 98.12 309 ARG B CA 1
ATOM 6050 C C . ARG B 1 309 ? -8.859 -13.039 -14.172 1 98.12 309 ARG B C 1
ATOM 6052 O O . ARG B 1 309 ? -8.945 -12.477 -13.078 1 98.12 309 ARG B O 1
ATOM 6059 N N . CYS B 1 310 ? -8 -13.977 -14.406 1 97.69 310 CYS B N 1
ATOM 6060 C CA . CYS B 1 310 ? -7.242 -14.633 -13.344 1 97.69 310 CYS B CA 1
ATOM 6061 C C . CYS B 1 310 ? -6.465 -13.617 -12.516 1 97.69 310 CYS B C 1
ATOM 6063 O O . CYS B 1 310 ? -5.801 -12.742 -13.07 1 97.69 310 CYS B O 1
ATOM 6065 N N . ILE B 1 311 ? -6.535 -13.773 -11.195 1 97.5 311 ILE B N 1
ATOM 6066 C CA . ILE B 1 311 ? -5.832 -12.844 -10.328 1 97.5 311 ILE B CA 1
ATOM 6067 C C . ILE B 1 311 ? -4.641 -13.539 -9.68 1 97.5 311 ILE B C 1
ATOM 6069 O O . ILE B 1 311 ? -4.043 -13.008 -8.734 1 97.5 311 ILE B O 1
ATOM 6073 N N . ARG B 1 312 ? -4.387 -14.773 -10.094 1 96.44 312 ARG B N 1
ATOM 6074 C CA . ARG B 1 312 ? -3.205 -15.547 -9.734 1 96.44 312 ARG B CA 1
ATOM 6075 C C . ARG B 1 312 ? -3.17 -15.828 -8.234 1 96.44 312 ARG B C 1
ATOM 6077 O O . ARG B 1 312 ? -2.125 -15.688 -7.594 1 96.44 312 ARG B O 1
ATOM 6084 N N . CYS B 1 313 ? -4.316 -16.25 -7.695 1 96.38 313 CYS B N 1
ATOM 6085 C CA . CYS B 1 313 ? -4.383 -16.5 -6.262 1 96.38 313 CYS B CA 1
ATOM 6086 C C . CYS B 1 313 ? -3.975 -17.938 -5.945 1 96.38 313 CYS B C 1
ATOM 6088 O O . CYS B 1 313 ? -3.641 -18.266 -4.801 1 96.38 313 CYS B O 1
ATOM 6090 N N . GLY B 1 314 ? -4.145 -18.859 -6.938 1 95.19 314 GLY B N 1
ATOM 6091 C CA . GLY B 1 314 ? -3.715 -20.234 -6.738 1 95.19 314 GLY B CA 1
ATOM 6092 C C . GLY B 1 314 ? -4.766 -21.094 -6.074 1 95.19 314 GLY B C 1
ATOM 6093 O O . GLY B 1 314 ? -4.539 -22.281 -5.828 1 95.19 314 GLY B O 1
ATOM 6094 N N . ALA B 1 315 ? -5.969 -20.594 -5.828 1 96.75 315 ALA B N 1
ATOM 6095 C CA . ALA B 1 315 ? -7.02 -21.391 -5.191 1 96.75 315 ALA B CA 1
ATOM 6096 C C . ALA B 1 315 ? -7.371 -22.609 -6.031 1 96.75 315 ALA B C 1
ATOM 6098 O O . ALA B 1 315 ? -7.633 -23.688 -5.492 1 96.75 315 ALA B O 1
ATOM 6099 N N . CYS B 1 316 ? -7.379 -22.469 -7.328 1 96.38 316 CYS B N 1
ATOM 6100 C CA . CYS B 1 316 ? -7.711 -23.578 -8.219 1 96.38 316 CYS B CA 1
ATOM 6101 C C . CYS B 1 316 ? -6.703 -24.703 -8.078 1 96.38 316 CYS B C 1
ATOM 6103 O O . CYS B 1 316 ? -7.078 -25.875 -8.109 1 96.38 316 CYS B O 1
ATOM 6105 N N . MET B 1 317 ? -5.488 -24.375 -7.914 1 94.44 317 MET B N 1
ATOM 6106 C CA . MET B 1 317 ? -4.441 -25.375 -7.754 1 94.44 317 MET B CA 1
ATOM 6107 C C . MET B 1 317 ? -4.574 -26.094 -6.414 1 94.44 317 MET B C 1
ATOM 6109 O O . MET B 1 317 ? -4.527 -27.328 -6.355 1 94.44 317 MET B O 1
ATOM 6113 N N . ASN B 1 318 ? -4.812 -25.312 -5.41 1 94.38 318 ASN B N 1
ATOM 6114 C CA . ASN B 1 318 ? -4.855 -25.844 -4.059 1 94.38 318 ASN B CA 1
ATOM 6115 C C . ASN B 1 318 ? -6.02 -26.812 -3.875 1 94.38 318 ASN B C 1
ATOM 6117 O O . ASN B 1 318 ? -5.949 -27.734 -3.047 1 94.38 318 ASN B O 1
ATOM 6121 N N . HIS B 1 319 ? -7.043 -26.672 -4.668 1 95.12 319 HIS B N 1
ATOM 6122 C CA . HIS B 1 319 ? -8.242 -27.484 -4.512 1 95.12 319 HIS B CA 1
ATOM 6123 C C . HIS B 1 319 ? -8.312 -28.562 -5.59 1 95.12 319 HIS B C 1
ATOM 6125 O O . HIS B 1 319 ? -9.273 -29.344 -5.641 1 95.12 319 HIS B O 1
ATOM 6131 N N . CYS B 1 320 ? -7.371 -28.594 -6.484 1 95.06 320 CYS B N 1
ATOM 6132 C CA . CYS B 1 320 ? -7.355 -29.547 -7.582 1 95.06 320 CYS B CA 1
ATOM 6133 C C . CYS B 1 320 ? -6.82 -30.906 -7.121 1 95.06 320 CYS B C 1
ATOM 6135 O O . CYS B 1 320 ? -5.668 -31 -6.695 1 95.06 320 CYS B O 1
ATOM 6137 N N . PRO B 1 321 ? -7.559 -31.953 -7.199 1 92.19 321 PRO B N 1
ATOM 6138 C CA . PRO B 1 321 ? -7.086 -33.25 -6.758 1 92.19 321 PRO B CA 1
ATOM 6139 C C . PRO B 1 321 ? -5.875 -33.75 -7.547 1 92.19 321 PRO B C 1
ATOM 6141 O O . PRO B 1 321 ? -5.016 -34.438 -7 1 92.19 321 PRO B O 1
ATOM 6144 N N . VAL B 1 322 ? -5.812 -33.438 -8.812 1 92.94 322 VAL B N 1
ATOM 6145 C CA . VAL B 1 322 ? -4.684 -33.844 -9.648 1 92.94 322 VAL B CA 1
ATOM 6146 C C . VAL B 1 322 ? -3.414 -33.125 -9.164 1 92.94 322 VAL B C 1
ATOM 6148 O O . VAL B 1 322 ? -2.391 -33.781 -8.93 1 92.94 322 VAL B O 1
ATOM 6151 N N . TYR B 1 323 ? -3.465 -31.812 -9.008 1 93.19 323 TYR B N 1
ATOM 6152 C CA . TYR B 1 323 ? -2.309 -31.062 -8.523 1 93.19 323 TYR B CA 1
ATOM 6153 C C . TYR B 1 323 ? -1.848 -31.594 -7.168 1 93.19 323 TYR B C 1
ATOM 6155 O O . TYR B 1 323 ? -0.646 -31.719 -6.918 1 93.19 323 TYR B O 1
ATOM 6163 N N . GLN B 1 324 ? -2.762 -31.875 -6.293 1 92.06 324 GLN B N 1
ATOM 6164 C CA . GLN B 1 324 ? -2.459 -32.312 -4.934 1 92.06 324 GLN B CA 1
ATOM 6165 C C . GLN B 1 324 ? -1.673 -33.625 -4.945 1 92.06 324 GLN B C 1
ATOM 6167 O O . GLN B 1 324 ? -1.043 -34 -3.949 1 92.06 324 GLN B O 1
ATOM 6172 N N . LYS B 1 325 ? -1.702 -34.281 -6.066 1 90.62 325 LYS B N 1
ATOM 6173 C CA . LYS B 1 325 ? -1.021 -35.594 -6.129 1 90.62 325 LYS B CA 1
ATOM 6174 C C . LYS B 1 325 ? 0.286 -35.469 -6.91 1 90.62 325 LYS B C 1
ATOM 6176 O O . LYS B 1 325 ? 1.262 -36.156 -6.594 1 90.62 325 LYS B O 1
ATOM 6181 N N . ILE B 1 326 ? 0.317 -34.625 -7.902 1 91.12 326 ILE B N 1
ATOM 6182 C CA . ILE B 1 326 ? 1.481 -34.688 -8.781 1 91.12 326 ILE B CA 1
ATOM 6183 C C . ILE B 1 326 ? 2.34 -33.438 -8.586 1 91.12 326 ILE B C 1
ATOM 6185 O O . ILE B 1 326 ? 3.488 -33.375 -9.031 1 91.12 326 ILE B O 1
ATOM 6189 N N . GLY B 1 327 ? 1.821 -32.375 -7.996 1 90.31 327 GLY B N 1
ATOM 6190 C CA . GLY B 1 327 ? 2.584 -31.172 -7.77 1 90.31 327 GLY B CA 1
ATOM 6191 C C . GLY B 1 327 ? 2.742 -30.328 -9.023 1 90.31 327 GLY B C 1
ATOM 6192 O O . GLY B 1 327 ? 2.225 -30.672 -10.086 1 90.31 327 GLY B O 1
ATOM 6193 N N . GLY B 1 328 ? 3.523 -29.297 -8.945 1 91.19 328 GLY B N 1
ATOM 6194 C CA . GLY B 1 328 ? 3.59 -28.297 -10 1 91.19 328 GLY B CA 1
ATOM 6195 C C . GLY B 1 328 ? 4.598 -28.641 -11.078 1 91.19 328 GLY B C 1
ATOM 6196 O O . GLY B 1 328 ? 4.43 -28.25 -12.242 1 91.19 328 GLY B O 1
ATOM 6197 N N . HIS B 1 329 ? 5.629 -29.344 -10.766 1 90.06 329 HIS B N 1
ATOM 6198 C CA . HIS B 1 329 ? 6.711 -29.609 -11.711 1 90.06 329 HIS B CA 1
ATOM 6199 C C . HIS B 1 329 ? 6.23 -30.469 -12.875 1 90.06 329 HIS B C 1
ATOM 6201 O O . HIS B 1 329 ? 6.73 -30.359 -13.992 1 90.06 329 HIS B O 1
ATOM 6207 N N . ALA B 1 330 ? 5.285 -31.203 -12.594 1 90.44 330 ALA B N 1
ATOM 6208 C CA . ALA B 1 330 ? 4.785 -32.125 -13.617 1 90.44 330 ALA B CA 1
ATOM 6209 C C . ALA B 1 330 ? 4.164 -31.359 -14.781 1 90.44 330 ALA B C 1
ATOM 6211 O O . ALA B 1 330 ? 4.168 -31.844 -15.914 1 90.44 330 ALA B O 1
ATOM 6212 N N . TYR B 1 331 ? 3.725 -30.219 -14.547 1 91.5 331 TYR B N 1
ATOM 6213 C CA . TYR B 1 331 ? 3.037 -29.453 -15.57 1 91.5 331 TYR B CA 1
ATOM 6214 C C . TYR B 1 331 ? 4.027 -28.875 -16.578 1 91.5 331 TYR B C 1
ATOM 6216 O O . TYR B 1 331 ? 3.645 -28.484 -17.672 1 91.5 331 TYR B O 1
ATOM 6224 N N . GLY B 1 332 ? 5.277 -28.688 -16.188 1 87.62 332 GLY B N 1
ATOM 6225 C CA . GLY B 1 332 ? 6.367 -28.531 -17.141 1 87.62 332 GLY B CA 1
ATOM 6226 C C . GLY B 1 332 ? 6.598 -27.094 -17.547 1 87.62 332 GLY B C 1
ATOM 6227 O O . GLY B 1 332 ? 7.344 -26.828 -18.5 1 87.62 332 GLY B O 1
ATOM 6228 N N . TRP B 1 333 ? 5.922 -26.203 -17 1 87.31 333 TRP B N 1
ATOM 6229 C CA . TRP B 1 333 ? 6.16 -24.797 -17.312 1 87.31 333 TRP B CA 1
ATOM 6230 C C . TRP B 1 333 ? 5.812 -23.906 -16.109 1 87.31 333 TRP B C 1
ATOM 6232 O O . TRP B 1 333 ? 5.746 -24.391 -14.977 1 87.31 333 TRP B O 1
ATOM 6242 N N . VAL B 1 334 ? 5.633 -22.625 -16.328 1 85.44 334 VAL B N 1
ATOM 6243 C CA . VAL B 1 334 ? 5.578 -21.609 -15.297 1 85.44 334 VAL B CA 1
ATOM 6244 C C . VAL B 1 334 ? 4.301 -21.766 -14.469 1 85.44 334 VAL B C 1
ATOM 6246 O O . VAL B 1 334 ? 4.32 -21.594 -13.25 1 85.44 334 VAL B O 1
ATOM 6249 N N . TYR B 1 335 ? 3.219 -22.125 -15.148 1 90.81 335 TYR B N 1
ATOM 6250 C CA . TYR B 1 335 ? 1.934 -22.141 -14.461 1 90.81 335 TYR B CA 1
ATOM 6251 C C . TYR B 1 335 ? 1.445 -23.562 -14.242 1 90.81 335 TYR B C 1
ATOM 6253 O O . TYR B 1 335 ? 1.23 -24.312 -15.211 1 90.81 335 TYR B O 1
ATOM 6261 N N . PRO B 1 336 ? 1.283 -23.938 -13.039 1 92.75 336 PRO B N 1
ATOM 6262 C CA . PRO B 1 336 ? 0.768 -25.266 -12.734 1 92.75 336 PRO B CA 1
ATOM 6263 C C . PRO B 1 336 ? -0.734 -25.281 -12.461 1 92.75 336 PRO B C 1
ATOM 6265 O O . PRO B 1 336 ? -1.367 -24.219 -12.453 1 92.75 336 PRO B O 1
ATOM 6268 N N . GLY B 1 337 ? -1.251 -26.484 -12.383 1 93.56 337 GLY B N 1
ATOM 6269 C CA . GLY B 1 337 ? -2.641 -26.625 -11.977 1 93.56 337 GLY B CA 1
ATOM 6270 C C . GLY B 1 337 ? -3.623 -26.297 -13.086 1 93.56 337 GLY B C 1
ATOM 6271 O O . GLY B 1 337 ? -3.234 -26.188 -14.25 1 93.56 337 GLY B O 1
ATOM 6272 N N . PRO B 1 338 ? -4.879 -26.188 -12.656 1 95.62 338 PRO B N 1
ATOM 6273 C CA . PRO B 1 338 ? -5.922 -25.922 -13.648 1 95.62 338 PRO B CA 1
ATOM 6274 C C . PRO B 1 338 ? -5.672 -24.641 -14.438 1 95.62 338 PRO B C 1
ATOM 6276 O O . PRO B 1 338 ? -5.852 -24.625 -15.656 1 95.62 338 PRO B O 1
ATOM 6279 N N . MET B 1 339 ? -5.301 -23.641 -13.758 1 95.25 339 MET B N 1
ATOM 6280 C CA . MET B 1 339 ? -5.031 -22.391 -14.461 1 95.25 339 MET B CA 1
ATOM 6281 C C . MET B 1 339 ? -3.906 -22.578 -15.477 1 95.25 339 MET B C 1
ATOM 6283 O O . MET B 1 339 ? -4.012 -22.125 -16.609 1 95.25 339 MET B O 1
ATOM 6287 N N . GLY B 1 340 ? -2.869 -23.25 -15.07 1 94.31 340 GLY B N 1
ATOM 6288 C CA . GLY B 1 340 ? -1.765 -23.516 -15.984 1 94.31 340 GLY B CA 1
ATOM 6289 C C . GLY B 1 340 ? -2.156 -24.391 -17.156 1 94.31 340 GLY B C 1
ATOM 6290 O O . GLY B 1 340 ? -1.661 -24.188 -18.281 1 94.31 340 GLY B O 1
ATOM 6291 N N . SER B 1 341 ? -3.027 -25.328 -16.922 1 95.69 341 SER B N 1
ATOM 6292 C CA . SER B 1 341 ? -3.471 -26.25 -17.969 1 95.69 341 SER B CA 1
ATOM 6293 C C . SER B 1 341 ? -4.27 -25.531 -19.047 1 95.69 341 SER B C 1
ATOM 6295 O O . SER B 1 341 ? -4.422 -26.031 -20.156 1 95.69 341 SER B O 1
ATOM 6297 N N . VAL B 1 342 ? -4.773 -24.391 -18.688 1 95.44 342 VAL B N 1
ATOM 6298 C CA . VAL B 1 342 ? -5.48 -23.578 -19.688 1 95.44 342 VAL B CA 1
ATOM 6299 C C . VAL B 1 342 ? -4.535 -22.547 -20.281 1 95.44 342 VAL B C 1
ATOM 6301 O O . VAL B 1 342 ? -4.5 -22.344 -21.484 1 95.44 342 VAL B O 1
ATOM 6304 N N . LEU B 1 343 ? -3.721 -21.938 -19.453 1 93.62 343 LEU B N 1
ATOM 6305 C CA . LEU B 1 343 ? -2.887 -20.812 -19.859 1 93.62 343 LEU B CA 1
ATOM 6306 C C . LEU B 1 343 ? -1.726 -21.297 -20.734 1 93.62 343 LEU B C 1
ATOM 6308 O O . LEU B 1 343 ? -1.394 -20.656 -21.734 1 93.62 343 LEU B O 1
ATOM 6312 N N . THR B 1 344 ? -1.089 -22.391 -20.328 1 92.56 344 THR B N 1
ATOM 6313 C CA . THR B 1 344 ? 0.108 -22.844 -21.031 1 92.56 344 THR B CA 1
ATOM 6314 C C . THR B 1 344 ? -0.198 -23.141 -22.5 1 92.56 344 THR B C 1
ATOM 6316 O O . THR B 1 344 ? 0.447 -22.594 -23.391 1 92.56 344 THR B O 1
ATOM 6319 N N . PRO B 1 345 ? -1.199 -23.922 -22.797 1 92.75 345 PRO B N 1
ATOM 6320 C CA . PRO B 1 345 ? -1.521 -24.141 -24.203 1 92.75 345 PRO B CA 1
ATOM 6321 C C . PRO B 1 345 ? -1.923 -22.859 -24.922 1 92.75 345 PRO B C 1
ATOM 6323 O O . PRO B 1 345 ? -1.669 -22.719 -26.125 1 92.75 345 PRO B O 1
ATOM 6326 N N . SER B 1 346 ? -2.494 -21.938 -24.203 1 90.5 346 SER B N 1
ATOM 6327 C CA . SER B 1 346 ? -2.906 -20.672 -24.812 1 90.5 346 SER B CA 1
ATOM 6328 C C . SER B 1 346 ? -1.699 -19.828 -25.203 1 90.5 346 SER B C 1
ATOM 6330 O O . SER B 1 346 ? -1.743 -19.078 -26.172 1 90.5 346 SER B O 1
ATOM 6332 N N . TYR B 1 347 ? -0.681 -19.938 -24.438 1 88.81 347 TYR B N 1
ATOM 6333 C CA . TYR B 1 347 ? 0.479 -19.078 -24.641 1 88.81 347 TYR B CA 1
ATOM 6334 C C . TYR B 1 347 ? 1.483 -19.75 -25.578 1 88.81 347 TYR B C 1
ATOM 6336 O O . TYR B 1 347 ? 2.105 -19.078 -26.406 1 88.81 347 TYR B O 1
ATOM 6344 N N . VAL B 1 348 ? 1.618 -21.062 -25.5 1 88.44 348 VAL B N 1
ATOM 6345 C CA . VAL B 1 348 ? 2.695 -21.719 -26.234 1 88.44 348 VAL B CA 1
ATOM 6346 C C . VAL B 1 348 ? 2.111 -22.547 -27.375 1 88.44 348 VAL B C 1
ATOM 6348 O O . VAL B 1 348 ? 2.852 -23.078 -28.203 1 88.44 348 VAL B O 1
ATOM 6351 N N . GLY B 1 349 ? 0.86 -22.656 -27.422 1 89.75 349 GLY B N 1
ATOM 6352 C CA . GLY B 1 349 ? 0.205 -23.469 -28.453 1 89.75 349 GLY B CA 1
ATOM 6353 C C . GLY B 1 349 ? -0.255 -24.812 -27.938 1 89.75 349 GLY B C 1
ATOM 6354 O O . GLY B 1 349 ? 0.461 -25.469 -27.172 1 89.75 349 GLY B O 1
ATOM 6355 N N . LEU B 1 350 ? -1.372 -25.203 -28.359 1 91.69 350 LEU B N 1
ATOM 6356 C CA . LEU B 1 350 ? -2.006 -26.422 -27.906 1 91.69 350 LEU B CA 1
ATOM 6357 C C . LEU B 1 350 ? -1.17 -27.641 -28.281 1 91.69 350 LEU B C 1
ATOM 6359 O O . LEU B 1 350 ? -1.093 -28.609 -27.531 1 91.69 350 LEU B O 1
ATOM 6363 N N . ALA B 1 351 ? -0.446 -27.578 -29.391 1 91.31 351 ALA B N 1
ATOM 6364 C CA . ALA B 1 351 ? 0.369 -28.688 -29.891 1 91.31 351 ALA B CA 1
ATOM 6365 C C . ALA B 1 351 ? 1.594 -28.906 -29.016 1 91.31 351 ALA B C 1
ATOM 6367 O O . ALA B 1 351 ? 2.152 -30 -28.984 1 91.31 351 ALA B O 1
ATOM 6368 N N . ASN B 1 352 ? 1.917 -27.891 -28.297 1 90.44 352 ASN B N 1
ATOM 6369 C CA . ASN B 1 352 ? 3.098 -27.969 -27.453 1 90.44 352 ASN B CA 1
ATOM 6370 C C . ASN B 1 352 ? 2.727 -28.312 -26 1 90.44 352 ASN B C 1
ATOM 6372 O O . ASN B 1 352 ? 3.588 -28.344 -25.125 1 90.44 352 ASN B O 1
ATOM 6376 N N . ALA B 1 353 ? 1.508 -28.578 -25.766 1 91.94 353 ALA B N 1
ATOM 6377 C CA . ALA B 1 353 ? 1.014 -28.906 -24.438 1 91.94 353 ALA B CA 1
ATOM 6378 C C . ALA B 1 353 ? -0.169 -29.875 -24.5 1 91.94 353 ALA B C 1
ATOM 6380 O O . ALA B 1 353 ? -1.203 -29.641 -23.875 1 91.94 353 ALA B O 1
ATOM 6381 N N . ILE B 1 354 ? -0.046 -30.891 -25.188 1 89.44 354 ILE B N 1
ATOM 6382 C CA . ILE B 1 354 ? -1.138 -31.766 -25.594 1 89.44 354 ILE B CA 1
ATOM 6383 C C . ILE B 1 354 ? -1.72 -32.469 -24.375 1 89.44 354 ILE B C 1
ATOM 6385 O O . ILE B 1 354 ? -2.914 -32.781 -24.344 1 89.44 354 ILE B O 1
ATOM 6389 N N . ASP B 1 355 ? -0.975 -32.719 -23.391 1 90.44 355 ASP B N 1
ATOM 6390 C CA . ASP B 1 355 ? -1.419 -33.531 -22.266 1 90.44 355 ASP B CA 1
ATOM 6391 C C . ASP B 1 355 ? -2.074 -32.688 -21.188 1 90.44 355 ASP B C 1
ATOM 6393 O O . ASP B 1 355 ? -2.799 -33.188 -20.328 1 90.44 355 ASP B O 1
ATOM 6397 N N . LEU B 1 356 ? -1.831 -31.406 -21.156 1 93.06 356 LEU B N 1
ATOM 6398 C CA . LEU B 1 356 ? -2.234 -30.547 -20.047 1 93.06 356 LEU B CA 1
ATOM 6399 C C . LEU B 1 356 ? -3.754 -30.484 -19.938 1 93.06 356 LEU B C 1
ATOM 6401 O O . LEU B 1 356 ? -4.305 -30.531 -18.844 1 93.06 356 LEU B O 1
ATOM 6405 N N . PRO B 1 357 ? -4.477 -30.406 -21.094 1 92.75 357 PRO B N 1
ATOM 6406 C CA . PRO B 1 357 ? -5.934 -30.406 -20.984 1 92.75 357 PRO B CA 1
ATOM 6407 C C . PRO B 1 357 ? -6.477 -31.703 -20.359 1 92.75 357 PRO B C 1
ATOM 6409 O O . PRO B 1 357 ? -7.59 -31.703 -19.828 1 92.75 357 PRO B O 1
ATOM 6412 N N . GLN B 1 358 ? -5.668 -32.781 -20.344 1 90.12 358 GLN B N 1
ATOM 6413 C CA . GLN B 1 358 ? -6.082 -34.062 -19.797 1 90.12 358 GLN B CA 1
ATOM 6414 C C . GLN B 1 358 ? -5.742 -34.156 -18.312 1 90.12 358 GLN B C 1
ATOM 6416 O O . GLN B 1 358 ? -6.188 -35.062 -17.625 1 90.12 358 GLN B O 1
ATOM 6421 N N . ALA B 1 359 ? -5.012 -33.188 -17.812 1 91.19 359 ALA B N 1
ATOM 6422 C CA . ALA B 1 359 ? -4.594 -33.188 -16.406 1 91.19 359 ALA B CA 1
ATOM 6423 C C . ALA B 1 359 ? -5.715 -32.719 -15.5 1 91.19 359 ALA B C 1
ATOM 6425 O O . ALA B 1 359 ? -5.512 -31.812 -14.68 1 91.19 359 ALA B O 1
ATOM 6426 N N . ALA B 1 360 ? -6.891 -33.312 -15.695 1 91.31 360 ALA B N 1
ATOM 6427 C CA . ALA B 1 360 ? -8.07 -32.875 -14.945 1 91.31 360 ALA B CA 1
ATOM 6428 C C . ALA B 1 360 ? -9.102 -33.969 -14.844 1 91.31 360 ALA B C 1
ATOM 6430 O O . ALA B 1 360 ? -9.305 -34.75 -15.805 1 91.31 360 ALA B O 1
ATOM 6431 N N . THR B 1 361 ? -9.75 -34.031 -13.727 1 88.25 361 THR B N 1
ATOM 6432 C CA . THR B 1 361 ? -10.836 -34.969 -13.539 1 88.25 361 THR B CA 1
ATOM 6433 C C . THR B 1 361 ? -12.164 -34.375 -14.016 1 88.25 361 THR B C 1
ATOM 6435 O O . THR B 1 361 ? -13.148 -35.094 -14.188 1 88.25 361 THR B O 1
ATOM 6438 N N . MET B 1 362 ? -12.172 -33.188 -14.219 1 91 362 MET B N 1
ATOM 6439 C CA . MET B 1 362 ? -13.336 -32.406 -14.648 1 91 362 MET B CA 1
ATOM 6440 C C . MET B 1 362 ? -14.383 -32.344 -13.531 1 91 362 MET B C 1
ATOM 6442 O O . MET B 1 362 ? -15.586 -32.344 -13.805 1 91 362 MET B O 1
ATOM 6446 N N . CYS B 1 363 ? -13.961 -32.312 -12.219 1 92.19 363 CYS B N 1
ATOM 6447 C CA . CYS B 1 363 ? -14.852 -32.344 -11.062 1 92.19 363 CYS B CA 1
ATOM 6448 C C . CYS B 1 363 ? -15.492 -30.984 -10.836 1 92.19 363 CYS B C 1
ATOM 6450 O O . CYS B 1 363 ? -16.484 -30.859 -10.125 1 92.19 363 CYS B O 1
ATOM 6452 N N . GLY B 1 364 ? -14.828 -29.938 -11.367 1 93.94 364 GLY B N 1
ATOM 6453 C CA . GLY B 1 364 ? -15.43 -28.609 -11.312 1 93.94 364 GLY B CA 1
ATOM 6454 C C . GLY B 1 364 ? -15.094 -27.859 -10.047 1 93.94 364 GLY B C 1
ATOM 6455 O O . GLY B 1 364 ? -15.523 -26.719 -9.867 1 93.94 364 GLY B O 1
ATOM 6456 N N . GLU B 1 365 ? -14.32 -28.375 -9.148 1 95.06 365 GLU B N 1
ATOM 6457 C CA . GLU B 1 365 ? -13.969 -27.703 -7.906 1 95.06 365 GLU B CA 1
ATOM 6458 C C . GLU B 1 365 ? -13.281 -26.359 -8.188 1 95.06 365 GLU B C 1
ATOM 6460 O O . GLU B 1 365 ? -13.508 -25.375 -7.477 1 95.06 365 GLU B O 1
ATOM 6465 N N . CYS B 1 366 ? -12.438 -26.391 -9.172 1 96.62 366 CYS B N 1
ATOM 6466 C CA . CYS B 1 366 ? -11.734 -25.156 -9.539 1 96.62 366 CYS B CA 1
ATOM 6467 C C . CYS B 1 366 ? -12.727 -24.062 -9.922 1 96.62 366 CYS B C 1
ATOM 6469 O O . CYS B 1 366 ? -12.5 -22.891 -9.633 1 96.62 366 CYS B O 1
ATOM 6471 N N . ASN B 1 367 ? -13.875 -24.375 -10.562 1 97.19 367 ASN B N 1
ATOM 6472 C CA . ASN B 1 367 ? -14.938 -23.422 -10.859 1 97.19 367 ASN B CA 1
ATOM 6473 C C . ASN B 1 367 ? -15.523 -22.828 -9.586 1 97.19 367 ASN B C 1
ATOM 6475 O O . ASN B 1 367 ? -15.766 -21.625 -9.516 1 97.19 367 ASN B O 1
ATOM 6479 N N . ARG B 1 368 ? -15.711 -23.656 -8.688 1 96.19 368 ARG B N 1
ATOM 6480 C CA . ARG B 1 368 ? -16.406 -23.281 -7.461 1 96.19 368 ARG B CA 1
ATOM 6481 C C . ARG B 1 368 ? -15.57 -22.344 -6.613 1 96.19 368 ARG B C 1
ATOM 6483 O O . ARG B 1 368 ? -16.094 -21.391 -6.027 1 96.19 368 ARG B O 1
ATOM 6490 N N . VAL B 1 369 ? -14.32 -22.531 -6.574 1 97.19 369 VAL B N 1
ATOM 6491 C CA . VAL B 1 369 ? -13.484 -21.828 -5.609 1 97.19 369 VAL B CA 1
ATOM 6492 C C . VAL B 1 369 ? -12.883 -20.578 -6.27 1 97.19 369 VAL B C 1
ATOM 6494 O O . VAL B 1 369 ? -12.336 -19.719 -5.582 1 97.19 369 VAL B O 1
ATOM 6497 N N . CYS B 1 370 ? -12.953 -20.453 -7.578 1 98.19 370 CYS B N 1
ATOM 6498 C CA . CYS B 1 370 ? -12.305 -19.344 -8.266 1 98.19 370 CYS B CA 1
ATOM 6499 C C . CYS B 1 370 ? -12.922 -18.016 -7.852 1 98.19 370 CYS B C 1
ATOM 6501 O O . CYS B 1 370 ? -14.109 -17.781 -8.078 1 98.19 370 CYS B O 1
ATOM 6503 N N . PRO B 1 371 ? -12.148 -17.109 -7.32 1 98.25 371 PRO B N 1
ATOM 6504 C CA . PRO B 1 371 ? -12.695 -15.812 -6.922 1 98.25 371 PRO B CA 1
ATOM 6505 C C . PRO B 1 371 ? -13.016 -14.914 -8.117 1 98.25 371 PRO B C 1
ATOM 6507 O O . PRO B 1 371 ? -13.719 -13.914 -7.969 1 98.25 371 PRO B O 1
ATOM 6510 N N . ALA B 1 372 ? -12.523 -15.219 -9.266 1 98.25 372 ALA B N 1
ATOM 6511 C CA . ALA B 1 372 ? -12.75 -14.406 -10.461 1 98.25 372 ALA B CA 1
ATOM 6512 C C . ALA B 1 372 ? -13.773 -15.055 -11.383 1 98.25 372 ALA B C 1
ATOM 6514 O O . ALA B 1 372 ? -13.922 -14.648 -12.539 1 98.25 372 ALA B O 1
ATOM 6515 N N . SER B 1 373 ? -14.406 -16.141 -10.945 1 98.06 373 SER B N 1
ATOM 6516 C CA . SER B 1 373 ? -15.5 -16.812 -11.641 1 98.06 373 SER B CA 1
ATOM 6517 C C . SER B 1 373 ? -15.047 -17.328 -13.008 1 98.06 373 SER B C 1
ATOM 6519 O O . SER B 1 373 ? -15.758 -17.172 -14 1 98.06 373 SER B O 1
ATOM 6521 N N . ILE B 1 374 ? -13.914 -17.828 -13.078 1 98.38 374 ILE B N 1
ATOM 6522 C CA . ILE B 1 374 ? -13.422 -18.453 -14.305 1 98.38 374 ILE B CA 1
ATOM 6523 C C . ILE B 1 374 ? -13.906 -19.891 -14.391 1 98.38 374 ILE B C 1
ATOM 6525 O O . ILE B 1 374 ? -13.711 -20.672 -13.453 1 98.38 374 ILE B O 1
ATOM 6529 N N . PRO B 1 375 ? -14.562 -20.234 -15.414 1 97.88 375 PRO B N 1
ATOM 6530 C CA . PRO B 1 375 ? -15.008 -21.625 -15.578 1 97.88 375 PRO B CA 1
ATOM 6531 C C . PRO B 1 375 ? -13.914 -22.547 -16.109 1 97.88 375 PRO B C 1
ATOM 6533 O O . PRO B 1 375 ? -14 -23.031 -17.234 1 97.88 375 PRO B O 1
ATOM 6536 N N . LEU B 1 376 ? -13 -22.875 -15.273 1 97.88 376 LEU B N 1
ATOM 6537 C CA . LEU B 1 376 ? -11.781 -23.562 -15.664 1 97.88 376 LEU B CA 1
ATOM 6538 C C . LEU B 1 376 ? -12.094 -24.938 -16.234 1 97.88 376 LEU B C 1
ATOM 6540 O O . LEU B 1 376 ? -11.523 -25.344 -17.266 1 97.88 376 LEU B O 1
ATOM 6544 N N . SER B 1 377 ? -13.016 -25.672 -15.602 1 96.81 377 SER B N 1
ATOM 6545 C CA . SER B 1 377 ? -13.352 -27 -16.094 1 96.81 377 SER B CA 1
ATOM 6546 C C . SER B 1 377 ? -13.961 -26.922 -17.5 1 96.81 377 SER B C 1
ATOM 6548 O O . SER B 1 377 ? -13.688 -27.781 -18.344 1 96.81 377 SER B O 1
ATOM 6550 N N . ASP B 1 378 ? -14.734 -25.938 -17.703 1 96.81 378 ASP B N 1
ATOM 6551 C CA . ASP B 1 378 ? -15.344 -25.75 -19.031 1 96.81 378 ASP B CA 1
ATOM 6552 C C . ASP B 1 378 ? -14.289 -25.375 -20.062 1 96.81 378 ASP B C 1
ATOM 6554 O O . ASP B 1 378 ? -14.359 -25.828 -21.219 1 96.81 378 ASP B O 1
ATOM 6558 N N . LEU B 1 379 ? -13.383 -24.578 -19.688 1 97.62 379 LEU B N 1
ATOM 6559 C CA . LEU B 1 379 ? -12.32 -24.188 -20.594 1 97.62 379 LEU B CA 1
ATOM 6560 C C . LEU B 1 379 ? -11.438 -25.391 -20.953 1 97.62 379 LEU B C 1
ATOM 6562 O O . LEU B 1 379 ? -11 -25.531 -22.094 1 97.62 379 LEU B O 1
ATOM 6566 N N . LEU B 1 380 ? -11.188 -26.203 -19.969 1 97 380 LEU B N 1
ATOM 6567 C CA . LEU B 1 380 ? -10.414 -27.406 -20.219 1 97 380 LEU B CA 1
ATOM 6568 C C . LEU B 1 380 ? -11.148 -28.344 -21.188 1 97 380 LEU B C 1
ATOM 6570 O O . LEU B 1 380 ? -10.531 -28.938 -22.062 1 97 380 LEU B O 1
ATOM 6574 N N . ARG B 1 381 ? -12.406 -28.484 -21 1 95.75 381 ARG B N 1
ATOM 6575 C CA . ARG B 1 381 ? -13.219 -29.281 -21.922 1 95.75 381 ARG B CA 1
ATOM 6576 C C . ARG B 1 381 ? -13.133 -28.734 -23.344 1 95.75 381 ARG B C 1
ATOM 6578 O O . ARG B 1 381 ? -13.016 -29.484 -24.297 1 95.75 381 ARG B O 1
ATOM 6585 N N . LYS B 1 382 ? -13.18 -27.469 -23.438 1 96 382 LYS B N 1
ATOM 6586 C CA . LYS B 1 382 ? -13.078 -26.828 -24.734 1 96 382 LYS B CA 1
ATOM 6587 C C . LYS B 1 382 ? -11.727 -27.109 -25.391 1 96 382 LYS B C 1
ATOM 6589 O O . LYS B 1 382 ? -11.641 -27.297 -26.594 1 96 382 LYS B O 1
ATOM 6594 N N . LEU B 1 383 ? -10.711 -27.141 -24.594 1 96.12 383 LEU B N 1
ATOM 6595 C CA . LEU B 1 383 ? -9.383 -27.453 -25.125 1 96.12 383 LEU B CA 1
ATOM 6596 C C . LEU B 1 383 ? -9.328 -28.891 -25.641 1 96.12 383 LEU B C 1
ATOM 6598 O O . LEU B 1 383 ? -8.703 -29.156 -26.672 1 96.12 383 LEU B O 1
ATOM 6602 N N . ARG B 1 384 ? -9.945 -29.781 -24.953 1 93.62 384 ARG B N 1
ATOM 6603 C CA . ARG B 1 384 ? -10.008 -31.172 -25.406 1 93.62 384 ARG B CA 1
ATOM 6604 C C . ARG B 1 384 ? -10.75 -31.281 -26.734 1 93.62 384 ARG B C 1
ATOM 6606 O O . ARG B 1 384 ? -10.336 -32.031 -27.609 1 93.62 384 ARG B O 1
ATOM 6613 N N . GLU B 1 385 ? -11.773 -30.516 -26.828 1 93.88 385 GLU B N 1
ATOM 6614 C CA . GLU B 1 385 ? -12.523 -30.484 -28.078 1 93.88 385 GLU B CA 1
ATOM 6615 C C . GLU B 1 385 ? -11.664 -29.953 -29.219 1 93.88 385 GLU B C 1
ATOM 6617 O O . GLU B 1 385 ? -11.664 -30.531 -30.312 1 93.88 385 GLU B O 1
ATOM 6622 N N . LYS B 1 386 ? -10.984 -28.953 -28.938 1 94.5 386 LYS B N 1
ATOM 6623 C CA . LYS B 1 386 ? -10.125 -28.375 -29.969 1 94.5 386 LYS B CA 1
ATOM 6624 C C . LYS B 1 386 ? -9.023 -29.344 -30.375 1 94.5 386 LYS B C 1
ATOM 6626 O O . LYS B 1 386 ? -8.602 -29.359 -31.531 1 94.5 386 LYS B O 1
ATOM 6631 N N . GLN B 1 387 ? -8.539 -30.109 -29.469 1 92.81 387 GLN B N 1
ATOM 6632 C CA . GLN B 1 387 ? -7.539 -31.125 -29.766 1 92.81 387 GLN B CA 1
ATOM 6633 C C . GLN B 1 387 ? -8.086 -32.156 -30.766 1 92.81 387 GLN B C 1
ATOM 6635 O O . GLN B 1 387 ? -7.383 -32.562 -31.688 1 92.81 387 GLN B O 1
ATOM 6640 N N . MET B 1 388 ? -9.281 -32.469 -30.547 1 89.94 388 MET B N 1
ATOM 6641 C CA . MET B 1 388 ? -9.922 -33.469 -31.406 1 89.94 388 MET B CA 1
ATOM 6642 C C . MET B 1 388 ? -10.172 -32.875 -32.781 1 89.94 388 MET B C 1
ATOM 6644 O O . MET B 1 388 ? -9.906 -33.531 -33.812 1 89.94 388 MET B O 1
ATOM 6648 N N . GLU B 1 389 ? -10.578 -31.703 -32.812 1 91.25 389 GLU B N 1
ATOM 6649 C CA . GLU B 1 389 ? -10.875 -31.031 -34.062 1 91.25 389 GLU B CA 1
ATOM 6650 C C . GLU B 1 389 ? -9.617 -30.844 -34.906 1 91.25 389 GLU B C 1
ATOM 6652 O O . GLU B 1 389 ? -9.664 -30.953 -36.156 1 91.25 389 GLU B O 1
ATOM 6657 N N . ARG B 1 390 ? -8.547 -30.672 -34.219 1 92.5 390 ARG B N 1
ATOM 6658 C CA . ARG B 1 390 ? -7.301 -30.359 -34.938 1 92.5 390 ARG B CA 1
ATOM 6659 C C . ARG B 1 390 ? -6.496 -31.641 -35.188 1 92.5 390 ARG B C 1
ATOM 6661 O O . ARG B 1 390 ? -5.391 -31.578 -35.719 1 92.5 390 ARG B O 1
ATOM 6668 N N . GLY B 1 391 ? -6.961 -32.688 -34.688 1 90.56 391 GLY B N 1
ATOM 6669 C CA . GLY B 1 391 ? -6.301 -33.969 -34.906 1 90.56 391 GLY B CA 1
ATOM 6670 C C . GLY B 1 391 ? -5.043 -34.156 -34.094 1 90.56 391 GLY B C 1
ATOM 6671 O O . GLY B 1 391 ? -4.086 -34.781 -34.531 1 90.56 391 GLY B O 1
ATOM 6672 N N . LEU B 1 392 ? -5.035 -33.594 -32.969 1 90.81 392 LEU B N 1
ATOM 6673 C CA . LEU B 1 392 ? -3.836 -33.625 -32.125 1 90.81 392 LEU B CA 1
ATOM 6674 C C . LEU B 1 392 ? -3.85 -34.844 -31.219 1 90.81 392 LEU B C 1
ATOM 6676 O O . LEU B 1 392 ? -2.887 -35.094 -30.484 1 90.81 392 LEU B O 1
ATOM 6680 N N . ARG B 1 393 ? -4.863 -35.688 -31.344 1 87.81 393 ARG B N 1
ATOM 6681 C CA . ARG B 1 393 ? -4.953 -36.938 -30.594 1 87.81 393 ARG B CA 1
ATOM 6682 C C . ARG B 1 393 ? -4.598 -38.125 -31.469 1 87.81 393 ARG B C 1
ATOM 6684 O O . ARG B 1 393 ? -4.711 -38.062 -32.688 1 87.81 393 ARG B O 1
ATOM 6691 N N . PRO B 1 394 ? -4.176 -39.156 -30.766 1 84.5 394 PRO B N 1
ATOM 6692 C CA . PRO B 1 394 ? -3.852 -40.312 -31.562 1 84.5 394 PRO B CA 1
ATOM 6693 C C . PRO B 1 394 ? -5.023 -40.812 -32.406 1 84.5 394 PRO B C 1
ATOM 6695 O O . PRO B 1 394 ? -6.172 -40.75 -31.969 1 84.5 394 PRO B O 1
ATOM 6698 N N . TRP B 1 395 ? -4.633 -41.219 -33.594 1 86.25 395 TRP B N 1
ATOM 6699 C CA . TRP B 1 395 ? -5.656 -41.594 -34.562 1 86.25 395 TRP B CA 1
ATOM 6700 C C . TRP B 1 395 ? -6.457 -42.812 -34.062 1 86.25 395 TRP B C 1
ATOM 6702 O O . TRP B 1 395 ? -7.656 -42.906 -34.312 1 86.25 395 TRP B O 1
ATOM 6712 N N . GLN B 1 396 ? -5.871 -43.656 -33.281 1 86.19 396 GLN B N 1
ATOM 6713 C CA . GLN B 1 396 ? -6.562 -44.812 -32.688 1 86.19 396 GLN B CA 1
ATOM 6714 C C . GLN B 1 396 ? -7.707 -44.375 -31.781 1 86.19 396 GLN B C 1
ATOM 6716 O O . GLN B 1 396 ? -8.781 -44.969 -31.797 1 86.19 396 GLN B O 1
ATOM 6721 N N . GLU B 1 397 ? -7.375 -43.375 -31.141 1 84.69 397 GLU B N 1
ATOM 6722 C CA . GLU B 1 397 ? -8.391 -42.844 -30.234 1 84.69 397 GLU B CA 1
ATOM 6723 C C . GLU B 1 397 ? -9.555 -42.25 -31 1 84.69 397 GLU B C 1
ATOM 6725 O O . GLU B 1 397 ? -10.719 -42.469 -30.656 1 84.69 397 GLU B O 1
ATOM 6730 N N . ARG B 1 398 ? -9.25 -41.531 -31.969 1 86 398 ARG B N 1
ATOM 6731 C CA . ARG B 1 398 ? -10.266 -40.875 -32.781 1 86 398 ARG B CA 1
ATOM 6732 C C . ARG B 1 398 ? -11.141 -41.906 -33.469 1 86 398 ARG B C 1
ATOM 6734 O O . ARG B 1 398 ? -12.367 -41.781 -33.531 1 86 398 ARG B O 1
ATOM 6741 N N . PHE B 1 399 ? -10.508 -42.875 -33.906 1 88.12 399 PHE B N 1
ATOM 6742 C CA . PHE B 1 399 ? -11.234 -43.969 -34.562 1 88.12 399 PHE B CA 1
ATOM 6743 C C . PHE B 1 399 ? -12.117 -44.719 -33.594 1 88.12 399 PHE B C 1
ATOM 6745 O O . PHE B 1 399 ? -13.266 -45.031 -33.906 1 88.12 399 PHE B O 1
ATOM 6752 N N . ALA B 1 400 ? -11.555 -45.031 -32.531 1 87 400 ALA B N 1
ATOM 6753 C CA . ALA B 1 400 ? -12.305 -45.75 -31.484 1 87 400 ALA B CA 1
ATOM 6754 C C . ALA B 1 400 ? -13.555 -45 -31.094 1 87 400 ALA B C 1
ATOM 6756 O O . ALA B 1 400 ? -14.625 -45.594 -30.906 1 87 400 ALA B O 1
ATOM 6757 N N . LEU B 1 401 ? -13.414 -43.781 -30.953 1 87.38 401 LEU B N 1
ATOM 6758 C CA . LEU B 1 401 ? -14.547 -42.938 -30.562 1 87.38 401 LEU B CA 1
ATOM 6759 C C . LEU B 1 401 ? -15.586 -42.875 -31.672 1 87.38 401 LEU B C 1
ATOM 6761 O O . LEU B 1 401 ? -16.797 -42.875 -31.391 1 87.38 401 LEU B O 1
ATOM 6765 N N . GLN B 1 402 ? -15.133 -42.781 -32.844 1 86.75 402 GLN B N 1
ATOM 6766 C CA . GLN B 1 402 ? -16.047 -42.812 -33.969 1 86.75 402 GLN B CA 1
ATOM 6767 C C . GLN B 1 402 ? -16.797 -44.125 -34.031 1 86.75 402 GLN B C 1
ATOM 6769 O O . GLN B 1 402 ? -18 -44.156 -34.281 1 86.75 402 GLN B O 1
ATOM 6774 N N . ALA B 1 403 ? -16.062 -45.156 -33.875 1 90.5 403 ALA B N 1
ATOM 6775 C CA . ALA B 1 403 ? -16.672 -46.469 -33.875 1 90.5 403 ALA B CA 1
ATOM 6776 C C . ALA B 1 403 ? -17.688 -46.625 -32.75 1 90.5 403 ALA B C 1
ATOM 6778 O O . ALA B 1 403 ? -18.766 -47.156 -32.938 1 90.5 403 ALA B O 1
ATOM 6779 N N . TRP B 1 404 ? -17.266 -46.188 -31.672 1 88.94 404 TRP B N 1
ATOM 6780 C CA . TRP B 1 404 ? -18.203 -46.219 -30.547 1 88.94 404 TRP B CA 1
ATOM 6781 C C . TRP B 1 404 ? -19.453 -45.406 -30.859 1 88.94 404 TRP B C 1
ATOM 6783 O O . TRP B 1 404 ? -20.562 -45.844 -30.562 1 88.94 404 TRP B O 1
ATOM 6793 N N . GLY B 1 405 ? -19.25 -44.281 -31.391 1 90.19 405 GLY B N 1
ATOM 6794 C CA . GLY B 1 405 ? -20.391 -43.438 -31.766 1 90.19 405 GLY B CA 1
ATOM 6795 C C . GLY B 1 405 ? -21.312 -44.125 -32.781 1 90.19 405 GLY B C 1
ATOM 6796 O O . GLY B 1 405 ? -22.531 -44 -32.656 1 90.19 405 GLY B O 1
ATOM 6797 N N . TYR B 1 406 ? -20.75 -44.75 -33.688 1 91.38 406 TYR B N 1
ATOM 6798 C CA . TYR B 1 406 ? -21.484 -45.5 -34.688 1 91.38 406 TYR B CA 1
ATOM 6799 C C . TYR B 1 406 ? -22.344 -46.594 -34.062 1 91.38 406 TYR B C 1
ATOM 6801 O O . TYR B 1 406 ? -23.531 -46.719 -34.375 1 91.38 406 TYR B O 1
ATOM 6809 N N . VAL B 1 407 ? -21.812 -47.25 -33.125 1 91.94 407 VAL B N 1
ATOM 6810 C CA . VAL B 1 407 ? -22.5 -48.344 -32.438 1 91.94 407 VAL B CA 1
ATOM 6811 C C . VAL B 1 407 ? -23.562 -47.781 -31.484 1 91.94 407 VAL B C 1
ATOM 6813 O O . VAL B 1 407 ? -24.672 -48.312 -31.422 1 91.94 407 VAL B O 1
ATOM 6816 N N . ALA B 1 408 ? -23.25 -46.781 -30.891 1 91.19 408 ALA B N 1
ATOM 6817 C CA . ALA B 1 408 ? -24.109 -46.219 -29.844 1 91.19 408 ALA B CA 1
ATOM 6818 C C . ALA B 1 408 ? -25.359 -45.594 -30.453 1 91.19 408 ALA B C 1
ATOM 6820 O O . ALA B 1 408 ? -26.391 -45.5 -29.797 1 91.19 408 ALA B O 1
ATOM 6821 N N . LYS B 1 409 ? -25.266 -45.25 -31.688 1 92.25 409 LYS B N 1
ATOM 6822 C CA . LYS B 1 409 ? -26.406 -44.625 -32.375 1 92.25 409 LYS B CA 1
ATOM 6823 C C . LYS B 1 409 ? -27.344 -45.656 -32.969 1 92.25 409 LYS B C 1
ATOM 6825 O O . LYS B 1 409 ? -28.406 -45.312 -33.469 1 92.25 409 LYS B O 1
ATOM 6830 N N . ARG B 1 410 ? -26.906 -46.875 -32.906 1 93.69 410 ARG B N 1
ATOM 6831 C CA . ARG B 1 410 ? -27.688 -47.938 -33.469 1 93.69 410 ARG B CA 1
ATOM 6832 C C . ARG B 1 410 ? -28.094 -48.938 -32.406 1 93.69 410 ARG B C 1
ATOM 6834 O O . ARG B 1 410 ? -27.344 -49.875 -32.062 1 93.69 410 ARG B O 1
ATOM 6841 N N . PRO B 1 411 ? -29.328 -48.906 -31.953 1 89.62 411 PRO B N 1
ATOM 6842 C CA . PRO B 1 411 ? -29.781 -49.688 -30.781 1 89.62 411 PRO B CA 1
ATOM 6843 C C . PRO B 1 411 ? -29.547 -51.188 -30.922 1 89.62 411 PRO B C 1
ATOM 6845 O O . PRO B 1 411 ? -29.141 -51.844 -29.969 1 89.62 411 PRO B O 1
ATOM 6848 N N . GLU B 1 412 ? -29.906 -51.781 -32.062 1 89.75 412 GLU B N 1
ATOM 6849 C CA . GLU B 1 412 ? -29.734 -53.219 -32.25 1 89.75 412 GLU B CA 1
ATOM 6850 C C . GLU B 1 412 ? -28.266 -53.594 -32.188 1 89.75 412 GLU B C 1
ATOM 6852 O O . GLU B 1 412 ? -27.906 -54.594 -31.578 1 89.75 412 GLU B O 1
ATOM 6857 N N . LEU B 1 413 ? -27.516 -52.812 -32.844 1 92.25 413 LEU B N 1
ATOM 6858 C CA . LEU B 1 413 ? -26.078 -53.062 -32.875 1 92.25 413 LEU B CA 1
ATOM 6859 C C . LEU B 1 413 ? -25.484 -52.875 -31.469 1 92.25 413 LEU B C 1
ATOM 6861 O O . LEU B 1 413 ? -24.594 -53.625 -31.062 1 92.25 413 LEU B O 1
ATOM 6865 N N . TYR B 1 414 ? -25.891 -51.875 -30.812 1 91.38 414 TYR B N 1
ATOM 6866 C CA . TYR B 1 414 ? -25.453 -51.594 -29.438 1 91.38 414 TYR B CA 1
ATOM 6867 C C . TYR B 1 414 ? -25.781 -52.75 -28.516 1 91.38 414 TYR B C 1
ATOM 6869 O O . TYR B 1 414 ? -24.953 -53.156 -27.703 1 91.38 414 TYR B O 1
ATOM 6877 N N . ALA B 1 415 ? -26.969 -53.219 -28.641 1 87.69 415 ALA B N 1
ATOM 6878 C CA . ALA B 1 415 ? -27.391 -54.344 -27.812 1 87.69 415 ALA B CA 1
ATOM 6879 C C . ALA B 1 415 ? -26.547 -55.594 -28.062 1 87.69 415 ALA B C 1
ATOM 6881 O O . ALA B 1 415 ? -26.141 -56.281 -27.125 1 87.69 415 ALA B O 1
ATOM 6882 N N . PHE B 1 416 ? -26.406 -55.812 -29.281 1 89.38 416 PHE B N 1
ATOM 6883 C CA . PHE B 1 416 ? -25.594 -56.938 -29.688 1 89.38 416 PHE B CA 1
ATOM 6884 C C . PHE B 1 416 ? -24.172 -56.812 -29.172 1 89.38 416 PHE B C 1
ATOM 6886 O O . PHE B 1 416 ? -23.625 -57.719 -28.578 1 89.38 416 PHE B O 1
ATOM 6893 N N . ALA B 1 417 ? -23.578 -55.656 -29.391 1 90.38 417 ALA B N 1
ATOM 6894 C CA . ALA B 1 417 ? -22.203 -55.406 -29 1 90.38 417 ALA B CA 1
ATOM 6895 C C . ALA B 1 417 ? -22.031 -55.469 -27.484 1 90.38 417 ALA B C 1
ATOM 6897 O O . ALA B 1 417 ? -21.016 -55.969 -26.984 1 90.38 417 ALA B O 1
ATOM 6898 N N . THR B 1 418 ? -22.938 -54.969 -26.797 1 87.94 418 THR B N 1
ATOM 6899 C CA . THR B 1 418 ? -22.875 -54.969 -25.344 1 87.94 418 THR B CA 1
ATOM 6900 C C . THR B 1 418 ? -23.016 -56.406 -24.797 1 87.94 418 THR B C 1
ATOM 6902 O O . THR B 1 418 ? -22.406 -56.75 -23.781 1 87.94 418 THR B O 1
ATOM 6905 N N . ARG B 1 419 ? -23.844 -57.156 -25.453 1 85.31 419 ARG B N 1
ATOM 6906 C CA . ARG B 1 419 ? -24 -58.531 -25.047 1 85.31 419 ARG B CA 1
ATOM 6907 C C . ARG B 1 419 ? -22.703 -59.312 -25.219 1 85.31 419 ARG B C 1
ATOM 6909 O O . ARG B 1 419 ? -22.297 -60.031 -24.312 1 85.31 419 ARG B O 1
ATOM 6916 N N . ILE B 1 420 ? -22.203 -59.062 -26.344 1 87.19 420 ILE B N 1
ATOM 6917 C CA . ILE B 1 420 ? -20.953 -59.75 -26.625 1 87.19 420 ILE B CA 1
ATOM 6918 C C . ILE B 1 420 ? -19.844 -59.25 -25.688 1 87.19 420 ILE B C 1
ATOM 6920 O O . ILE B 1 420 ? -19.047 -60.031 -25.172 1 87.19 420 ILE B O 1
ATOM 6924 N N . GLY B 1 421 ? -19.797 -57.969 -25.516 1 86.12 421 GLY B N 1
ATOM 6925 C CA . GLY B 1 421 ? -18.828 -57.375 -24.609 1 86.12 421 GLY B CA 1
ATOM 6926 C C . GLY B 1 421 ? -18.953 -57.875 -23.188 1 86.12 421 GLY B C 1
ATOM 6927 O O . GLY B 1 421 ? -17.969 -58.219 -22.547 1 86.12 421 GLY B O 1
ATOM 6928 N N . ALA B 1 422 ? -20.172 -57.906 -22.734 1 84.88 422 ALA B N 1
ATOM 6929 C CA . ALA B 1 422 ? -20.422 -58.406 -21.391 1 84.88 422 ALA B CA 1
ATOM 6930 C C . ALA B 1 422 ? -20.016 -59.875 -21.25 1 84.88 422 ALA B C 1
ATOM 6932 O O . ALA B 1 422 ? -19.484 -60.281 -20.203 1 84.88 422 ALA B O 1
ATOM 6933 N N . TRP B 1 423 ? -20.344 -60.594 -22.25 1 84.12 423 TRP B N 1
ATOM 6934 C CA . TRP B 1 423 ? -20 -62 -22.25 1 84.12 423 TRP B CA 1
ATOM 6935 C C . TRP B 1 423 ? -18.484 -62.188 -22.219 1 84.12 423 TRP B C 1
ATOM 6937 O O . TRP B 1 423 ? -17.969 -62.969 -21.438 1 84.12 423 TRP B O 1
ATOM 6947 N N . LEU B 1 424 ? -17.828 -61.438 -23.078 1 85.56 424 LEU B N 1
ATOM 6948 C CA . LEU B 1 424 ? -16.375 -61.531 -23.141 1 85.56 424 LEU B CA 1
ATOM 6949 C C . LEU B 1 424 ? -15.742 -61.125 -21.812 1 85.56 424 LEU B C 1
ATOM 6951 O O . LEU B 1 424 ? -14.812 -61.781 -21.344 1 85.56 424 LEU B O 1
ATOM 6955 N N . LEU B 1 425 ? -16.172 -60.062 -21.234 1 86.31 425 LEU B N 1
ATOM 6956 C CA . LEU B 1 425 ? -15.641 -59.562 -19.969 1 86.31 425 LEU B CA 1
ATOM 6957 C C . LEU B 1 425 ? -15.969 -60.562 -18.828 1 86.31 425 LEU B C 1
ATOM 6959 O O . LEU B 1 425 ? -15.164 -60.719 -17.922 1 86.31 425 LEU B O 1
ATOM 6963 N N . GLY B 1 426 ? -17.094 -61.031 -18.906 1 83.88 426 GLY B N 1
ATOM 6964 C CA . GLY B 1 426 ? -17.453 -62.062 -17.953 1 83.88 426 GLY B CA 1
ATOM 6965 C C . GLY B 1 426 ? -16.531 -63.281 -17.969 1 83.88 426 GLY B C 1
ATOM 6966 O O . GLY B 1 426 ? -16.156 -63.812 -16.922 1 83.88 426 GLY B O 1
ATOM 6967 N N . ARG B 1 427 ? -16.25 -63.594 -19.078 1 85.19 427 ARG B N 1
ATOM 6968 C CA . ARG B 1 427 ? -15.344 -64.75 -19.234 1 85.19 427 ARG B CA 1
ATOM 6969 C C . ARG B 1 427 ? -13.93 -64.375 -18.781 1 85.19 427 ARG B C 1
ATOM 6971 O O . ARG B 1 427 ? -13.188 -65.25 -18.312 1 85.19 427 ARG B O 1
ATOM 6978 N N . MET B 1 428 ? -13.547 -63.188 -19.047 1 85.19 428 MET B N 1
ATOM 6979 C CA . MET B 1 428 ? -12.211 -62.719 -18.656 1 85.19 428 MET B CA 1
ATOM 6980 C C . MET B 1 428 ? -12.07 -62.656 -17.141 1 85.19 428 MET B C 1
ATOM 6982 O O . MET B 1 428 ? -10.961 -62.781 -16.625 1 85.19 428 MET B O 1
ATOM 6986 N N . GLY B 1 429 ? -13.047 -62.438 -16.406 1 84.69 429 GLY B N 1
ATOM 6987 C CA . GLY B 1 429 ? -13.016 -62.344 -14.961 1 84.69 429 GLY B CA 1
ATOM 6988 C C . GLY B 1 429 ? -12.719 -63.688 -14.297 1 84.69 429 GLY B C 1
ATOM 6989 O O . GLY B 1 429 ? -12.281 -63.719 -13.141 1 84.69 429 GLY B O 1
ATOM 6990 N N . GLY B 1 430 ? -12.914 -64.688 -14.93 1 78.44 430 GLY B N 1
ATOM 6991 C CA . GLY B 1 430 ? -12.664 -66.062 -14.391 1 78.44 430 GL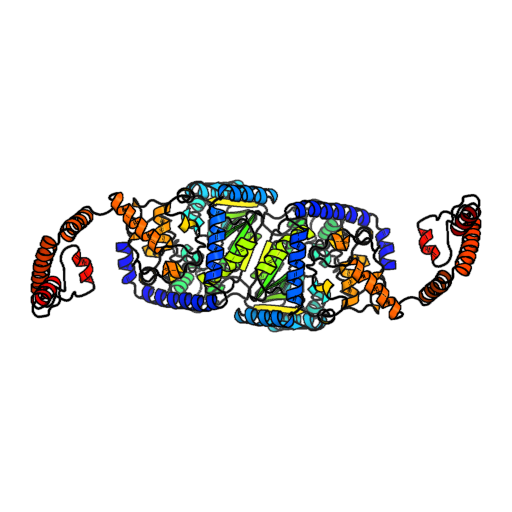Y B CA 1
ATOM 6992 C C . GLY B 1 430 ? -13.562 -66.375 -13.211 1 78.44 430 GLY B C 1
ATOM 6993 O O . GLY B 1 430 ? -14.711 -65.938 -13.141 1 78.44 430 GLY B O 1
ATOM 6994 N N . SER B 1 431 ? -12.945 -67.188 -12.375 1 79.69 431 SER B N 1
ATOM 6995 C CA . SER B 1 431 ? -13.664 -67.625 -11.188 1 79.69 431 SER B CA 1
ATOM 6996 C C . SER B 1 431 ? -13.773 -66.5 -10.148 1 79.69 431 SER B C 1
ATOM 6998 O O . SER B 1 431 ? -14.734 -66.5 -9.375 1 79.69 431 SER B O 1
ATOM 7000 N N . ASN B 1 432 ? -12.859 -65.562 -10.25 1 80.56 432 ASN B N 1
ATOM 7001 C CA . ASN B 1 432 ? -12.805 -64.562 -9.234 1 80.56 432 ASN B CA 1
ATOM 7002 C C . ASN B 1 432 ? -13.617 -63.312 -9.633 1 80.56 432 ASN B C 1
ATOM 7004 O O . ASN B 1 432 ? -13.75 -62.375 -8.859 1 80.56 432 ASN B O 1
ATOM 7008 N N . LYS B 1 433 ? -14.156 -63.312 -10.781 1 84 433 LYS B N 1
ATOM 7009 C CA . LYS B 1 433 ? -15.008 -62.25 -11.312 1 84 433 LYS B CA 1
ATOM 7010 C C . LYS B 1 433 ? -14.289 -60.906 -11.297 1 84 433 LYS B C 1
ATOM 7012 O O . LYS B 1 433 ? -14.898 -59.875 -11.031 1 84 433 LYS B O 1
ATOM 7017 N N . LEU B 1 434 ? -12.977 -60.938 -11.344 1 86.5 434 LEU B N 1
ATOM 7018 C CA . LEU B 1 434 ? -12.164 -59.719 -11.383 1 86.5 434 LEU B CA 1
ATOM 7019 C C . LEU B 1 434 ? -11.227 -59.719 -12.586 1 86.5 434 LEU B C 1
ATOM 7021 O O . LEU B 1 434 ? -10.625 -60.75 -12.898 1 86.5 434 LEU B O 1
ATOM 7025 N N . ILE B 1 435 ? -11.203 -58.625 -13.266 1 86.62 435 ILE B N 1
ATOM 7026 C CA . ILE B 1 435 ? -10.305 -58.438 -14.406 1 86.62 435 ILE B CA 1
ATOM 7027 C C . ILE B 1 435 ? -9.094 -57.625 -13.977 1 86.62 435 ILE B C 1
ATOM 7029 O O . ILE B 1 435 ? -9.211 -56.438 -13.68 1 86.62 435 ILE B O 1
ATOM 7033 N N . ALA B 1 436 ? -8 -58.188 -13.93 1 83.62 436 ALA B N 1
ATOM 7034 C CA . ALA B 1 436 ? -6.781 -57.562 -13.438 1 83.62 436 ALA B CA 1
ATOM 7035 C C . ALA B 1 436 ? -6.078 -56.781 -14.539 1 83.62 436 ALA B C 1
ATOM 7037 O O . ALA B 1 436 ? -5.332 -55.844 -14.258 1 83.62 436 ALA B O 1
ATOM 7038 N N . SER B 1 437 ? -6.195 -57.25 -15.742 1 81.62 437 SER B N 1
ATOM 7039 C CA . SER B 1 437 ? -5.488 -56.562 -16.812 1 81.62 437 SER B CA 1
ATOM 7040 C C . SER B 1 437 ? -6.316 -56.5 -18.094 1 81.62 437 SER B C 1
ATOM 7042 O O . SER B 1 437 ? -6.805 -57.562 -18.547 1 81.62 437 SER B O 1
ATOM 7044 N N . LEU B 1 438 ? -6.586 -55.375 -18.531 1 77.75 438 LEU B N 1
ATOM 7045 C CA . LEU B 1 438 ? -7.238 -55.156 -19.812 1 77.75 438 LEU B CA 1
ATOM 7046 C C . LEU B 1 438 ? -6.223 -54.781 -20.891 1 77.75 438 LEU B C 1
ATOM 7048 O O . LEU B 1 438 ? -5.207 -54.156 -20.578 1 77.75 438 LEU B O 1
ATOM 7052 N N . PRO B 1 439 ? -6.422 -55.312 -22.094 1 74.69 439 PRO B N 1
ATOM 7053 C CA . PRO B 1 439 ? -5.492 -54.938 -23.172 1 74.69 439 PRO B CA 1
ATOM 7054 C C . PRO B 1 439 ? -5.727 -53.531 -23.703 1 74.69 439 PRO B C 1
ATOM 7056 O O . PRO B 1 439 ? -6.746 -52.906 -23.391 1 74.69 439 PRO B O 1
ATOM 7059 N N . MET B 1 440 ? -4.672 -52.969 -24.297 1 66.94 440 MET B N 1
ATOM 7060 C CA . MET B 1 440 ? -4.73 -51.75 -25.062 1 66.94 440 MET B CA 1
ATOM 7061 C C . MET B 1 440 ? -5.16 -50.562 -24.188 1 66.94 440 MET B C 1
ATOM 7063 O O . MET B 1 440 ? -4.594 -50.375 -23.109 1 66.94 440 MET B O 1
ATOM 7067 N N . ALA B 1 441 ? -6.223 -49.938 -24.594 1 66.88 441 ALA B N 1
ATOM 7068 C CA . ALA B 1 441 ? -6.652 -48.719 -23.906 1 66.88 441 ALA B CA 1
ATOM 7069 C C . ALA B 1 441 ? -7.113 -49 -22.484 1 66.88 441 ALA B C 1
ATOM 7071 O O . ALA B 1 441 ? -7.082 -48.125 -21.625 1 66.88 441 ALA B O 1
ATOM 7072 N N . GLY B 1 442 ? -7.434 -50.25 -22.281 1 68.5 442 GLY B N 1
ATOM 7073 C CA . GLY B 1 442 ? -7.895 -50.625 -20.969 1 68.5 442 GLY B CA 1
ATOM 7074 C C . GLY B 1 442 ? -6.762 -50.875 -19.984 1 68.5 442 GLY B C 1
ATOM 7075 O O . GLY B 1 442 ? -6.977 -50.906 -18.781 1 68.5 442 GLY B O 1
ATOM 7076 N N . LYS B 1 443 ? -5.617 -50.969 -20.547 1 70.75 443 LYS B N 1
ATOM 7077 C CA . LYS B 1 443 ? -4.473 -51.25 -19.703 1 70.75 443 LYS B CA 1
ATOM 7078 C C . LYS B 1 443 ? -4.273 -50.156 -18.656 1 70.75 443 LYS B C 1
ATOM 7080 O O . LYS B 1 443 ? -3.996 -50.469 -17.484 1 70.75 443 LYS B O 1
ATOM 7085 N N . GLY B 1 444 ? -4.5 -49 -19.125 1 69.56 444 GLY B N 1
ATOM 7086 C CA . GLY B 1 444 ? -4.328 -47.875 -18.203 1 69.56 444 GLY B CA 1
ATOM 7087 C C . GLY B 1 444 ? -5.305 -47.906 -17.031 1 69.56 444 GLY B C 1
ATOM 7088 O O . GLY B 1 444 ? -4.938 -47.594 -15.898 1 69.56 444 GLY B O 1
ATOM 7089 N N . TRP B 1 445 ? -6.371 -48.406 -17.359 1 70.88 445 TRP B N 1
ATOM 7090 C CA . TRP B 1 445 ? -7.414 -48.469 -16.344 1 70.88 445 TRP B CA 1
ATOM 7091 C C . TRP B 1 445 ? -7.113 -49.562 -15.312 1 70.88 445 TRP B C 1
ATOM 7093 O O . TRP B 1 445 ? -7.355 -49.406 -14.117 1 70.88 445 TRP B O 1
ATOM 7103 N N . THR B 1 446 ? -6.559 -50.625 -15.766 1 72.12 446 THR B N 1
ATOM 7104 C CA . THR B 1 446 ? -6.371 -51.75 -14.891 1 72.12 446 THR B CA 1
ATOM 7105 C C . THR B 1 446 ? -4.98 -51.75 -14.266 1 72.12 446 THR B C 1
ATOM 7107 O O . THR B 1 446 ? -4.629 -52.656 -13.5 1 72.12 446 THR B O 1
ATOM 7110 N N . GLU B 1 447 ? -4.258 -50.812 -14.586 1 72.56 447 GLU B N 1
ATOM 7111 C CA . GLU B 1 447 ? -2.924 -50.719 -14 1 72.56 447 GLU B CA 1
ATOM 7112 C C . GLU B 1 447 ? -2.996 -50.438 -12.5 1 72.56 447 GLU B C 1
ATOM 7114 O O . GLU B 1 447 ? -2.131 -50.875 -11.734 1 72.56 447 GLU B O 1
ATOM 7119 N N . THR B 1 448 ? -4.066 -49.812 -12.141 1 71.56 448 THR B N 1
ATOM 7120 C CA . THR B 1 448 ? -4.09 -49.406 -10.742 1 71.56 448 THR B CA 1
ATOM 7121 C C . THR B 1 448 ? -5.301 -50 -10.023 1 71.56 448 THR B C 1
ATOM 7123 O O . THR B 1 448 ? -5.449 -49.844 -8.812 1 71.56 448 THR B O 1
ATOM 7126 N N . ARG B 1 449 ? -6.176 -50.625 -10.781 1 76.56 449 ARG B N 1
ATOM 7127 C CA . ARG B 1 449 ? -7.375 -51.156 -10.156 1 76.56 449 ARG B CA 1
ATOM 7128 C C . ARG B 1 449 ? -7.875 -52.406 -10.898 1 76.56 449 ARG B C 1
ATOM 7130 O O . ARG B 1 449 ? -7.586 -52.594 -12.078 1 76.56 449 ARG B O 1
ATOM 7137 N N . ASP B 1 450 ? -8.477 -53.188 -10.086 1 77.81 450 ASP B N 1
ATOM 7138 C CA . ASP B 1 450 ? -9.164 -54.344 -10.68 1 77.81 450 ASP B CA 1
ATOM 7139 C C . ASP B 1 450 ? -10.578 -53.969 -11.125 1 77.81 450 ASP B C 1
ATOM 7141 O O . ASP B 1 450 ? -11.266 -53.188 -10.445 1 77.81 450 ASP B O 1
ATOM 7145 N N . MET B 1 451 ? -10.898 -54.406 -12.273 1 83.88 451 MET B N 1
ATOM 7146 C CA . MET B 1 451 ? -12.242 -54.156 -12.781 1 83.88 451 MET B CA 1
ATOM 7147 C C . MET B 1 451 ? -13.156 -55.344 -12.508 1 83.88 451 MET B C 1
ATOM 7149 O O . MET B 1 451 ? -12.812 -56.5 -12.836 1 83.88 451 MET B O 1
ATOM 7153 N N . PRO B 1 452 ? -14.211 -55.094 -11.891 1 82.94 452 PRO B N 1
ATOM 7154 C CA . PRO B 1 452 ? -15.156 -56.188 -11.695 1 82.94 452 PRO B CA 1
ATOM 7155 C C . PRO B 1 452 ? -15.742 -56.719 -13.008 1 82.94 452 PRO B C 1
ATOM 7157 O O . PRO B 1 452 ? -16.047 -55.906 -13.906 1 82.94 452 PRO B O 1
ATOM 7160 N N . ALA B 1 453 ? -15.758 -58 -13.141 1 84.19 453 ALA B N 1
ATOM 7161 C CA . ALA B 1 453 ? -16.391 -58.625 -14.312 1 84.19 453 ALA B CA 1
ATOM 7162 C C . ALA B 1 453 ? -17.922 -58.5 -14.234 1 84.19 453 ALA B C 1
ATOM 7164 O O . ALA B 1 453 ? -18.5 -58.594 -13.148 1 84.19 453 ALA B O 1
ATOM 7165 N N . PRO B 1 454 ? -18.469 -58.094 -15.359 1 81.38 454 PRO B N 1
ATOM 7166 C CA . PRO B 1 454 ? -19.938 -58 -15.336 1 81.38 454 PRO B CA 1
ATOM 7167 C C . PRO B 1 454 ? -20.578 -59.344 -14.961 1 81.38 454 PRO B C 1
ATOM 7169 O O . PRO B 1 454 ? -20.062 -60.406 -15.305 1 81.38 454 PRO B O 1
ATOM 7172 N N . SER B 1 455 ? -21.469 -59.156 -13.945 1 73.69 455 SER B N 1
ATOM 7173 C CA . SER B 1 455 ? -22.219 -60.312 -13.516 1 73.69 455 SER B CA 1
ATOM 7174 C C . SER B 1 455 ? -23.625 -60.344 -14.133 1 73.69 455 SER B C 1
ATOM 7176 O O . SER B 1 455 ? -24.328 -59.312 -14.117 1 73.69 455 SER B O 1
ATOM 7178 N N . GLY B 1 456 ? -23.797 -61.375 -14.992 1 71.06 456 GLY B N 1
ATOM 7179 C CA . GLY B 1 456 ? -25.188 -61.594 -15.344 1 71.06 456 GLY B CA 1
ATOM 7180 C C . GLY B 1 456 ? -25.547 -61.031 -16.703 1 71.06 456 GLY B C 1
ATOM 7181 O O . GLY B 1 456 ? -24.703 -61 -17.609 1 71.06 456 GLY B O 1
ATOM 7182 N N . ARG B 1 457 ? -26.812 -60.688 -16.875 1 76.62 457 ARG B N 1
ATOM 7183 C CA . ARG B 1 457 ? -27.422 -60.219 -18.125 1 76.62 457 ARG B CA 1
ATOM 7184 C C . ARG B 1 457 ? -27.312 -58.688 -18.25 1 76.62 457 ARG B C 1
ATOM 7186 O O . ARG B 1 457 ? -27.125 -58 -17.234 1 76.62 457 ARG B O 1
ATOM 7193 N N . THR B 1 458 ? -27.297 -58.156 -19.453 1 80.56 458 THR B N 1
ATOM 7194 C CA . THR B 1 458 ? -27.25 -56.719 -19.688 1 80.56 458 THR B CA 1
ATOM 7195 C C . THR B 1 458 ? -28.547 -56.062 -19.281 1 80.56 458 THR B C 1
ATOM 7197 O O . THR B 1 458 ? -29.594 -56.719 -19.172 1 80.56 458 THR B O 1
ATOM 7200 N N . PHE B 1 459 ? -28.516 -54.875 -18.938 1 80.56 459 PHE B N 1
ATOM 7201 C CA . PHE B 1 459 ? -29.719 -54.125 -18.594 1 80.56 459 PHE B CA 1
ATOM 7202 C C . PHE B 1 459 ? -30.781 -54.25 -19.672 1 80.56 459 PHE B C 1
ATOM 7204 O O . PHE B 1 459 ? -31.969 -54.406 -19.375 1 80.56 459 PHE B O 1
ATOM 7211 N N . ARG B 1 460 ? -30.359 -54.156 -20.906 1 80.5 460 ARG B N 1
ATOM 7212 C CA . ARG B 1 460 ? -31.297 -54.219 -22.016 1 80.5 460 ARG B CA 1
ATOM 7213 C C . ARG B 1 460 ? -32.031 -55.562 -22.047 1 80.5 460 ARG B C 1
ATOM 7215 O O . ARG B 1 460 ? -33.219 -55.625 -22.328 1 80.5 460 ARG B O 1
ATOM 7222 N N . GLU B 1 461 ? -31.266 -56.562 -21.75 1 79.25 461 GLU B N 1
ATOM 7223 C CA . GLU B 1 461 ? -31.875 -57.875 -21.703 1 79.25 461 GLU B CA 1
ATOM 7224 C C . GLU B 1 461 ? -32.875 -58 -20.562 1 79.25 461 GLU B C 1
ATOM 7226 O O . GLU B 1 461 ? -33.969 -58.531 -20.75 1 79.25 461 GLU B O 1
ATOM 7231 N N . LEU B 1 462 ? -32.531 -57.438 -19.484 1 80.06 462 LEU B N 1
ATOM 7232 C CA . LEU B 1 462 ? -33.406 -57.469 -18.312 1 80.06 462 LEU B CA 1
ATOM 7233 C C . LEU B 1 462 ? -34.656 -56.625 -18.547 1 80.06 462 LEU B C 1
ATOM 7235 O O . LEU B 1 462 ? -35.75 -57 -18.156 1 80.06 462 LEU B O 1
ATOM 7239 N N . TYR B 1 463 ? -34.406 -55.531 -19.125 1 83.25 463 TYR B N 1
ATOM 7240 C CA . TYR B 1 463 ? -35.531 -54.656 -19.406 1 83.25 463 TYR B CA 1
ATOM 7241 C C . TYR B 1 463 ? -36.531 -55.281 -20.359 1 83.25 463 TYR B C 1
ATOM 7243 O O . TYR B 1 463 ? -37.75 -55.188 -20.172 1 83.25 463 TYR B O 1
ATOM 7251 N N . LYS B 1 464 ? -36.031 -55.906 -21.453 1 80 464 LYS B N 1
ATOM 7252 C CA . LYS B 1 464 ? -36.875 -56.594 -22.422 1 80 464 LYS B CA 1
ATOM 7253 C C . LYS B 1 464 ? -37.656 -57.719 -21.766 1 80 464 LYS B C 1
ATOM 7255 O O . LYS B 1 464 ? -38.844 -57.906 -22.062 1 80 464 LYS B O 1
ATOM 7260 N N . GLU B 1 465 ? -37.031 -58.344 -20.906 1 81.38 465 GLU B N 1
ATOM 7261 C CA . GLU B 1 465 ? -37.688 -59.438 -20.203 1 81.38 465 GLU B CA 1
ATOM 7262 C C . GLU B 1 465 ? -38.812 -58.906 -19.297 1 81.38 465 GLU B C 1
ATOM 7264 O O . GLU B 1 465 ? -39.875 -59.5 -19.203 1 81.38 465 GLU B O 1
ATOM 7269 N N . ARG B 1 466 ? -38.438 -57.875 -18.625 1 79 466 ARG B N 1
ATOM 7270 C CA . ARG B 1 466 ? -39.438 -57.281 -17.719 1 79 466 ARG B CA 1
ATOM 7271 C C . ARG B 1 466 ? -40.594 -56.719 -18.484 1 79 466 ARG B C 1
ATOM 7273 O O . ARG B 1 466 ? -41.75 -56.812 -18.047 1 79 466 ARG B O 1
ATOM 7280 N N . ARG B 1 467 ? -40.281 -56.156 -19.578 1 76.69 467 ARG B N 1
ATOM 7281 C CA . ARG B 1 467 ? -41.344 -55.562 -20.375 1 76.69 467 ARG B CA 1
ATOM 7282 C C . ARG B 1 467 ? -42.219 -56.656 -20.969 1 76.69 467 ARG B C 1
ATOM 7284 O O . ARG B 1 467 ? -43.438 -56.469 -21.156 1 76.69 467 ARG B O 1
ATOM 7291 N N . ALA B 1 468 ? -41.719 -57.812 -21.359 1 72.56 468 ALA B N 1
ATOM 7292 C CA . ALA B 1 468 ? -42.5 -58.938 -21.875 1 72.56 468 ALA B CA 1
ATOM 7293 C C . ALA B 1 468 ? -43.406 -59.5 -20.781 1 72.56 468 ALA B C 1
ATOM 7295 O O . ALA B 1 468 ? -44.406 -60.156 -21.078 1 72.56 468 ALA B O 1
ATOM 7296 N N . ARG B 1 469 ? -42.969 -59.125 -19.672 1 68.94 469 ARG B N 1
ATOM 7297 C CA . ARG B 1 469 ? -43.75 -59.594 -18.562 1 68.94 469 ARG B CA 1
ATOM 7298 C C . ARG B 1 469 ? -44.812 -58.562 -18.188 1 68.94 469 ARG B C 1
ATOM 7300 O O . ARG B 1 469 ? -45.812 -58.906 -17.516 1 68.94 469 ARG B O 1
ATOM 7307 N N . LEU B 1 470 ? -44.75 -57.406 -18.594 1 60.09 470 LEU B N 1
ATOM 7308 C CA . LEU B 1 470 ? -45.781 -56.406 -18.359 1 60.09 470 LEU B CA 1
ATOM 7309 C C . LEU B 1 470 ? -46.781 -56.375 -19.531 1 60.09 470 LEU B C 1
ATOM 7311 O O . LEU B 1 470 ? -47.969 -56.219 -19.328 1 60.09 470 LEU B O 1
#

Sequence (940 aa):
MQVHSMEFKARAGQKLADQRLQQNLKKLSTKFVTARADAIRDIDFDATREALKERRDRALENLDVWLATFEENATKRGATVLFAETTADAARLVAEIAQKHGVKKVIKSKSMVTEEMRLNQVLGEMGVQSIETDLGEYILQINDSEPPSHIIAPVVHKDKDEIADLFARVHHKPRLTEIPEMTREAREVLRPEFLSADMGVTGGNFIIAETGSVAVVTNEGNEGMCTVMPRVHVAVTGIEKVLPTLEDLATVMRLLPRSATGQAISNYFSLLTGPRAEGERDGPEHMYFVLVDGGRTGLIGGDFQEMLRCIRCGACMNHCPVYQKIGGHAYGWVYPGPMGSVLTPSYVGLANAIDLPQAATMCGECNRVCPASIPLSDLLRKLREKQMERGLRPWQERFALQAWGYVAKRPELYAFATRIGAWLLGRMGGSNKLIASLPMAGKGWTETRDMPAPSGRTFRELYKERRARLMQVHSMEFKARAGQKLADQRLQQNLKKLSTKFVTARADAIRDIDFDATREALKERRDRALENLDVWLATFEENATKRGATVLFAETTADAARLVAEIAQKHGVKKVIKSKSMVTEEMRLNQVLGEMGVQSIETDLGEYILQINDSEPPSHIIAPVVHKDKDEIADLFARVHHKPRLTEIPEMTREAREVLRPEFLSADMGVTGGNFIIAETGSVAVVTNEGNEGMCTVMPRVHVAVTGIEKVLPTLEDLATVMRLLPRSATGQAISNYFSLLTGPRAEGERDGPEHMYFVLVDGGRTGLIGGDFQEMLRCIRCGACMNHCPVYQKIGGHAYGWVYPGPMGSVLTPSYVGLANAIDLPQAATMCGECNRVCPASIPLSDLLRKLREKQMERGLRPWQERFALQAWGYVAKRPELYAFATRIGAWLLGRMGGSNKLIASLPMAGKGWTETRDMPAPSGRTFRELYKERRARL

Solvent-accessible surface area (backbone atoms only — not comparable to full-atom values): 46934 Å² total; per-residue (Å²): 88,74,80,42,20,76,45,25,70,64,38,30,55,56,32,62,66,31,64,68,40,44,55,38,33,50,53,48,32,52,50,40,48,50,32,19,60,58,37,43,64,81,49,63,52,70,62,49,23,52,51,38,33,54,51,42,48,55,30,61,75,42,40,70,58,39,50,51,43,18,44,52,34,18,38,74,46,62,21,45,72,44,81,15,68,36,37,64,48,38,34,48,52,54,47,48,54,34,58,75,68,68,46,53,29,34,34,31,29,65,47,68,58,46,40,64,28,34,35,61,59,58,34,43,76,73,66,24,45,66,41,57,57,30,67,43,54,27,55,24,48,77,54,77,56,44,76,52,36,36,93,87,52,27,46,52,74,54,56,71,66,59,50,24,52,48,45,24,68,73,66,69,46,83,72,54,88,49,58,66,59,47,24,50,49,53,38,64,67,44,50,62,54,56,74,66,22,38,26,11,35,37,32,35,71,27,33,30,17,71,55,20,25,37,31,43,78,35,61,45,34,44,47,39,51,31,50,24,61,9,47,29,26,38,33,36,29,51,60,69,35,49,31,59,40,61,61,54,48,38,50,47,47,63,41,41,29,14,45,40,66,22,28,68,52,48,32,34,35,38,37,44,24,42,28,35,52,94,60,44,58,31,32,10,73,38,27,37,37,42,33,27,39,43,45,53,68,73,27,57,94,47,95,54,32,58,62,57,42,63,79,80,37,55,38,32,32,52,62,27,72,58,34,49,50,33,48,17,61,23,48,20,42,86,48,40,38,60,63,14,35,51,47,48,25,62,53,69,32,52,87,57,23,65,51,36,45,63,68,59,87,67,80,42,54,36,31,72,60,31,57,42,63,32,56,50,44,60,50,29,52,49,48,49,50,50,33,57,75,68,58,73,50,60,67,67,56,55,48,50,52,50,51,48,50,58,34,67,73,31,65,69,55,32,51,52,51,48,50,50,48,43,50,52,40,30,60,62,8,52,95,76,38,42,29,59,71,40,71,74,85,38,29,69,60,20,69,80,37,69,40,72,26,57,77,84,76,53,67,66,57,52,48,53,53,52,54,74,70,103,88,75,80,41,20,75,44,24,68,65,38,30,55,55,34,63,66,32,64,68,40,43,55,39,33,49,54,48,32,52,51,40,48,52,32,19,60,57,37,43,65,81,49,64,51,70,62,51,22,52,52,38,34,53,51,41,49,55,31,62,76,40,39,71,59,39,51,52,42,18,45,53,34,19,39,73,48,62,21,44,73,44,81,17,67,37,38,65,48,38,35,49,51,55,45,48,53,34,58,75,69,68,44,53,30,34,34,31,30,64,47,69,58,47,40,64,27,32,35,61,60,58,34,42,76,70,66,24,47,66,40,57,58,29,68,45,54,27,55,25,44,76,55,77,56,44,78,51,36,37,93,87,51,26,48,55,74,53,55,71,67,60,49,25,51,50,44,23,68,74,67,69,45,82,72,52,89,48,59,66,59,47,24,51,50,53,38,63,68,45,49,63,54,55,73,65,24,37,25,11,37,38,33,36,70,28,32,30,15,71,54,21,26,36,32,43,77,35,62,43,34,44,46,38,52,32,50,24,63,10,48,29,26,36,33,37,29,52,60,69,35,49,32,57,40,60,61,54,47,39,51,45,47,64,41,38,30,14,45,39,66,23,28,67,52,48,32,34,35,36,37,45,24,41,27,36,51,94,63,44,60,32,33,10,72,39,26,38,36,41,33,28,39,44,46,53,68,72,26,57,94,48,94,54,33,59,62,59,45,61,79,80,38,55,39,31,32,54,62,26,71,58,32,48,49,32,47,17,63,23,48,20,42,86,49,39,38,60,63,14,35,50,47,48,26,61,52,69,33,53,87,59,23,65,51,38,45,63,67,58,86,68,82,41,54,36,31,72,60,32,58,41,63,32,56,50,45,60,51,29,51,49,48,49,51,50,34,58,75,68,59,73,51,59,66,67,57,55,48,50,50,50,51,48,50,58,34,67,73,31,67,72,55,33,52,51,50,49,49,51,48,42,50,53,40,28,61,61,8,53,93,76,39,42,30,58,72,40,72,72,84,38,29,70,61,21,70,81,38,71,40,73,26,58,76,84,76,53,68,67,58,50,48,52,52,51,54,74,67,102